Protein AF-A0A6S7H573-F1 (afdb_monomer)

Organism: Paramuricea clavata (NCBI:txid317549)

Secondary structure (DSSP, 8-state):
-------------------------------TTHHHHHHHHHHHHHHHHHHHHHHHHHHHHHHHHTTTS-EEEEEEEE-STTTHHHHHHHHHHHHHHHTTSS-BSTTSEEEEEEEESSS-EEEEESSS-TTS-GGGGSHHHHHHHHHHTS-----S---HHHHHHHHHHHHHHHHHTT---SSS-EEEEEEESS---SS--HHHHHHHHSSTT--EEEEEEETT--HHHHHHHSSSGGGEEEESSHHHHHHHHHHH--------EEE--GGGSSSPPPTTEEEEEETTT--EEEEEPTTEEESSSSEEEPPTTEE--S-BSSPPEEPSTTEEESSSSB-SGGGEEEPTTEE--TTTTPPPEE-BPPP-PPPTTEEEE-TTTTTBTT-EEEEEEPTTEEEES-SEEEB-TTS-BSSPPPEEEEPBPPPPPP-TTEEEEES-SBTT-EEEEEE-TTEEEES-SEEEB-TTS-BS-SPPPEEEE-EEPPPPPPTTEEEESTHHHHSPEETT-EEEEEE-TT---BS--EEEB-TTS-BSS---B-------EEE----EEEEPPTTSSEEEE-----EEE-GGGGGS-PPPEEEEESTT-PSSEEEESEEEEEEEEEE-SSS-EEEEEEEEEEE-----EEEE-PPPEEEE-SSSEEEE--PPPEEE-TT-GGG-EEEE-S-TTEEEESEEEEEEEEEE-SSSPPEEEEEEEEEEPPPPPP-PPPTTEEEEEEEETTEEEEEEEEPTTEEESSPPPSEEEE-TTSPEEEESTT--SSPPPEEEEEEPEEEEEEEEEEE-S-TTSHHHHHHHHHHHHHHHHHHHHHH-TTT--TT-SEEEEEEEEEEEE----S---------EEEEEEEEEEE---S---HHHHHHHHHHHHHHHTT-HHHHEEE-SS-EEEEEEEEEPPPEEEPPTTEEET-S---GGGGGGEEEEPPTTEEEETTTTEEEEPPTTEE--STT-SSPEEPPTT---SSSSB--GGG--

Solvent-accessible surface area (backbone atoms only — not comparable to full-atom values): 54824 Å² total; per-residue (Å²): 134,87,86,90,80,84,89,86,87,87,84,87,86,88,88,86,89,90,84,87,90,88,85,92,86,86,84,92,83,86,78,86,69,64,71,61,57,61,58,54,61,60,58,61,64,53,52,57,59,52,52,57,53,53,49,50,52,32,51,48,52,56,61,57,65,51,78,70,68,35,29,43,37,39,38,38,41,48,24,21,52,86,41,43,72,67,40,39,52,40,51,53,48,29,54,56,22,55,46,25,76,41,50,26,22,67,93,23,26,21,46,30,36,33,40,24,10,66,62,70,43,77,73,44,62,48,53,46,56,96,88,54,56,72,69,61,41,22,22,34,45,48,43,56,44,51,70,73,66,58,68,80,54,84,21,98,34,32,24,52,25,61,40,41,42,50,56,48,51,54,51,50,50,14,44,78,71,69,50,50,70,87,90,43,50,33,37,34,37,42,38,37,43,54,62,69,70,55,61,84,33,65,66,43,48,44,48,34,43,76,36,97,68,53,30,47,29,30,18,38,32,27,44,71,27,46,65,72,58,34,49,68,60,10,74,45,74,67,34,46,40,77,25,80,30,63,67,57,39,42,52,50,22,42,68,58,43,60,76,48,79,67,80,55,58,46,76,43,67,60,87,71,29,100,58,83,46,23,93,61,25,41,25,19,29,28,18,25,65,33,40,64,40,31,25,2,32,52,8,26,22,31,71,4,63,54,54,45,59,15,54,68,25,21,18,24,73,61,48,30,51,52,77,57,46,71,43,42,54,59,32,29,30,93,47,61,38,25,44,40,60,73,51,28,40,54,38,94,34,33,49,67,41,37,64,82,65,37,54,28,40,65,37,63,22,73,89,81,77,58,38,68,63,36,44,64,50,50,101,44,59,84,18,32,42,74,22,49,34,34,56,46,44,38,93,33,29,45,71,47,61,62,61,54,34,35,20,38,67,85,42,41,62,46,80,70,78,57,44,34,47,75,28,51,30,75,86,82,79,89,48,66,66,40,48,74,53,64,80,61,42,41,52,71,26,40,35,37,56,52,51,40,92,71,38,44,72,43,54,69,53,57,34,38,22,36,64,86,31,41,57,52,69,95,64,72,67,47,48,47,74,60,48,16,72,44,43,78,76,46,69,64,39,47,61,42,58,62,59,46,54,75,39,60,36,54,64,70,43,71,38,38,61,52,70,36,94,89,43,58,77,50,78,67,51,72,43,40,32,37,94,89,30,46,65,72,64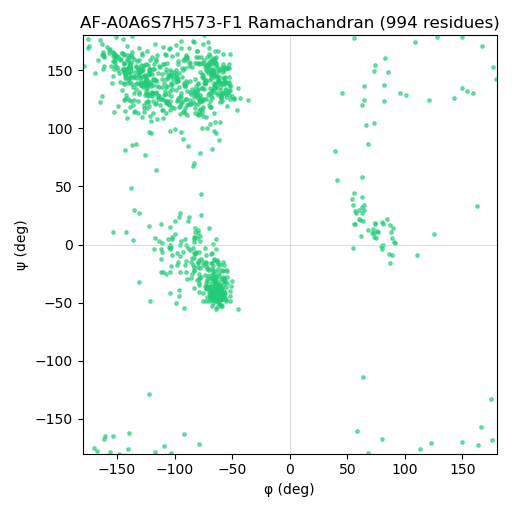,81,82,55,50,56,62,91,87,82,75,53,52,76,54,66,50,77,61,54,76,47,60,43,36,91,87,37,58,31,27,78,47,75,58,67,73,72,53,72,57,55,72,72,44,82,84,46,90,62,60,61,52,72,49,59,44,65,72,89,80,52,64,66,32,78,42,54,66,45,75,51,66,41,35,42,37,41,28,44,82,78,75,37,74,49,76,51,63,40,40,42,36,32,42,86,87,73,53,46,39,82,75,40,68,62,72,68,44,80,45,67,38,85,53,78,59,48,76,47,74,76,72,83,72,39,71,44,42,46,93,42,60,92,56,56,48,77,49,64,70,81,63,67,70,34,79,43,52,75,48,76,45,81,46,51,37,40,34,34,66,87,81,47,66,69,27,79,43,72,36,39,42,36,32,43,63,35,75,46,82,88,74,82,60,31,53,62,33,41,67,48,78,43,78,51,96,91,28,53,22,48,42,74,50,51,39,94,62,32,38,53,56,43,69,67,49,80,38,39,35,42,39,67,84,25,45,80,46,48,38,58,77,87,44,68,84,77,72,56,42,28,18,56,44,45,72,35,24,22,35,30,46,36,37,40,33,29,41,56,60,82,50,83,45,66,67,55,35,54,42,44,46,51,49,47,52,54,41,50,54,50,48,43,36,75,76,34,56,93,55,19,51,94,86,62,27,45,48,80,40,79,72,42,63,46,62,46,73,66,80,88,77,80,94,74,96,70,99,66,82,88,54,34,26,39,36,40,36,34,29,44,33,40,44,53,82,83,78,66,55,59,66,57,46,29,53,54,51,53,47,45,63,64,51,54,79,69,36,69,69,68,41,48,47,69,45,102,88,51,64,29,35,56,77,54,77,48,73,53,77,43,39,83,38,53,64,91,22,36,29,72,30,66,17,76,42,78,74,90,52,51,40,64,23,18,32,29,15,40,54,5,21,16,20,37,88,66,79,63,38,69,40,66,16,52,64,38,22,20,18,71,52,61,28,31,74,59,56,47,68,40,62,94,94,30,35,35,96,46,57,45,28,34,52,78,83,61,38,83

Nearest PDB structures (foldseek):
  6v08-assembly1_A  TM=4.548E-01  e=3.092E-15  Homo sapiens
  7kg4-assembly2_B  TM=4.584E-01  e=2.376E-15  Homo sapiens
  6v06-assembly1_A  TM=4.593E-01  e=6.470E-15  Homo sapiens
  6v09-assembly1_A  TM=4.502E-01  e=8.877E-15  Homo sapiens
  1c1z-assembly1_A  TM=4.351E-01  e=6.820E-15  Homo sapiens

Mean predicted aligned error: 22.35 Å

Sequence (996 aa):
MNTVRRQELNSLVEVYNASFGTSFLNAAMMDSRLLLLSVFFSLFFSSHSQWHTSNRQRLNTFKESFKNSQSDLIIFIDVSGSVRTYGFRMEKYFVTSLLNEFSVAFYSTRIAIVTFGERIKTNLNYINLESTSVEDTTKCEFKKIFEHQVTFRNGRATNMKGAFRTGYDLLKEAESLGWKRTNVNTVAMMITDGAWNMGNPTNEINQLKNGQFNVEIFSVGVGYAVHSQLQTIASSNDKVIYANNFDQFKQLAQYIRGDAHERIYFKVSDGRCSTRCHKDAFCSCGTVGGRYVCACNAGFSGNGIDCQPCPLGSFKDFPSPLKCTGCPKNSNTARTGSTSIKDCSCKVGYEGDPEKKIECTAVKCPPIAAPKNGQMSGAKCHGFYQAKCFFKCNTGYLRYGPPYRECLSNKKWSGQNIRCDVQRCNDIPPLHHGTASCSGSAFQDTCNFQCNRGYELIGSGQKVCQANGQWTGSDVVRCEAKKCPALRKLSFGTVEPVDCVTRAQNYAAGCIFRCSNGYVMQGQGNLVCREDGTWSHGIPTCTDTQPPMIVCPKSRTVGTDKNKPTATVDFGGVEYGDNSQLFGNAQIKFKQSPEGIQSPHKFSLGRTTTSYTVEDQAGNINRCSFSVEVVDKESPRVISCPKDKIVATKHDKVVITWEPVIFKDNAGDNKLTIIGSDRNNTEFRSGTYIISYTATDGKNPEARCLFTITVTSLPCPYYPPPINGGVAMKDYWGAPAAFISCNKGYDFATTPAWLYQCFVDGTWLLYPGTATMPWPDCTVVYDADARKGMELQYFSGDCTDPAVQLEAKKNFLKAFNIFLQDQFPDYCDIEQSCTVENVQVLCGQKQGIGNRRKRGIPGKTVFIDIEVKMQNKKGKTPSDLVSALDSVSAKVKSEPKLQQLQTNKQMLTYETLLENPAEISCRNGSVFGMNASPDKGAFQKCQSCPAGTYFDLKLKSCQDCPKDTYQEESGRFHCNKCPQKTFTTGSKVKNATDCR

pLDDT: mean 76.93, std 14.89, range [23.59, 95.56]

Radius of gyration: 56.6 Å; Cα contacts (8 Å, |Δi|>4): 2185; chains: 1; bounding box: 105×93×162 Å

Structure (mmCIF, N/CA/C/O backbone):
data_AF-A0A6S7H573-F1
#
_entry.id   AF-A0A6S7H573-F1
#
loop_
_atom_site.group_PDB
_atom_site.id
_atom_site.type_symbol
_atom_site.label_atom_id
_atom_site.label_alt_id
_atom_site.label_comp_id
_atom_site.label_asym_id
_atom_site.label_entity_id
_atom_site.label_seq_id
_atom_site.pdbx_PDB_ins_code
_atom_site.Cartn_x
_atom_site.Cartn_y
_atom_site.Cartn_z
_atom_site.occupancy
_atom_site.B_iso_or_equiv
_atom_site.auth_seq_id
_atom_site.auth_comp_id
_atom_site.auth_asym_id
_atom_site.auth_atom_id
_atom_site.pdbx_PDB_model_num
ATOM 1 N N . MET A 1 1 ? 33.230 -60.746 -6.265 1.00 34.22 1 MET A N 1
ATOM 2 C CA . MET A 1 1 ? 34.645 -60.959 -5.892 1.00 34.22 1 MET A CA 1
ATOM 3 C C . MET A 1 1 ? 35.115 -59.645 -5.277 1.00 34.22 1 MET A C 1
ATOM 5 O O . MET A 1 1 ? 35.056 -58.649 -5.977 1.00 34.22 1 MET A O 1
ATOM 9 N N . ASN A 1 2 ? 35.226 -59.508 -3.952 1.00 29.02 2 ASN A N 1
ATOM 10 C CA . ASN A 1 2 ? 36.195 -60.142 -3.030 1.00 29.02 2 ASN A CA 1
ATOM 11 C C . ASN A 1 2 ? 37.635 -59.672 -3.335 1.00 29.02 2 ASN A C 1
ATOM 13 O O . ASN A 1 2 ? 38.062 -59.842 -4.469 1.00 29.02 2 ASN A O 1
ATOM 17 N N . THR A 1 3 ? 38.426 -59.116 -2.399 1.00 33.59 3 THR A N 1
ATOM 18 C CA . THR A 1 3 ? 38.218 -58.900 -0.936 1.00 33.59 3 THR A CA 1
ATOM 19 C C . THR A 1 3 ? 39.274 -57.941 -0.339 1.00 33.59 3 THR A C 1
ATOM 21 O O . THR A 1 3 ? 40.186 -57.564 -1.066 1.00 33.59 3 THR A O 1
ATOM 24 N N . VAL A 1 4 ? 39.203 -57.722 1.002 1.00 34.06 4 VAL A N 1
ATOM 25 C CA . VAL A 1 4 ? 40.177 -57.098 1.959 1.00 34.06 4 VAL A CA 1
ATOM 26 C C . VAL A 1 4 ? 39.836 -55.635 2.323 1.00 34.06 4 VAL A C 1
ATOM 28 O O . VAL A 1 4 ? 39.647 -54.840 1.417 1.00 34.06 4 VAL A O 1
ATOM 31 N N . ARG A 1 5 ? 39.749 -55.189 3.599 1.00 32.75 5 ARG A N 1
ATOM 32 C CA . ARG A 1 5 ? 39.665 -55.838 4.948 1.00 32.75 5 ARG A CA 1
ATOM 33 C C . ARG A 1 5 ? 39.136 -54.814 5.993 1.00 32.75 5 ARG A C 1
ATOM 35 O O . ARG A 1 5 ? 39.540 -53.669 5.893 1.00 32.75 5 ARG A O 1
ATOM 42 N N . ARG A 1 6 ? 38.444 -55.291 7.053 1.00 27.81 6 ARG A N 1
ATOM 43 C CA . ARG A 1 6 ? 38.248 -54.678 8.413 1.00 27.81 6 ARG A CA 1
ATOM 44 C C . ARG A 1 6 ? 37.498 -53.315 8.491 1.00 27.81 6 ARG A C 1
ATOM 46 O O . ARG A 1 6 ? 37.813 -52.404 7.747 1.00 27.81 6 ARG A O 1
ATOM 53 N N . GLN A 1 7 ? 36.358 -53.220 9.205 1.00 27.47 7 GLN A N 1
ATOM 54 C CA . GLN A 1 7 ? 36.172 -52.893 10.655 1.00 27.47 7 GLN A CA 1
ATOM 55 C C . GLN A 1 7 ? 36.616 -51.455 11.032 1.00 27.47 7 GLN A C 1
ATOM 57 O O . GLN A 1 7 ? 37.695 -51.064 10.614 1.00 27.47 7 GLN A O 1
ATOM 62 N N . GLU A 1 8 ? 35.911 -50.629 11.831 1.00 27.06 8 GLU A N 1
ATOM 63 C CA . GLU A 1 8 ? 34.589 -50.701 12.513 1.00 27.06 8 GLU A CA 1
ATOM 64 C C . GLU A 1 8 ? 34.102 -49.257 12.883 1.00 27.06 8 GLU A C 1
ATOM 66 O O . GLU A 1 8 ? 34.614 -48.295 12.315 1.00 27.06 8 GLU A O 1
ATOM 71 N N . LEU A 1 9 ? 33.099 -49.064 13.763 1.00 27.81 9 LEU A N 1
ATOM 72 C CA . LEU A 1 9 ? 32.418 -47.765 14.014 1.00 27.81 9 LEU A CA 1
ATOM 73 C C . LEU A 1 9 ? 33.056 -46.804 15.066 1.00 27.81 9 LEU A C 1
ATOM 75 O O . LEU A 1 9 ? 33.592 -47.245 16.073 1.00 27.81 9 LEU A O 1
ATOM 79 N N . ASN A 1 10 ? 32.727 -45.505 14.905 1.00 25.06 10 ASN A N 1
ATOM 80 C CA . ASN A 1 10 ? 32.493 -44.439 15.917 1.00 25.06 10 ASN A CA 1
ATOM 81 C C . ASN A 1 10 ? 33.633 -43.623 16.602 1.00 25.06 10 ASN A C 1
ATOM 83 O O . ASN A 1 10 ? 34.542 -44.151 17.226 1.00 25.06 10 ASN A O 1
ATOM 87 N N . SER A 1 11 ? 33.346 -42.306 16.691 1.00 25.98 11 SER A N 1
ATOM 88 C CA . SER A 1 11 ? 33.647 -41.323 17.770 1.00 25.98 11 SER A CA 1
ATOM 89 C C . SER A 1 11 ? 34.886 -40.382 17.732 1.00 25.98 11 SER A C 1
ATOM 91 O O . SER A 1 11 ? 36.010 -40.793 17.497 1.00 25.98 11 SER A O 1
ATOM 93 N N . LEU A 1 12 ? 34.588 -39.089 17.977 1.00 25.89 12 LEU A N 1
ATOM 94 C CA . LEU A 1 12 ? 35.179 -38.100 18.918 1.00 25.89 12 LEU A CA 1
ATOM 95 C C . LEU A 1 12 ? 36.716 -37.888 19.107 1.00 25.89 12 LEU A C 1
ATOM 97 O O . LEU A 1 12 ? 37.416 -38.777 19.565 1.00 25.89 12 LEU A O 1
ATOM 101 N N . VAL A 1 13 ? 37.103 -36.592 19.046 1.00 26.05 13 VAL A N 1
ATOM 102 C CA . VAL A 1 13 ? 37.914 -35.815 20.043 1.00 26.05 13 VAL A CA 1
ATOM 103 C C . VAL A 1 13 ? 39.472 -35.835 20.038 1.00 26.05 13 VAL A C 1
ATOM 105 O O . VAL A 1 13 ? 40.112 -36.826 19.720 1.00 26.05 13 VAL A O 1
ATOM 108 N N . GLU A 1 14 ? 40.029 -34.680 20.470 1.00 27.41 14 GLU A N 1
ATOM 109 C CA . GLU A 1 14 ? 41.418 -34.345 20.901 1.00 27.41 14 GLU A CA 1
ATOM 110 C C . GLU A 1 14 ? 42.536 -34.236 19.838 1.00 27.41 14 GLU A C 1
ATOM 112 O O . GLU A 1 14 ? 42.412 -34.734 18.726 1.00 27.41 14 GLU A O 1
ATOM 117 N N . VAL A 1 15 ? 43.568 -33.389 20.026 1.00 28.23 15 VAL A N 1
ATOM 118 C CA . VAL A 1 15 ? 44.776 -33.537 20.892 1.00 28.23 15 VAL A CA 1
ATOM 119 C C . VAL A 1 15 ? 45.520 -32.163 20.965 1.00 28.23 15 VAL A C 1
ATOM 121 O O . VAL A 1 15 ? 45.493 -31.461 19.959 1.00 28.23 15 VAL A O 1
ATOM 124 N N . TYR A 1 16 ? 46.232 -31.661 22.003 1.00 24.17 16 TYR A N 1
ATOM 125 C CA . TYR A 1 16 ? 46.505 -32.030 23.417 1.00 24.17 16 TYR A CA 1
ATOM 126 C C . TYR A 1 16 ? 46.973 -30.791 24.243 1.00 24.17 16 TYR A C 1
ATOM 128 O O . TYR A 1 16 ? 47.341 -29.764 23.677 1.00 24.17 16 TYR A O 1
ATOM 136 N N . ASN A 1 17 ? 47.052 -30.928 25.576 1.00 23.95 17 ASN A N 1
ATOM 137 C CA . ASN A 1 17 ? 47.702 -29.991 26.522 1.00 23.95 17 ASN A CA 1
ATOM 138 C C . ASN A 1 17 ? 49.202 -30.304 26.750 1.00 23.95 17 ASN A C 1
ATOM 140 O O . ASN A 1 17 ? 49.584 -31.465 26.624 1.00 23.95 17 ASN A O 1
ATOM 144 N N . ALA A 1 18 ? 49.998 -29.330 27.241 1.00 28.50 18 ALA A N 1
ATOM 145 C CA . ALA A 1 18 ? 50.558 -29.340 28.621 1.00 28.50 18 ALA A CA 1
ATOM 146 C C . ALA A 1 18 ? 51.810 -28.453 28.855 1.00 28.50 18 ALA A C 1
ATOM 148 O O . ALA A 1 18 ? 52.836 -28.645 28.211 1.00 28.50 18 ALA A O 1
ATOM 149 N N . SER A 1 19 ? 51.777 -27.632 29.920 1.00 23.59 19 SER A N 1
ATOM 150 C CA . SER A 1 19 ? 52.900 -27.463 30.874 1.00 23.59 19 SER A CA 1
ATOM 151 C C . SER A 1 19 ? 52.447 -26.762 32.177 1.00 23.59 19 SER A C 1
ATOM 153 O O . SER A 1 19 ? 51.920 -25.653 32.130 1.00 23.59 19 SER A O 1
ATOM 155 N N . PHE A 1 20 ? 52.656 -27.413 33.330 1.00 26.84 20 PHE A N 1
ATOM 156 C CA . PHE A 1 20 ? 52.506 -26.886 34.709 1.00 26.84 20 PHE A CA 1
ATOM 157 C C . PHE A 1 20 ? 53.758 -26.054 35.113 1.00 26.84 20 PHE A C 1
ATOM 159 O O . PHE A 1 20 ? 54.780 -26.183 34.449 1.00 26.84 20 PHE A O 1
ATOM 166 N N . GLY A 1 21 ? 53.830 -25.243 36.184 1.00 25.02 21 GLY A N 1
ATOM 167 C CA . GLY A 1 21 ? 52.859 -24.812 37.210 1.00 25.02 21 GLY A CA 1
ATOM 168 C C . GLY A 1 21 ? 53.535 -24.527 38.580 1.00 25.02 21 GLY A C 1
ATOM 169 O O . GLY A 1 21 ? 54.340 -25.342 39.005 1.00 25.02 21 GLY A O 1
ATOM 170 N N . THR A 1 22 ? 53.206 -23.410 39.256 1.00 27.34 22 THR A N 1
ATOM 171 C CA . THR A 1 22 ? 53.460 -22.993 40.679 1.00 27.34 22 THR A CA 1
ATOM 172 C C . THR A 1 22 ? 52.917 -21.547 40.837 1.00 27.34 22 THR A C 1
ATOM 174 O O . THR A 1 22 ? 52.863 -20.842 39.835 1.00 27.34 22 THR A O 1
ATOM 177 N N . SER A 1 23 ? 52.469 -20.988 41.975 1.00 25.80 23 SER A N 1
ATOM 178 C CA . SER A 1 23 ? 52.302 -21.414 43.385 1.00 25.80 23 SER A CA 1
ATOM 179 C C . SER A 1 23 ? 51.212 -20.552 44.093 1.00 25.80 23 SER A C 1
ATOM 181 O O . SER A 1 23 ? 50.765 -19.541 43.559 1.00 25.80 23 SER A O 1
ATOM 183 N N . PHE A 1 24 ? 50.755 -20.955 45.291 1.00 26.56 24 PHE A N 1
ATOM 184 C CA . PHE A 1 24 ? 49.729 -20.267 46.115 1.00 26.56 24 PHE A CA 1
ATOM 185 C C . PHE A 1 24 ? 50.261 -19.033 46.893 1.00 26.56 24 PHE A C 1
ATOM 187 O O . PHE A 1 24 ? 51.375 -19.115 47.402 1.00 26.56 24 PHE A O 1
ATOM 194 N N . LEU A 1 25 ? 49.418 -17.996 47.122 1.00 25.52 25 LEU A N 1
ATOM 195 C CA . LEU A 1 25 ? 49.025 -17.406 48.443 1.00 25.52 25 LEU A CA 1
ATOM 196 C C . LEU A 1 25 ? 48.594 -15.905 48.419 1.00 25.52 25 LEU A C 1
ATOM 198 O O . LEU A 1 25 ? 49.358 -15.040 48.015 1.00 25.52 25 LEU A O 1
ATOM 202 N N . ASN A 1 26 ? 47.446 -15.634 49.069 1.00 25.59 26 ASN A N 1
ATOM 203 C CA . ASN A 1 26 ? 47.063 -14.438 49.865 1.00 25.59 26 ASN A CA 1
ATOM 204 C C . ASN A 1 26 ? 46.697 -13.053 49.256 1.00 25.59 26 ASN A C 1
ATOM 206 O O . ASN A 1 26 ? 47.164 -12.644 48.205 1.00 25.59 26 ASN A O 1
ATOM 210 N N . ALA A 1 27 ? 45.884 -12.331 50.061 1.00 24.56 27 ALA A N 1
ATOM 211 C CA . ALA A 1 27 ? 45.375 -10.944 49.956 1.00 24.56 27 ALA A CA 1
ATOM 212 C C . ALA A 1 27 ? 44.407 -10.663 48.778 1.00 24.56 27 ALA A C 1
ATOM 214 O O . ALA A 1 27 ? 44.827 -10.551 47.637 1.00 24.56 27 ALA A O 1
ATOM 215 N N . ALA A 1 28 ? 43.079 -10.555 48.920 1.00 29.62 28 ALA A N 1
ATOM 216 C CA . ALA A 1 28 ? 42.204 -10.077 50.005 1.00 29.62 28 ALA A CA 1
ATOM 217 C C . ALA A 1 28 ? 42.281 -8.562 50.299 1.00 29.62 28 ALA A C 1
ATOM 219 O O . ALA A 1 28 ? 42.963 -8.139 51.226 1.00 29.62 28 ALA A O 1
ATOM 220 N N . MET A 1 29 ? 41.483 -7.767 49.572 1.00 26.36 29 MET A N 1
ATOM 221 C CA . MET A 1 29 ? 40.802 -6.574 50.104 1.00 26.36 29 MET A CA 1
ATOM 222 C C . MET A 1 29 ? 39.508 -6.289 49.320 1.00 26.36 29 MET A C 1
ATOM 224 O O . MET A 1 29 ? 39.360 -6.692 48.169 1.00 26.36 29 MET A O 1
ATOM 228 N N . MET A 1 30 ? 38.535 -5.676 49.994 1.00 27.50 30 MET A N 1
ATOM 229 C CA . MET A 1 30 ? 37.134 -5.568 49.564 1.00 27.50 30 MET A CA 1
ATOM 230 C C . MET A 1 30 ? 36.872 -4.299 48.738 1.00 27.50 30 MET A C 1
ATOM 232 O O . MET A 1 30 ? 37.404 -3.248 49.070 1.00 27.50 30 MET A O 1
ATOM 236 N N . ASP A 1 31 ? 35.881 -4.341 47.840 1.00 34.09 31 ASP A N 1
ATOM 237 C CA . ASP A 1 31 ? 34.781 -3.368 47.938 1.00 34.09 31 ASP A CA 1
ATOM 238 C C . ASP A 1 31 ? 33.439 -4.013 47.546 1.00 34.09 31 ASP A C 1
ATOM 240 O O . ASP A 1 31 ? 33.213 -4.451 46.418 1.00 34.09 31 ASP A O 1
ATOM 244 N N . SER A 1 32 ? 32.534 -4.117 48.519 1.00 33.41 32 SER A N 1
ATOM 245 C CA . SER A 1 32 ? 31.304 -4.924 48.439 1.00 33.41 32 SER A CA 1
ATOM 246 C C . SER A 1 32 ? 30.105 -4.170 47.844 1.00 33.41 32 SER A C 1
ATOM 248 O O . SER A 1 32 ? 28.958 -4.553 48.072 1.00 33.41 32 SER A O 1
ATOM 250 N N . ARG A 1 33 ? 30.340 -3.083 47.094 1.00 38.56 33 ARG A N 1
ATOM 251 C CA . ARG A 1 33 ? 29.272 -2.198 46.586 1.00 38.56 33 ARG A CA 1
ATOM 252 C C . ARG A 1 33 ? 28.787 -2.499 45.162 1.00 38.56 33 ARG A C 1
ATOM 254 O O . ARG A 1 33 ? 27.639 -2.185 44.858 1.00 38.56 33 ARG A O 1
ATOM 261 N N . LEU A 1 34 ? 29.586 -3.142 44.301 1.00 34.94 34 LEU A N 1
ATOM 262 C CA . LEU A 1 34 ? 29.174 -3.421 42.909 1.00 34.94 34 LEU A CA 1
ATOM 263 C C . LEU A 1 34 ? 28.256 -4.648 42.745 1.00 34.94 34 LEU A C 1
ATOM 265 O O . LEU A 1 34 ? 27.406 -4.657 41.855 1.00 34.94 34 LEU A O 1
ATOM 269 N N . LEU A 1 35 ? 28.387 -5.670 43.598 1.00 35.31 35 LEU A N 1
ATOM 270 C CA . LEU A 1 35 ? 27.637 -6.932 43.466 1.00 35.31 35 LEU A CA 1
ATOM 271 C C . LEU A 1 35 ? 26.139 -6.815 43.797 1.00 35.31 35 LEU A C 1
ATOM 273 O O . LEU A 1 35 ? 25.346 -7.627 43.329 1.00 35.31 35 LEU A O 1
ATOM 277 N N . LEU A 1 36 ? 25.730 -5.794 44.555 1.00 36.59 36 LEU A N 1
ATOM 278 C CA . LEU A 1 36 ? 24.315 -5.550 44.858 1.00 36.59 36 LEU A CA 1
ATOM 279 C C . LEU A 1 36 ? 23.565 -4.875 43.696 1.00 36.59 36 LEU A C 1
ATOM 281 O O . LEU A 1 36 ? 22.377 -5.124 43.513 1.00 36.59 36 LEU A O 1
ATOM 285 N N . LEU A 1 37 ? 24.237 -4.068 42.869 1.00 36.06 37 LEU A N 1
ATOM 286 C CA . LEU A 1 37 ? 23.589 -3.340 41.768 1.00 36.06 37 LEU A CA 1
ATOM 287 C C . LEU A 1 37 ? 23.316 -4.220 40.535 1.00 36.06 37 LEU A C 1
ATOM 289 O O . LEU A 1 37 ? 22.276 -4.068 39.892 1.00 36.06 37 LEU A O 1
ATOM 293 N N . SER A 1 38 ? 24.195 -5.178 40.223 1.00 33.78 38 SER A N 1
ATOM 294 C CA . SER A 1 38 ? 24.039 -6.073 39.061 1.00 33.78 38 SER A CA 1
ATOM 295 C C . SER A 1 38 ? 22.931 -7.124 39.239 1.00 33.78 38 SER A C 1
ATOM 297 O O . SER A 1 38 ? 22.231 -7.462 38.278 1.00 33.78 38 SER A O 1
ATOM 299 N N . VAL A 1 39 ? 22.716 -7.599 40.471 1.00 39.69 39 VAL A N 1
ATOM 300 C CA . VAL A 1 39 ? 21.629 -8.535 40.810 1.00 39.69 39 VAL A CA 1
ATOM 301 C C . VAL A 1 39 ? 20.265 -7.830 40.808 1.00 39.69 39 VAL A C 1
ATOM 303 O O . VAL A 1 39 ? 19.280 -8.398 40.341 1.00 39.69 39 VAL A O 1
ATOM 306 N N . PHE A 1 40 ? 20.196 -6.563 41.234 1.00 36.66 40 PHE A N 1
ATOM 307 C CA . PHE A 1 40 ? 18.951 -5.786 41.164 1.00 36.66 40 PHE A CA 1
ATOM 308 C C . PHE A 1 40 ? 18.510 -5.493 39.718 1.00 36.66 40 PHE A C 1
ATOM 310 O O . PHE A 1 40 ? 17.326 -5.619 39.407 1.00 36.66 40 PHE A O 1
ATOM 317 N N . PHE A 1 41 ? 19.428 -5.159 38.804 1.00 32.66 41 PHE A N 1
ATOM 318 C CA . PHE A 1 41 ? 19.050 -4.806 37.425 1.00 32.66 41 PHE A CA 1
ATOM 319 C C . PHE A 1 41 ? 18.576 -5.999 36.572 1.00 32.66 41 PHE A C 1
ATOM 321 O O . PHE A 1 41 ? 17.739 -5.836 35.683 1.00 32.66 41 PHE A O 1
ATOM 328 N N . SER A 1 42 ? 19.067 -7.211 36.846 1.00 28.86 42 SER A N 1
ATOM 329 C CA . SER A 1 42 ? 18.759 -8.419 36.060 1.00 28.86 42 SER A CA 1
ATOM 330 C C . SER A 1 42 ? 17.436 -9.109 36.451 1.00 28.86 42 SER A C 1
ATOM 332 O O . SER A 1 42 ? 16.817 -9.783 35.620 1.00 28.86 42 SER A O 1
ATOM 334 N N . LEU A 1 43 ? 16.939 -8.884 37.673 1.00 29.94 43 LEU A N 1
ATOM 335 C CA . LEU A 1 43 ? 15.652 -9.417 38.155 1.00 29.94 43 LEU A CA 1
ATOM 336 C C . LEU A 1 43 ? 14.434 -8.547 37.772 1.00 29.94 43 LEU A C 1
ATOM 338 O O . LEU A 1 43 ? 13.318 -9.060 37.633 1.00 29.94 43 LEU A O 1
ATOM 342 N N . PHE A 1 44 ? 14.625 -7.242 37.548 1.00 31.17 44 PHE A N 1
ATOM 343 C CA . PHE A 1 44 ? 13.524 -6.321 37.223 1.00 31.17 44 PHE A CA 1
ATOM 344 C C . PHE A 1 44 ? 13.059 -6.379 35.755 1.00 31.17 44 PHE A C 1
ATOM 346 O O . PHE A 1 44 ? 11.867 -6.222 35.493 1.00 31.17 44 PHE A O 1
ATOM 353 N N . PHE A 1 45 ? 13.952 -6.648 34.794 1.00 28.42 45 PHE A N 1
ATOM 354 C CA . PHE A 1 45 ? 13.590 -6.684 33.364 1.00 28.42 45 PHE A CA 1
ATOM 355 C C . PHE A 1 45 ? 13.151 -8.068 32.849 1.00 28.42 45 PHE A C 1
ATOM 357 O O . PHE A 1 45 ? 12.395 -8.154 31.880 1.00 28.42 45 PHE A O 1
ATOM 364 N N . SER A 1 46 ? 13.561 -9.154 33.506 1.00 28.16 46 SER A N 1
ATOM 365 C CA . SER A 1 46 ? 13.171 -10.529 33.149 1.00 28.16 46 SER A CA 1
ATOM 366 C C . SER A 1 46 ? 11.728 -10.860 33.564 1.00 28.16 46 SER A C 1
ATOM 368 O O . SER A 1 46 ? 10.957 -11.424 32.782 1.00 28.16 46 SER A O 1
ATOM 370 N N . SER A 1 47 ? 11.327 -10.436 34.765 1.00 35.12 47 SER A N 1
ATOM 371 C CA . SER A 1 47 ? 10.012 -10.722 35.357 1.00 35.12 47 SER A CA 1
ATOM 372 C C . SER A 1 47 ? 8.828 -10.077 34.614 1.00 35.12 47 SER A C 1
ATOM 374 O O . SER A 1 47 ? 7.782 -10.715 34.460 1.00 35.12 47 SER A O 1
ATOM 376 N N . HIS A 1 48 ? 8.985 -8.856 34.088 1.00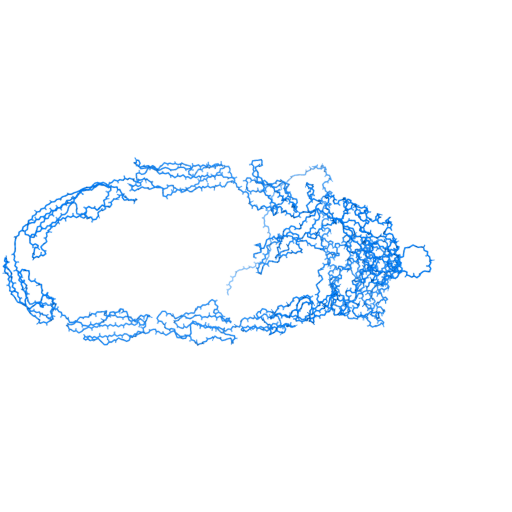 38.34 48 HIS A N 1
ATOM 377 C CA . HIS A 1 48 ? 7.922 -8.150 33.353 1.00 38.34 48 HIS A CA 1
ATOM 378 C C . HIS A 1 48 ? 7.520 -8.888 32.060 1.00 38.34 48 HIS A C 1
ATOM 380 O O . HIS A 1 48 ? 6.340 -9.155 31.823 1.00 38.34 48 HIS A O 1
ATOM 386 N N . SER A 1 49 ? 8.509 -9.286 31.251 1.00 44.69 49 SER A N 1
ATOM 387 C CA . SER A 1 49 ? 8.315 -10.024 29.989 1.00 44.69 49 SER A CA 1
ATOM 388 C C . SER A 1 49 ? 7.626 -11.383 30.199 1.00 44.69 49 SER A C 1
ATOM 390 O O . SER A 1 49 ? 6.673 -11.748 29.493 1.00 44.69 49 SER A O 1
ATOM 392 N N . GLN A 1 50 ? 8.061 -12.121 31.224 1.00 53.91 50 GLN A N 1
ATOM 393 C CA . GLN A 1 50 ? 7.537 -13.449 31.537 1.00 53.91 50 GLN A CA 1
ATOM 394 C C . GLN A 1 50 ? 6.087 -13.400 32.050 1.00 53.91 50 GLN A C 1
ATOM 396 O O . GLN A 1 50 ? 5.277 -14.253 31.676 1.00 53.91 50 GLN A O 1
ATOM 401 N N . TRP A 1 51 ? 5.723 -12.374 32.831 1.00 60.81 51 TRP A N 1
ATOM 402 C CA . TRP A 1 51 ? 4.352 -12.168 33.319 1.00 60.81 51 TRP A CA 1
ATOM 403 C C . TRP A 1 51 ? 3.347 -11.962 32.173 1.00 60.81 51 TRP A C 1
ATOM 405 O O . TRP A 1 51 ? 2.324 -12.653 32.119 1.00 60.81 51 TRP A O 1
ATOM 415 N N . HIS A 1 52 ? 3.659 -11.080 31.212 1.00 59.97 52 HIS A N 1
ATOM 416 C CA . HIS A 1 52 ? 2.796 -10.851 30.044 1.00 59.97 52 HIS A CA 1
ATOM 417 C C . HIS A 1 52 ? 2.638 -12.116 29.191 1.00 59.97 52 HIS A C 1
ATOM 419 O O . HIS A 1 52 ? 1.543 -12.396 28.701 1.00 59.97 52 HIS A O 1
ATOM 425 N N . THR A 1 53 ? 3.714 -12.888 29.022 1.00 62.88 53 THR A N 1
ATOM 426 C CA . THR A 1 53 ? 3.712 -14.117 28.213 1.00 62.88 53 THR A CA 1
ATOM 427 C C . THR A 1 53 ? 2.881 -15.225 28.870 1.00 62.88 53 THR A C 1
ATOM 429 O O . THR A 1 53 ? 2.055 -15.850 28.205 1.00 62.88 53 THR A O 1
ATOM 432 N N . SER A 1 54 ? 3.020 -15.407 30.188 1.00 70.00 54 SER A N 1
ATOM 433 C CA . SER A 1 54 ? 2.246 -16.383 30.968 1.00 70.00 54 SER A CA 1
ATOM 434 C C . SER A 1 54 ? 0.746 -16.069 30.950 1.00 70.00 54 SER A C 1
ATOM 436 O O . SER A 1 54 ? -0.055 -16.899 30.518 1.00 70.00 54 SER A O 1
ATOM 438 N N . ASN A 1 55 ? 0.341 -14.848 31.323 1.00 72.06 55 ASN A N 1
ATOM 439 C CA . ASN A 1 55 ? -1.080 -14.482 31.326 1.00 72.06 55 ASN A CA 1
ATOM 440 C C . ASN A 1 55 ? -1.692 -14.481 29.911 1.00 72.06 55 ASN A C 1
ATOM 442 O O . ASN A 1 55 ? -2.850 -14.866 29.758 1.00 72.06 55 ASN A O 1
ATOM 446 N N . ARG A 1 56 ? -0.923 -14.137 28.864 1.00 69.94 56 ARG A N 1
ATOM 447 C CA . ARG A 1 56 ? -1.344 -14.287 27.456 1.00 69.94 56 ARG A CA 1
ATOM 448 C C . ARG A 1 56 ? -1.719 -15.731 27.122 1.00 69.94 56 ARG A C 1
ATOM 450 O O . ARG A 1 56 ? -2.745 -15.947 26.485 1.00 69.94 56 ARG A O 1
ATOM 457 N N . GLN A 1 57 ? -0.922 -16.709 27.552 1.00 75.19 57 GLN A N 1
ATOM 458 C CA . GLN A 1 57 ? -1.226 -18.121 27.316 1.00 75.19 57 GLN A CA 1
ATOM 459 C C . GLN A 1 57 ? -2.522 -18.539 28.027 1.00 75.19 57 GLN A C 1
ATOM 461 O O . GLN A 1 57 ? -3.387 -19.134 27.395 1.00 75.19 57 GLN A O 1
ATOM 466 N N . ARG A 1 58 ? -2.711 -18.131 29.290 1.00 81.44 58 ARG A N 1
ATOM 467 C CA . ARG A 1 58 ? -3.936 -18.404 30.075 1.00 81.44 58 ARG A CA 1
ATOM 468 C C . ARG A 1 58 ? -5.195 -17.780 29.456 1.00 81.44 58 ARG A C 1
ATOM 470 O O . ARG A 1 58 ? -6.270 -18.374 29.471 1.00 81.44 58 ARG A O 1
ATOM 477 N N . LEU A 1 59 ? -5.058 -16.602 28.848 1.00 74.56 59 LEU A N 1
ATOM 478 C CA . LEU A 1 59 ? -6.126 -15.945 28.087 1.00 74.56 59 LEU A CA 1
ATOM 479 C C . LEU A 1 59 ? -6.423 -16.630 26.749 1.00 74.56 59 LEU A C 1
ATOM 481 O O . LEU A 1 59 ? -7.572 -16.627 26.314 1.00 74.56 59 LEU A O 1
ATOM 485 N N . ASN A 1 60 ? -5.427 -17.243 26.108 1.00 75.88 60 ASN A N 1
ATOM 486 C CA . ASN A 1 60 ? -5.670 -18.102 24.951 1.00 75.88 60 ASN A CA 1
ATOM 487 C C . ASN A 1 60 ? -6.390 -19.392 25.370 1.00 75.88 60 ASN A C 1
ATOM 489 O O . ASN A 1 60 ? -7.356 -19.751 24.705 1.00 75.88 60 ASN A O 1
ATOM 493 N N . THR A 1 61 ? -6.034 -20.009 26.506 1.00 79.44 61 THR A N 1
ATOM 494 C CA . THR A 1 61 ? -6.815 -21.118 27.085 1.00 79.44 61 THR A CA 1
ATOM 495 C C . THR A 1 61 ? -8.271 -20.706 27.305 1.00 79.44 61 THR A C 1
ATOM 497 O O . THR A 1 61 ? -9.168 -21.411 26.855 1.00 79.44 61 THR A O 1
ATOM 500 N N . PHE A 1 62 ? -8.517 -19.525 27.894 1.00 77.88 62 PHE A N 1
ATOM 501 C CA . PHE A 1 62 ? -9.874 -18.980 28.013 1.00 77.88 62 PHE A CA 1
ATOM 502 C C . PHE A 1 62 ? -10.566 -18.875 26.651 1.00 77.88 62 PHE A C 1
ATOM 504 O O . PHE A 1 62 ? -11.683 -19.350 26.519 1.00 77.88 62 PHE A O 1
ATOM 511 N N . LYS A 1 63 ? -9.922 -18.315 25.615 1.00 74.88 63 LYS A N 1
ATOM 512 C CA . LYS A 1 63 ? -10.506 -18.240 24.259 1.00 74.88 63 LYS A CA 1
ATOM 513 C C . LYS A 1 63 ? -10.832 -19.620 23.676 1.00 74.88 63 LYS A C 1
ATOM 515 O O . LYS A 1 63 ? -11.871 -19.772 23.036 1.00 74.88 63 LYS A O 1
ATOM 520 N N . GLU A 1 64 ? -9.977 -20.616 23.894 1.00 73.94 64 GLU A N 1
ATOM 521 C CA . GLU A 1 64 ? -10.183 -21.982 23.402 1.00 73.94 64 GLU A CA 1
ATOM 522 C C . GLU A 1 64 ? -11.330 -22.722 24.103 1.00 73.94 64 GLU A C 1
ATOM 524 O O . GLU A 1 64 ? -12.000 -23.528 23.452 1.00 73.94 64 GLU A O 1
ATOM 529 N N . SER A 1 65 ? -11.629 -22.397 25.366 1.00 71.75 65 SER A N 1
ATOM 530 C CA . SER A 1 65 ? -12.799 -22.912 26.096 1.00 71.75 65 SER A CA 1
ATOM 531 C C . SER A 1 65 ? -14.145 -22.593 25.422 1.00 71.75 65 SER A C 1
ATOM 533 O O . SER A 1 65 ? -15.115 -23.322 25.628 1.00 71.75 65 SER A O 1
ATOM 535 N N . PHE A 1 66 ? -14.215 -21.563 24.565 1.00 69.44 66 PHE A N 1
ATOM 536 C CA . PHE A 1 66 ? -15.415 -21.175 23.796 1.00 69.44 66 PHE A CA 1
ATOM 537 C C . PHE A 1 66 ? -15.434 -21.740 22.358 1.00 69.44 66 PHE A C 1
ATOM 539 O O . PHE A 1 66 ? -16.086 -21.184 21.465 1.00 69.44 66 PHE A O 1
ATOM 546 N N . LYS A 1 67 ? -14.715 -22.842 22.092 1.00 50.78 67 LYS A N 1
ATOM 547 C CA . LYS A 1 67 ? -14.757 -23.573 20.809 1.00 50.78 67 LYS A CA 1
ATOM 548 C C . LYS A 1 67 ? -16.167 -24.118 20.513 1.00 50.78 67 LYS A C 1
ATOM 550 O O . LYS A 1 67 ? -16.476 -25.237 20.900 1.00 50.78 67 LYS A O 1
ATOM 555 N N . ASN A 1 68 ? -16.991 -23.314 19.823 1.00 51.75 68 ASN A N 1
ATOM 556 C CA . ASN A 1 68 ? -18.010 -23.683 18.806 1.00 51.75 68 ASN A CA 1
ATOM 557 C C . ASN A 1 68 ? -19.045 -22.560 18.542 1.00 51.75 68 ASN A C 1
ATOM 559 O O . ASN A 1 68 ? -20.213 -22.845 18.312 1.00 51.75 68 ASN A O 1
ATOM 563 N N . SER A 1 69 ? -18.646 -21.281 18.627 1.00 61.22 69 SER A N 1
ATOM 564 C CA . SER A 1 69 ? -19.507 -20.080 18.485 1.00 61.22 69 SER A CA 1
ATOM 565 C C . SER A 1 69 ? -20.741 -19.984 19.403 1.00 61.22 69 SER A C 1
ATOM 567 O O . SER A 1 69 ? -21.398 -18.946 19.399 1.00 61.22 69 SER A O 1
ATOM 569 N N . GLN A 1 70 ? -21.018 -20.999 20.224 1.00 79.81 70 GLN A N 1
ATOM 570 C CA . GLN A 1 70 ? -22.096 -21.077 21.207 1.00 79.81 70 GLN A CA 1
ATOM 571 C C . GLN A 1 70 ? -21.546 -21.535 22.559 1.00 79.81 70 GLN A C 1
ATOM 573 O O . GLN A 1 70 ? -20.831 -22.533 22.646 1.00 79.81 70 GLN A O 1
ATOM 578 N N . SER A 1 71 ? -21.878 -20.809 23.624 1.00 88.38 71 SER A N 1
ATOM 579 C CA . SER A 1 71 ? -21.494 -21.111 25.012 1.00 88.38 71 SER A CA 1
ATOM 580 C C . SER A 1 71 ? -22.374 -20.320 25.983 1.00 88.38 71 SER A C 1
ATOM 582 O O . SER A 1 71 ? -22.989 -19.327 25.589 1.00 88.38 71 SER A O 1
ATOM 584 N N . ASP A 1 72 ? -22.399 -20.727 27.249 1.00 90.62 72 ASP A N 1
ATOM 585 C CA . ASP A 1 72 ? -23.007 -19.957 28.340 1.00 90.62 72 ASP A CA 1
ATOM 586 C C . ASP A 1 72 ? -21.883 -19.359 29.213 1.00 90.62 72 ASP A C 1
ATOM 588 O O . ASP A 1 72 ? -21.026 -20.096 29.700 1.00 90.62 72 ASP A O 1
ATOM 592 N N . LEU A 1 73 ? -21.857 -18.035 29.403 1.00 91.75 73 LEU A N 1
ATOM 593 C CA . LEU A 1 73 ? -20.817 -17.315 30.152 1.00 91.75 73 LEU A CA 1
ATOM 594 C C . LEU A 1 73 ? -21.397 -16.582 31.368 1.00 91.75 73 LEU A C 1
ATOM 596 O O . LEU A 1 73 ? -22.250 -15.711 31.221 1.00 91.75 73 LEU A O 1
ATOM 600 N N . ILE A 1 74 ? -20.887 -16.864 32.565 1.00 94.38 74 ILE A N 1
ATOM 601 C CA . ILE A 1 74 ? -21.219 -16.126 33.794 1.00 94.38 74 ILE A CA 1
ATOM 602 C C . ILE A 1 74 ? -20.004 -15.296 34.219 1.00 94.38 74 ILE A C 1
ATOM 604 O O . ILE A 1 74 ? -18.927 -15.850 34.426 1.00 94.38 74 ILE A O 1
ATOM 608 N N . ILE A 1 75 ? -20.156 -13.981 34.382 1.00 94.94 75 ILE A N 1
ATOM 609 C CA . ILE A 1 75 ? -19.089 -13.120 34.916 1.00 94.94 75 ILE A CA 1
ATOM 610 C C . ILE A 1 75 ? -19.504 -12.576 36.282 1.00 94.94 75 ILE A C 1
ATOM 612 O O . ILE A 1 75 ? -20.503 -11.860 36.402 1.00 94.94 75 ILE A O 1
ATOM 616 N N . PHE A 1 76 ? -18.704 -12.897 37.296 1.00 95.56 76 PHE A N 1
ATOM 617 C CA . PHE A 1 76 ? -18.777 -12.314 38.628 1.00 95.56 76 PHE A CA 1
ATOM 618 C C . PHE A 1 76 ? -17.816 -11.122 38.704 1.00 95.56 76 PHE A C 1
ATOM 620 O O . PHE A 1 76 ? -16.626 -11.274 38.433 1.00 95.56 76 PHE A O 1
ATOM 627 N N . ILE A 1 77 ? -18.340 -9.946 39.050 1.00 93.50 77 ILE A N 1
ATOM 628 C CA . ILE A 1 77 ? -17.593 -8.677 39.111 1.00 93.50 77 ILE A CA 1
ATOM 629 C C . ILE A 1 77 ? -17.655 -8.135 40.539 1.00 93.50 77 ILE A C 1
ATOM 631 O O . ILE A 1 77 ? -18.746 -8.059 41.123 1.00 93.50 77 ILE A O 1
ATOM 635 N N . ASP A 1 78 ? -16.509 -7.758 41.094 1.00 90.75 78 ASP A N 1
ATOM 636 C CA . ASP A 1 78 ? -16.404 -7.314 42.478 1.00 90.75 78 ASP A CA 1
ATOM 637 C C . ASP A 1 78 ? -16.810 -5.836 42.594 1.00 90.75 78 ASP A C 1
ATOM 639 O O . ASP A 1 78 ? -16.389 -4.961 41.836 1.00 90.75 78 ASP A O 1
ATOM 643 N N . VAL A 1 79 ? -17.704 -5.546 43.536 1.00 84.69 79 VAL A N 1
ATOM 644 C CA . VAL A 1 79 ? -18.131 -4.183 43.887 1.00 84.69 79 VAL A CA 1
ATOM 645 C C . VAL A 1 79 ? -17.877 -3.868 45.361 1.00 84.69 79 VAL A C 1
ATOM 647 O O . VAL A 1 79 ? -18.430 -2.903 45.893 1.00 84.69 79 VAL A O 1
ATOM 650 N N . SER A 1 80 ? -17.054 -4.669 46.040 1.00 79.44 80 SER A N 1
ATOM 651 C CA . SER A 1 80 ? -16.622 -4.403 47.411 1.00 79.44 80 SER A CA 1
ATOM 652 C C . SER A 1 80 ? -15.771 -3.126 47.517 1.00 79.44 80 SER A C 1
ATOM 654 O O . SER A 1 80 ? -15.254 -2.579 46.541 1.00 79.44 80 SER A O 1
ATOM 656 N N . GLY A 1 81 ? -15.681 -2.579 48.731 1.00 66.69 81 GLY A N 1
ATOM 657 C CA . GLY A 1 81 ? -15.070 -1.273 48.987 1.00 66.69 81 GLY A CA 1
ATOM 658 C C . GLY A 1 81 ? -13.555 -1.203 48.752 1.00 66.69 81 GLY A C 1
ATOM 659 O O . GLY A 1 81 ? -13.031 -0.094 48.635 1.00 66.69 81 GLY A O 1
ATOM 660 N N . SER A 1 82 ? -12.858 -2.342 48.667 1.00 69.12 82 SER A N 1
ATOM 661 C CA . SER A 1 82 ? -11.429 -2.421 48.321 1.00 69.12 82 SER A CA 1
ATOM 662 C C . SER A 1 82 ? -11.176 -2.001 46.872 1.00 69.12 82 SER A C 1
ATOM 664 O O . SER A 1 82 ? -10.340 -1.125 46.640 1.00 69.12 82 SER A O 1
ATOM 666 N N . VAL A 1 83 ? -12.008 -2.499 45.950 1.00 69.19 83 VAL A N 1
ATOM 667 C CA . VAL A 1 83 ? -11.946 -2.252 44.500 1.00 69.19 83 VAL A CA 1
ATOM 668 C C . VAL A 1 83 ? -12.008 -0.754 44.166 1.00 69.19 83 VAL A C 1
ATOM 670 O O . VAL A 1 83 ? -11.286 -0.256 43.295 1.00 69.19 83 VAL A O 1
ATOM 673 N N . ARG A 1 84 ? -12.864 -0.008 44.885 1.00 64.75 84 ARG A N 1
ATOM 674 C CA . ARG A 1 84 ? -13.197 1.415 44.643 1.00 64.75 84 ARG A CA 1
ATOM 675 C C . ARG A 1 84 ? -13.713 1.675 43.212 1.00 64.75 84 ARG A C 1
ATOM 677 O O . ARG A 1 84 ? -13.763 0.805 42.346 1.00 64.75 84 ARG A O 1
ATOM 684 N N . THR A 1 85 ? -14.087 2.923 42.926 1.00 58.28 85 THR A N 1
ATOM 685 C CA . THR A 1 85 ? -14.597 3.317 41.599 1.00 58.28 85 THR A CA 1
ATOM 686 C C . THR A 1 85 ? -13.567 3.117 40.477 1.00 58.28 85 THR A C 1
ATOM 688 O O . THR A 1 85 ? -13.949 2.733 39.373 1.00 58.28 85 THR A O 1
ATOM 691 N N . TYR A 1 86 ? -12.269 3.343 40.737 1.00 57.75 86 TYR A N 1
ATOM 692 C CA . TYR A 1 86 ? -11.210 3.132 39.736 1.00 57.75 86 TYR A CA 1
ATOM 693 C C . TYR A 1 86 ? -11.059 1.654 39.372 1.00 57.75 86 TYR A C 1
ATOM 695 O O . TYR A 1 86 ? -11.117 1.318 38.189 1.00 57.75 86 TYR A O 1
ATOM 703 N N . GLY A 1 87 ? -10.934 0.771 40.370 1.00 61.91 87 GLY A N 1
ATOM 704 C CA . GLY A 1 87 ? -10.798 -0.660 40.128 1.00 61.91 87 GLY A CA 1
ATOM 705 C C . GLY A 1 87 ? -11.996 -1.217 39.372 1.00 61.91 87 GLY A C 1
ATOM 706 O O . GLY A 1 87 ? -11.826 -1.862 38.343 1.00 61.91 87 GLY A O 1
ATOM 707 N N . PHE A 1 88 ? -13.210 -0.822 39.760 1.00 76.69 88 PHE A N 1
ATOM 708 C CA . PHE A 1 88 ? -14.436 -1.261 39.098 1.00 76.69 88 PHE A CA 1
ATOM 709 C C . PHE A 1 88 ? -14.530 -0.768 37.643 1.00 76.69 88 PHE A C 1
ATOM 711 O O . PHE A 1 88 ? -14.986 -1.497 36.758 1.00 76.69 88 PHE A O 1
ATOM 718 N N . ARG A 1 89 ? -14.047 0.451 37.351 1.00 67.88 89 ARG A N 1
ATOM 719 C CA . ARG A 1 89 ? -13.892 0.936 35.967 1.00 67.88 89 ARG A CA 1
ATOM 720 C C . ARG A 1 89 ? -12.890 0.073 35.187 1.00 67.88 89 ARG A C 1
ATOM 722 O O . ARG A 1 89 ? -13.153 -0.222 34.022 1.00 67.88 89 ARG A O 1
ATOM 729 N N . MET A 1 90 ? -11.794 -0.377 35.805 1.00 73.19 90 MET A N 1
ATOM 730 C CA . MET A 1 90 ? -10.828 -1.282 35.165 1.00 73.19 90 MET A CA 1
ATOM 731 C C . MET A 1 90 ? -11.381 -2.705 34.973 1.00 73.19 90 MET A C 1
ATOM 733 O O . MET A 1 90 ? -11.153 -3.292 33.919 1.00 73.19 90 MET A O 1
ATOM 737 N N . GLU A 1 91 ? -12.179 -3.235 35.905 1.00 83.19 91 GLU A N 1
ATOM 738 C CA . GLU A 1 91 ? -12.893 -4.514 35.742 1.00 83.19 91 GLU A CA 1
ATOM 739 C C . GLU A 1 91 ? -13.909 -4.457 34.596 1.00 83.19 91 GLU A C 1
ATOM 741 O O . GLU A 1 91 ? -13.896 -5.317 33.710 1.00 83.19 91 GLU A O 1
ATOM 746 N N . LYS A 1 92 ? -14.724 -3.395 34.519 1.00 82.88 92 LYS A N 1
ATOM 747 C CA . LYS A 1 92 ? -15.610 -3.167 33.363 1.00 82.88 92 LYS A CA 1
ATOM 748 C C . LYS A 1 92 ? -14.827 -3.024 32.058 1.00 82.88 92 LYS A C 1
ATOM 750 O O . LYS A 1 92 ? -15.271 -3.539 31.030 1.00 82.88 92 LYS A O 1
ATOM 755 N N . TYR A 1 93 ? -13.672 -2.358 32.076 1.00 73.81 93 TYR A N 1
ATOM 756 C CA . TYR A 1 93 ? -12.810 -2.222 30.899 1.00 73.81 93 TYR A CA 1
ATOM 757 C C . TYR A 1 93 ? -12.211 -3.568 30.456 1.00 73.81 93 TYR A C 1
ATOM 759 O O . TYR A 1 93 ? -12.205 -3.862 29.258 1.00 73.81 93 TYR A O 1
ATOM 767 N N . PHE A 1 94 ? -11.781 -4.415 31.396 1.00 83.31 94 PHE A N 1
ATOM 768 C CA . PHE A 1 94 ? -11.337 -5.785 31.130 1.00 83.31 94 PHE A CA 1
ATOM 769 C C . PHE A 1 94 ? -12.455 -6.634 30.518 1.00 83.31 94 PHE A C 1
ATOM 771 O O . PHE A 1 94 ? -12.263 -7.179 29.433 1.00 83.31 94 PHE A O 1
ATOM 778 N N . VAL A 1 95 ? -13.644 -6.672 31.131 1.00 87.12 95 VAL A N 1
ATOM 779 C CA . VAL A 1 95 ? -14.803 -7.420 30.605 1.00 87.12 95 VAL A CA 1
ATOM 780 C C . VAL A 1 95 ? -15.206 -6.923 29.213 1.00 87.12 95 VAL A C 1
ATOM 782 O O . VAL A 1 95 ? -15.428 -7.722 28.306 1.00 87.12 95 VAL A O 1
ATOM 785 N N . THR A 1 96 ? -15.237 -5.606 28.997 1.00 79.56 96 THR A N 1
ATOM 786 C CA . THR A 1 96 ? -15.555 -5.030 27.679 1.00 79.56 96 THR A CA 1
ATOM 787 C C . THR A 1 96 ? -14.498 -5.396 26.635 1.00 79.56 96 THR A C 1
ATOM 789 O O . THR A 1 96 ? -14.850 -5.707 25.500 1.00 79.56 96 THR A O 1
ATOM 792 N N . SER A 1 97 ? -13.215 -5.396 27.013 1.00 78.38 97 SER A N 1
ATOM 793 C CA . SER A 1 97 ? -12.100 -5.737 26.118 1.00 78.38 97 SER A CA 1
ATOM 794 C C . SER A 1 97 ? -12.083 -7.225 25.767 1.00 78.38 97 SER A C 1
ATOM 796 O O . SER A 1 97 ? -11.913 -7.566 24.600 1.00 78.38 97 SER A O 1
ATOM 798 N N . LEU A 1 98 ? -12.332 -8.092 26.753 1.00 80.12 98 LEU A N 1
ATOM 799 C CA . LEU A 1 98 ? -12.474 -9.538 26.598 1.00 80.12 98 LEU A CA 1
ATOM 800 C C . LEU A 1 98 ? -13.620 -9.892 25.649 1.00 80.12 98 LEU A C 1
ATOM 802 O O . LEU A 1 98 ? -13.448 -10.675 24.720 1.00 80.12 98 LEU A O 1
ATOM 806 N N . LEU A 1 99 ? -14.781 -9.263 25.834 1.00 81.50 99 LEU A N 1
ATOM 807 C CA . LEU A 1 99 ? -15.967 -9.530 25.027 1.00 81.50 99 LEU A CA 1
ATOM 808 C C . LEU A 1 99 ? -15.945 -8.864 23.632 1.00 81.50 99 LEU A C 1
ATOM 810 O O . LEU A 1 99 ? -16.967 -8.924 22.952 1.00 81.50 99 LEU A O 1
ATOM 814 N N . ASN A 1 100 ? -14.841 -8.237 23.200 1.00 75.94 100 ASN A N 1
ATOM 815 C CA . ASN A 1 100 ? -14.633 -7.831 21.796 1.00 75.94 100 ASN A CA 1
ATOM 816 C C . ASN A 1 100 ? -14.099 -8.982 20.921 1.00 75.94 100 ASN A C 1
ATOM 818 O O . ASN A 1 100 ? -14.007 -8.829 19.707 1.00 75.94 100 ASN A O 1
ATOM 822 N N . GLU A 1 101 ? -13.749 -10.121 21.524 1.00 73.31 101 GLU A N 1
ATOM 823 C CA . GLU A 1 101 ? -13.264 -11.319 20.823 1.00 73.31 101 GLU A CA 1
ATOM 824 C C . GLU A 1 101 ? -14.386 -12.334 20.535 1.00 73.31 101 GLU A C 1
ATOM 826 O O . GLU A 1 101 ? -14.177 -13.302 19.806 1.00 73.31 101 GLU A O 1
ATOM 831 N N . PHE A 1 102 ? -15.581 -12.132 21.106 1.00 76.88 102 PHE A N 1
ATOM 832 C CA . PHE A 1 102 ? -16.665 -13.117 21.120 1.00 76.88 102 PHE A CA 1
ATOM 833 C C . PHE A 1 102 ? -17.996 -12.514 20.657 1.00 76.88 102 PHE A C 1
ATOM 835 O O . PHE A 1 102 ? -18.340 -11.384 21.003 1.00 76.88 102 PHE A O 1
ATOM 842 N N . SER A 1 103 ? -18.773 -13.302 19.911 1.00 81.75 103 SER A N 1
ATOM 843 C CA . SER A 1 103 ? -20.144 -12.958 19.518 1.00 81.75 103 SER A CA 1
ATOM 844 C C . SER A 1 103 ? -21.095 -13.160 20.700 1.00 81.75 103 SER A C 1
ATOM 846 O O . SER A 1 103 ? -21.181 -14.269 21.222 1.00 81.75 103 SER A O 1
ATOM 848 N N . VAL A 1 104 ? -21.824 -12.113 21.095 1.00 86.44 104 VAL A N 1
ATOM 849 C CA . VAL A 1 104 ? -22.898 -12.174 22.098 1.00 86.44 104 VAL A CA 1
ATOM 850 C C . VAL A 1 104 ? -24.246 -11.971 21.411 1.00 86.44 104 VAL A C 1
ATOM 852 O O . VAL A 1 104 ? -24.581 -10.876 20.953 1.00 86.44 104 VAL A O 1
ATOM 855 N N . ALA A 1 105 ? -25.021 -13.043 21.341 1.00 85.12 105 ALA A N 1
ATOM 856 C CA . ALA A 1 105 ? -26.407 -13.073 20.897 1.00 85.12 105 ALA A CA 1
ATOM 857 C C . ALA A 1 105 ? -27.045 -14.379 21.382 1.00 85.12 105 ALA A C 1
ATOM 859 O O . ALA A 1 105 ? -26.336 -15.327 21.724 1.00 85.12 105 ALA A O 1
ATOM 860 N N . PHE A 1 106 ? -28.377 -14.472 21.338 1.00 82.62 106 PHE A N 1
ATOM 861 C CA . PHE A 1 106 ? -29.103 -15.692 21.702 1.00 82.62 106 PHE A CA 1
ATOM 862 C C . PHE A 1 106 ? -28.482 -16.964 21.101 1.00 82.62 106 PHE A C 1
ATOM 864 O O . PHE A 1 106 ? -28.124 -17.881 21.832 1.00 82.62 106 PHE A O 1
ATOM 871 N N . TYR A 1 107 ? -28.315 -17.017 19.780 1.00 80.00 107 TYR A N 1
ATOM 872 C CA . TYR A 1 107 ? -27.820 -18.177 19.024 1.00 80.00 107 TYR A CA 1
ATOM 873 C C . TYR A 1 107 ? -26.283 -18.298 18.990 1.00 80.00 107 TYR A C 1
ATOM 875 O O . TYR A 1 107 ? -25.770 -19.165 18.282 1.00 80.00 107 TYR A O 1
ATOM 883 N N . SER A 1 108 ? -25.554 -17.450 19.724 1.00 85.19 108 SER A N 1
ATOM 884 C CA . SER A 1 108 ? -24.105 -17.550 19.931 1.00 85.19 108 SER A CA 1
ATOM 885 C C . SER A 1 108 ? -23.790 -17.655 21.430 1.00 85.19 108 SER A C 1
ATOM 887 O O . SER A 1 108 ? -24.365 -18.526 22.098 1.00 85.19 108 SER A O 1
ATOM 889 N N . THR A 1 109 ? -22.896 -16.828 21.983 1.00 87.25 109 THR A N 1
ATOM 890 C CA . THR A 1 109 ? -22.598 -16.836 23.421 1.00 87.25 109 THR A CA 1
ATOM 891 C C . THR A 1 109 ? -23.670 -16.077 24.196 1.00 87.25 109 THR A C 1
ATOM 893 O O . THR A 1 109 ? -23.867 -14.875 23.997 1.00 87.25 109 THR A O 1
ATOM 896 N N . ARG A 1 110 ? -24.327 -16.765 25.133 1.00 89.38 110 ARG A N 1
ATOM 897 C CA . ARG A 1 110 ? -25.246 -16.156 26.105 1.00 89.38 110 ARG A CA 1
ATOM 898 C C . ARG A 1 110 ? -24.456 -15.754 27.341 1.00 89.38 110 ARG A C 1
ATOM 900 O O . ARG A 1 110 ? -23.559 -16.482 27.756 1.00 89.38 110 ARG A O 1
ATOM 907 N N . ILE A 1 111 ? -24.776 -14.606 27.928 1.00 91.06 111 ILE A N 1
ATOM 908 C CA . ILE A 1 111 ? -24.015 -14.045 29.047 1.00 91.06 111 ILE A CA 1
ATOM 909 C C . ILE A 1 111 ? -24.912 -13.701 30.238 1.00 91.06 111 ILE A C 1
ATOM 911 O O . ILE A 1 111 ? -26.044 -13.253 30.065 1.00 91.06 111 ILE A O 1
ATOM 915 N N . ALA A 1 112 ? -24.395 -13.888 31.448 1.00 92.31 112 ALA A N 1
ATOM 916 C CA . ALA A 1 112 ? -24.960 -13.373 32.686 1.00 92.31 112 ALA A CA 1
ATOM 917 C C . ALA A 1 112 ? -23.898 -12.569 33.454 1.00 92.31 112 ALA A C 1
ATOM 919 O O . ALA A 1 112 ? -22.733 -12.963 33.518 1.00 92.31 112 ALA A O 1
ATOM 920 N N . ILE A 1 113 ? -24.301 -11.438 34.035 1.00 93.56 113 ILE A N 1
ATOM 921 C CA . ILE A 1 113 ? -23.439 -10.555 34.830 1.00 93.56 113 ILE A CA 1
ATOM 922 C C . ILE A 1 113 ? -23.975 -10.507 36.256 1.00 93.56 113 ILE A C 1
ATOM 924 O O . ILE A 1 113 ? -25.109 -10.074 36.484 1.00 93.56 113 ILE A O 1
ATOM 928 N N . VAL A 1 114 ? -23.141 -10.897 37.215 1.00 93.50 114 VAL A N 1
ATOM 929 C CA . VAL A 1 114 ? -23.460 -10.906 38.644 1.00 93.50 114 VAL A CA 1
ATOM 930 C C . VAL A 1 114 ? -22.454 -10.015 39.369 1.00 93.50 114 VAL A C 1
ATOM 932 O O . VAL A 1 114 ? -21.279 -10.354 39.468 1.00 93.50 114 VAL A O 1
ATOM 935 N N . THR A 1 115 ? -22.890 -8.866 39.892 1.00 91.62 115 THR A N 1
ATOM 936 C CA . THR A 1 115 ? -22.020 -8.040 40.750 1.00 91.62 115 THR A CA 1
ATOM 937 C C . THR A 1 115 ? -22.157 -8.465 42.209 1.00 91.62 115 THR A C 1
ATOM 939 O O . THR A 1 115 ? -23.279 -8.603 42.714 1.00 91.62 115 THR A O 1
ATOM 942 N N . PHE A 1 116 ? -21.037 -8.656 42.906 1.00 90.62 116 PHE A N 1
ATOM 943 C CA . PHE A 1 116 ? -21.007 -9.154 44.284 1.00 90.62 116 PHE A CA 1
ATOM 944 C C . PHE A 1 116 ? -20.155 -8.276 45.207 1.00 90.62 116 PHE A C 1
ATOM 946 O O . PHE A 1 116 ? -19.269 -7.551 44.781 1.00 90.62 116 PHE A O 1
ATOM 953 N N . GLY A 1 117 ? -20.474 -8.318 46.494 1.00 86.75 117 GLY A N 1
ATOM 954 C CA . GLY A 1 117 ? -19.900 -7.473 47.535 1.00 86.75 117 GLY A CA 1
ATOM 955 C C . GLY A 1 117 ? -20.655 -7.777 48.824 1.00 86.75 117 GLY A C 1
ATOM 956 O O . GLY A 1 117 ? -20.965 -8.936 49.080 1.00 86.75 117 GLY A O 1
ATOM 957 N N . GLU A 1 118 ? -21.085 -6.763 49.572 1.00 81.06 118 GLU A N 1
ATOM 958 C CA . GLU A 1 118 ? -22.019 -6.962 50.695 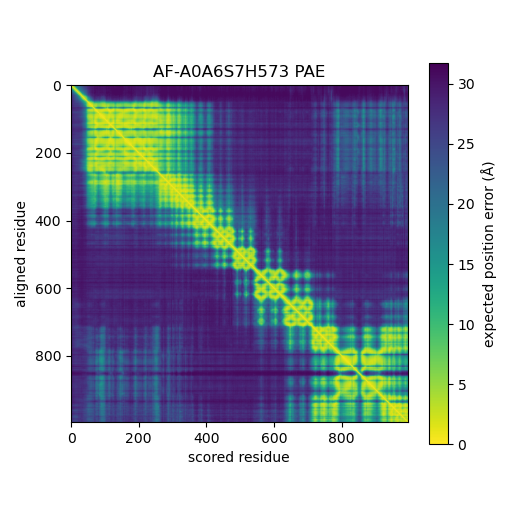1.00 81.06 118 GLU A CA 1
ATOM 959 C C . GLU A 1 118 ? -23.407 -7.453 50.221 1.00 81.06 118 GLU A C 1
ATOM 961 O O . GLU A 1 118 ? -24.091 -8.196 50.923 1.00 81.06 118 GLU A O 1
ATOM 966 N N . ARG A 1 119 ? -23.819 -7.079 48.998 1.00 80.81 119 ARG A N 1
ATOM 967 C CA . ARG A 1 119 ? -25.064 -7.537 48.354 1.00 80.81 119 ARG A CA 1
ATOM 968 C C . ARG A 1 119 ? -24.818 -8.006 46.925 1.00 80.81 119 ARG A C 1
ATOM 970 O O . ARG A 1 119 ? -24.395 -7.216 46.077 1.00 80.81 119 ARG A O 1
ATOM 977 N N . ILE A 1 120 ? -25.189 -9.246 46.626 1.00 86.19 120 ILE A N 1
ATOM 978 C CA . ILE A 1 120 ? -25.167 -9.776 45.259 1.00 86.19 120 ILE A CA 1
ATOM 979 C C . ILE A 1 120 ? -26.343 -9.208 44.446 1.00 86.19 120 ILE A C 1
ATOM 981 O O . ILE A 1 120 ? -27.421 -8.960 44.990 1.00 86.19 120 ILE A O 1
ATOM 985 N N . LYS A 1 121 ? -26.125 -8.949 43.154 1.00 87.44 121 LYS A N 1
ATOM 986 C CA . LYS A 1 121 ? -27.166 -8.595 42.179 1.00 87.44 121 LYS A CA 1
ATOM 987 C C . LYS A 1 121 ? -26.836 -9.237 40.834 1.00 87.44 121 LYS A C 1
ATOM 989 O O . LYS A 1 121 ? -25.774 -8.968 40.278 1.00 87.44 121 LYS A O 1
ATOM 994 N N . THR A 1 122 ? -27.773 -9.998 40.279 1.00 89.31 122 THR A N 1
ATOM 995 C CA . THR A 1 122 ? -27.779 -10.328 38.849 1.00 89.31 122 THR A CA 1
ATOM 996 C C . THR A 1 122 ? -28.179 -9.066 38.088 1.00 89.31 122 THR A C 1
ATOM 998 O O . THR A 1 122 ? -29.299 -8.577 38.225 1.00 89.31 122 THR A O 1
ATOM 1001 N N . ASN A 1 123 ? -27.241 -8.466 37.358 1.00 84.81 123 ASN A N 1
ATOM 1002 C CA . ASN A 1 123 ? -27.490 -7.251 36.579 1.00 84.81 123 ASN A CA 1
ATOM 1003 C C . ASN A 1 123 ? -28.054 -7.553 35.189 1.00 84.81 123 ASN A C 1
ATOM 1005 O O . ASN A 1 123 ? -28.744 -6.710 34.626 1.00 84.81 123 ASN A O 1
ATOM 1009 N N . LEU A 1 124 ? -27.714 -8.716 34.635 1.00 87.56 124 LEU A N 1
ATOM 1010 C CA . LEU A 1 124 ? -28.119 -9.169 33.310 1.00 87.56 124 LEU A CA 1
ATOM 1011 C C . LEU A 1 124 ? -28.088 -10.700 33.304 1.00 87.56 124 LEU A C 1
ATOM 1013 O O . LEU A 1 124 ? -27.161 -11.291 33.857 1.00 87.56 124 LEU A O 1
ATOM 1017 N N . ASN A 1 125 ? -29.080 -11.329 32.681 1.00 89.56 125 ASN A N 1
ATOM 1018 C CA . ASN A 1 125 ? -29.145 -12.771 32.472 1.00 89.56 125 ASN A CA 1
ATOM 1019 C C . ASN A 1 125 ? -29.731 -13.031 31.079 1.00 89.56 125 ASN A C 1
ATOM 1021 O O . ASN A 1 125 ? -30.910 -12.779 30.872 1.00 89.56 125 ASN A O 1
ATOM 1025 N N . TYR A 1 126 ? -28.914 -13.501 30.134 1.00 90.00 126 TYR A N 1
ATOM 1026 C CA . TYR A 1 126 ? -29.374 -13.991 28.825 1.00 90.00 126 TYR A CA 1
ATOM 1027 C C . TYR A 1 126 ? -29.400 -15.529 28.751 1.00 90.00 126 TYR A C 1
ATOM 1029 O O . TYR A 1 126 ? -29.625 -16.092 27.681 1.00 90.00 126 TYR A O 1
ATOM 1037 N N . ILE A 1 127 ? -29.121 -16.224 29.861 1.00 87.75 127 ILE A N 1
ATOM 1038 C CA . ILE A 1 127 ? -29.165 -17.691 29.947 1.00 87.75 127 ILE A CA 1
ATOM 1039 C C . ILE A 1 127 ? -30.614 -18.154 30.197 1.00 87.75 127 ILE A C 1
ATOM 1041 O O . ILE A 1 127 ? -31.034 -19.136 29.586 1.00 87.75 127 ILE A O 1
ATOM 1045 N N . ASN A 1 128 ? -31.389 -17.409 31.000 1.00 82.00 128 ASN A N 1
ATOM 1046 C CA . ASN A 1 128 ? -32.861 -17.452 31.021 1.00 82.00 128 ASN A CA 1
ATOM 1047 C C . ASN A 1 128 ? -33.423 -16.309 30.143 1.00 82.00 128 ASN A C 1
ATOM 1049 O O . ASN A 1 128 ? -32.865 -15.215 30.139 1.00 82.00 128 ASN A O 1
ATOM 1053 N N . LEU A 1 129 ? -34.500 -16.565 29.393 1.00 66.69 129 LEU A N 1
ATOM 1054 C CA . LEU A 1 129 ? -35.072 -15.661 28.380 1.00 66.69 129 LEU A CA 1
ATOM 1055 C C . LEU A 1 129 ? -36.504 -15.199 28.669 1.00 66.69 129 LEU A C 1
ATOM 1057 O O . LEU A 1 129 ? -37.025 -14.366 27.933 1.00 66.69 129 LEU A O 1
ATOM 1061 N N . GLU A 1 130 ? -37.129 -15.697 29.735 1.00 63.53 130 GLU A N 1
ATOM 1062 C CA . GLU A 1 130 ? -38.565 -15.544 30.026 1.00 63.53 130 GLU A CA 1
ATOM 1063 C C . GLU A 1 130 ? -39.069 -14.083 30.125 1.00 63.53 130 GLU A C 1
ATOM 1065 O O . GLU A 1 130 ? -40.267 -13.831 30.037 1.00 63.53 130 GLU A O 1
ATOM 1070 N N . SER A 1 131 ? -38.166 -13.102 30.252 1.00 50.38 131 SER A N 1
ATOM 1071 C CA . SER A 1 131 ? -38.484 -11.669 30.385 1.00 50.38 131 SER A CA 1
ATOM 1072 C C . SER A 1 131 ? -37.971 -10.760 29.252 1.00 50.38 131 SER A C 1
ATOM 1074 O O . SER A 1 131 ? -38.110 -9.540 29.350 1.00 50.38 131 SER A O 1
ATOM 1076 N N . THR A 1 132 ? -37.387 -11.301 28.175 1.00 60.59 132 THR A N 1
ATOM 1077 C CA . THR A 1 132 ? -36.725 -10.491 27.125 1.00 60.59 132 THR A CA 1
ATOM 1078 C C . THR A 1 132 ? -36.923 -11.045 25.718 1.00 60.59 132 THR A C 1
ATOM 1080 O O . THR A 1 132 ? -36.865 -12.254 25.510 1.00 60.59 132 THR A O 1
ATOM 1083 N N . SER A 1 133 ? -37.079 -10.163 24.723 1.00 72.94 133 SER A N 1
ATOM 1084 C CA . SER A 1 133 ? -37.096 -10.593 23.322 1.00 72.94 133 SER A CA 1
ATOM 1085 C C . SER A 1 133 ? -35.709 -11.068 22.871 1.00 72.94 133 SER A C 1
ATOM 1087 O O . SER A 1 133 ? -34.682 -10.662 23.419 1.00 72.94 133 SER A O 1
ATOM 1089 N N . VAL A 1 134 ? -35.657 -11.888 21.817 1.00 77.12 134 VAL A N 1
ATOM 1090 C CA . VAL A 1 134 ? -34.384 -12.357 21.241 1.00 77.12 134 VAL A CA 1
ATOM 1091 C C . VAL A 1 134 ? -33.505 -11.174 20.793 1.00 77.12 134 VAL A C 1
ATOM 1093 O O . VAL A 1 134 ? -32.289 -11.219 20.976 1.00 77.12 134 VAL A O 1
ATOM 1096 N N . GLU A 1 135 ? -34.105 -10.081 20.299 1.00 77.62 135 GLU A N 1
ATOM 1097 C CA . GLU A 1 135 ? -33.397 -8.842 19.929 1.00 77.62 135 GLU A CA 1
ATOM 1098 C C . GLU A 1 135 ? -32.753 -8.132 21.135 1.00 77.62 135 GLU A C 1
ATOM 1100 O O . GLU A 1 135 ? -31.659 -7.571 21.012 1.00 77.62 135 GLU A O 1
ATOM 1105 N N . ASP A 1 136 ? -33.373 -8.218 22.316 1.00 79.94 136 ASP A N 1
ATOM 1106 C CA . ASP A 1 136 ? -32.863 -7.614 23.556 1.00 79.94 136 ASP A CA 1
ATOM 1107 C C . ASP A 1 136 ? -31.738 -8.428 24.221 1.00 79.94 136 ASP A C 1
ATOM 1109 O O . ASP A 1 13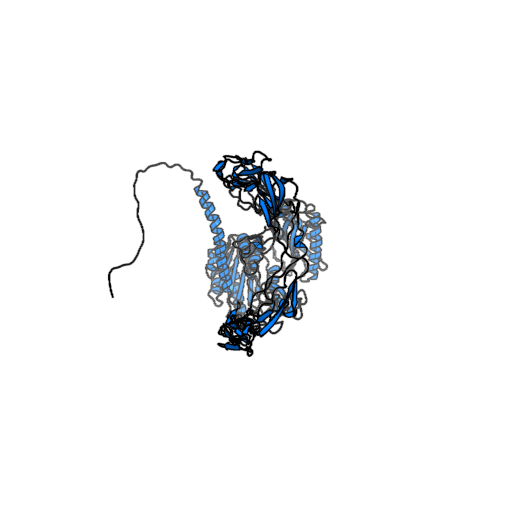6 ? -31.102 -7.952 25.164 1.00 79.94 136 ASP A O 1
ATOM 1113 N N . THR A 1 137 ? -31.441 -9.627 23.701 1.00 85.31 137 THR A N 1
ATOM 1114 C CA . THR A 1 137 ? -30.327 -10.490 24.152 1.00 85.31 137 THR A CA 1
ATOM 1115 C C . THR A 1 137 ? -29.077 -10.410 23.271 1.00 85.31 137 THR A C 1
ATOM 1117 O O . THR A 1 137 ? -28.218 -11.295 23.263 1.00 85.31 137 THR A O 1
ATOM 1120 N N . THR A 1 138 ? -28.964 -9.327 22.505 1.00 87.56 138 THR A N 1
ATOM 1121 C CA . THR A 1 138 ? -27.834 -9.055 21.613 1.00 87.56 138 THR A CA 1
ATOM 1122 C C . THR A 1 138 ? -26.725 -8.261 22.301 1.00 87.56 138 THR A C 1
ATOM 1124 O O . THR A 1 138 ? -26.943 -7.539 23.275 1.00 87.56 138 THR A O 1
ATOM 1127 N N . LYS A 1 139 ? -25.515 -8.313 21.735 1.00 86.94 139 LYS A N 1
ATOM 1128 C CA . LYS A 1 139 ? -24.358 -7.508 22.153 1.00 86.94 139 LYS A CA 1
ATOM 1129 C C . LYS A 1 139 ? -24.653 -6.006 22.271 1.00 86.94 139 LYS A C 1
ATOM 1131 O O . LYS A 1 139 ? -24.033 -5.335 23.092 1.00 86.94 139 LYS A O 1
ATOM 1136 N N . CYS A 1 140 ? -25.571 -5.478 21.462 1.00 85.06 140 CYS A N 1
ATOM 1137 C CA . CYS A 1 140 ? -25.926 -4.061 21.436 1.00 85.06 140 CYS A CA 1
ATOM 1138 C C . CYS A 1 140 ? -26.685 -3.638 22.702 1.00 85.06 140 CYS A C 1
ATOM 1140 O O . CYS A 1 140 ? -26.279 -2.680 23.362 1.00 85.06 140 CYS A O 1
ATOM 1142 N N . GLU A 1 141 ? -27.718 -4.388 23.100 1.00 85.25 141 GLU A N 1
ATOM 1143 C CA . GLU A 1 141 ? -28.393 -4.143 24.381 1.00 85.25 141 GLU A CA 1
ATOM 1144 C C . GLU A 1 141 ? -27.518 -4.555 25.571 1.00 85.25 141 GLU A C 1
ATOM 1146 O O . GLU A 1 141 ? -27.459 -3.803 26.544 1.00 85.25 141 GLU A O 1
ATOM 1151 N N . PHE A 1 142 ? -26.735 -5.643 25.470 1.00 87.25 142 PHE A N 1
ATOM 1152 C CA . PHE A 1 142 ? -25.735 -5.988 26.492 1.00 87.25 142 PHE A CA 1
ATOM 1153 C C . PHE A 1 142 ? -24.828 -4.800 26.778 1.00 87.25 142 PHE A C 1
ATOM 1155 O O . PHE A 1 142 ? -24.619 -4.455 27.935 1.00 87.25 142 PHE A O 1
ATOM 1162 N N . LYS A 1 143 ? -24.292 -4.162 25.733 1.00 80.50 143 LYS A N 1
ATOM 1163 C CA . LYS A 1 143 ? -23.362 -3.046 25.876 1.00 80.50 143 LYS A CA 1
ATOM 1164 C C . LYS A 1 143 ? -24.022 -1.869 26.594 1.00 80.50 143 LYS A C 1
ATOM 1166 O O . LYS A 1 143 ? -23.473 -1.388 27.576 1.00 80.50 143 LYS A O 1
ATOM 1171 N N . LYS A 1 144 ? -25.225 -1.478 26.174 1.00 78.06 144 LYS A N 1
ATOM 1172 C CA . LYS A 1 144 ? -26.028 -0.416 26.802 1.00 78.06 144 LYS A CA 1
ATOM 1173 C C . LYS A 1 144 ? -26.352 -0.712 28.277 1.00 78.06 144 LYS A C 1
ATOM 1175 O O . LYS A 1 144 ? -26.222 0.168 29.126 1.00 78.06 144 LYS A O 1
ATOM 1180 N N . ILE A 1 145 ? -26.726 -1.950 28.608 1.00 77.25 145 ILE A N 1
ATOM 1181 C CA . ILE A 1 145 ? -26.996 -2.379 29.992 1.00 77.25 145 ILE A CA 1
ATOM 1182 C C . ILE A 1 145 ? -25.695 -2.425 30.810 1.00 77.25 145 ILE A C 1
ATOM 1184 O O . ILE A 1 145 ? -25.648 -1.936 31.938 1.00 77.25 145 ILE A O 1
ATOM 1188 N N . PHE A 1 146 ? -24.616 -2.968 30.250 1.00 83.06 146 PHE A N 1
ATOM 1189 C CA . PHE A 1 146 ? -23.330 -3.109 30.926 1.00 83.06 146 PHE A CA 1
ATOM 1190 C C . PHE A 1 146 ? -22.655 -1.757 31.171 1.00 83.06 146 PHE A C 1
ATOM 1192 O O . PHE A 1 146 ? -22.135 -1.512 32.259 1.00 83.06 146 PHE A O 1
ATOM 1199 N N . GLU A 1 147 ? -22.699 -0.839 30.209 1.00 71.50 147 GLU A N 1
ATOM 1200 C CA . GLU A 1 147 ? -22.144 0.506 30.354 1.00 71.50 147 GLU A CA 1
ATOM 1201 C C . GLU A 1 147 ? -22.935 1.311 31.399 1.00 71.50 147 GLU A C 1
ATOM 1203 O O . GLU A 1 147 ? -22.312 1.816 32.335 1.00 71.50 147 GLU A O 1
ATOM 1208 N N . HIS A 1 148 ? -24.275 1.325 31.348 1.00 65.50 148 HIS A N 1
ATOM 1209 C CA . HIS A 1 148 ? -25.086 2.263 32.146 1.00 65.50 148 HIS A CA 1
ATOM 1210 C C . HIS A 1 148 ? -25.791 1.682 33.391 1.00 65.50 148 HIS A C 1
ATOM 1212 O O . HIS A 1 148 ? -26.105 2.434 34.310 1.00 65.50 148 HIS A O 1
ATOM 1218 N N . GLN A 1 149 ? -26.060 0.371 33.460 1.00 70.56 149 GLN A N 1
ATOM 1219 C CA . GLN A 1 149 ? -26.838 -0.258 34.553 1.00 70.56 149 GLN A CA 1
ATOM 1220 C C . GLN A 1 149 ? -26.007 -1.178 35.470 1.00 70.56 149 GLN A C 1
ATOM 1222 O O . GLN A 1 149 ? -26.461 -1.566 36.554 1.00 70.56 149 GLN A O 1
ATOM 1227 N N . VAL A 1 150 ? -24.782 -1.529 35.066 1.00 78.19 150 VAL A N 1
ATOM 1228 C CA . VAL A 1 150 ? -23.795 -2.219 35.913 1.00 78.19 150 VAL A CA 1
ATOM 1229 C C . VAL A 1 150 ? -22.918 -1.160 36.581 1.00 78.19 150 VAL A C 1
ATOM 1231 O O . VAL A 1 150 ? -21.923 -0.703 36.017 1.00 78.19 150 VAL A O 1
ATOM 1234 N N . THR A 1 151 ? -23.329 -0.724 37.771 1.00 73.50 151 THR A N 1
ATOM 1235 C CA . THR A 1 151 ? -22.698 0.360 38.540 1.00 73.50 151 THR A CA 1
ATOM 1236 C C . THR A 1 151 ? -21.962 -0.160 39.776 1.00 73.50 151 THR A C 1
ATOM 1238 O O . THR A 1 151 ? -22.292 -1.224 40.309 1.00 73.50 151 THR A O 1
ATOM 1241 N N . PHE A 1 152 ? -20.965 0.602 40.239 1.00 69.00 152 PHE A N 1
ATOM 1242 C CA . PHE A 1 152 ? -20.266 0.325 41.495 1.00 69.00 152 PHE A CA 1
ATOM 1243 C C . PHE A 1 152 ? -21.243 0.454 42.672 1.00 69.00 152 PHE A C 1
ATOM 1245 O O . PHE A 1 152 ? -22.180 1.253 42.627 1.00 69.00 152 PHE A O 1
ATOM 1252 N N . ARG A 1 153 ? -21.054 -0.346 43.725 1.00 70.56 153 ARG A N 1
ATOM 1253 C CA . ARG A 1 153 ? -21.943 -0.373 44.897 1.00 70.56 153 ARG A CA 1
ATOM 1254 C C . ARG A 1 153 ? -21.122 -0.582 46.163 1.00 70.56 153 ARG A C 1
ATOM 1256 O O . ARG A 1 153 ? -21.041 -1.700 46.657 1.00 70.56 153 ARG A O 1
ATOM 1263 N N . ASN A 1 154 ? -20.543 0.508 46.670 1.00 58.91 154 ASN A N 1
ATOM 1264 C CA . ASN A 1 154 ? -19.663 0.510 47.840 1.00 58.91 154 ASN A CA 1
ATOM 1265 C C . ASN A 1 154 ? -20.242 -0.327 49.001 1.00 58.91 154 ASN A C 1
ATOM 1267 O O . ASN A 1 154 ? -21.297 0.006 49.545 1.00 58.91 154 ASN A O 1
ATOM 1271 N N . GLY A 1 155 ? -19.555 -1.410 49.365 1.00 63.38 155 GLY A N 1
ATOM 1272 C CA . GLY A 1 155 ? -19.974 -2.360 50.396 1.00 63.38 155 GLY A CA 1
ATOM 1273 C C . GLY A 1 155 ? -18.779 -2.863 51.200 1.00 63.38 155 GLY A C 1
ATOM 1274 O O . GLY A 1 155 ? -17.662 -2.926 50.689 1.00 63.38 155 GLY A O 1
ATOM 1275 N N . ARG A 1 156 ? -18.989 -3.223 52.468 1.00 68.75 156 ARG A N 1
ATOM 1276 C CA . ARG A 1 156 ? -17.875 -3.501 53.404 1.00 68.75 156 ARG A CA 1
ATOM 1277 C C . ARG A 1 156 ? -17.289 -4.914 53.313 1.00 68.75 156 ARG A C 1
ATOM 1279 O O . ARG A 1 156 ? -16.460 -5.275 54.141 1.00 68.75 156 ARG A O 1
ATOM 1286 N N . ALA A 1 157 ? -17.746 -5.720 52.360 1.00 78.56 157 ALA A N 1
ATOM 1287 C CA . ALA A 1 157 ? -17.488 -7.150 52.325 1.00 78.56 157 ALA A CA 1
ATOM 1288 C C . ALA A 1 157 ? -17.450 -7.710 50.896 1.00 78.56 157 ALA A C 1
ATOM 1290 O O . ALA A 1 157 ? -17.987 -7.105 49.967 1.00 78.56 157 ALA A O 1
ATOM 1291 N N . THR A 1 158 ? -16.863 -8.896 50.761 1.00 84.62 158 THR A N 1
ATOM 1292 C CA . THR A 1 158 ? -16.524 -9.589 49.512 1.00 84.62 158 THR A CA 1
ATOM 1293 C C . THR A 1 158 ? -17.160 -10.985 49.552 1.00 84.62 158 THR A C 1
ATOM 1295 O O . THR A 1 158 ? -16.527 -11.995 49.880 1.00 84.62 158 THR A O 1
ATOM 1298 N N . ASN A 1 159 ? -18.474 -11.044 49.307 1.00 90.44 159 ASN A N 1
ATOM 1299 C CA . ASN A 1 159 ? -19.283 -12.260 49.449 1.00 90.44 159 ASN A CA 1
ATOM 1300 C C . ASN A 1 159 ? -19.205 -13.174 48.213 1.00 90.44 159 ASN A C 1
ATOM 1302 O O . ASN A 1 159 ? -20.176 -13.334 47.467 1.00 90.44 159 ASN A O 1
ATOM 1306 N N . MET A 1 160 ? -18.043 -13.801 48.006 1.00 91.69 160 MET A N 1
ATOM 1307 C CA . MET A 1 160 ? -17.850 -14.771 46.918 1.00 91.69 160 MET A CA 1
ATOM 1308 C C . MET A 1 160 ? -18.762 -15.999 47.064 1.00 91.69 160 MET A C 1
ATOM 1310 O O . MET A 1 160 ? -19.224 -16.538 46.062 1.00 91.69 160 MET A O 1
ATOM 1314 N N . LYS A 1 161 ? -19.083 -16.416 48.299 1.00 91.62 161 LYS A N 1
ATOM 1315 C CA . LYS A 1 161 ? -19.978 -17.553 48.568 1.00 91.62 161 LYS A CA 1
ATOM 1316 C C . LYS A 1 161 ? -21.362 -17.334 47.957 1.00 91.62 161 LYS A C 1
ATOM 1318 O O . LYS A 1 161 ? -21.842 -18.158 47.182 1.00 91.62 161 LYS A O 1
ATOM 1323 N N . GLY A 1 162 ? -21.981 -16.194 48.259 1.00 91.88 162 GLY A N 1
ATOM 1324 C CA . GLY A 1 162 ? -23.270 -15.815 47.687 1.00 91.88 162 GLY A CA 1
ATOM 1325 C C . GLY A 1 162 ? -23.207 -15.548 46.179 1.00 91.88 162 GLY A C 1
ATOM 1326 O O . GLY A 1 162 ? -24.194 -15.792 45.487 1.00 91.88 162 GLY A O 1
ATOM 1327 N N . ALA A 1 163 ? -22.057 -15.112 45.650 1.00 93.56 163 ALA A N 1
ATOM 1328 C CA . ALA A 1 163 ? -21.850 -14.961 44.209 1.00 93.56 163 ALA A CA 1
ATOM 1329 C C . ALA A 1 163 ? -21.930 -16.318 43.488 1.00 93.56 163 ALA A C 1
ATOM 1331 O O . ALA A 1 163 ? -22.787 -16.494 42.622 1.00 93.56 163 ALA A O 1
ATOM 1332 N N . PHE A 1 164 ? -21.127 -17.306 43.903 1.00 94.75 164 PHE A N 1
ATOM 1333 C CA . PHE A 1 164 ? -21.172 -18.656 43.325 1.00 94.75 164 PHE A CA 1
ATOM 1334 C C . PHE A 1 164 ? -22.521 -19.343 43.545 1.00 94.75 164 PHE A C 1
ATOM 1336 O O . PHE A 1 164 ? -23.028 -19.982 42.624 1.00 94.75 164 PHE A O 1
ATOM 1343 N N . ARG A 1 165 ? -23.159 -19.140 44.706 1.00 93.88 165 ARG A N 1
ATOM 1344 C CA . ARG A 1 165 ? -24.522 -19.629 44.945 1.00 93.88 165 ARG A CA 1
ATOM 1345 C C . ARG A 1 165 ? -25.521 -19.066 43.930 1.00 93.88 165 ARG A C 1
ATOM 1347 O O . ARG A 1 165 ? -26.248 -19.836 43.315 1.00 93.88 165 ARG A O 1
ATOM 1354 N N . THR A 1 166 ? -25.483 -17.755 43.687 1.00 94.38 166 THR A N 1
ATOM 1355 C CA . THR A 1 166 ? -26.323 -17.097 42.670 1.00 94.38 166 THR A CA 1
ATOM 1356 C C . THR A 1 166 ? -26.043 -17.660 41.273 1.00 94.38 166 THR A C 1
ATOM 1358 O O . THR A 1 166 ? -26.975 -17.902 40.516 1.00 94.38 166 THR A O 1
ATOM 1361 N N . GLY A 1 167 ? -24.776 -17.929 40.935 1.00 93.00 167 GLY A N 1
ATOM 1362 C CA . GLY A 1 167 ? -24.408 -18.581 39.673 1.00 93.00 167 GLY A CA 1
ATOM 1363 C C . GLY A 1 167 ? -25.006 -19.981 39.506 1.00 93.00 167 GLY A C 1
ATOM 1364 O O . GLY A 1 167 ? -25.495 -20.309 38.429 1.00 93.00 167 GLY A O 1
ATOM 1365 N N . TYR A 1 168 ? -25.011 -20.788 40.570 1.00 92.94 168 TYR A N 1
ATOM 1366 C CA . TYR A 1 168 ? -25.648 -22.108 40.575 1.00 92.94 168 TYR A CA 1
ATOM 1367 C C . TYR A 1 168 ? -27.170 -22.007 40.429 1.00 92.94 168 TYR A C 1
ATOM 1369 O O . TYR A 1 168 ? -27.759 -22.705 39.603 1.00 92.94 168 TYR A O 1
ATOM 1377 N N . ASP A 1 169 ? -27.803 -21.116 41.196 1.00 92.06 169 ASP A N 1
ATOM 1378 C CA . ASP A 1 169 ? -29.255 -20.945 41.175 1.00 92.06 169 ASP A CA 1
ATOM 1379 C C . ASP A 1 169 ? -29.738 -20.441 39.792 1.00 92.06 169 ASP A C 1
ATOM 1381 O O . ASP A 1 169 ? -30.720 -20.972 39.280 1.00 92.06 169 ASP A O 1
ATOM 1385 N N . LEU A 1 170 ? -28.991 -19.551 39.116 1.00 92.00 170 LEU A N 1
ATOM 1386 C CA . LEU A 1 170 ? -29.266 -19.111 37.732 1.00 92.00 170 LEU A CA 1
ATOM 1387 C C . LEU A 1 170 ? -29.243 -20.259 36.705 1.00 92.00 170 LEU A C 1
ATOM 1389 O O . LEU A 1 170 ? -30.067 -20.290 35.790 1.00 92.00 170 LEU A O 1
ATOM 1393 N N . LEU A 1 171 ? -28.292 -21.193 36.826 1.00 91.50 171 LEU A N 1
ATOM 1394 C CA . LEU A 1 171 ? -28.196 -22.345 35.921 1.00 91.50 171 LEU A CA 1
ATOM 1395 C C . LEU A 1 171 ? -29.302 -23.368 36.188 1.00 91.50 171 LEU A C 1
ATOM 1397 O O . LEU A 1 171 ? -29.871 -23.906 35.238 1.00 91.50 171 LEU A O 1
ATOM 1401 N N . LYS A 1 172 ? -29.642 -23.585 37.463 1.00 90.94 172 LYS A N 1
ATOM 1402 C CA . LYS A 1 172 ? -30.737 -24.467 37.879 1.00 90.94 172 LYS A CA 1
ATOM 1403 C C . LYS A 1 172 ? -32.108 -23.933 37.461 1.00 90.94 172 LYS A C 1
ATOM 1405 O O . LYS A 1 172 ? -32.943 -24.704 36.998 1.00 90.94 172 LYS A O 1
ATOM 1410 N N . GLU A 1 173 ? -32.328 -22.627 37.581 1.00 89.75 173 GLU A N 1
ATOM 1411 C CA . GLU A 1 173 ? -33.524 -21.948 37.071 1.00 89.75 173 GLU A CA 1
ATOM 1412 C C . GLU A 1 173 ? -33.637 -22.144 35.551 1.00 89.75 173 GLU A C 1
ATOM 1414 O O . GLU A 1 173 ? -34.639 -22.676 35.069 1.00 89.75 173 GLU A O 1
ATOM 1419 N N . ALA A 1 174 ? -32.569 -21.838 34.803 1.00 89.06 174 ALA A N 1
ATOM 1420 C CA . ALA A 1 174 ? -32.539 -22.024 33.353 1.00 89.06 174 ALA A CA 1
ATOM 1421 C C . ALA A 1 174 ? -32.747 -23.489 32.924 1.00 89.06 174 ALA A C 1
ATOM 1423 O O . ALA A 1 174 ? -33.352 -23.731 31.884 1.00 89.06 174 ALA A O 1
ATOM 1424 N N . GLU A 1 175 ? -32.276 -24.470 33.696 1.00 90.06 175 GLU A N 1
ATOM 1425 C CA . GLU A 1 175 ? -32.544 -25.890 33.441 1.00 90.06 175 GLU A CA 1
ATOM 1426 C C . GLU A 1 175 ? -34.011 -26.250 33.701 1.00 90.06 175 GLU A C 1
ATOM 1428 O O . GLU A 1 175 ? -34.643 -26.860 32.840 1.00 90.06 175 GLU A O 1
ATOM 1433 N N . SER A 1 176 ? -34.581 -25.814 34.830 1.00 88.94 176 SER A N 1
ATOM 1434 C CA . SER A 1 176 ? -35.987 -26.081 35.171 1.00 88.94 176 SER A CA 1
ATOM 1435 C C . SER A 1 176 ? -36.986 -25.498 34.162 1.00 88.94 176 SER A C 1
ATOM 1437 O O . SER A 1 176 ? -38.067 -26.051 33.980 1.00 88.94 176 SER A O 1
ATOM 1439 N N . LEU A 1 177 ? -36.596 -24.423 33.470 1.00 86.00 177 LEU A N 1
ATOM 1440 C CA . LEU A 1 177 ? -37.367 -23.763 32.412 1.00 86.00 177 LEU A CA 1
ATOM 1441 C C . LEU A 1 177 ? -37.012 -24.258 30.992 1.00 86.00 177 LEU A C 1
ATOM 1443 O O . LEU A 1 177 ? -37.512 -23.714 30.010 1.00 86.00 177 LEU A O 1
ATOM 1447 N N . GLY A 1 178 ? -36.125 -25.250 30.850 1.00 85.88 178 GLY A N 1
ATOM 1448 C CA . GLY A 1 178 ? -35.708 -25.798 29.549 1.00 85.88 178 GLY A CA 1
ATOM 1449 C C . GLY A 1 178 ? -34.782 -24.897 28.714 1.00 85.88 178 GLY A C 1
ATOM 1450 O O . GLY A 1 178 ? -34.458 -25.230 27.575 1.00 85.88 178 GLY A O 1
ATOM 1451 N N . TRP A 1 179 ? -34.314 -23.772 29.262 1.00 86.00 179 TRP A N 1
ATOM 1452 C CA . TRP A 1 179 ? -33.403 -22.832 28.598 1.00 86.00 179 TRP A CA 1
ATOM 1453 C C . TRP A 1 179 ? -31.915 -23.190 28.741 1.00 86.00 179 TRP A C 1
ATOM 1455 O O . TRP A 1 179 ? -31.079 -22.639 28.010 1.00 86.00 179 TRP A O 1
ATOM 1465 N N . LYS A 1 180 ? -31.529 -24.088 29.656 1.00 87.81 180 LYS A N 1
ATOM 1466 C CA . LYS A 1 180 ? -30.134 -24.539 29.769 1.00 87.81 180 LYS A CA 1
ATOM 1467 C C . LYS A 1 180 ? -29.754 -25.385 28.552 1.00 87.81 180 LYS A C 1
ATOM 1469 O O . LYS A 1 180 ? -30.342 -26.425 28.280 1.00 87.81 180 LYS A O 1
ATOM 1474 N N . ARG A 1 181 ? -28.701 -24.967 27.847 1.00 86.25 181 ARG A N 1
ATOM 1475 C CA . ARG A 1 181 ? -28.090 -25.763 26.776 1.00 86.25 181 ARG A CA 1
ATOM 1476 C C . ARG A 1 181 ? -27.224 -26.861 27.381 1.00 86.25 181 ARG A C 1
ATOM 1478 O O . ARG A 1 181 ? -26.333 -26.559 28.175 1.00 86.25 181 ARG A O 1
ATOM 1485 N N . THR A 1 182 ? -27.470 -28.104 26.983 1.00 80.56 182 THR A N 1
ATOM 1486 C CA . THR A 1 182 ? -26.720 -29.299 27.413 1.00 80.56 182 THR A CA 1
ATOM 1487 C C . THR A 1 182 ? -25.535 -29.623 26.498 1.00 80.56 182 THR A C 1
ATOM 1489 O O . THR A 1 182 ? -24.629 -30.343 26.896 1.00 80.56 182 THR A O 1
ATOM 1492 N N . ASN A 1 183 ? -25.516 -29.066 25.284 1.00 81.50 183 ASN A N 1
ATOM 1493 C CA . ASN A 1 183 ? -24.526 -29.319 24.234 1.00 81.50 183 ASN A CA 1
ATOM 1494 C C . ASN A 1 183 ? -23.495 -28.184 24.054 1.00 81.50 183 ASN A C 1
ATOM 1496 O O . ASN A 1 183 ? -22.828 -28.130 23.021 1.00 81.50 183 ASN A O 1
ATOM 1500 N N . VAL A 1 184 ? -23.384 -27.260 25.015 1.00 84.81 184 VAL A N 1
ATOM 1501 C CA . VAL A 1 184 ? -22.434 -26.134 24.968 1.00 84.81 184 VAL A CA 1
ATOM 1502 C C . VAL A 1 184 ? -21.659 -26.016 26.274 1.00 84.81 184 VAL A C 1
ATOM 1504 O O . VAL A 1 184 ? -22.191 -26.289 27.353 1.00 84.81 184 VAL A O 1
ATOM 1507 N N . ASN A 1 185 ? -20.422 -25.533 26.181 1.00 87.31 185 ASN A N 1
ATOM 1508 C CA . ASN A 1 185 ? -19.601 -25.265 27.354 1.00 87.31 185 ASN A CA 1
ATOM 1509 C C . ASN A 1 185 ? -20.225 -24.149 28.202 1.00 87.31 185 ASN A C 1
ATOM 1511 O O . ASN A 1 185 ? -20.713 -23.139 27.680 1.00 87.31 185 ASN A O 1
ATOM 1515 N N . THR A 1 186 ? -20.197 -24.342 29.521 1.00 90.69 186 THR A N 1
ATOM 1516 C CA . THR A 1 186 ? -20.606 -23.333 30.502 1.00 90.69 186 THR A CA 1
ATOM 1517 C C . THR A 1 186 ? -19.358 -22.865 31.231 1.00 90.69 186 THR A C 1
ATOM 1519 O O . THR A 1 186 ? -18.697 -23.660 31.897 1.00 90.69 186 THR A O 1
ATOM 1522 N N . VAL A 1 187 ? -19.014 -21.590 31.079 1.00 91.56 187 VAL A N 1
ATOM 1523 C CA . VAL A 1 187 ? -17.779 -21.005 31.611 1.00 91.56 187 VAL A CA 1
ATOM 1524 C C . VAL A 1 187 ? -18.141 -19.906 32.601 1.00 91.56 187 VAL A C 1
ATOM 1526 O O . VAL A 1 187 ? -19.028 -19.090 32.346 1.00 91.56 187 VAL A O 1
ATOM 1529 N N . ALA A 1 188 ? -17.448 -19.858 33.731 1.00 94.06 188 ALA A N 1
ATOM 1530 C CA . ALA A 1 188 ? -17.572 -18.790 34.709 1.00 94.06 188 ALA A CA 1
ATOM 1531 C C . ALA A 1 188 ? -16.245 -18.045 34.874 1.00 94.06 188 ALA A C 1
ATOM 1533 O O . ALA A 1 188 ? -15.179 -18.655 34.890 1.00 94.06 188 ALA A O 1
ATOM 1534 N N . MET A 1 189 ? -16.301 -16.727 35.044 1.00 94.00 189 MET A N 1
ATOM 1535 C CA . MET A 1 189 ? -15.137 -15.894 35.334 1.00 94.00 189 MET A CA 1
ATOM 1536 C C . MET A 1 189 ? -15.394 -15.058 36.584 1.00 94.00 189 MET A C 1
ATOM 1538 O O . MET A 1 189 ? -16.322 -14.257 36.619 1.00 94.00 189 MET A O 1
ATOM 1542 N N . MET A 1 190 ? -14.562 -15.248 37.604 1.00 94.81 190 MET A N 1
ATOM 1543 C CA . MET A 1 190 ? -14.536 -14.437 38.820 1.00 94.81 190 MET A CA 1
ATOM 1544 C C . MET A 1 190 ? -13.480 -13.343 38.681 1.00 94.81 190 MET A C 1
ATOM 1546 O O . MET A 1 190 ? -12.337 -13.670 38.379 1.00 94.81 190 MET A O 1
ATOM 1550 N N . ILE A 1 191 ? -13.834 -12.079 38.913 1.00 94.38 191 ILE A N 1
ATOM 1551 C CA . ILE A 1 191 ? -12.905 -10.939 38.957 1.00 94.38 191 ILE A CA 1
ATOM 1552 C C . ILE A 1 191 ? -12.998 -10.310 40.350 1.00 94.38 191 ILE A C 1
ATOM 1554 O O . ILE A 1 191 ? -14.109 -10.113 40.834 1.00 94.38 191 ILE A O 1
ATOM 1558 N N . THR A 1 192 ? -11.860 -10.078 41.014 1.00 91.12 192 THR A N 1
ATOM 1559 C CA . THR A 1 192 ? -11.797 -9.550 42.392 1.00 91.12 192 THR A CA 1
ATOM 1560 C C . THR A 1 192 ? -10.429 -8.954 42.730 1.00 91.12 192 THR A C 1
ATOM 1562 O O . THR A 1 192 ? -9.404 -9.387 42.190 1.00 91.12 192 THR A O 1
ATOM 1565 N N . ASP A 1 193 ? -10.399 -8.002 43.667 1.00 83.31 193 ASP A N 1
ATOM 1566 C CA . ASP A 1 193 ? -9.165 -7.423 44.215 1.00 83.31 193 ASP A CA 1
ATOM 1567 C C . ASP A 1 193 ? -8.793 -7.918 45.626 1.00 83.31 193 ASP A C 1
ATOM 1569 O O . ASP A 1 193 ? -7.772 -7.511 46.190 1.00 83.31 193 ASP A O 1
ATOM 1573 N N . GLY A 1 194 ? -9.612 -8.804 46.202 1.00 82.69 194 GLY A N 1
ATOM 1574 C CA . GLY A 1 194 ? -9.551 -9.158 47.616 1.00 82.69 194 GLY A CA 1
ATOM 1575 C C . GLY A 1 194 ? -9.778 -10.639 47.916 1.00 82.69 194 GLY A C 1
ATOM 1576 O O . GLY A 1 194 ? -9.905 -11.489 47.037 1.00 82.69 194 GLY A O 1
ATOM 1577 N N . ALA A 1 195 ? -9.799 -10.949 49.211 1.00 81.88 195 ALA A N 1
ATOM 1578 C CA . ALA A 1 195 ? -10.114 -12.271 49.741 1.00 81.88 195 ALA A CA 1
ATOM 1579 C C . ALA A 1 195 ? -11.606 -12.389 50.081 1.00 81.88 195 ALA A C 1
ATOM 1581 O O . ALA A 1 195 ? -12.236 -11.404 50.479 1.00 81.88 195 ALA A O 1
ATOM 1582 N N . TRP A 1 196 ? -12.175 -13.597 50.015 1.00 84.00 196 TRP A N 1
ATOM 1583 C CA . TRP A 1 196 ? -13.530 -13.808 50.536 1.00 84.00 196 TRP A CA 1
ATOM 1584 C C . TRP A 1 196 ? -13.563 -13.596 52.058 1.00 84.00 196 TRP A C 1
ATOM 1586 O O . TRP A 1 196 ? -12.698 -14.074 52.790 1.00 84.00 196 TRP A O 1
ATOM 1596 N N . ASN A 1 197 ? -14.586 -12.894 52.551 1.00 83.12 197 ASN A N 1
ATOM 1597 C CA . ASN A 1 197 ? -14.730 -12.582 53.982 1.00 83.12 197 ASN A CA 1
ATOM 1598 C C . ASN A 1 197 ? -16.158 -12.783 54.536 1.00 83.12 197 ASN A C 1
ATOM 1600 O O . ASN A 1 197 ? -16.388 -12.569 55.723 1.00 83.12 197 ASN A O 1
ATOM 1604 N N . MET A 1 198 ? -17.103 -13.278 53.723 1.00 81.19 198 MET A N 1
ATOM 1605 C CA . MET A 1 198 ? -18.454 -13.677 54.160 1.00 81.19 198 MET A CA 1
ATOM 1606 C C . MET A 1 198 ? -18.691 -15.181 53.976 1.00 81.19 198 MET A C 1
ATOM 1608 O O . MET A 1 198 ? -19.548 -15.616 53.208 1.00 81.19 198 MET A O 1
ATOM 1612 N N . GLY A 1 199 ? -17.916 -15.980 54.709 1.00 80.50 199 GLY A N 1
ATOM 1613 C CA . GLY A 1 199 ? -17.981 -17.441 54.668 1.00 80.50 199 GLY A CA 1
ATOM 1614 C C . GLY A 1 199 ? -17.190 -18.065 53.515 1.00 80.50 199 GLY A C 1
ATOM 1615 O O . GLY A 1 199 ? -16.842 -17.410 52.535 1.00 80.50 199 GLY A O 1
ATOM 1616 N N . ASN A 1 200 ? -16.883 -19.353 53.665 1.00 87.94 200 ASN A N 1
ATOM 1617 C CA . ASN A 1 200 ? -16.086 -20.115 52.707 1.00 87.94 200 ASN A CA 1
ATOM 1618 C C . ASN A 1 200 ? -16.940 -20.528 51.478 1.00 87.94 200 ASN A C 1
ATOM 1620 O O . ASN A 1 200 ? -17.971 -21.173 51.687 1.00 87.94 200 ASN A O 1
ATOM 1624 N N . PRO A 1 201 ? -16.538 -20.184 50.234 1.00 91.56 201 PRO A N 1
ATOM 1625 C CA . PRO A 1 201 ? -17.253 -20.529 49.000 1.00 91.56 201 PRO A CA 1
ATOM 1626 C C . PRO A 1 201 ? -16.954 -21.931 48.432 1.00 91.56 201 PRO A C 1
ATOM 1628 O O . PRO A 1 201 ? -17.519 -22.284 47.397 1.00 91.56 201 PRO A O 1
ATOM 1631 N N . THR A 1 202 ? -16.051 -22.725 49.028 1.00 89.94 202 THR A N 1
ATOM 1632 C CA . THR A 1 202 ? -15.555 -23.983 48.426 1.00 89.94 202 THR A CA 1
ATOM 1633 C C . THR A 1 202 ? -16.666 -24.974 48.053 1.00 89.94 202 THR A C 1
ATOM 1635 O O . THR A 1 202 ? -16.565 -25.630 47.018 1.00 89.94 202 THR A O 1
ATOM 1638 N N . ASN A 1 203 ? -17.741 -25.071 48.840 1.00 90.25 203 ASN A N 1
ATOM 1639 C CA . ASN A 1 203 ? -18.840 -25.998 48.549 1.00 90.25 203 ASN A CA 1
ATOM 1640 C C . ASN A 1 203 ? -19.621 -25.570 47.298 1.00 90.25 203 ASN A C 1
ATOM 1642 O O . ASN A 1 203 ? -19.881 -26.393 46.423 1.00 90.25 203 ASN A O 1
ATOM 1646 N N . GLU A 1 204 ? -19.947 -24.284 47.185 1.00 93.38 204 GLU A N 1
ATOM 1647 C CA . GLU A 1 204 ? -20.643 -23.698 46.038 1.00 93.38 204 GLU A CA 1
ATOM 1648 C C . GLU A 1 204 ? -19.778 -23.744 44.763 1.00 93.38 204 GLU A C 1
ATOM 1650 O O . GLU A 1 204 ? -20.277 -24.062 43.683 1.00 93.38 204 GLU A O 1
ATOM 1655 N N . ILE A 1 205 ? -18.467 -23.510 44.892 1.00 91.88 205 ILE A N 1
ATOM 1656 C CA . ILE A 1 205 ? -17.488 -23.668 43.802 1.00 91.88 205 ILE A CA 1
ATOM 1657 C C . ILE A 1 205 ? -17.464 -25.122 43.309 1.00 91.88 205 ILE A C 1
ATOM 1659 O O . ILE A 1 205 ? -17.532 -25.367 42.104 1.00 91.88 205 ILE A O 1
ATOM 1663 N N . ASN A 1 20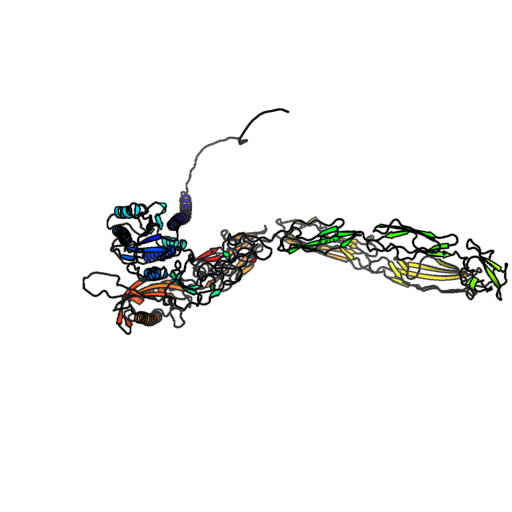6 ? -17.413 -26.097 44.221 1.00 90.50 206 ASN A N 1
ATOM 1664 C CA . ASN A 1 206 ? -17.398 -27.516 43.865 1.00 90.50 206 ASN A CA 1
ATOM 1665 C C . ASN A 1 206 ? -18.734 -27.989 43.264 1.00 90.50 206 ASN A C 1
ATOM 1667 O O . ASN A 1 206 ? -18.715 -28.829 42.367 1.00 90.50 206 ASN A O 1
ATOM 1671 N N . GLN A 1 207 ? -19.875 -27.429 43.687 1.00 89.69 207 GLN A N 1
ATOM 1672 C CA . GLN A 1 207 ? -21.184 -27.688 43.065 1.00 89.69 207 GLN A CA 1
ATOM 1673 C C . GLN A 1 207 ? -21.259 -27.190 41.615 1.00 89.69 207 GLN A C 1
ATOM 1675 O O . GLN A 1 207 ? -21.909 -27.829 40.789 1.00 89.69 207 GLN A O 1
ATOM 1680 N N . LEU A 1 208 ? -20.583 -26.086 41.287 1.00 91.38 208 LEU A N 1
ATOM 1681 C CA . LEU A 1 208 ? -20.480 -25.598 39.911 1.00 91.38 208 LEU A CA 1
ATOM 1682 C C . LEU A 1 208 ? -19.500 -26.432 39.074 1.00 91.38 208 LEU A C 1
ATOM 1684 O O . LEU A 1 208 ? -19.867 -26.861 37.984 1.00 91.38 208 LEU A O 1
ATOM 1688 N N . LYS A 1 209 ? -18.289 -26.696 39.584 1.00 89.88 209 LYS A N 1
ATOM 1689 C CA . LYS A 1 209 ? -17.241 -27.447 38.865 1.00 89.88 209 LYS A CA 1
ATOM 1690 C C . LYS A 1 209 ? -17.593 -28.918 38.640 1.00 89.88 209 LYS A C 1
ATOM 1692 O O . LYS A 1 209 ? -17.514 -29.402 37.521 1.00 89.88 209 LYS A O 1
ATOM 1697 N N . ASN A 1 210 ? -17.954 -29.617 39.716 1.00 82.31 210 ASN A N 1
ATOM 1698 C CA . ASN A 1 210 ? -18.035 -31.081 39.767 1.00 82.31 210 ASN A CA 1
ATOM 1699 C C . ASN A 1 210 ? -19.479 -31.585 39.947 1.00 82.31 210 ASN A C 1
ATOM 1701 O O . ASN A 1 210 ? -19.697 -32.781 40.130 1.00 82.31 210 ASN A O 1
ATOM 1705 N N . GLY A 1 211 ? -20.457 -30.677 39.968 1.00 77.75 211 GLY A N 1
ATOM 1706 C CA . GLY A 1 211 ? -21.877 -31.011 39.995 1.00 77.75 211 GLY A CA 1
ATOM 1707 C C . GLY A 1 211 ? -22.488 -31.103 38.597 1.00 77.75 211 GLY A C 1
ATOM 1708 O O . GLY A 1 211 ? -21.799 -31.172 37.582 1.00 77.75 211 GLY A O 1
ATOM 1709 N N . GLN A 1 212 ? -23.818 -31.051 38.559 1.00 80.38 212 GLN A N 1
ATOM 1710 C CA . GLN A 1 212 ? -24.658 -31.277 37.377 1.00 80.38 212 GLN A CA 1
ATOM 1711 C C . GLN A 1 212 ? -24.325 -30.401 36.153 1.00 80.38 212 GLN A C 1
ATOM 1713 O O . GLN A 1 212 ? -24.553 -30.825 35.024 1.00 80.38 212 GLN A O 1
ATOM 1718 N N . PHE A 1 213 ? -23.780 -29.196 36.354 1.00 84.88 213 PHE A N 1
ATOM 1719 C CA . PHE A 1 213 ? -23.558 -28.221 35.279 1.00 84.88 213 PHE A CA 1
ATOM 1720 C C . PHE A 1 213 ? -22.136 -28.195 34.697 1.00 84.88 213 PHE A C 1
ATOM 1722 O O . PHE A 1 213 ? -21.935 -27.496 33.704 1.00 84.88 213 PHE A O 1
ATOM 1729 N N . ASN A 1 214 ? -21.178 -28.926 35.290 1.00 87.62 214 ASN A N 1
ATOM 1730 C CA . ASN A 1 214 ? -19.777 -29.039 34.844 1.00 87.62 214 ASN A CA 1
ATOM 1731 C C . ASN A 1 214 ? -19.159 -27.703 34.366 1.00 87.62 214 ASN A C 1
ATOM 1733 O O . ASN A 1 214 ? -18.734 -27.560 33.216 1.00 87.62 214 ASN A O 1
ATOM 1737 N N . VAL A 1 215 ? -19.190 -26.686 35.230 1.00 91.56 215 VAL A N 1
ATOM 1738 C CA . VAL A 1 215 ? -18.809 -25.312 34.881 1.00 91.56 215 VAL A CA 1
ATOM 1739 C C . VAL A 1 215 ? -17.299 -25.124 34.967 1.00 91.56 215 VAL A C 1
ATOM 1741 O O . VAL A 1 215 ? -16.672 -25.344 36.006 1.00 91.56 215 VAL A O 1
ATOM 1744 N N . GLU A 1 216 ? -16.712 -24.628 33.884 1.00 92.19 216 GLU A N 1
ATOM 1745 C CA . GLU A 1 216 ? -15.296 -24.292 33.829 1.00 92.19 216 GLU A CA 1
ATOM 1746 C C . GLU A 1 216 ? -15.052 -22.902 34.432 1.00 92.19 216 GLU A C 1
ATOM 1748 O O . GLU A 1 216 ? -15.507 -21.895 33.892 1.00 92.19 216 GLU A O 1
ATOM 1753 N N . ILE A 1 217 ? -14.353 -22.828 35.568 1.00 94.00 217 ILE A N 1
ATOM 1754 C CA . ILE A 1 217 ? -14.167 -21.581 36.318 1.00 94.00 217 ILE A CA 1
ATOM 1755 C C . ILE A 1 217 ? -12.766 -21.010 36.082 1.00 94.00 217 ILE A C 1
ATOM 1757 O O . ILE A 1 217 ? -11.755 -21.680 36.302 1.00 94.00 217 ILE A O 1
ATOM 1761 N N . PHE A 1 218 ? -12.721 -19.736 35.705 1.00 93.88 218 PHE A N 1
ATOM 1762 C CA . PHE A 1 218 ? -11.535 -18.888 35.664 1.00 93.88 218 PHE A CA 1
ATOM 1763 C C . PHE A 1 218 ? -11.576 -17.887 36.822 1.00 93.88 218 PHE A C 1
ATOM 1765 O O . PHE A 1 218 ? -12.636 -17.361 37.168 1.00 93.88 218 PHE A O 1
ATOM 1772 N N . SER A 1 219 ? -10.418 -17.592 37.407 1.00 93.38 219 SER A N 1
ATOM 1773 C CA . SER A 1 219 ? -10.283 -16.610 38.490 1.00 93.38 219 SER A CA 1
ATOM 1774 C C . SER A 1 219 ? -9.296 -15.521 38.092 1.00 93.38 219 SER A C 1
ATOM 1776 O O . SER A 1 219 ? -8.177 -15.836 37.691 1.00 93.38 219 SER A O 1
ATOM 1778 N N . VAL A 1 220 ? -9.680 -14.262 38.245 1.00 92.12 220 VAL A N 1
ATOM 1779 C CA . VAL A 1 220 ? -8.909 -13.079 37.874 1.00 92.12 220 VAL A CA 1
ATOM 1780 C C . VAL A 1 220 ? -8.684 -12.248 39.134 1.00 92.12 220 VAL A C 1
ATOM 1782 O O . VAL A 1 220 ? -9.614 -11.631 39.648 1.00 92.12 220 VAL A O 1
ATOM 1785 N N . GLY A 1 221 ? -7.458 -12.271 39.651 1.00 88.06 221 GLY A N 1
ATOM 1786 C CA . GLY A 1 221 ? -7.061 -11.493 40.823 1.00 88.06 221 GLY A CA 1
ATOM 1787 C C . GLY A 1 221 ? -6.334 -10.207 40.455 1.00 88.06 221 GLY A C 1
ATOM 1788 O O . GLY A 1 221 ? -5.475 -10.213 39.569 1.00 88.06 221 GLY A O 1
ATOM 1789 N N . VAL A 1 222 ? -6.627 -9.124 41.169 1.00 84.00 222 VAL A N 1
ATOM 1790 C CA . VAL A 1 222 ? -5.924 -7.841 41.035 1.00 84.00 222 VAL A CA 1
ATOM 1791 C C . VAL A 1 222 ? -5.412 -7.377 42.400 1.00 84.00 222 VAL A C 1
ATOM 1793 O O . VAL A 1 222 ? -6.119 -7.479 43.393 1.00 84.00 222 VAL A O 1
ATOM 1796 N N . GLY A 1 223 ? -4.191 -6.852 42.490 1.00 79.62 223 GLY A N 1
ATOM 1797 C CA . GLY A 1 223 ? -3.703 -6.245 43.734 1.00 79.62 223 GLY A CA 1
ATOM 1798 C C . GLY A 1 223 ? -3.589 -7.238 44.894 1.00 79.62 223 GLY A C 1
ATOM 1799 O O . GLY A 1 223 ? -2.759 -8.141 44.862 1.00 79.62 223 GLY A O 1
ATOM 1800 N N . TYR A 1 224 ? -4.410 -7.056 45.931 1.00 69.88 224 TYR A N 1
ATOM 1801 C CA . TYR A 1 224 ? -4.347 -7.819 47.185 1.00 69.88 224 TYR A CA 1
ATOM 1802 C C . TYR A 1 224 ? -5.053 -9.190 47.129 1.00 69.88 224 TYR A C 1
ATOM 1804 O O . TYR A 1 224 ? -5.151 -9.877 48.149 1.00 69.88 224 TYR A O 1
ATOM 1812 N N . ALA A 1 225 ? -5.526 -9.613 45.953 1.00 78.25 225 ALA A N 1
ATOM 1813 C CA . ALA A 1 225 ? -6.172 -10.905 45.756 1.00 78.25 225 ALA A CA 1
ATOM 1814 C C . ALA A 1 225 ? -5.236 -12.081 46.116 1.00 78.25 225 ALA A C 1
ATOM 1816 O O . ALA A 1 225 ? -4.120 -12.216 45.607 1.00 78.25 225 ALA A O 1
ATOM 1817 N N . VAL A 1 226 ? -5.705 -12.974 46.993 1.00 80.94 226 VAL A N 1
ATOM 1818 C CA . VAL A 1 226 ? -4.881 -14.050 47.564 1.00 80.94 226 VAL A CA 1
ATOM 1819 C C . VAL A 1 226 ? -4.723 -15.204 46.566 1.00 80.94 226 VAL A C 1
ATOM 1821 O O . VAL A 1 226 ? -5.681 -15.908 46.253 1.00 80.94 226 VAL A O 1
ATOM 1824 N N . HIS A 1 227 ? -3.495 -15.453 46.102 1.00 81.06 227 HIS A N 1
ATOM 1825 C CA . HIS A 1 227 ? -3.198 -16.446 45.055 1.00 81.06 227 HIS A CA 1
ATOM 1826 C C . HIS A 1 227 ? -3.761 -17.855 45.317 1.00 81.06 227 HIS A C 1
ATOM 1828 O O . HIS A 1 227 ? -4.347 -18.454 44.417 1.00 81.06 227 HIS A O 1
ATOM 1834 N N . SER A 1 228 ? -3.632 -18.379 46.540 1.00 83.12 228 SER A N 1
ATOM 1835 C CA . SER A 1 228 ? -4.151 -19.707 46.908 1.00 83.12 228 SER A CA 1
ATOM 1836 C C . SER A 1 228 ? -5.686 -19.771 46.910 1.00 83.12 228 SER A C 1
ATOM 1838 O O . SER A 1 228 ? -6.272 -20.806 46.584 1.00 83.12 228 SER A O 1
ATOM 1840 N N . GLN A 1 229 ? -6.357 -18.653 47.204 1.00 88.00 229 GLN A N 1
ATOM 1841 C CA . GLN A 1 229 ? -7.812 -18.533 47.086 1.00 88.00 229 GLN A CA 1
ATOM 1842 C C . GLN A 1 229 ? -8.248 -18.556 45.615 1.00 88.00 229 GLN A C 1
ATOM 1844 O O . GLN A 1 229 ? -9.161 -19.299 45.258 1.00 88.00 229 GLN A O 1
ATOM 1849 N N . LEU A 1 230 ? -7.544 -17.830 44.741 1.00 87.75 230 LEU A N 1
ATOM 1850 C CA . LEU A 1 230 ? -7.792 -17.841 43.294 1.00 87.75 230 LEU A CA 1
ATOM 1851 C C . LEU A 1 230 ? -7.593 -19.244 42.692 1.00 87.75 230 LEU A C 1
ATOM 1853 O O . LEU A 1 230 ? -8.456 -19.726 41.963 1.00 87.75 230 LEU A O 1
ATOM 1857 N N . GLN A 1 231 ? -6.524 -19.951 43.075 1.00 88.88 231 GLN A N 1
ATOM 1858 C CA . GLN A 1 231 ? -6.292 -21.352 42.688 1.00 88.88 231 GLN A CA 1
ATOM 1859 C C . GLN A 1 231 ? -7.406 -22.299 43.164 1.00 88.88 231 GLN A C 1
ATOM 1861 O O . GLN A 1 231 ? -7.776 -23.221 42.443 1.00 88.88 231 GLN A O 1
ATOM 1866 N N . THR A 1 232 ? -7.986 -22.052 44.343 1.00 88.25 232 THR A N 1
ATOM 1867 C CA . THR A 1 232 ? -9.150 -22.808 44.842 1.00 88.25 232 THR A CA 1
ATOM 1868 C C . THR A 1 232 ? -10.409 -22.522 44.006 1.00 88.25 232 THR A C 1
ATOM 1870 O O . THR A 1 232 ? -11.219 -23.421 43.762 1.00 88.25 232 THR A O 1
ATOM 1873 N N . ILE A 1 233 ? -10.572 -21.283 43.529 1.00 91.25 233 ILE A N 1
ATOM 1874 C CA . ILE A 1 233 ? -11.700 -20.852 42.690 1.00 91.25 233 ILE A CA 1
ATOM 1875 C C . ILE A 1 233 ? -11.603 -21.412 41.267 1.00 91.25 233 ILE A C 1
ATOM 1877 O O . ILE A 1 233 ? -12.585 -21.963 40.774 1.00 91.25 233 ILE A O 1
ATOM 1881 N N . ALA A 1 234 ? -10.450 -21.309 40.606 1.00 92.00 234 ALA A N 1
ATOM 1882 C CA . ALA A 1 234 ? -10.276 -21.760 39.224 1.00 92.00 234 ALA A CA 1
ATOM 1883 C C . ALA A 1 234 ? -10.354 -23.291 39.085 1.00 92.00 234 ALA A C 1
ATOM 1885 O O . ALA A 1 234 ? -9.993 -24.023 40.005 1.00 92.00 234 ALA A O 1
ATOM 1886 N N . SER A 1 235 ? -10.818 -23.808 37.943 1.00 91.88 235 SER A N 1
ATOM 1887 C CA . SER A 1 235 ? -10.877 -25.263 37.700 1.00 91.88 235 SER A CA 1
ATOM 1888 C C . SER A 1 235 ? -9.495 -25.903 37.510 1.00 91.88 235 SER A C 1
ATOM 1890 O O . SER A 1 235 ? -9.362 -27.110 37.684 1.00 91.88 235 SER A O 1
ATOM 1892 N N . SER A 1 236 ? -8.470 -25.117 37.171 1.00 89.75 236 SER A N 1
ATOM 1893 C CA . SER A 1 236 ? -7.069 -25.548 37.079 1.00 89.75 236 SER A CA 1
ATOM 1894 C C . SER A 1 236 ? -6.115 -24.340 37.126 1.00 89.75 236 SER A C 1
ATOM 1896 O O . SER A 1 236 ? -6.530 -23.199 36.924 1.00 89.75 236 SER A O 1
ATOM 1898 N N . ASN A 1 237 ? -4.827 -24.562 37.418 1.00 86.50 237 ASN A N 1
ATOM 1899 C CA . ASN A 1 237 ? -3.849 -23.483 37.661 1.00 86.50 237 ASN A CA 1
ATOM 1900 C C . ASN A 1 237 ? -3.569 -22.586 36.437 1.00 86.50 237 ASN A C 1
ATOM 1902 O O . ASN A 1 237 ? -3.208 -21.420 36.590 1.00 86.50 237 ASN A O 1
ATOM 1906 N N . ASP A 1 238 ? -3.755 -23.104 35.227 1.00 86.69 238 ASP A N 1
ATOM 1907 C CA . ASP A 1 238 ? -3.694 -22.366 33.961 1.00 86.69 238 ASP A CA 1
ATOM 1908 C C . ASP A 1 238 ? -4.909 -21.443 33.733 1.00 86.69 238 ASP A C 1
ATOM 1910 O O . ASP A 1 238 ? -4.873 -20.593 32.847 1.00 86.69 238 ASP A O 1
ATOM 1914 N N . LYS A 1 239 ? -5.950 -21.544 34.569 1.00 90.19 239 LYS A N 1
ATOM 1915 C CA . LYS A 1 239 ? -7.173 -20.714 34.531 1.00 90.19 239 LYS A CA 1
ATOM 1916 C C . LYS A 1 239 ? -7.174 -19.610 35.597 1.00 90.19 239 LYS A C 1
ATOM 1918 O O . LYS A 1 239 ? -8.157 -18.884 35.756 1.00 90.19 239 LYS A O 1
ATOM 1923 N N . VAL A 1 240 ? -6.056 -19.461 36.312 1.00 90.44 240 VAL A N 1
ATOM 1924 C CA . VAL A 1 240 ? -5.799 -18.365 37.253 1.00 90.44 240 VAL A CA 1
ATOM 1925 C C . VAL A 1 240 ? -5.084 -17.234 36.521 1.00 90.44 240 VAL A C 1
ATOM 1927 O O . VAL A 1 240 ? -3.939 -17.382 36.107 1.00 90.44 240 VAL A O 1
ATOM 1930 N N . ILE A 1 241 ? -5.722 -16.081 36.388 1.00 88.56 241 ILE A N 1
ATOM 1931 C CA . ILE A 1 241 ? -5.120 -14.850 35.873 1.00 88.56 241 ILE A CA 1
ATOM 1932 C C . ILE A 1 241 ? -4.844 -13.940 37.071 1.00 88.56 241 ILE A C 1
ATOM 1934 O O . ILE A 1 241 ? -5.675 -13.824 37.970 1.00 88.56 241 ILE A O 1
ATOM 1938 N N . TYR A 1 242 ? -3.682 -13.291 37.103 1.00 85.12 242 TYR A N 1
ATOM 1939 C CA . TYR A 1 242 ? -3.332 -12.392 38.204 1.00 85.12 242 TYR A CA 1
ATOM 1940 C C . TYR A 1 242 ? -2.531 -11.178 37.737 1.00 85.12 242 TYR A C 1
ATOM 1942 O O . TYR A 1 242 ? -1.593 -11.325 36.945 1.00 85.12 242 TYR A O 1
ATOM 1950 N N . ALA A 1 243 ? -2.863 -10.008 38.286 1.00 81.50 243 ALA A N 1
ATOM 1951 C CA . ALA A 1 243 ? -2.171 -8.736 38.106 1.00 81.50 243 ALA A CA 1
ATOM 1952 C C . ALA A 1 243 ? -1.824 -8.086 39.456 1.00 81.50 243 ALA A C 1
ATOM 1954 O O . ALA A 1 243 ? -2.656 -8.020 40.354 1.00 81.50 243 ALA A O 1
ATOM 1955 N N . ASN A 1 244 ? -0.613 -7.538 39.582 1.00 71.56 244 ASN A N 1
ATOM 1956 C CA . ASN A 1 244 ? -0.116 -6.926 40.823 1.00 71.56 244 ASN A CA 1
ATOM 1957 C C . ASN A 1 244 ? -0.847 -5.635 41.222 1.00 71.56 244 ASN A C 1
ATOM 1959 O O . ASN A 1 244 ? -0.766 -5.217 42.371 1.00 71.56 244 ASN A O 1
ATOM 1963 N N . ASN A 1 245 ? -1.502 -4.961 40.276 1.00 69.31 245 ASN A N 1
ATOM 1964 C CA . ASN A 1 245 ? -2.284 -3.747 40.499 1.00 69.31 245 ASN A CA 1
ATOM 1965 C C . ASN A 1 245 ? -3.227 -3.492 39.307 1.00 69.31 245 ASN A C 1
ATOM 1967 O O . ASN A 1 245 ? -3.149 -4.160 38.271 1.00 69.31 245 ASN A O 1
ATOM 1971 N N . PHE A 1 246 ? -4.109 -2.501 39.452 1.00 65.00 246 PHE A N 1
ATOM 1972 C CA . PHE A 1 246 ? -5.093 -2.146 38.429 1.00 65.00 246 PHE A CA 1
ATOM 1973 C C . PHE A 1 246 ? -4.483 -1.607 37.123 1.00 65.00 246 PHE A C 1
ATOM 1975 O O . PHE A 1 246 ? -5.112 -1.743 36.075 1.00 65.00 246 PHE A O 1
ATOM 1982 N N . ASP A 1 247 ? -3.257 -1.080 37.133 1.00 60.16 247 ASP A N 1
ATOM 1983 C CA . ASP A 1 247 ? -2.588 -0.598 35.917 1.00 60.16 247 ASP A CA 1
ATOM 1984 C C . ASP A 1 247 ? -2.003 -1.755 35.098 1.00 60.16 247 ASP A C 1
ATOM 1986 O O . ASP A 1 247 ? -2.174 -1.813 33.880 1.00 60.16 247 ASP A O 1
ATOM 1990 N N . GLN A 1 248 ? -1.407 -2.748 35.759 1.00 71.50 248 GLN A N 1
ATOM 1991 C CA . GLN A 1 248 ? -0.977 -3.993 35.123 1.00 71.50 248 GLN A CA 1
ATOM 1992 C C . GLN A 1 248 ? -2.189 -4.794 34.603 1.00 71.50 248 GLN A C 1
ATOM 1994 O O . GLN A 1 248 ? -2.143 -5.408 33.536 1.00 71.50 248 GLN A O 1
ATOM 1999 N N . PHE A 1 249 ? -3.318 -4.733 35.316 1.00 72.38 249 PHE A N 1
ATOM 2000 C CA . PHE A 1 249 ? -4.588 -5.311 34.872 1.00 72.38 249 PHE A CA 1
ATOM 2001 C C . PHE A 1 249 ? -5.179 -4.580 33.651 1.00 72.38 249 PHE A C 1
ATOM 2003 O O . PHE A 1 249 ? -5.635 -5.218 32.700 1.00 72.38 249 PHE A O 1
ATOM 2010 N N . LYS A 1 250 ? -5.088 -3.244 33.615 1.00 64.06 250 LYS A N 1
ATOM 2011 C CA . LYS A 1 250 ? -5.438 -2.406 32.455 1.00 64.06 250 LYS A CA 1
ATOM 2012 C C . LYS A 1 250 ? -4.573 -2.738 31.234 1.00 64.06 250 LYS A C 1
ATOM 2014 O O . LYS A 1 250 ? -5.126 -2.897 30.147 1.00 64.06 250 LYS A O 1
ATOM 2019 N N . GLN A 1 251 ? -3.265 -2.947 31.410 1.00 65.81 251 GLN A N 1
ATOM 2020 C CA . GLN A 1 251 ? -2.374 -3.430 30.342 1.00 65.81 251 GLN A CA 1
ATOM 2021 C C . GLN A 1 251 ? -2.806 -4.805 29.812 1.00 65.81 251 GLN A C 1
ATOM 2023 O O . GLN A 1 251 ? -2.795 -5.034 28.602 1.00 65.81 251 GLN A O 1
ATOM 2028 N N . LEU A 1 252 ? -3.244 -5.713 30.692 1.00 69.25 252 LEU A N 1
ATOM 2029 C CA . LEU A 1 252 ? -3.772 -7.015 30.283 1.00 69.25 252 LEU A CA 1
ATOM 2030 C C . LEU A 1 252 ? -5.065 -6.878 29.463 1.00 69.25 252 LEU A C 1
ATOM 2032 O O . LEU A 1 252 ? -5.191 -7.498 28.408 1.00 69.25 252 LEU A O 1
ATOM 2036 N N . ALA A 1 253 ? -5.988 -6.014 29.893 1.00 64.81 253 ALA A N 1
ATOM 2037 C CA . ALA A 1 253 ? -7.200 -5.681 29.143 1.00 64.81 253 ALA A CA 1
ATOM 2038 C C . ALA A 1 253 ? -6.887 -5.066 27.765 1.00 64.81 253 ALA A C 1
ATOM 2040 O O . ALA A 1 253 ? -7.473 -5.471 26.760 1.00 64.81 253 ALA A O 1
ATOM 2041 N N . GLN A 1 254 ? -5.928 -4.133 27.698 1.00 58.62 254 GLN A N 1
ATOM 2042 C CA . GLN A 1 254 ? -5.436 -3.548 26.442 1.00 58.62 254 GLN A CA 1
ATOM 2043 C C . GLN A 1 254 ? -4.844 -4.615 25.512 1.00 58.62 254 GLN A C 1
ATOM 2045 O O . GLN A 1 254 ? -5.061 -4.542 24.305 1.00 58.62 254 GLN A O 1
ATOM 2050 N N . TYR A 1 255 ? -4.150 -5.616 26.062 1.00 59.03 255 TYR A N 1
ATOM 2051 C CA . TYR A 1 255 ? -3.545 -6.698 25.288 1.00 59.03 255 TYR A CA 1
ATOM 2052 C C . TYR A 1 255 ? -4.573 -7.698 24.714 1.00 59.03 255 TYR A C 1
ATOM 2054 O O . TYR A 1 255 ? -4.400 -8.185 23.598 1.00 59.03 255 TYR A O 1
ATOM 2062 N N . ILE A 1 256 ? -5.661 -7.994 25.437 1.00 60.44 256 ILE A N 1
ATOM 2063 C CA . ILE A 1 256 ? -6.727 -8.906 24.963 1.00 60.44 256 ILE A CA 1
ATOM 2064 C C . ILE A 1 256 ? -7.520 -8.311 23.794 1.00 60.44 256 ILE A C 1
ATOM 2066 O O . ILE A 1 256 ? -8.082 -9.059 22.993 1.00 60.44 256 ILE A O 1
ATOM 2070 N N . ARG A 1 257 ? -7.572 -6.977 23.712 1.00 51.22 257 ARG A N 1
ATOM 2071 C CA . ARG A 1 257 ? -8.374 -6.202 22.764 1.00 51.22 257 ARG A CA 1
ATOM 2072 C C . ARG A 1 257 ? -7.881 -6.376 21.320 1.00 51.22 257 ARG A C 1
ATOM 2074 O O . ARG A 1 257 ? -7.209 -5.501 20.768 1.00 51.22 257 ARG A O 1
ATOM 2081 N N . GLY A 1 258 ? -8.276 -7.454 20.652 1.00 43.09 258 GLY A N 1
ATOM 2082 C CA . GLY A 1 258 ? -8.298 -7.470 19.194 1.00 43.09 258 GLY A CA 1
ATOM 2083 C C . GLY A 1 258 ? -9.270 -6.414 18.664 1.00 43.09 258 GLY A C 1
ATOM 2084 O O . GLY A 1 258 ? -10.043 -5.795 19.403 1.00 43.09 258 GLY A O 1
ATOM 2085 N N . ASP A 1 259 ? -9.183 -6.139 17.367 1.00 38.56 259 ASP A N 1
ATOM 2086 C CA . ASP A 1 259 ? -10.261 -5.402 16.711 1.00 38.56 259 ASP A CA 1
ATOM 2087 C C . ASP A 1 259 ? -11.459 -6.341 16.585 1.00 38.56 259 ASP A C 1
ATOM 2089 O O . ASP A 1 259 ? -11.280 -7.523 16.294 1.00 38.56 259 ASP A O 1
ATOM 2093 N N . ALA A 1 260 ? -12.671 -5.836 16.816 1.00 49.06 260 ALA A N 1
ATOM 2094 C CA . ALA A 1 260 ? -13.885 -6.639 16.718 1.00 49.06 260 ALA A CA 1
ATOM 2095 C C . ALA A 1 260 ? -14.072 -7.120 15.267 1.00 49.06 260 ALA A C 1
ATOM 2097 O O . ALA A 1 260 ? -14.591 -6.392 14.417 1.00 49.06 260 ALA A O 1
ATOM 2098 N N . HIS A 1 261 ? -13.625 -8.344 14.976 1.00 51.75 261 HIS A N 1
ATOM 2099 C CA . HIS A 1 261 ? -13.742 -8.967 13.660 1.00 51.75 261 HIS A CA 1
ATOM 2100 C C . HIS A 1 261 ? -15.169 -9.483 13.477 1.00 51.75 261 HIS A C 1
ATOM 2102 O O . HIS A 1 261 ? -15.460 -10.667 13.642 1.00 51.75 261 HIS A O 1
ATOM 2108 N N . GLU A 1 262 ? -16.068 -8.555 13.166 1.00 63.91 262 GLU A N 1
ATOM 2109 C CA . GLU A 1 262 ? -17.494 -8.807 13.017 1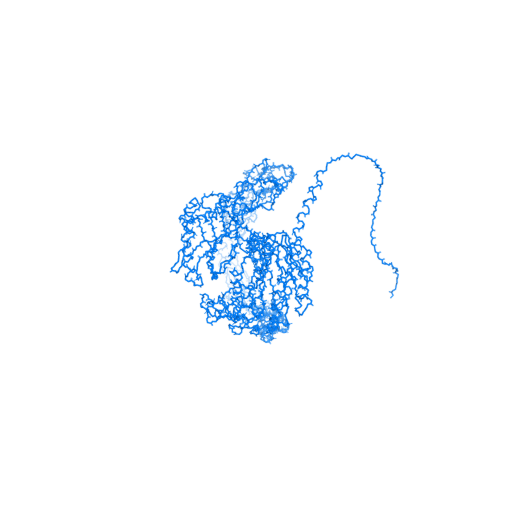.00 63.91 262 GLU A CA 1
ATOM 2110 C C . GLU A 1 262 ? -17.765 -9.740 11.824 1.00 63.91 262 GLU A C 1
ATOM 2112 O O . GLU A 1 262 ? -17.656 -9.353 10.659 1.00 63.91 262 GLU A O 1
ATOM 2117 N N . ARG A 1 263 ? -18.092 -11.001 12.129 1.00 56.72 263 ARG A N 1
ATOM 2118 C CA . ARG A 1 263 ? -18.439 -12.033 11.136 1.00 56.72 263 ARG A CA 1
ATOM 2119 C C . ARG A 1 263 ? -19.939 -12.296 11.045 1.00 56.72 263 ARG A C 1
ATOM 2121 O O . ARG A 1 263 ? -20.377 -12.905 10.077 1.00 56.72 263 ARG A O 1
ATOM 2128 N N . ILE A 1 264 ? -20.712 -11.896 12.059 1.00 67.44 264 ILE A N 1
ATOM 2129 C CA . ILE A 1 264 ? -22.120 -12.270 12.195 1.00 67.44 264 ILE A CA 1
ATOM 2130 C C . ILE A 1 264 ? -22.936 -11.064 12.664 1.00 67.44 264 ILE A C 1
ATOM 2132 O O . ILE A 1 264 ? -22.753 -10.559 13.772 1.00 67.44 264 ILE A O 1
ATOM 2136 N N . TYR A 1 265 ? -23.880 -10.657 11.823 1.00 78.81 265 TYR A N 1
ATOM 2137 C CA . TYR A 1 265 ? -24.823 -9.576 12.082 1.00 78.81 265 TYR A CA 1
ATOM 2138 C C . TYR A 1 265 ? -26.192 -10.172 12.408 1.00 78.81 265 TYR A C 1
ATOM 2140 O O . TYR A 1 265 ? -26.762 -10.890 11.585 1.00 78.81 265 TYR A O 1
ATOM 2148 N N . PHE A 1 266 ? -26.727 -9.891 13.596 1.00 81.69 266 PHE A N 1
ATOM 2149 C CA . PHE A 1 266 ? -28.070 -10.339 13.961 1.00 81.69 266 PHE A CA 1
ATOM 2150 C C . PHE A 1 266 ? -29.104 -9.328 13.474 1.00 81.69 266 PHE A C 1
ATOM 2152 O O . PHE A 1 266 ? -29.011 -8.153 13.824 1.00 81.69 266 PHE A O 1
ATOM 2159 N N . LYS A 1 267 ? -30.082 -9.764 12.676 1.00 85.94 267 LYS A N 1
ATOM 2160 C CA . LYS A 1 267 ? -31.181 -8.900 12.226 1.00 85.94 267 LYS A CA 1
ATOM 2161 C C . LYS A 1 267 ? -32.026 -8.455 13.422 1.00 85.94 267 LYS A C 1
ATOM 2163 O O . LYS A 1 267 ? -32.383 -9.281 14.253 1.00 85.94 267 LYS A O 1
ATOM 2168 N N . VAL A 1 268 ? -32.355 -7.169 13.472 1.00 85.19 268 VAL A N 1
ATOM 2169 C CA . VAL A 1 268 ? -33.244 -6.575 14.479 1.00 85.19 268 VAL A CA 1
ATOM 2170 C C . VAL A 1 268 ? -34.304 -5.708 13.800 1.00 85.19 268 VAL A C 1
ATOM 2172 O O . VAL A 1 268 ? -34.208 -5.408 12.608 1.00 85.19 268 VAL A O 1
ATOM 2175 N N . SER A 1 269 ? -35.306 -5.290 14.565 1.00 84.69 269 SER A N 1
ATOM 2176 C CA . SER A 1 269 ? -36.304 -4.298 14.169 1.00 84.69 269 SER A CA 1
ATOM 2177 C C . SER A 1 269 ? -35.672 -3.002 13.627 1.00 84.69 269 SER A C 1
ATOM 2179 O O . SER A 1 269 ? -34.765 -2.426 14.230 1.00 84.69 269 SER A O 1
ATOM 2181 N N . ASP A 1 270 ? -36.181 -2.507 12.489 1.00 80.56 270 ASP A N 1
ATOM 2182 C CA . ASP A 1 270 ? -35.581 -1.384 11.741 1.00 80.56 270 ASP A CA 1
ATOM 2183 C C . ASP A 1 270 ? -35.417 -0.098 12.571 1.00 80.56 270 ASP A C 1
ATOM 2185 O O . ASP A 1 270 ? -34.468 0.658 12.365 1.00 80.56 270 ASP A O 1
ATOM 2189 N N . GLY A 1 271 ? -36.295 0.126 13.556 1.00 77.56 271 GLY A N 1
ATOM 2190 C CA . GLY A 1 271 ? -36.242 1.275 14.465 1.00 77.56 271 GLY A CA 1
ATOM 2191 C C . GLY A 1 271 ? -35.060 1.288 15.446 1.00 77.56 271 GLY A C 1
ATOM 2192 O O . GLY A 1 271 ? -34.859 2.295 16.122 1.00 77.56 271 GLY A O 1
ATOM 2193 N N . ARG A 1 272 ? -34.266 0.209 15.542 1.00 77.44 272 ARG A N 1
ATOM 2194 C CA . ARG A 1 272 ? -33.027 0.179 16.348 1.00 77.44 272 ARG A CA 1
ATOM 2195 C C . ARG A 1 272 ? -31.855 0.887 15.653 1.00 77.44 272 ARG A C 1
ATOM 2197 O O . ARG A 1 272 ? -30.894 1.265 16.322 1.00 77.44 272 ARG A O 1
ATOM 2204 N N . CYS A 1 273 ? -31.914 1.075 14.332 1.00 73.00 273 CYS A N 1
ATOM 2205 C CA . CYS A 1 273 ? -30.887 1.779 13.567 1.00 73.00 273 CYS A CA 1
ATOM 2206 C C . CYS A 1 273 ? -31.209 3.273 13.459 1.00 73.00 273 CYS A C 1
ATOM 2208 O O . CYS A 1 273 ? -32.328 3.659 13.136 1.00 73.00 273 CYS A O 1
ATOM 2210 N N . SER A 1 274 ? -30.200 4.129 13.647 1.00 72.81 274 SER A N 1
ATOM 2211 C CA . SER A 1 274 ? -30.351 5.594 13.582 1.00 72.81 274 SER A CA 1
ATOM 2212 C C . SER A 1 274 ? -30.727 6.132 12.192 1.00 72.81 274 SER A C 1
ATOM 2214 O O . SER A 1 274 ? -31.082 7.299 12.056 1.00 72.81 274 SER A O 1
ATOM 2216 N N . THR A 1 275 ? -30.608 5.304 11.154 1.00 74.94 275 THR A N 1
ATOM 2217 C CA . THR A 1 275 ? -30.868 5.624 9.746 1.00 74.94 275 THR A CA 1
ATOM 2218 C C . THR A 1 275 ? -31.593 4.465 9.079 1.00 74.94 275 THR A C 1
ATOM 2220 O O . THR A 1 275 ? -31.268 3.306 9.337 1.00 74.94 275 THR A O 1
ATOM 2223 N N . ARG A 1 276 ? -32.519 4.766 8.163 1.00 84.12 276 ARG A N 1
ATOM 2224 C CA . ARG A 1 276 ? -33.199 3.742 7.362 1.00 84.12 276 ARG A CA 1
ATOM 2225 C C . ARG A 1 276 ? -32.201 3.074 6.409 1.00 84.12 276 ARG A C 1
ATOM 2227 O O . ARG A 1 276 ? -31.524 3.763 5.652 1.00 84.12 276 ARG A O 1
ATOM 2234 N N . CYS A 1 277 ? -32.113 1.749 6.462 1.00 85.19 277 CYS A N 1
ATOM 2235 C CA . CYS A 1 277 ? -31.196 0.974 5.629 1.00 85.19 277 CYS A CA 1
ATOM 2236 C C . CYS A 1 277 ? -31.628 0.934 4.154 1.00 85.19 277 CYS A C 1
ATOM 2238 O O . CYS A 1 277 ? -32.794 1.176 3.827 1.00 85.19 277 CYS A O 1
ATOM 2240 N N . HIS A 1 278 ? -30.686 0.599 3.266 1.00 91.69 278 HIS A N 1
ATOM 2241 C CA . HIS A 1 278 ? -30.979 0.318 1.860 1.00 91.69 278 HIS A CA 1
ATOM 2242 C C . HIS A 1 278 ? -31.992 -0.832 1.721 1.00 91.69 278 HIS A C 1
ATOM 2244 O O . HIS A 1 278 ? -32.048 -1.715 2.573 1.00 91.69 278 HIS A O 1
ATOM 2250 N N . LYS A 1 279 ? -32.738 -0.887 0.609 1.00 91.38 279 LYS A N 1
ATOM 2251 C CA . LYS A 1 279 ? -33.667 -2.000 0.311 1.00 91.38 279 LYS A CA 1
ATOM 2252 C C . LYS A 1 279 ? -32.967 -3.372 0.263 1.00 91.38 279 LYS A C 1
ATOM 2254 O O . LYS A 1 279 ? -33.559 -4.383 0.618 1.00 91.38 279 LYS A O 1
ATOM 2259 N N . ASP A 1 280 ? -31.693 -3.382 -0.141 1.00 92.62 280 ASP A N 1
ATOM 2260 C CA . ASP A 1 280 ? -30.824 -4.567 -0.198 1.00 92.62 280 ASP A CA 1
ATOM 2261 C C . ASP A 1 280 ? -29.960 -4.712 1.075 1.00 92.62 280 ASP A C 1
ATOM 2263 O O . ASP A 1 280 ? -28.860 -5.269 1.045 1.00 92.62 280 ASP A O 1
ATOM 2267 N N . ALA A 1 281 ? -30.449 -4.180 2.197 1.00 91.19 281 ALA A N 1
ATOM 2268 C CA . ALA A 1 281 ? -29.861 -4.263 3.527 1.00 91.19 281 ALA A CA 1
ATOM 2269 C C . ALA A 1 281 ? -30.948 -4.450 4.598 1.00 91.19 281 ALA A C 1
ATOM 2271 O O . ALA A 1 281 ? -32.142 -4.323 4.331 1.00 91.19 281 ALA A O 1
ATOM 2272 N N . PHE A 1 282 ? -30.535 -4.723 5.834 1.00 89.62 282 PHE A N 1
ATOM 2273 C CA . PHE A 1 282 ? -31.420 -4.725 7.002 1.00 89.62 282 PHE A CA 1
ATOM 2274 C C . PHE A 1 282 ? -30.740 -4.095 8.217 1.00 89.62 282 PHE A C 1
ATOM 2276 O O . PHE A 1 282 ? -29.506 -4.090 8.313 1.00 89.62 282 PHE A O 1
ATOM 2283 N N . CYS A 1 283 ? -31.539 -3.586 9.160 1.00 87.88 283 CYS A N 1
ATOM 2284 C CA . CYS A 1 283 ? -31.008 -3.153 10.446 1.00 87.88 283 CYS A CA 1
ATOM 2285 C C . CYS A 1 283 ? -30.517 -4.357 11.253 1.00 87.88 283 CYS A C 1
ATOM 2287 O O . CYS A 1 283 ? -31.213 -5.366 11.395 1.00 87.88 283 CYS A O 1
ATOM 2289 N N . SER A 1 284 ? -29.299 -4.265 11.779 1.00 87.31 284 SER A N 1
ATOM 2290 C CA . SER A 1 284 ? -28.651 -5.375 12.463 1.00 87.31 284 SER A CA 1
ATOM 2291 C C . SER A 1 284 ? -27.850 -4.927 13.677 1.00 87.31 284 SER A C 1
ATOM 2293 O O . SER A 1 284 ? -27.306 -3.824 13.703 1.00 87.31 284 SER A O 1
ATOM 2295 N N . CYS A 1 285 ? -27.733 -5.801 14.670 1.00 84.31 285 CYS A N 1
ATOM 2296 C CA . CYS A 1 285 ? -26.721 -5.684 15.706 1.00 84.31 285 CYS A CA 1
ATOM 2297 C C . CYS A 1 285 ? -25.447 -6.424 15.274 1.00 84.31 285 CYS A C 1
ATOM 2299 O O . CYS A 1 285 ? -25.487 -7.628 15.002 1.00 84.31 285 CYS A O 1
ATOM 2301 N N . GLY A 1 286 ? -24.308 -5.727 15.267 1.00 82.19 286 GLY A N 1
ATOM 2302 C CA . GLY A 1 286 ? -22.996 -6.375 15.247 1.00 82.19 286 GLY A CA 1
ATOM 2303 C C . GLY A 1 286 ? -22.784 -7.144 16.552 1.00 82.19 286 GLY A C 1
ATOM 2304 O O . GLY A 1 286 ? -22.722 -6.539 17.628 1.00 82.19 286 GLY A O 1
ATOM 2305 N N . THR A 1 287 ? -22.725 -8.474 16.472 1.00 77.56 287 THR A N 1
ATOM 2306 C CA . THR A 1 287 ? -22.733 -9.347 17.656 1.00 77.56 287 THR A CA 1
ATOM 2307 C C . THR A 1 287 ? -21.403 -9.373 18.406 1.00 77.56 287 THR A C 1
ATOM 2309 O O . THR A 1 287 ? -21.374 -9.781 19.564 1.00 77.56 287 THR A O 1
ATOM 2312 N N . VAL A 1 288 ? -20.315 -8.901 17.800 1.00 75.69 288 VAL A N 1
ATOM 2313 C CA . VAL A 1 288 ? -19.013 -8.730 18.459 1.00 75.69 288 VAL A CA 1
ATOM 2314 C C . VAL A 1 288 ? -18.822 -7.271 18.895 1.00 75.69 288 VAL A C 1
ATOM 2316 O O . VAL A 1 288 ? -18.532 -6.992 20.059 1.00 75.69 288 VAL A O 1
ATOM 2319 N N . GLY A 1 289 ? -19.043 -6.317 17.985 1.00 70.94 289 GLY A N 1
ATOM 2320 C CA . GLY A 1 289 ? -18.792 -4.888 18.201 1.00 70.94 289 GLY A CA 1
ATOM 2321 C C . GLY A 1 289 ? -19.866 -4.141 19.004 1.00 70.94 289 GLY A C 1
ATOM 2322 O O . GLY A 1 289 ? -19.610 -3.025 19.467 1.00 70.94 289 GLY A O 1
ATOM 2323 N N . GLY A 1 290 ? -21.061 -4.716 19.174 1.00 75.81 290 GLY A N 1
ATOM 2324 C CA . GLY A 1 290 ? -22.140 -4.135 19.983 1.00 75.81 290 GLY A CA 1
ATOM 2325 C C . GLY A 1 290 ? -22.653 -2.797 19.460 1.00 75.81 290 GLY A C 1
ATOM 2326 O O . GLY A 1 290 ? -22.861 -1.867 20.240 1.00 75.81 290 GLY A O 1
ATOM 2327 N N . ARG A 1 291 ? -22.799 -2.673 18.137 1.00 78.19 291 ARG A N 1
ATOM 2328 C CA . ARG A 1 291 ? -23.332 -1.479 17.467 1.00 78.19 291 ARG A CA 1
ATOM 2329 C C . ARG A 1 291 ? -24.444 -1.860 16.499 1.00 78.19 291 ARG A C 1
ATOM 2331 O O . ARG A 1 291 ? -24.301 -2.829 15.754 1.00 78.19 291 ARG A O 1
ATOM 2338 N N . TYR A 1 292 ? -25.505 -1.058 16.483 1.00 80.69 292 TYR A N 1
ATOM 2339 C CA . TYR A 1 292 ? -26.530 -1.125 15.450 1.00 80.69 292 TYR A CA 1
ATOM 2340 C C . TYR A 1 292 ? -25.987 -0.550 14.142 1.00 80.69 292 TYR A C 1
ATOM 2342 O O . TYR A 1 292 ? -25.482 0.573 14.118 1.00 80.69 292 TYR A O 1
ATOM 2350 N N . VAL A 1 293 ? -26.056 -1.338 13.072 1.00 81.69 293 VAL A N 1
ATOM 2351 C CA . VAL A 1 293 ? -25.602 -0.973 11.726 1.00 81.69 293 VAL A CA 1
ATOM 2352 C C . VAL A 1 293 ? -26.515 -1.587 10.672 1.00 81.69 293 VAL A C 1
ATOM 2354 O O . VAL A 1 293 ? -27.069 -2.673 10.856 1.00 81.69 293 VAL A O 1
ATOM 2357 N N . CYS A 1 294 ? -26.624 -0.923 9.528 1.00 85.00 294 CYS A N 1
ATOM 2358 C CA . CYS A 1 294 ? -27.207 -1.528 8.342 1.00 85.00 294 CYS A CA 1
ATOM 2359 C C . CYS A 1 294 ? -26.207 -2.523 7.733 1.00 85.00 294 CYS A C 1
ATOM 2361 O O . CYS A 1 294 ? -25.066 -2.159 7.441 1.00 85.00 294 CYS A O 1
ATOM 2363 N N . ALA A 1 295 ? -26.621 -3.772 7.531 1.00 85.56 295 ALA A N 1
ATOM 2364 C CA . ALA A 1 295 ? -25.814 -4.788 6.856 1.00 85.56 295 ALA A CA 1
ATOM 2365 C C . ALA A 1 295 ? -26.389 -5.051 5.460 1.00 85.56 295 ALA A C 1
ATOM 2367 O O . ALA A 1 295 ? -27.559 -5.413 5.346 1.00 85.56 295 ALA A O 1
ATOM 2368 N N . CYS A 1 296 ? -25.582 -4.886 4.404 1.00 90.25 296 CYS A N 1
ATOM 2369 C CA . CYS A 1 296 ? -25.982 -5.297 3.056 1.00 90.25 296 CYS A CA 1
ATOM 2370 C C . CYS A 1 296 ? -26.205 -6.815 3.018 1.00 90.25 296 CYS A C 1
ATOM 2372 O O . CYS A 1 296 ? -25.436 -7.565 3.630 1.00 90.25 296 CYS A O 1
ATOM 2374 N N . ASN A 1 297 ? -27.219 -7.254 2.275 1.00 91.62 297 ASN A N 1
ATOM 2375 C CA . ASN A 1 297 ? -27.559 -8.661 2.072 1.00 91.62 297 ASN A CA 1
ATOM 2376 C C . ASN A 1 297 ? -26.395 -9.466 1.459 1.00 91.62 297 ASN A C 1
ATOM 2378 O O . ASN A 1 297 ? -25.450 -8.914 0.887 1.00 91.62 297 ASN A O 1
ATOM 2382 N N . ALA A 1 298 ? -26.479 -10.799 1.543 1.00 90.19 298 ALA A N 1
ATOM 2383 C CA . ALA A 1 298 ? -25.608 -11.681 0.767 1.00 90.19 298 ALA A CA 1
ATOM 2384 C C . ALA A 1 298 ? -25.677 -11.305 -0.728 1.00 90.19 298 ALA A C 1
ATOM 2386 O O . ALA A 1 298 ? -26.739 -10.949 -1.23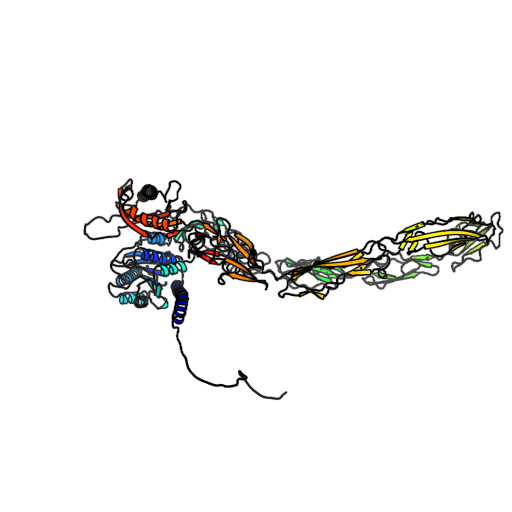8 1.00 90.19 298 ALA A O 1
ATOM 2387 N N . GLY A 1 299 ? -24.537 -11.334 -1.415 1.00 91.06 299 GLY A N 1
ATOM 2388 C CA . GLY A 1 299 ? -24.390 -10.853 -2.790 1.00 91.06 299 GLY A CA 1
ATOM 2389 C C . GLY A 1 299 ? -24.242 -9.335 -2.951 1.00 91.06 299 GLY A C 1
ATOM 2390 O O . GLY A 1 299 ? -23.983 -8.891 -4.066 1.00 91.06 299 GLY A O 1
ATOM 2391 N N . PHE A 1 300 ? -24.335 -8.529 -1.885 1.00 92.75 300 PHE A N 1
ATOM 2392 C CA . PHE A 1 300 ? -24.195 -7.065 -1.948 1.00 92.75 300 PHE A CA 1
ATOM 2393 C C . PHE A 1 300 ? -23.108 -6.542 -1.001 1.00 92.75 300 PHE A C 1
ATOM 2395 O O . PHE A 1 300 ? -22.953 -7.017 0.124 1.00 92.75 300 PHE A O 1
ATOM 2402 N N . SER A 1 301 ? -22.359 -5.522 -1.419 1.00 89.44 301 SER A N 1
ATOM 2403 C CA . SER A 1 301 ? -21.337 -4.853 -0.602 1.00 89.44 301 SER A CA 1
ATOM 2404 C C . SER A 1 301 ? -21.518 -3.340 -0.590 1.00 89.44 301 SER A C 1
ATOM 2406 O O . SER A 1 301 ? -22.017 -2.764 -1.551 1.00 89.44 301 SER A O 1
ATOM 2408 N N . GLY A 1 302 ? -21.121 -2.703 0.507 1.00 85.38 302 GLY A N 1
ATOM 2409 C CA . GLY A 1 302 ? -21.361 -1.285 0.747 1.00 85.38 302 GLY A CA 1
ATOM 2410 C C . GLY A 1 302 ? -21.502 -1.001 2.239 1.00 85.38 302 GLY A C 1
ATOM 2411 O O . GLY A 1 302 ? -21.221 -1.867 3.066 1.00 85.38 302 GLY A O 1
ATOM 2412 N N . ASN A 1 303 ? -21.932 0.206 2.595 1.00 79.00 303 ASN A N 1
ATOM 2413 C CA . ASN A 1 303 ? -22.030 0.650 3.992 1.00 79.00 303 ASN A CA 1
ATOM 2414 C C . ASN A 1 303 ? -23.402 0.362 4.642 1.00 79.00 303 ASN A C 1
ATOM 2416 O O . ASN A 1 303 ? -23.640 0.790 5.769 1.00 79.00 303 ASN A O 1
ATOM 2420 N N . GLY A 1 304 ? -24.309 -0.322 3.933 1.00 80.44 304 GLY A N 1
ATOM 2421 C CA . GLY A 1 304 ? -25.667 -0.631 4.397 1.00 80.44 304 GLY A CA 1
ATOM 2422 C C . GLY A 1 304 ? -26.714 0.453 4.103 1.00 80.44 304 GLY A C 1
ATOM 2423 O O . GLY A 1 304 ? -27.910 0.168 4.147 1.00 80.44 304 GLY A O 1
ATOM 2424 N N . ILE A 1 305 ? -26.278 1.673 3.777 1.00 83.56 305 ILE A N 1
ATOM 2425 C CA . ILE A 1 305 ? -27.120 2.779 3.284 1.00 83.56 305 ILE A CA 1
ATOM 2426 C C . ILE A 1 305 ? -27.070 2.816 1.748 1.00 83.56 305 ILE A C 1
ATOM 2428 O O . ILE A 1 305 ? -28.094 2.991 1.093 1.00 83.56 305 ILE A O 1
ATOM 2432 N N . ASP A 1 306 ? -25.888 2.566 1.190 1.00 87.00 306 ASP A N 1
ATOM 2433 C CA . ASP A 1 306 ? -25.639 2.225 -0.207 1.00 87.00 306 ASP A CA 1
ATOM 2434 C C . ASP A 1 306 ? -25.101 0.785 -0.257 1.00 87.00 306 ASP A C 1
ATOM 2436 O O . ASP A 1 306 ? -24.162 0.436 0.472 1.00 87.00 306 ASP A O 1
ATOM 2440 N N . CYS A 1 307 ? -25.731 -0.063 -1.072 1.00 91.38 307 CYS A N 1
ATOM 2441 C CA . CYS A 1 307 ? -25.385 -1.471 -1.246 1.00 91.38 307 CYS A CA 1
ATOM 2442 C C . CYS A 1 307 ? -25.386 -1.819 -2.732 1.00 91.38 307 CYS A C 1
ATOM 2444 O O . CYS A 1 307 ? -26.432 -1.854 -3.377 1.00 91.38 307 CYS A O 1
ATOM 2446 N N . GLN A 1 308 ? -24.205 -2.142 -3.249 1.00 93.88 308 GLN A N 1
ATOM 2447 C CA . GLN A 1 308 ? -23.972 -2.476 -4.648 1.00 93.88 308 GLN A CA 1
ATOM 2448 C C . GLN A 1 308 ? -23.808 -3.995 -4.814 1.00 93.88 308 GLN A C 1
ATOM 2450 O O . GLN A 1 308 ? -23.154 -4.629 -3.976 1.00 93.88 308 GLN A O 1
ATOM 2455 N N . PRO A 1 309 ? -24.376 -4.612 -5.867 1.00 94.44 309 PRO A N 1
ATOM 2456 C CA . PRO A 1 309 ? -24.233 -6.044 -6.109 1.00 94.44 309 PRO A CA 1
ATOM 2457 C C . PRO A 1 309 ? -22.766 -6.404 -6.373 1.00 94.44 309 PRO A C 1
ATOM 2459 O O . PRO A 1 309 ? -22.034 -5.646 -7.012 1.00 94.44 309 PRO A O 1
ATOM 2462 N N . CYS A 1 310 ? -22.330 -7.577 -5.911 1.00 94.25 310 CYS A N 1
ATOM 2463 C CA . CYS A 1 310 ? -20.953 -8.031 -6.090 1.00 94.25 310 CYS A CA 1
ATOM 2464 C C . CYS A 1 310 ? -20.559 -8.043 -7.581 1.00 94.25 310 CYS A C 1
ATOM 2466 O O . CYS A 1 310 ? -21.310 -8.595 -8.394 1.00 94.25 310 CYS A O 1
ATOM 2468 N N . PRO A 1 311 ? -19.412 -7.450 -7.968 1.00 94.12 311 PRO A N 1
ATOM 2469 C CA . PRO A 1 311 ? -18.965 -7.430 -9.358 1.00 94.12 311 PRO A CA 1
ATOM 2470 C C . PRO A 1 311 ? -18.635 -8.838 -9.872 1.00 94.12 311 PRO A C 1
ATOM 2472 O O . PRO A 1 311 ? -18.385 -9.759 -9.091 1.00 94.12 311 PRO A O 1
ATOM 2475 N N . LEU A 1 312 ? -18.610 -8.994 -11.201 1.00 93.56 312 LEU A N 1
ATOM 2476 C CA . LEU A 1 312 ? -18.278 -10.262 -11.858 1.00 93.56 312 LEU A CA 1
ATOM 2477 C C . LEU A 1 312 ? -16.940 -10.821 -11.356 1.00 93.56 312 LEU A C 1
ATOM 2479 O O . LEU A 1 312 ? -15.942 -10.103 -11.279 1.00 93.56 312 LEU A O 1
ATOM 2483 N N . GLY A 1 313 ? -16.932 -12.111 -11.019 1.00 91.62 313 GLY A N 1
ATOM 2484 C CA . GLY A 1 313 ? -15.753 -12.775 -10.457 1.00 91.62 313 GLY A CA 1
ATOM 2485 C C . GLY A 1 313 ? -15.572 -12.536 -8.961 1.00 91.62 313 GLY A C 1
ATOM 2486 O O . GLY A 1 313 ? -14.484 -12.770 -8.435 1.00 91.62 313 GLY A O 1
ATOM 2487 N N . SER A 1 314 ? -16.624 -12.097 -8.270 1.00 93.94 314 SER A N 1
ATOM 2488 C CA . SER A 1 314 ? -16.685 -12.049 -6.813 1.00 93.94 314 SER A CA 1
ATOM 2489 C C . SER A 1 314 ? -18.056 -12.482 -6.299 1.00 93.94 314 SER A C 1
ATOM 2491 O O . SER A 1 314 ? -19.062 -12.332 -6.994 1.00 93.94 314 SER A O 1
ATOM 2493 N N . PHE A 1 315 ? -18.086 -13.004 -5.078 1.00 92.44 315 PHE A N 1
ATOM 2494 C CA . PHE A 1 315 ? -19.284 -13.497 -4.405 1.00 92.44 315 PHE A CA 1
ATOM 2495 C C . PHE A 1 315 ? -19.314 -13.044 -2.942 1.00 92.44 315 PHE A C 1
ATOM 2497 O O . PHE A 1 315 ? -18.299 -12.604 -2.389 1.00 92.44 315 PHE A O 1
ATOM 2504 N N . LYS A 1 316 ? -20.473 -13.166 -2.291 1.00 90.62 316 LYS A N 1
ATOM 2505 C CA . LYS A 1 316 ? -20.607 -12.914 -0.852 1.00 90.62 316 LYS A CA 1
ATOM 2506 C C . LYS A 1 316 ? -21.754 -13.709 -0.235 1.00 90.62 316 LYS A C 1
ATOM 2508 O O . LYS A 1 316 ? -22.916 -13.448 -0.525 1.00 90.62 316 LYS A O 1
ATOM 2513 N N . ASP A 1 317 ? -21.411 -14.633 0.645 1.00 87.62 317 ASP A N 1
ATOM 2514 C CA . ASP A 1 317 ? -22.282 -15.658 1.227 1.00 87.62 317 ASP A CA 1
ATOM 2515 C C . ASP A 1 317 ? -22.987 -15.251 2.528 1.00 87.62 317 ASP A C 1
ATOM 2517 O O . ASP A 1 317 ? -23.971 -15.881 2.910 1.00 87.62 317 ASP A O 1
ATOM 2521 N N . PHE A 1 318 ? -22.559 -14.165 3.176 1.00 80.81 318 PHE A N 1
ATOM 2522 C CA . PHE A 1 318 ? -23.165 -13.663 4.413 1.00 80.81 318 PHE A CA 1
ATOM 2523 C C . PHE A 1 318 ? -23.460 -12.151 4.360 1.00 80.81 318 PHE A C 1
ATOM 2525 O O . PHE A 1 318 ? -22.680 -11.387 3.776 1.00 80.81 318 PHE A O 1
ATOM 2532 N N . PRO A 1 319 ? -24.550 -11.675 4.998 1.00 80.75 319 PRO A N 1
ATOM 2533 C CA . PRO A 1 319 ? -24.826 -10.247 5.114 1.00 80.75 319 PRO A CA 1
ATOM 2534 C C . PRO A 1 319 ? -23.778 -9.531 5.971 1.00 80.75 319 PRO A C 1
ATOM 2536 O O . PRO A 1 319 ? -23.401 -10.020 7.035 1.00 80.75 319 PRO A O 1
ATOM 2539 N N . SER A 1 320 ? -23.297 -8.376 5.512 1.00 78.62 320 SER A N 1
ATOM 2540 C CA . SER A 1 320 ? -22.321 -7.534 6.230 1.00 78.62 320 SER A CA 1
ATOM 2541 C C . SER A 1 320 ? -22.067 -6.216 5.477 1.00 78.62 320 SER A C 1
ATOM 2543 O O . SER A 1 320 ? -22.418 -6.112 4.301 1.00 78.62 320 SER A O 1
ATOM 2545 N N . PRO A 1 321 ? -21.380 -5.225 6.069 1.00 70.88 321 PRO A N 1
ATOM 2546 C CA . PRO A 1 321 ? -20.804 -4.089 5.345 1.00 70.88 321 PRO A CA 1
ATOM 2547 C C . PRO A 1 321 ? -19.449 -4.409 4.668 1.00 70.88 321 PRO A C 1
ATOM 2549 O O . PRO A 1 321 ? -18.786 -3.519 4.136 1.00 70.88 321 PRO A O 1
ATOM 2552 N N . LEU A 1 322 ? -18.985 -5.668 4.688 1.00 76.12 322 LEU A N 1
ATOM 2553 C CA . LEU A 1 322 ? -17.702 -6.051 4.084 1.00 76.12 322 LEU A CA 1
ATOM 2554 C C . LEU A 1 322 ? -17.771 -6.108 2.547 1.00 76.12 322 LEU A C 1
ATOM 2556 O O . LEU A 1 322 ? -18.837 -6.308 1.951 1.00 76.12 322 LEU A O 1
ATOM 2560 N N . LYS A 1 323 ? -16.602 -5.960 1.911 1.00 85.44 323 LYS A N 1
ATOM 2561 C CA . LYS A 1 323 ? -16.400 -6.127 0.461 1.00 85.44 323 LYS A CA 1
ATOM 2562 C C . LYS A 1 323 ? -16.624 -7.586 0.035 1.00 85.44 323 LYS A C 1
ATOM 2564 O O . LYS A 1 323 ? -16.476 -8.497 0.844 1.00 85.44 323 LYS A O 1
ATOM 2569 N N . CYS A 1 324 ? -16.962 -7.797 -1.235 1.00 89.56 324 CYS A N 1
ATOM 2570 C CA . CYS A 1 324 ? -17.130 -9.136 -1.807 1.00 89.56 324 CYS A CA 1
ATOM 2571 C C . CYS A 1 324 ? -15.806 -9.915 -1.877 1.00 89.56 324 CYS A C 1
ATOM 2573 O O . CYS A 1 324 ? -14.731 -9.333 -2.051 1.00 89.56 324 CYS A O 1
ATOM 2575 N N . THR A 1 325 ? -15.898 -11.239 -1.783 1.00 90.75 325 THR A N 1
ATOM 2576 C CA . THR A 1 325 ? -14.770 -12.171 -1.880 1.00 90.75 325 THR A CA 1
ATOM 2577 C C . THR A 1 325 ? -14.500 -12.498 -3.343 1.00 90.75 325 THR A C 1
ATOM 2579 O O . THR A 1 325 ? -15.417 -12.867 -4.070 1.00 90.75 325 THR A O 1
ATOM 2582 N N . GLY A 1 326 ? -13.251 -12.375 -3.799 1.00 91.56 326 GLY A N 1
ATOM 2583 C CA . GLY A 1 326 ? -12.881 -12.746 -5.168 1.00 91.56 326 GLY A CA 1
ATOM 2584 C C . GLY A 1 326 ? -12.961 -14.258 -5.413 1.00 91.56 326 GLY A C 1
ATOM 2585 O O . GLY A 1 326 ? -12.610 -15.056 -4.544 1.00 91.56 326 GLY A O 1
ATOM 2586 N N . CYS A 1 327 ? -13.391 -14.651 -6.611 1.00 91.88 327 CYS A N 1
ATOM 2587 C CA . CYS A 1 327 ? -13.316 -16.034 -7.075 1.00 91.88 327 CYS A CA 1
ATOM 2588 C C . CYS A 1 327 ? -11.850 -16.513 -7.223 1.00 91.88 327 CYS A C 1
ATOM 2590 O O . CYS A 1 327 ? -10.953 -15.690 -7.440 1.00 91.88 327 CYS A O 1
ATOM 2592 N N . PRO A 1 328 ? -11.583 -17.836 -7.180 1.00 90.19 328 PRO A N 1
ATOM 2593 C CA . PRO A 1 328 ? -10.263 -18.410 -7.459 1.00 90.19 328 PRO A CA 1
ATOM 2594 C C . PRO A 1 328 ? -9.659 -17.960 -8.798 1.00 90.19 328 PRO A C 1
ATOM 2596 O O . PRO A 1 328 ? -10.362 -17.598 -9.749 1.00 90.19 328 PRO A O 1
ATOM 2599 N N . LYS A 1 329 ? -8.331 -18.005 -8.905 1.00 90.25 329 LYS A N 1
ATOM 2600 C CA . LYS A 1 329 ? -7.601 -17.484 -10.066 1.00 90.25 329 LYS A CA 1
ATOM 2601 C C . LYS A 1 329 ? -8.067 -18.114 -11.387 1.00 90.25 329 LYS A C 1
ATOM 2603 O O . LYS A 1 329 ? -8.307 -19.315 -11.477 1.00 90.25 329 LYS A O 1
ATOM 2608 N N . ASN A 1 330 ? -8.187 -17.271 -12.414 1.00 89.69 330 ASN A N 1
ATOM 2609 C CA . ASN A 1 330 ? -8.725 -17.590 -13.744 1.00 89.69 330 ASN A CA 1
ATOM 2610 C C . ASN A 1 330 ? -10.161 -18.164 -13.764 1.00 89.69 330 ASN A C 1
ATOM 2612 O O . ASN A 1 330 ? -10.580 -18.700 -14.788 1.00 89.69 330 ASN A O 1
ATOM 2616 N N . SER A 1 331 ? -10.939 -18.000 -12.690 1.00 91.75 331 SER A N 1
ATOM 2617 C CA . SER A 1 331 ? -12.393 -18.220 -12.690 1.00 91.75 331 SER A CA 1
ATOM 2618 C C . SER A 1 331 ? -13.170 -16.893 -12.693 1.00 91.75 331 SER A C 1
ATOM 2620 O O . SER A 1 331 ? -12.575 -15.814 -12.592 1.00 91.75 331 SER A O 1
ATOM 2622 N N . ASN A 1 332 ? -14.482 -16.953 -12.913 1.00 92.81 332 ASN A N 1
ATOM 2623 C CA . ASN A 1 332 ? -15.392 -15.810 -12.965 1.00 92.81 332 ASN A CA 1
ATOM 2624 C C . ASN A 1 332 ? -16.812 -16.227 -12.550 1.00 92.81 332 ASN A C 1
ATOM 2626 O O . ASN A 1 332 ? -17.175 -17.388 -12.722 1.00 92.81 332 ASN A O 1
ATOM 2630 N N . THR A 1 333 ? -17.640 -15.292 -12.079 1.00 93.38 333 THR A N 1
ATOM 2631 C CA . THR A 1 333 ? -19.082 -15.550 -11.908 1.00 93.38 333 THR A CA 1
ATOM 2632 C C . THR A 1 333 ? -19.836 -15.299 -13.214 1.00 93.38 333 THR A C 1
ATOM 2634 O O . THR A 1 333 ? -19.408 -14.490 -14.038 1.00 93.38 333 THR A O 1
ATOM 2637 N N . ALA A 1 334 ? -20.970 -15.977 -13.412 1.00 87.44 334 ALA A N 1
ATOM 2638 C CA . ALA A 1 334 ? -21.817 -15.780 -14.596 1.00 87.44 334 ALA A CA 1
ATOM 2639 C C . ALA A 1 334 ? -22.605 -14.453 -14.575 1.00 87.44 334 ALA A C 1
ATOM 2641 O O . ALA A 1 334 ? -22.957 -13.919 -15.623 1.00 87.44 334 ALA A O 1
ATOM 2642 N N . ARG A 1 335 ? -22.885 -13.921 -13.378 1.00 90.44 335 ARG A N 1
ATOM 2643 C CA . ARG A 1 335 ? -23.627 -12.673 -13.142 1.00 90.44 335 ARG A CA 1
ATOM 2644 C C . ARG A 1 335 ? -23.065 -11.912 -11.940 1.00 90.44 335 ARG A C 1
ATOM 2646 O O . ARG A 1 335 ? -22.329 -12.479 -11.126 1.00 90.44 335 ARG A O 1
ATOM 2653 N N . THR A 1 336 ? -23.407 -10.631 -11.843 1.00 91.81 336 THR A N 1
ATOM 2654 C CA . THR A 1 336 ? -23.197 -9.825 -10.635 1.00 91.81 336 THR A CA 1
ATOM 2655 C C . THR A 1 336 ? -24.141 -10.272 -9.514 1.00 91.81 336 THR A C 1
ATOM 2657 O O . THR A 1 336 ? -25.107 -10.999 -9.754 1.00 91.81 336 THR A O 1
ATOM 2660 N N . GLY A 1 337 ? -23.856 -9.866 -8.276 1.00 92.00 337 GLY A N 1
ATOM 2661 C CA . GLY A 1 337 ? -24.692 -10.199 -7.117 1.00 92.00 337 GLY A CA 1
ATOM 2662 C C . GLY A 1 337 ? -24.570 -11.649 -6.634 1.00 92.00 337 GLY A C 1
ATOM 2663 O O . GLY A 1 337 ? -25.461 -12.138 -5.947 1.00 92.00 337 GLY A O 1
ATOM 2664 N N . SER A 1 338 ? -23.500 -12.357 -7.012 1.00 94.31 338 SER A N 1
ATOM 2665 C CA . SER A 1 338 ? -23.285 -13.756 -6.628 1.00 94.31 338 SER A CA 1
ATOM 2666 C C . SER A 1 338 ? -23.206 -13.938 -5.109 1.00 94.31 338 SER A C 1
ATOM 2668 O O . SER A 1 338 ? -22.510 -13.197 -4.407 1.00 94.31 338 SER A O 1
ATOM 2670 N N . THR A 1 339 ? -23.889 -14.964 -4.605 1.00 92.94 339 THR A N 1
ATOM 2671 C CA . THR A 1 339 ? -23.964 -15.280 -3.173 1.00 92.94 339 THR A CA 1
ATOM 2672 C C . THR A 1 339 ? -23.100 -16.473 -2.773 1.00 92.94 339 THR A C 1
ATOM 2674 O O . THR A 1 339 ? -23.022 -16.788 -1.592 1.00 92.94 339 THR A O 1
ATOM 2677 N N . SER A 1 340 ? -22.438 -17.162 -3.708 1.00 91.44 340 SER A N 1
ATOM 2678 C CA . SER A 1 340 ? -21.685 -18.377 -3.387 1.00 91.44 340 SER A CA 1
ATOM 2679 C C . SER A 1 340 ? -20.468 -18.583 -4.278 1.00 91.44 340 SER A C 1
ATOM 2681 O O . SER A 1 340 ? -20.504 -18.317 -5.475 1.00 91.44 340 SER A O 1
ATOM 2683 N N . ILE A 1 341 ? -19.418 -19.185 -3.711 1.00 89.25 341 ILE A N 1
ATOM 2684 C CA . ILE A 1 341 ? -18.255 -19.664 -4.470 1.00 89.25 341 ILE A CA 1
ATOM 2685 C C . ILE A 1 341 ? -18.638 -20.680 -5.560 1.00 89.25 341 ILE A C 1
ATOM 2687 O O . ILE A 1 341 ? -17.928 -20.805 -6.552 1.00 89.25 341 ILE A O 1
ATOM 2691 N N . LYS A 1 342 ? -19.787 -21.358 -5.418 1.00 89.25 342 LYS A N 1
ATOM 2692 C CA . LYS A 1 342 ? -20.357 -22.268 -6.427 1.00 89.25 342 LYS A CA 1
ATOM 2693 C C . LYS A 1 342 ? -20.682 -21.574 -7.758 1.00 89.25 342 LYS A C 1
ATOM 2695 O O . LYS A 1 342 ? -20.687 -22.232 -8.792 1.00 89.25 342 LYS A O 1
ATOM 2700 N N . ASP A 1 343 ? -20.917 -20.259 -7.753 1.00 91.19 343 ASP A N 1
ATOM 2701 C CA . ASP A 1 343 ? -21.157 -19.485 -8.978 1.00 91.19 343 ASP A CA 1
ATOM 2702 C C . ASP A 1 343 ? -19.853 -19.188 -9.750 1.00 91.19 343 ASP A C 1
ATOM 2704 O O . ASP A 1 343 ? -19.903 -18.722 -10.893 1.00 91.19 343 ASP A O 1
ATOM 2708 N N . CYS A 1 344 ? -18.681 -19.410 -9.137 1.00 92.44 344 CYS A N 1
ATOM 2709 C CA . CYS A 1 344 ? -17.381 -19.238 -9.777 1.00 92.44 344 CYS A CA 1
ATOM 2710 C C . CYS A 1 344 ? -17.108 -20.411 -10.736 1.00 92.44 344 CYS A C 1
ATOM 2712 O O . CYS A 1 344 ? -16.961 -21.557 -10.323 1.00 92.44 344 CYS A O 1
ATOM 2714 N N . SER A 1 345 ? -16.963 -20.119 -12.026 1.00 92.19 345 SER A N 1
ATOM 2715 C CA . SER A 1 345 ? -16.651 -21.087 -13.086 1.00 92.19 345 SER A CA 1
ATOM 2716 C C . SER A 1 345 ? -15.352 -20.710 -13.799 1.00 92.19 345 SER A C 1
ATOM 2718 O O . SER A 1 345 ? -14.995 -19.532 -13.869 1.00 92.19 345 SER A O 1
ATOM 2720 N N . CYS A 1 346 ? -14.593 -21.686 -14.307 1.00 91.12 346 CYS A N 1
ATOM 2721 C CA . CYS A 1 346 ? -13.351 -21.387 -15.024 1.00 91.12 346 CYS A CA 1
ATOM 2722 C C . CYS A 1 346 ? -13.612 -20.547 -16.283 1.00 91.12 346 CYS A C 1
ATOM 2724 O O . CYS A 1 346 ? -14.547 -20.805 -17.041 1.00 91.12 346 CYS A O 1
ATOM 2726 N N . LYS A 1 347 ? -12.760 -19.543 -16.528 1.00 89.19 347 LYS A N 1
ATOM 2727 C CA . LYS A 1 347 ? -12.804 -18.750 -17.765 1.00 89.19 347 LYS A CA 1
ATOM 2728 C C . LYS A 1 347 ? -12.518 -19.651 -18.973 1.00 89.19 347 LYS A C 1
ATOM 2730 O O . LYS A 1 347 ? -11.804 -20.645 -18.864 1.00 89.19 347 LYS A O 1
ATOM 2735 N N . VAL A 1 348 ? -13.046 -19.279 -20.141 1.00 86.56 348 VAL A N 1
ATOM 2736 C CA . VAL A 1 348 ? -12.889 -20.047 -21.390 1.00 86.56 348 VAL A CA 1
ATOM 2737 C C . VAL A 1 348 ? -11.410 -20.353 -21.665 1.00 86.56 348 VAL A C 1
ATOM 2739 O O . VAL A 1 348 ? -10.588 -19.440 -21.722 1.00 86.56 348 VAL A O 1
ATOM 2742 N N . GLY A 1 349 ? -11.088 -21.639 -21.845 1.00 84.75 349 GLY A N 1
ATOM 2743 C CA . GLY A 1 349 ? -9.719 -22.132 -22.056 1.00 84.75 349 GLY A CA 1
ATOM 2744 C C . GLY A 1 349 ? -8.930 -22.458 -20.780 1.00 84.75 349 GLY A C 1
ATOM 2745 O O . GLY A 1 349 ? -7.730 -22.726 -20.863 1.00 84.75 349 GLY A O 1
ATOM 2746 N N . TYR A 1 350 ? -9.586 -22.481 -19.618 1.00 89.44 350 TYR A N 1
ATOM 2747 C CA . TYR A 1 350 ? -9.010 -22.934 -18.353 1.00 89.44 350 TYR A CA 1
ATOM 2748 C C . TYR A 1 350 ? -9.822 -24.092 -17.751 1.00 89.44 350 TYR A C 1
ATOM 2750 O O . TYR A 1 350 ? -11.037 -24.160 -17.927 1.00 89.44 350 TYR A O 1
ATOM 2758 N N . GLU A 1 351 ? -9.153 -24.979 -17.015 1.00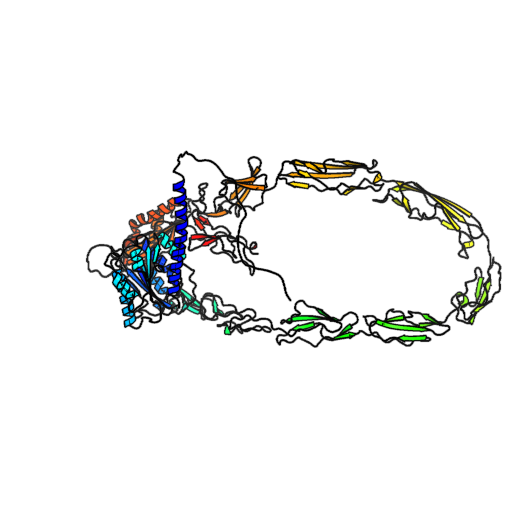 88.56 351 GLU A N 1
ATOM 2759 C CA . GLU A 1 351 ? -9.744 -26.118 -16.303 1.00 88.56 351 GLU A CA 1
ATOM 2760 C C . GLU A 1 351 ? -9.302 -26.167 -14.831 1.00 88.56 351 GLU A C 1
ATOM 2762 O O . GLU A 1 351 ? -8.176 -25.792 -14.494 1.00 88.56 351 GLU A O 1
ATOM 2767 N N . GLY A 1 352 ? -10.209 -26.588 -13.947 1.00 87.69 352 GLY A N 1
ATOM 2768 C CA . GLY A 1 352 ? -10.061 -26.553 -12.490 1.00 87.69 352 GLY A CA 1
ATOM 2769 C C . GLY A 1 352 ? -11.413 -26.733 -11.788 1.00 87.69 352 GLY A C 1
ATOM 2770 O O . GLY A 1 352 ? -12.417 -27.005 -12.446 1.00 87.69 352 GLY A O 1
ATOM 2771 N N . ASP A 1 353 ? -11.440 -26.562 -10.466 1.00 88.56 353 ASP A N 1
ATOM 2772 C CA . ASP A 1 353 ? -12.639 -26.718 -9.627 1.00 88.56 353 ASP A CA 1
ATOM 2773 C C . ASP A 1 353 ? -12.719 -25.569 -8.596 1.00 88.56 353 ASP A C 1
ATOM 2775 O O . ASP A 1 353 ? -12.227 -25.694 -7.467 1.00 88.56 353 ASP A O 1
ATOM 2779 N N . PRO A 1 354 ? -13.302 -24.415 -8.979 1.00 87.44 354 PRO A N 1
ATOM 2780 C CA . PRO A 1 354 ? -13.375 -23.247 -8.104 1.00 87.44 354 PRO A CA 1
ATOM 2781 C C . PRO A 1 354 ? -14.217 -23.466 -6.845 1.00 87.44 354 PRO A C 1
ATOM 2783 O O . PRO A 1 354 ? -13.926 -22.849 -5.820 1.00 87.44 354 PRO A O 1
ATOM 2786 N N . GLU A 1 355 ? -15.218 -24.354 -6.888 1.00 87.19 355 GLU A N 1
ATOM 2787 C CA . GLU A 1 355 ? -16.045 -24.699 -5.726 1.00 87.19 355 GLU A CA 1
ATOM 2788 C C . GLU A 1 355 ? -15.182 -25.311 -4.614 1.00 87.19 355 GLU A C 1
ATOM 2790 O O . GLU A 1 355 ? -15.269 -24.897 -3.455 1.00 87.19 355 GLU A O 1
ATOM 2795 N N . LYS A 1 356 ? -14.264 -26.218 -4.976 1.00 85.44 356 LYS A N 1
ATOM 2796 C CA . LYS A 1 356 ? -13.259 -26.778 -4.055 1.00 85.44 356 LYS A CA 1
ATOM 2797 C C . LYS A 1 356 ? -12.052 -25.857 -3.815 1.00 85.44 356 LYS A C 1
ATOM 2799 O O . LYS A 1 356 ? -11.055 -26.299 -3.246 1.00 85.44 356 LYS A O 1
ATOM 2804 N N . LYS A 1 357 ? -12.125 -24.580 -4.219 1.00 80.56 357 LYS A N 1
ATOM 2805 C CA . LYS A 1 357 ? -11.032 -23.583 -4.171 1.00 80.56 357 LYS A CA 1
ATOM 2806 C C . LYS A 1 357 ? -9.785 -23.976 -4.982 1.00 80.56 357 LYS A C 1
ATOM 2808 O O . LYS A 1 357 ? -8.703 -23.447 -4.732 1.00 80.56 357 LYS A O 1
ATOM 2813 N N . ILE A 1 358 ? -9.922 -24.866 -5.965 1.00 85.25 358 ILE A N 1
ATOM 2814 C CA . ILE A 1 358 ? -8.835 -25.260 -6.867 1.00 85.25 358 ILE A CA 1
ATOM 2815 C C . ILE A 1 358 ? -8.751 -24.224 -7.997 1.00 85.25 358 ILE A C 1
ATOM 2817 O O . ILE A 1 358 ? -9.728 -23.980 -8.705 1.00 85.25 358 ILE A O 1
ATOM 2821 N N . GLU A 1 359 ? -7.586 -23.590 -8.159 1.00 87.44 359 GLU A N 1
ATOM 2822 C CA . GLU A 1 359 ? -7.377 -22.574 -9.199 1.00 87.44 359 GLU A CA 1
ATOM 2823 C C . GLU A 1 359 ? -7.558 -23.146 -10.613 1.00 87.44 359 GLU A C 1
ATOM 2825 O O . GLU A 1 359 ? -7.146 -24.268 -10.910 1.00 87.44 359 GLU A O 1
ATOM 2830 N N . CYS A 1 360 ? -8.115 -22.341 -11.520 1.00 90.62 360 CYS A N 1
ATOM 2831 C CA . CYS A 1 360 ? -8.250 -22.728 -12.918 1.00 90.62 360 CYS A CA 1
ATOM 2832 C C . CYS A 1 360 ? -6.911 -22.542 -13.651 1.00 90.62 360 CYS A C 1
ATOM 2834 O O . CYS A 1 360 ? -6.337 -21.446 -13.688 1.00 90.62 360 CYS A O 1
ATOM 2836 N N . THR A 1 361 ? -6.419 -23.604 -14.280 1.00 88.69 361 THR A N 1
ATOM 2837 C CA . THR A 1 361 ? -5.156 -23.627 -15.033 1.00 88.69 361 THR A CA 1
ATOM 2838 C C . THR A 1 361 ? -5.423 -23.686 -16.535 1.00 88.69 361 THR A C 1
ATOM 2840 O O . THR A 1 361 ? -6.452 -24.192 -16.965 1.00 88.69 361 THR A O 1
ATOM 2843 N N . ALA A 1 362 ? -4.543 -23.103 -17.354 1.00 85.94 362 ALA A N 1
ATOM 2844 C CA . ALA A 1 362 ? -4.746 -23.054 -18.803 1.00 85.94 362 ALA A CA 1
ATOM 2845 C C . ALA A 1 362 ? -4.692 -24.467 -19.406 1.00 85.94 362 ALA A C 1
ATOM 2847 O O . ALA A 1 362 ? -3.739 -25.205 -19.135 1.00 85.94 362 ALA A O 1
ATOM 2848 N N . VAL A 1 363 ? -5.673 -24.822 -20.247 1.00 86.75 363 VAL A N 1
ATOM 2849 C CA . VAL A 1 363 ? -5.712 -26.150 -20.883 1.00 86.75 363 VAL A CA 1
ATOM 2850 C C . VAL A 1 363 ? -4.471 -26.384 -21.751 1.00 86.75 363 VAL A C 1
ATOM 2852 O O . VAL A 1 363 ? -3.896 -25.437 -22.297 1.00 86.75 363 VAL A O 1
ATOM 2855 N N . LYS A 1 364 ? -4.061 -27.650 -21.892 1.00 86.38 364 LYS A N 1
ATOM 2856 C CA . LYS A 1 364 ? -2.903 -28.054 -22.704 1.00 86.38 364 LYS A CA 1
ATOM 2857 C C . LYS A 1 364 ? -3.324 -28.800 -23.972 1.00 86.38 364 LYS A C 1
ATOM 2859 O O . LYS A 1 364 ? -4.054 -29.786 -23.902 1.00 86.38 364 LYS A O 1
ATOM 2864 N N . CYS A 1 365 ? -2.817 -28.353 -25.115 1.00 87.00 365 CYS A N 1
ATOM 2865 C CA . CYS A 1 365 ? -2.828 -29.057 -26.391 1.00 87.00 365 CYS A CA 1
ATOM 2866 C C . CYS A 1 365 ? -1.665 -30.072 -26.484 1.00 87.00 365 CYS A C 1
ATOM 2868 O O . CYS A 1 365 ? -0.634 -29.876 -25.835 1.00 87.00 365 CYS A O 1
ATOM 2870 N N . PRO A 1 366 ? -1.779 -31.127 -27.319 1.00 86.50 366 PRO A N 1
ATOM 2871 C CA . PRO A 1 366 ? -0.703 -32.096 -27.551 1.00 86.50 366 PRO A CA 1
ATOM 2872 C C . PRO A 1 366 ? 0.606 -31.455 -28.052 1.00 86.50 366 PRO A C 1
ATOM 2874 O O . PRO A 1 366 ? 0.545 -30.434 -28.741 1.00 86.50 366 PRO A O 1
ATOM 2877 N N . PRO A 1 367 ? 1.787 -32.043 -27.785 1.00 82.44 367 PRO A N 1
ATOM 2878 C CA . PRO A 1 367 ? 3.049 -31.573 -28.357 1.00 82.44 367 PRO A CA 1
ATOM 2879 C C . PRO A 1 367 ? 3.032 -31.575 -29.893 1.00 82.44 367 PRO A C 1
ATOM 2881 O O . PRO A 1 367 ? 2.483 -32.485 -30.513 1.00 82.44 367 PRO A O 1
ATOM 2884 N N . ILE A 1 368 ? 3.667 -30.575 -30.508 1.00 85.62 368 ILE A N 1
ATOM 2885 C CA . ILE A 1 368 ? 3.866 -30.487 -31.962 1.00 85.62 368 ILE A CA 1
ATOM 2886 C C . ILE A 1 368 ? 5.353 -30.322 -32.283 1.00 85.62 368 ILE A C 1
ATOM 2888 O O . ILE A 1 368 ? 6.076 -29.637 -31.563 1.00 85.62 368 ILE A O 1
ATOM 2892 N N . ALA A 1 369 ? 5.803 -30.971 -33.355 1.00 82.62 369 ALA A N 1
ATOM 2893 C CA . ALA A 1 369 ? 7.186 -30.942 -33.821 1.00 82.62 369 ALA A CA 1
ATOM 2894 C C . ALA A 1 369 ? 7.360 -29.996 -35.022 1.00 82.62 369 ALA A C 1
ATOM 2896 O O . ALA A 1 369 ? 6.392 -29.643 -35.701 1.00 82.62 369 ALA A O 1
ATOM 2897 N N . ALA A 1 370 ? 8.606 -29.608 -35.305 1.00 82.88 370 ALA A N 1
ATOM 2898 C CA . ALA A 1 370 ? 8.940 -28.889 -36.530 1.00 82.88 370 ALA A CA 1
ATOM 2899 C C . ALA A 1 370 ? 8.724 -29.787 -37.772 1.00 82.88 370 ALA A C 1
ATOM 2901 O O . ALA A 1 370 ? 8.982 -30.992 -37.703 1.00 82.88 370 ALA A O 1
ATOM 2902 N N . PRO A 1 371 ? 8.264 -29.233 -38.909 1.00 86.75 371 PRO A N 1
ATOM 2903 C CA . PRO A 1 371 ? 8.130 -29.990 -40.149 1.00 86.75 371 PRO A CA 1
ATOM 2904 C C . PRO A 1 371 ? 9.504 -30.401 -40.693 1.00 86.75 371 PRO A C 1
ATOM 2906 O O . PRO A 1 371 ? 10.495 -29.690 -40.513 1.00 86.75 371 PRO A O 1
ATOM 2909 N N . LYS A 1 372 ? 9.564 -31.530 -41.411 1.00 84.56 372 LYS A N 1
ATOM 2910 C CA . LYS A 1 372 ? 10.775 -31.957 -42.131 1.00 84.56 372 LYS A CA 1
ATOM 2911 C C . LYS A 1 372 ? 11.224 -30.831 -43.072 1.00 84.56 372 LYS A C 1
ATOM 2913 O O . LYS A 1 372 ? 10.392 -30.257 -43.764 1.00 84.56 372 LYS A O 1
ATOM 2918 N N . ASN A 1 373 ? 12.521 -30.521 -43.080 1.00 86.44 373 ASN A N 1
ATOM 2919 C CA . ASN A 1 373 ? 13.114 -29.383 -43.800 1.00 86.44 373 ASN A CA 1
ATOM 2920 C C . ASN A 1 373 ? 12.583 -27.997 -43.369 1.00 86.44 373 ASN A C 1
ATOM 2922 O O . ASN A 1 373 ? 12.588 -27.048 -44.155 1.00 86.44 373 ASN A O 1
ATOM 2926 N N . GLY A 1 374 ? 12.167 -27.855 -42.108 1.00 86.00 374 GLY A N 1
ATOM 2927 C CA . GLY A 1 374 ? 11.829 -26.573 -41.498 1.00 86.00 374 GLY A CA 1
ATOM 2928 C C . GLY A 1 374 ? 12.126 -26.504 -40.000 1.00 86.00 374 GLY A C 1
ATOM 2929 O O . GLY A 1 374 ? 12.622 -27.442 -39.381 1.00 86.00 374 GLY A O 1
ATOM 2930 N N . GLN A 1 375 ? 11.822 -25.346 -39.426 1.00 87.38 375 GLN A N 1
ATOM 2931 C CA . GLN A 1 375 ? 12.094 -24.938 -38.053 1.00 87.38 375 GLN A CA 1
ATOM 2932 C C . GLN A 1 375 ? 10.807 -24.413 -37.402 1.00 87.38 375 GLN A C 1
ATOM 2934 O O . GLN A 1 375 ? 9.927 -23.865 -38.074 1.00 87.38 375 GLN A O 1
ATOM 2939 N N . MET A 1 376 ? 10.713 -24.560 -36.080 1.00 88.19 376 MET A N 1
ATOM 2940 C CA . MET A 1 376 ? 9.609 -24.062 -35.258 1.00 88.19 376 MET A CA 1
ATOM 2941 C C . MET A 1 376 ? 10.146 -23.083 -34.210 1.00 88.19 376 MET A C 1
ATOM 2943 O O . MET A 1 376 ? 11.168 -23.359 -33.584 1.00 88.19 376 MET A O 1
ATOM 2947 N N . SER A 1 377 ? 9.463 -21.958 -34.000 1.00 81.50 377 SER A N 1
ATOM 2948 C CA . SER A 1 377 ? 9.861 -20.934 -33.027 1.00 81.50 377 SER A CA 1
ATOM 2949 C C . SER A 1 377 ? 8.669 -20.342 -32.266 1.00 81.50 377 SER A C 1
ATOM 2951 O O . SER A 1 377 ? 7.532 -20.337 -32.740 1.00 81.50 377 SER A O 1
ATOM 2953 N N . GLY A 1 378 ? 8.927 -19.847 -31.052 1.00 72.44 378 GLY A N 1
ATOM 2954 C CA . GLY A 1 378 ? 7.927 -19.213 -30.189 1.00 72.44 378 GLY A CA 1
ATOM 2955 C C . GLY A 1 378 ? 8.131 -19.549 -28.710 1.00 72.44 378 GLY A C 1
ATOM 2956 O O . GLY A 1 378 ? 8.155 -20.716 -28.327 1.00 72.44 378 GLY A O 1
ATOM 2957 N N . ALA A 1 379 ? 8.220 -18.525 -27.856 1.00 61.62 379 ALA A N 1
ATOM 2958 C CA . ALA A 1 379 ? 8.573 -18.652 -26.433 1.00 61.62 379 ALA A CA 1
ATOM 2959 C C . ALA A 1 379 ? 7.570 -19.444 -25.560 1.00 61.62 379 ALA A C 1
ATOM 2961 O O . ALA A 1 379 ? 7.802 -19.632 -24.369 1.00 61.62 379 ALA A O 1
ATOM 2962 N N . LYS A 1 380 ? 6.431 -19.878 -26.118 1.00 63.25 380 LYS A N 1
ATOM 2963 C CA . LYS A 1 380 ? 5.376 -20.618 -25.406 1.00 63.25 380 LYS A CA 1
ATOM 2964 C C . LYS A 1 380 ? 4.916 -21.885 -26.134 1.00 63.25 380 LYS A C 1
ATOM 2966 O O . LYS A 1 380 ? 3.801 -22.335 -25.898 1.00 63.25 380 LYS A O 1
ATOM 2971 N N . CYS A 1 381 ? 5.756 -22.515 -26.958 1.00 70.81 381 CYS A N 1
ATOM 2972 C CA . CYS A 1 381 ? 5.385 -23.742 -27.687 1.00 70.81 381 CYS A CA 1
ATOM 2973 C C . CYS A 1 381 ? 5.066 -24.988 -26.829 1.00 70.81 381 CYS A C 1
ATOM 2975 O O . CYS A 1 381 ? 4.732 -26.040 -27.362 1.00 70.81 381 CYS A O 1
ATOM 2977 N N . HIS A 1 382 ? 5.057 -24.859 -25.502 1.00 69.25 382 HIS A N 1
ATOM 2978 C CA . HIS A 1 382 ? 4.661 -25.872 -24.518 1.00 69.25 382 HIS A CA 1
ATOM 2979 C C . HIS A 1 382 ? 3.148 -26.203 -24.487 1.00 69.25 382 HIS A C 1
ATOM 2981 O O . HIS A 1 382 ? 2.674 -26.813 -23.532 1.00 69.25 382 HIS A O 1
ATOM 2987 N N . GLY A 1 383 ? 2.380 -25.791 -25.501 1.00 72.94 383 GLY A N 1
ATOM 2988 C CA . GLY A 1 383 ? 1.001 -26.239 -25.718 1.00 72.94 383 GLY A CA 1
ATOM 2989 C C . GLY A 1 383 ? -0.076 -25.653 -24.806 1.00 72.94 383 GLY A C 1
ATOM 2990 O O . GLY A 1 383 ? -1.185 -26.161 -24.826 1.00 72.94 383 GLY A O 1
ATOM 2991 N N . PHE A 1 384 ? 0.182 -24.610 -24.019 1.00 85.94 384 PHE A N 1
ATOM 2992 C CA . PHE A 1 384 ? -0.870 -23.962 -23.219 1.00 85.94 384 PHE A CA 1
ATOM 2993 C C . PHE A 1 384 ? -1.874 -23.190 -24.094 1.00 85.94 384 PHE A C 1
ATOM 2995 O O . PHE A 1 384 ? -1.506 -22.698 -25.156 1.00 85.94 384 PHE A O 1
ATOM 3002 N N . TYR A 1 385 ? -3.117 -23.023 -23.637 1.00 84.88 385 TYR A N 1
ATOM 3003 C CA . TYR A 1 385 ? -4.133 -22.183 -24.289 1.00 84.88 385 TYR A CA 1
ATOM 3004 C C . TYR A 1 385 ? -3.579 -20.812 -24.736 1.00 84.88 385 TYR A C 1
ATOM 3006 O O . TYR A 1 385 ? -2.842 -20.162 -23.992 1.00 84.88 385 TYR A O 1
ATOM 3014 N N . GLN A 1 386 ? -3.915 -20.396 -25.964 1.00 84.56 386 GLN A N 1
ATOM 3015 C CA . GLN A 1 386 ? -3.389 -19.205 -26.662 1.00 84.56 386 GLN A CA 1
ATOM 3016 C C . GLN A 1 386 ? -1.869 -19.202 -26.943 1.00 84.56 386 GLN A C 1
ATOM 3018 O O . GLN A 1 386 ? -1.329 -18.209 -27.437 1.00 84.56 386 GLN A O 1
ATOM 3023 N N . ALA A 1 387 ? -1.145 -20.300 -26.697 1.00 86.56 387 ALA A N 1
ATOM 3024 C CA . ALA A 1 387 ? 0.212 -20.459 -27.218 1.00 86.56 387 ALA A CA 1
ATOM 3025 C C . ALA A 1 387 ? 0.200 -20.425 -28.749 1.00 86.56 387 ALA A C 1
ATOM 3027 O O . ALA A 1 387 ? -0.583 -21.145 -29.368 1.00 86.56 387 ALA A O 1
ATOM 3028 N N . LYS A 1 388 ? 1.108 -19.646 -29.350 1.00 88.62 388 LYS A N 1
ATOM 3029 C CA . LYS A 1 388 ? 1.344 -19.612 -30.799 1.00 88.62 388 LYS A CA 1
ATOM 3030 C C . LYS A 1 388 ? 2.733 -20.157 -31.122 1.00 88.62 388 LYS A C 1
ATOM 3032 O O . LYS A 1 388 ? 3.721 -19.685 -30.558 1.00 88.62 388 LYS A O 1
ATOM 3037 N N . CYS A 1 389 ? 2.790 -21.123 -32.034 1.00 88.19 389 CYS A N 1
ATOM 3038 C CA . CYS A 1 389 ? 4.026 -21.662 -32.603 1.00 88.19 389 CYS A CA 1
ATOM 3039 C C . CYS A 1 389 ? 4.136 -21.257 -34.063 1.00 88.19 389 CYS A C 1
ATOM 3041 O O . CYS A 1 389 ? 3.222 -21.534 -34.838 1.00 88.19 389 CYS A O 1
ATOM 3043 N N . PHE A 1 390 ? 5.245 -20.622 -34.426 1.00 88.38 390 PHE A N 1
ATOM 3044 C CA . PHE A 1 390 ? 5.531 -20.127 -35.767 1.00 88.38 390 PHE A CA 1
ATOM 3045 C C . PHE A 1 390 ? 6.413 -21.122 -36.521 1.00 88.38 390 PHE A C 1
ATOM 3047 O O . PHE A 1 390 ? 7.283 -21.760 -35.926 1.00 88.38 390 PHE A O 1
ATOM 3054 N N . PHE A 1 391 ? 6.193 -21.250 -37.830 1.00 89.00 391 PHE A N 1
ATOM 3055 C CA . PHE A 1 391 ? 6.867 -22.238 -38.674 1.00 89.00 391 PHE A CA 1
ATOM 3056 C C . PHE A 1 391 ? 7.563 -21.575 -39.862 1.00 89.00 391 PHE A C 1
ATOM 3058 O O . PHE A 1 391 ? 6.951 -20.804 -40.605 1.00 89.00 391 PHE A O 1
ATOM 3065 N N . LYS A 1 392 ? 8.836 -21.918 -40.072 1.00 88.19 392 LYS A N 1
ATOM 3066 C CA . LYS A 1 392 ? 9.676 -21.412 -41.166 1.00 88.19 392 LYS A CA 1
ATOM 3067 C C . LYS A 1 392 ? 10.357 -22.588 -41.862 1.00 88.19 392 LYS A C 1
ATOM 3069 O O . LYS A 1 392 ? 10.932 -23.427 -41.184 1.00 88.19 392 LYS A O 1
ATOM 3074 N N . CYS A 1 393 ? 10.317 -22.660 -43.188 1.00 90.00 393 CYS A N 1
ATOM 3075 C CA . CYS A 1 393 ? 11.068 -23.680 -43.921 1.00 90.00 393 CYS A CA 1
ATOM 3076 C C . CYS A 1 393 ? 12.551 -23.301 -44.049 1.00 90.00 393 CYS A C 1
ATOM 3078 O O . CYS A 1 393 ? 12.910 -22.122 -43.979 1.00 90.00 393 CYS A O 1
ATOM 3080 N N . ASN A 1 394 ? 13.407 -24.307 -44.220 1.00 87.00 394 ASN A N 1
ATOM 3081 C CA . ASN A 1 394 ? 14.828 -24.112 -44.487 1.00 87.00 394 ASN A CA 1
ATOM 3082 C C . ASN A 1 394 ? 15.029 -23.470 -45.873 1.00 87.00 394 ASN A C 1
ATOM 3084 O O . ASN A 1 394 ? 14.161 -23.555 -46.744 1.00 87.00 394 ASN A O 1
ATOM 3088 N N . THR A 1 395 ? 16.182 -22.836 -46.093 1.00 83.19 395 THR A N 1
ATOM 3089 C CA . THR A 1 395 ? 16.544 -22.246 -47.392 1.00 83.19 395 THR A CA 1
ATOM 3090 C C . THR A 1 395 ? 16.423 -23.283 -48.514 1.00 83.19 395 THR A C 1
ATOM 3092 O O . THR A 1 395 ? 16.920 -24.397 -48.371 1.00 83.19 395 THR A O 1
ATOM 3095 N N . GLY A 1 396 ? 15.749 -22.922 -49.612 1.00 79.88 396 GLY A N 1
ATOM 3096 C CA . GLY A 1 396 ? 15.464 -23.833 -50.729 1.00 79.88 396 GLY A CA 1
ATOM 3097 C C . GLY A 1 396 ? 14.158 -24.632 -50.613 1.00 79.88 396 GLY A C 1
ATOM 3098 O O . GLY A 1 396 ? 13.903 -25.471 -51.472 1.00 79.88 396 GLY A O 1
ATOM 3099 N N . TYR A 1 397 ? 13.322 -24.384 -49.595 1.00 87.69 397 TYR A N 1
ATOM 3100 C CA . TYR A 1 397 ? 12.031 -25.060 -49.402 1.00 87.69 397 TYR A CA 1
ATOM 3101 C C . TYR A 1 397 ? 10.864 -24.071 -49.222 1.00 87.69 397 TYR A C 1
ATOM 3103 O O . TYR A 1 397 ? 10.951 -23.112 -48.451 1.00 87.69 397 TYR A O 1
ATOM 3111 N N . LEU A 1 398 ? 9.738 -24.338 -49.892 1.00 86.75 398 LEU A N 1
ATOM 3112 C CA . LEU A 1 398 ? 8.498 -23.558 -49.832 1.00 86.75 398 LEU A CA 1
ATOM 3113 C C . LEU A 1 398 ? 7.546 -24.063 -48.742 1.00 86.75 398 LEU A C 1
ATOM 3115 O O . LEU A 1 398 ? 7.297 -25.262 -48.614 1.00 86.75 398 LEU A O 1
ATOM 3119 N N . ARG A 1 399 ? 6.960 -23.123 -47.990 1.00 89.12 399 ARG A N 1
ATOM 3120 C CA . ARG A 1 399 ? 6.031 -23.389 -46.880 1.00 89.12 399 ARG A CA 1
ATOM 3121 C C . ARG A 1 399 ? 4.582 -23.467 -47.364 1.00 89.12 399 ARG A C 1
ATOM 3123 O O . ARG A 1 399 ? 3.982 -22.432 -47.649 1.00 89.12 399 ARG A O 1
ATOM 3130 N N . TYR A 1 400 ? 3.988 -24.656 -47.323 1.00 86.19 400 TYR A N 1
ATOM 3131 C CA . TYR A 1 400 ? 2.547 -24.847 -47.523 1.00 86.19 400 TYR A CA 1
ATOM 3132 C C . TYR A 1 400 ? 1.845 -25.068 -46.174 1.00 86.19 400 TYR A C 1
ATOM 3134 O O . TYR A 1 400 ? 2.314 -25.845 -45.339 1.00 86.19 400 TYR A O 1
ATOM 3142 N N . GLY A 1 401 ? 0.726 -24.370 -45.958 1.00 83.81 401 GLY A N 1
ATOM 3143 C CA . GLY A 1 401 ? -0.010 -24.324 -44.685 1.00 83.81 401 GLY A CA 1
ATOM 3144 C C . GLY A 1 401 ? 0.029 -22.940 -44.011 1.00 83.81 401 GLY A C 1
ATOM 3145 O O . GLY A 1 401 ? 0.556 -21.982 -44.586 1.00 83.81 401 GLY A O 1
ATOM 3146 N N . PRO A 1 402 ? -0.533 -22.788 -42.797 1.00 85.62 402 PRO A N 1
ATOM 3147 C CA . PRO A 1 402 ? -0.536 -21.518 -42.066 1.00 85.62 402 PRO A CA 1
ATOM 3148 C C . PRO A 1 402 ? 0.858 -21.162 -41.496 1.00 85.62 402 PRO A C 1
ATOM 3150 O O . PRO A 1 402 ? 1.680 -22.053 -41.274 1.00 85.62 402 PRO A O 1
ATOM 3153 N N . PRO A 1 403 ? 1.175 -19.868 -41.272 1.00 86.44 403 PRO A N 1
ATOM 3154 C CA . PRO A 1 403 ? 2.487 -19.440 -40.759 1.00 86.44 403 PRO A CA 1
ATOM 3155 C C . PRO A 1 403 ? 2.680 -19.714 -39.261 1.00 86.44 403 PRO A C 1
ATOM 3157 O O . PRO A 1 403 ? 3.810 -19.734 -38.774 1.00 86.44 403 PRO A O 1
ATOM 3160 N N . TYR A 1 404 ? 1.586 -19.939 -38.532 1.00 90.19 404 TYR A N 1
ATOM 3161 C CA . TYR A 1 404 ? 1.591 -20.354 -37.137 1.00 90.19 404 TYR A CA 1
ATOM 3162 C C . TYR A 1 404 ? 0.423 -21.299 -36.840 1.00 90.19 404 TYR A C 1
ATOM 3164 O O . TYR A 1 404 ? -0.539 -21.375 -37.607 1.00 90.19 404 TYR A O 1
ATOM 3172 N N . ARG A 1 405 ? 0.494 -21.987 -35.699 1.00 89.31 405 ARG A N 1
ATOM 3173 C CA . ARG A 1 405 ? -0.636 -22.696 -35.080 1.00 89.31 405 ARG A CA 1
ATOM 3174 C C . ARG A 1 405 ? -0.862 -22.164 -33.673 1.00 89.31 405 ARG A C 1
ATOM 3176 O O . ARG A 1 405 ? 0.095 -21.774 -33.008 1.00 89.31 405 ARG A O 1
ATOM 3183 N N . GLU A 1 406 ? -2.114 -22.151 -33.234 1.00 90.12 406 GLU A N 1
ATOM 3184 C CA . GLU A 1 406 ? -2.545 -21.629 -31.934 1.00 90.12 406 GLU A CA 1
ATOM 3185 C C . GLU A 1 406 ? -3.297 -22.695 -31.130 1.00 90.12 406 GLU A C 1
ATOM 3187 O O . GLU A 1 406 ? -4.143 -23.392 -31.689 1.00 90.12 406 GLU A O 1
ATOM 3192 N N . CYS A 1 407 ? -2.991 -22.847 -29.840 1.00 90.25 407 CYS A N 1
ATOM 3193 C CA . CYS A 1 407 ? -3.693 -23.801 -28.978 1.00 90.25 407 CYS A CA 1
ATOM 3194 C C . CYS A 1 407 ? -5.061 -23.250 -28.547 1.00 90.25 407 CYS A C 1
ATOM 3196 O O . CYS A 1 407 ? -5.149 -22.231 -27.855 1.00 90.25 407 CYS A O 1
ATOM 3198 N N . LEU A 1 408 ? -6.130 -23.935 -28.955 1.00 88.94 408 LEU A N 1
ATOM 3199 C CA . LEU A 1 408 ? -7.519 -23.539 -28.733 1.00 88.94 408 LEU A CA 1
ATOM 3200 C C . LEU A 1 408 ? -8.078 -24.110 -27.417 1.00 88.94 408 LEU A C 1
ATOM 3202 O O . LEU A 1 408 ? -7.564 -25.077 -26.856 1.00 88.94 408 LEU A O 1
ATOM 3206 N N . SER A 1 409 ? -9.194 -23.546 -26.947 1.00 86.75 409 SER A N 1
ATOM 3207 C CA . SER A 1 409 ? -9.873 -23.960 -25.706 1.00 86.75 409 SER A CA 1
ATOM 3208 C C . SER A 1 409 ? -10.388 -25.406 -25.737 1.00 86.75 409 SER A C 1
ATOM 3210 O O . SER A 1 409 ? -10.557 -26.021 -24.689 1.00 86.75 409 SER A O 1
ATOM 3212 N N . ASN A 1 410 ? -10.573 -25.980 -26.930 1.00 87.88 410 ASN A N 1
ATOM 3213 C CA . ASN A 1 410 ? -10.952 -27.380 -27.151 1.00 87.88 410 ASN A CA 1
ATOM 3214 C C . ASN A 1 410 ? -9.764 -28.371 -27.095 1.00 87.88 410 ASN A C 1
ATOM 3216 O O . ASN A 1 410 ? -9.901 -29.510 -27.546 1.00 87.88 410 ASN A O 1
ATOM 3220 N N . LYS A 1 411 ? -8.603 -27.939 -26.579 1.00 87.94 411 LYS A N 1
ATOM 3221 C CA . LYS A 1 411 ? -7.359 -28.725 -26.451 1.00 87.94 411 LYS A CA 1
ATOM 3222 C C . LYS A 1 411 ? -6.740 -29.175 -27.787 1.00 87.94 411 LYS A C 1
ATOM 3224 O O . LYS A 1 411 ? -5.929 -30.100 -27.811 1.00 87.94 411 LYS A O 1
ATOM 3229 N N . LYS A 1 412 ? -7.086 -28.525 -28.907 1.00 89.56 412 LYS A N 1
ATOM 3230 C CA . LYS A 1 412 ? -6.511 -28.787 -30.241 1.00 89.56 412 LYS A CA 1
ATOM 3231 C C . LYS A 1 412 ? -5.777 -27.560 -30.785 1.00 89.56 412 LYS A C 1
ATOM 3233 O O . LYS A 1 412 ? -6.130 -26.421 -30.492 1.00 89.56 412 LYS A O 1
ATOM 3238 N N . TRP A 1 413 ? -4.767 -27.798 -31.617 1.00 88.81 413 TRP A N 1
ATOM 3239 C CA . TRP A 1 413 ? -4.079 -26.742 -32.363 1.00 88.81 413 TRP A CA 1
ATOM 3240 C C . TRP A 1 413 ? -4.882 -26.317 -33.593 1.00 88.81 413 TRP A C 1
ATOM 3242 O O . TRP A 1 413 ? -5.393 -27.165 -34.327 1.00 88.81 413 TRP A O 1
ATOM 3252 N N . SER A 1 414 ? -4.944 -25.012 -33.850 1.00 89.75 414 SER A N 1
ATOM 3253 C CA . SER A 1 414 ? -5.593 -24.447 -35.033 1.00 89.75 414 SER A CA 1
ATOM 3254 C C . SER A 1 414 ? -4.906 -24.860 -36.344 1.00 89.75 414 SER A C 1
ATOM 3256 O O . SER A 1 414 ? -3.716 -25.190 -36.376 1.00 89.75 414 SER A O 1
ATOM 3258 N N . GLY A 1 415 ? -5.671 -24.828 -37.438 1.00 84.88 415 GLY A N 1
ATOM 3259 C CA . GLY A 1 415 ? -5.177 -25.052 -38.799 1.00 84.88 415 GLY A CA 1
ATOM 3260 C C . GLY A 1 415 ? -4.703 -26.478 -39.108 1.00 84.88 415 GLY A C 1
ATOM 3261 O O . GLY A 1 415 ? -4.757 -27.386 -38.277 1.00 84.88 415 GLY A O 1
ATOM 3262 N N . GLN A 1 416 ? -4.237 -26.657 -40.344 1.00 83.88 416 GLN A N 1
ATOM 3263 C CA . GLN A 1 416 ? -3.659 -27.903 -40.857 1.00 83.88 416 GLN A CA 1
ATOM 3264 C C . GLN A 1 416 ? -2.148 -27.992 -40.564 1.00 83.88 416 GLN A C 1
ATOM 3266 O O . GLN A 1 416 ? -1.523 -27.018 -40.138 1.00 83.88 416 GLN A O 1
ATOM 3271 N N . ASN A 1 417 ? -1.554 -29.169 -40.782 1.00 81.12 417 ASN A N 1
ATOM 3272 C CA . ASN A 1 417 ? -0.110 -29.373 -40.640 1.00 81.12 417 ASN A CA 1
ATOM 3273 C C . ASN A 1 417 ? 0.671 -28.617 -41.734 1.00 81.12 417 ASN A C 1
ATOM 3275 O O . ASN A 1 417 ? 0.204 -28.488 -42.862 1.00 81.12 417 ASN A O 1
ATOM 3279 N N . ILE A 1 418 ? 1.869 -28.136 -41.392 1.00 88.38 418 ILE A N 1
ATOM 3280 C CA . ILE A 1 418 ? 2.759 -27.409 -42.304 1.00 88.38 418 ILE A CA 1
ATOM 3281 C C . ILE A 1 418 ? 3.658 -28.417 -43.032 1.00 88.38 418 ILE A C 1
ATOM 3283 O O . ILE A 1 418 ? 4.185 -29.329 -42.392 1.00 88.38 418 ILE A O 1
ATOM 3287 N N . ARG A 1 419 ? 3.884 -28.229 -44.338 1.00 86.12 419 ARG A N 1
ATOM 3288 C CA . ARG A 1 419 ? 4.911 -28.954 -45.111 1.00 86.12 419 ARG A CA 1
ATOM 3289 C C . ARG A 1 419 ? 5.899 -27.987 -45.772 1.00 86.12 419 ARG A C 1
ATOM 3291 O O . ARG A 1 419 ? 5.541 -26.848 -46.077 1.00 86.12 419 ARG A O 1
ATOM 3298 N N . CYS A 1 420 ? 7.130 -28.457 -45.956 1.00 89.06 420 CYS A N 1
ATOM 3299 C CA . CYS A 1 420 ? 8.235 -27.727 -46.573 1.00 89.06 420 CYS A CA 1
ATOM 3300 C C . CYS A 1 420 ? 8.735 -28.519 -47.786 1.00 89.06 420 CYS A C 1
ATOM 3302 O O . CYS A 1 420 ? 9.522 -29.455 -47.632 1.00 89.06 420 CYS A O 1
ATOM 3304 N N . ASP A 1 421 ? 8.262 -28.156 -48.976 1.00 84.81 421 ASP A N 1
ATOM 3305 C CA . ASP A 1 421 ? 8.560 -28.875 -50.222 1.00 84.81 421 ASP A CA 1
ATOM 3306 C C . ASP A 1 421 ? 9.683 -28.155 -50.987 1.00 84.81 421 ASP A C 1
ATOM 3308 O O . ASP A 1 421 ? 9.798 -26.934 -50.905 1.00 84.81 421 ASP A O 1
ATOM 3312 N N . VAL A 1 422 ? 10.543 -28.888 -51.701 1.00 83.12 422 VAL A N 1
ATOM 3313 C CA . VAL A 1 422 ? 11.730 -28.302 -52.356 1.00 83.12 422 VAL A CA 1
ATOM 3314 C C . VAL A 1 422 ? 11.345 -27.310 -53.462 1.00 83.12 422 VAL A C 1
ATOM 3316 O O . VAL A 1 422 ? 10.460 -27.583 -54.277 1.00 83.12 422 VAL A O 1
ATOM 3319 N N . GLN A 1 423 ? 12.017 -26.157 -53.495 1.00 84.88 423 GLN A N 1
ATOM 3320 C CA . GLN A 1 423 ? 11.899 -25.178 -54.574 1.00 84.88 423 GLN A CA 1
ATOM 3321 C C . GLN A 1 423 ? 12.429 -25.786 -55.878 1.00 84.88 423 GLN A C 1
ATOM 3323 O O . GLN A 1 423 ? 13.500 -26.394 -55.892 1.00 84.88 423 GLN A O 1
ATOM 3328 N N . ARG A 1 424 ? 11.693 -25.588 -56.975 1.00 84.25 424 ARG A N 1
ATOM 3329 C CA . ARG A 1 424 ? 12.148 -25.908 -58.334 1.00 84.25 424 ARG A CA 1
ATOM 3330 C C . ARG A 1 424 ? 12.325 -24.638 -59.164 1.00 84.25 424 ARG A C 1
ATOM 3332 O O . ARG A 1 424 ? 11.690 -23.624 -58.864 1.00 84.25 424 ARG A O 1
ATOM 3339 N N . CYS A 1 425 ? 13.196 -24.704 -60.161 1.00 84.88 425 CYS A N 1
ATOM 3340 C CA . CYS A 1 425 ? 13.439 -23.656 -61.142 1.00 84.88 425 CYS A CA 1
ATOM 3341 C C . CYS A 1 425 ? 12.658 -23.905 -62.437 1.00 84.88 425 CYS A C 1
ATOM 3343 O O . CYS A 1 425 ? 12.272 -25.035 -62.725 1.00 84.88 425 CYS A O 1
ATOM 3345 N N . ASN A 1 426 ? 12.436 -22.838 -63.207 1.00 82.31 426 ASN A N 1
ATOM 3346 C CA . ASN A 1 426 ? 11.738 -22.895 -64.496 1.00 82.31 426 ASN A CA 1
ATOM 3347 C C . ASN A 1 426 ? 12.475 -23.783 -65.515 1.00 82.31 426 ASN A C 1
ATOM 3349 O O . ASN A 1 426 ? 13.706 -23.827 -65.517 1.00 82.31 426 ASN A O 1
ATOM 3353 N N . ASP A 1 427 ? 11.736 -24.425 -66.418 1.00 79.12 427 ASP A N 1
ATOM 3354 C CA . ASP A 1 427 ? 12.315 -25.251 -67.483 1.00 79.12 427 ASP A CA 1
ATOM 3355 C C . ASP A 1 427 ? 13.108 -24.409 -68.503 1.00 79.12 427 ASP A C 1
ATOM 3357 O O . ASP A 1 427 ? 12.794 -23.242 -68.757 1.00 79.12 427 ASP A O 1
ATOM 3361 N N . ILE A 1 428 ? 14.160 -24.995 -69.084 1.00 80.62 428 ILE A N 1
ATOM 3362 C CA . ILE A 1 428 ? 15.089 -24.296 -69.985 1.00 80.62 428 ILE A CA 1
ATOM 3363 C C . ILE A 1 428 ? 14.668 -24.483 -71.460 1.00 80.62 428 ILE A C 1
ATOM 3365 O O . ILE A 1 428 ? 14.461 -25.623 -71.879 1.00 80.62 428 ILE A O 1
ATOM 3369 N N . PRO A 1 429 ? 14.566 -23.406 -72.273 1.00 74.31 429 PRO A N 1
ATOM 3370 C CA . PRO A 1 429 ? 14.200 -23.507 -73.690 1.00 74.31 429 PRO A CA 1
ATOM 3371 C C . PRO A 1 429 ? 15.246 -24.222 -74.576 1.00 74.31 429 PRO A C 1
ATOM 3373 O O . PRO A 1 429 ? 16.432 -24.230 -74.237 1.00 74.31 429 PRO A O 1
ATOM 3376 N N . PRO A 1 430 ? 14.852 -24.751 -75.754 1.00 69.19 430 PRO A N 1
ATOM 3377 C CA . PRO A 1 430 ? 15.780 -25.341 -76.724 1.00 69.19 430 PRO A CA 1
ATOM 3378 C C . PRO A 1 430 ? 16.809 -24.336 -77.276 1.00 69.19 430 PRO A C 1
ATOM 3380 O O . PRO A 1 430 ? 16.470 -23.201 -77.610 1.00 69.19 430 PRO A O 1
ATOM 3383 N N . LEU A 1 431 ? 18.064 -24.772 -77.431 1.00 80.62 431 LEU A N 1
ATOM 3384 C CA . LEU A 1 431 ? 19.175 -23.943 -77.913 1.00 80.62 431 LEU A CA 1
ATOM 3385 C C . LEU A 1 431 ? 19.348 -24.056 -79.440 1.00 80.62 431 LEU A C 1
ATOM 3387 O O . LEU A 1 431 ? 19.731 -25.104 -79.955 1.00 80.62 431 LEU A O 1
ATOM 3391 N N . HIS A 1 432 ? 19.115 -22.970 -80.181 1.00 75.19 432 HIS A N 1
ATOM 3392 C CA . HIS A 1 432 ? 19.342 -22.951 -81.632 1.00 75.19 432 HIS A CA 1
ATOM 3393 C C . HIS A 1 432 ? 20.839 -23.025 -81.984 1.00 75.19 432 HIS A C 1
ATOM 3395 O O . HIS A 1 432 ? 21.659 -22.311 -81.412 1.00 75.19 432 HIS A O 1
ATOM 3401 N N . HIS A 1 433 ? 21.174 -23.874 -82.963 1.00 74.75 433 HIS A N 1
ATOM 3402 C CA . HIS A 1 433 ? 22.547 -24.199 -83.384 1.00 74.75 433 HIS A CA 1
ATOM 3403 C C . HIS A 1 433 ? 23.455 -24.742 -82.255 1.00 74.75 433 HIS A C 1
ATOM 3405 O O . HIS A 1 433 ? 24.677 -24.590 -82.317 1.00 74.75 433 HIS A O 1
ATOM 3411 N N . GLY A 1 434 ? 22.866 -25.415 -81.259 1.00 79.69 434 GLY A N 1
ATOM 3412 C CA . GLY A 1 434 ? 23.572 -26.043 -80.142 1.00 79.69 434 GLY A CA 1
ATOM 3413 C C . GLY A 1 434 ? 22.738 -27.102 -79.406 1.00 79.69 434 GLY A C 1
ATOM 3414 O O . GLY A 1 434 ? 21.692 -27.529 -79.890 1.00 79.69 434 GLY A O 1
ATOM 3415 N N . THR A 1 435 ? 23.205 -27.532 -78.233 1.00 81.88 435 THR A N 1
ATOM 3416 C CA . THR A 1 435 ? 22.562 -28.530 -77.357 1.00 81.88 435 THR A CA 1
ATOM 3417 C C . THR A 1 435 ? 22.643 -28.126 -75.879 1.00 81.88 435 THR A C 1
ATOM 3419 O O . THR A 1 435 ? 23.550 -27.400 -75.469 1.00 81.88 435 THR A O 1
ATOM 3422 N N . ALA A 1 436 ? 21.687 -28.597 -75.068 1.00 83.44 436 ALA A N 1
ATOM 3423 C CA . ALA A 1 436 ? 21.612 -28.357 -73.624 1.00 83.44 436 ALA A CA 1
ATOM 3424 C C . ALA A 1 436 ? 21.313 -29.665 -72.864 1.00 83.44 436 ALA A C 1
ATOM 3426 O O . ALA A 1 436 ? 20.539 -30.488 -73.352 1.00 83.44 436 ALA A O 1
ATOM 3427 N N . SER A 1 437 ? 21.906 -29.859 -71.681 1.00 83.38 437 SER A N 1
ATOM 3428 C CA . SER A 1 437 ? 21.764 -31.082 -70.868 1.00 83.38 437 SER A CA 1
ATOM 3429 C C . SER A 1 437 ? 21.682 -30.761 -69.372 1.00 83.38 437 SER A C 1
ATOM 3431 O O . SER A 1 437 ? 22.582 -30.114 -68.841 1.00 83.38 437 SER A O 1
ATOM 3433 N N . CYS A 1 438 ? 20.642 -31.244 -68.684 1.00 82.94 438 CYS A N 1
ATOM 3434 C CA . CYS A 1 438 ? 20.312 -30.908 -67.289 1.00 82.94 438 CYS A CA 1
ATOM 3435 C C . CYS A 1 438 ? 20.232 -32.139 -66.370 1.00 82.94 438 CYS A C 1
ATOM 3437 O O . CYS A 1 438 ? 19.763 -33.190 -66.801 1.00 82.94 438 CYS A O 1
ATOM 3439 N N . SER A 1 439 ? 20.623 -31.999 -65.095 1.00 83.12 439 SER A N 1
ATOM 3440 C CA . SER A 1 439 ? 20.468 -33.047 -64.062 1.00 83.12 439 SER A CA 1
ATOM 3441 C C . SER A 1 439 ? 19.051 -33.137 -63.484 1.00 83.12 439 SER A C 1
ATOM 3443 O O . SER A 1 439 ? 18.652 -34.190 -62.992 1.00 83.12 439 SER A O 1
ATOM 3445 N N . GLY A 1 440 ? 18.301 -32.037 -63.542 1.00 84.44 440 GLY A N 1
ATOM 3446 C CA . GLY A 1 440 ? 16.984 -31.881 -62.935 1.00 84.44 440 GLY A CA 1
ATOM 3447 C C . GLY A 1 440 ? 16.565 -30.410 -62.913 1.00 84.44 440 GLY A C 1
ATOM 3448 O O . GLY A 1 440 ? 17.065 -29.608 -63.701 1.00 84.44 440 GLY A O 1
ATOM 3449 N N . SER A 1 441 ? 15.652 -30.051 -62.010 1.00 83.38 441 SER A N 1
ATOM 3450 C CA . SER A 1 441 ? 15.185 -28.669 -61.812 1.00 83.38 441 SER A CA 1
ATOM 3451 C C . SER A 1 441 ? 14.936 -28.293 -60.346 1.00 83.38 441 SER A C 1
ATOM 3453 O O . SER A 1 441 ? 14.360 -27.242 -60.075 1.00 83.38 441 SER A O 1
ATOM 3455 N N . ALA A 1 442 ? 15.343 -29.118 -59.378 1.00 85.62 442 ALA A N 1
ATOM 3456 C CA . ALA A 1 442 ? 15.266 -28.797 -57.955 1.00 85.62 442 ALA A CA 1
ATOM 3457 C C . ALA A 1 442 ? 16.421 -27.886 -57.510 1.00 85.62 442 ALA A C 1
ATOM 3459 O O . ALA A 1 442 ? 17.446 -27.778 -58.176 1.00 85.62 442 ALA A O 1
ATOM 3460 N N . PHE A 1 443 ? 16.266 -27.221 -56.363 1.00 82.75 443 PHE A N 1
ATOM 3461 C CA . PHE A 1 443 ? 17.327 -26.413 -55.758 1.00 82.75 443 PHE A CA 1
ATOM 3462 C C . PHE A 1 443 ? 18.665 -27.181 -55.702 1.00 82.75 443 PHE A C 1
ATOM 3464 O O . PHE A 1 443 ? 18.726 -28.265 -55.128 1.00 82.75 443 PHE A O 1
ATOM 3471 N N . GLN A 1 444 ? 19.719 -26.571 -56.261 1.00 85.00 444 GLN A N 1
ATOM 3472 C CA . GLN A 1 444 ? 21.071 -27.111 -56.505 1.00 85.00 444 GLN A CA 1
ATOM 3473 C C . GLN A 1 444 ? 21.277 -28.032 -57.732 1.00 85.00 444 GLN A C 1
ATOM 3475 O O . GLN A 1 444 ? 22.425 -28.395 -57.988 1.00 85.00 444 GLN A O 1
ATOM 3480 N N . ASP A 1 445 ? 20.256 -28.347 -58.540 1.00 88.31 445 ASP A N 1
ATOM 3481 C CA . ASP A 1 445 ? 20.454 -29.012 -59.846 1.00 88.31 445 ASP A CA 1
ATOM 3482 C C . ASP A 1 445 ? 21.245 -28.138 -60.839 1.00 88.31 445 ASP A C 1
ATOM 3484 O O . ASP A 1 445 ? 21.332 -26.918 -60.670 1.00 88.31 445 ASP A O 1
ATOM 3488 N N . THR A 1 446 ? 21.814 -28.752 -61.887 1.00 86.00 446 THR A N 1
ATOM 3489 C CA . THR A 1 446 ? 22.713 -28.094 -62.861 1.00 86.00 446 THR A CA 1
ATOM 3490 C C . THR A 1 446 ? 22.351 -28.387 -64.324 1.00 86.00 446 THR A C 1
ATOM 3492 O O . THR A 1 446 ? 21.837 -29.459 -64.641 1.00 86.00 446 THR A O 1
ATOM 3495 N N . CYS A 1 447 ? 22.645 -27.444 -65.226 1.00 85.38 447 CYS A N 1
ATOM 3496 C CA . CYS A 1 447 ? 22.432 -27.546 -66.676 1.00 85.38 447 CYS A CA 1
ATOM 3497 C C . CYS A 1 447 ? 23.639 -27.017 -67.462 1.00 85.38 447 CYS A C 1
ATOM 3499 O O . CYS A 1 447 ? 24.119 -25.932 -67.145 1.00 85.38 447 CYS A O 1
ATOM 3501 N N . ASN A 1 448 ? 24.080 -27.736 -68.500 1.00 87.12 448 ASN A N 1
ATOM 3502 C CA . ASN A 1 448 ? 25.250 -27.424 -69.337 1.00 87.12 448 ASN A CA 1
ATOM 3503 C C . ASN A 1 448 ? 24.867 -27.192 -70.816 1.00 87.12 448 ASN A C 1
ATOM 3505 O O . ASN A 1 448 ? 23.907 -27.803 -71.289 1.00 87.12 448 ASN A O 1
ATOM 3509 N N . PHE A 1 449 ? 25.632 -26.371 -71.553 1.00 85.81 449 PHE A N 1
ATOM 3510 C CA . PHE A 1 449 ? 25.318 -25.923 -72.928 1.00 85.81 449 PHE A CA 1
ATOM 3511 C C . PHE A 1 449 ? 26.513 -26.004 -73.904 1.00 85.81 449 PHE A C 1
ATOM 3513 O O . PHE A 1 449 ? 27.655 -25.791 -73.498 1.00 85.81 449 PHE A O 1
ATOM 3520 N N . GLN A 1 450 ? 26.261 -26.261 -75.198 1.00 83.38 450 GLN A N 1
ATOM 3521 C CA . GLN A 1 450 ? 27.294 -26.410 -76.246 1.00 83.38 450 GLN A CA 1
ATOM 3522 C C . GLN A 1 450 ? 26.794 -25.969 -77.645 1.00 83.38 450 GLN A C 1
ATOM 3524 O O . GLN A 1 450 ? 25.601 -26.054 -77.911 1.00 83.38 450 GLN A O 1
ATOM 3529 N N . CYS A 1 451 ? 27.683 -25.524 -78.552 1.00 82.56 451 CYS A N 1
ATOM 3530 C CA . CYS A 1 451 ? 27.348 -25.031 -79.909 1.00 82.56 451 CYS A CA 1
ATOM 3531 C C . CYS A 1 451 ? 27.919 -25.876 -81.067 1.00 82.56 451 CYS A C 1
ATOM 3533 O O . CYS A 1 451 ? 28.906 -26.597 -80.909 1.00 82.56 451 CYS A O 1
ATOM 3535 N N . ASN A 1 452 ? 27.318 -25.729 -82.254 1.00 75.38 452 ASN A N 1
ATOM 3536 C CA . ASN A 1 452 ? 27.709 -26.389 -83.507 1.00 75.38 452 ASN A CA 1
ATOM 3537 C C . ASN A 1 452 ? 28.960 -25.761 -84.174 1.00 75.38 452 ASN A C 1
ATOM 3539 O O . ASN A 1 452 ? 29.322 -24.614 -83.918 1.00 75.38 452 ASN A O 1
ATOM 3543 N N . ARG A 1 453 ? 29.614 -26.506 -85.084 1.00 67.94 453 ARG A N 1
ATOM 3544 C CA . ARG A 1 453 ? 30.817 -26.048 -85.819 1.00 67.94 453 ARG A CA 1
ATOM 3545 C C . ARG A 1 453 ? 30.560 -24.762 -86.620 1.00 67.94 453 ARG A C 1
ATOM 3547 O O . ARG A 1 453 ? 29.525 -24.633 -87.262 1.00 67.94 453 ARG A O 1
ATOM 3554 N N . GLY A 1 454 ? 31.531 -23.845 -86.606 1.00 65.19 454 GLY A N 1
ATOM 3555 C CA . GLY A 1 454 ? 31.443 -22.515 -87.235 1.00 65.19 454 GLY A CA 1
ATOM 3556 C C . GLY A 1 454 ? 30.807 -21.431 -86.350 1.00 65.19 454 GLY A C 1
ATOM 3557 O O . GLY A 1 454 ? 30.876 -20.249 -86.692 1.00 65.19 454 GLY A O 1
ATOM 3558 N N . TYR A 1 455 ? 30.247 -21.821 -85.200 1.00 76.00 455 TYR A N 1
ATOM 3559 C CA . TYR A 1 455 ? 29.578 -20.944 -84.242 1.00 76.00 455 TYR A CA 1
ATOM 3560 C C . TYR A 1 455 ? 30.254 -21.017 -82.860 1.00 76.00 455 TYR A C 1
ATOM 3562 O O . TYR A 1 455 ? 30.959 -21.978 -82.544 1.00 76.00 455 TYR A O 1
ATOM 3570 N N . GLU A 1 456 ? 30.055 -19.988 -82.043 1.00 78.75 456 GLU A N 1
ATOM 3571 C CA . GLU A 1 456 ? 30.646 -19.801 -80.715 1.00 78.75 456 GLU A CA 1
ATOM 3572 C C . GLU A 1 456 ? 29.557 -19.555 -79.659 1.00 78.75 456 GLU A C 1
ATOM 3574 O O . GLU A 1 456 ? 28.523 -18.952 -79.954 1.00 78.75 456 GLU A O 1
ATOM 3579 N N . LEU A 1 457 ? 29.772 -20.066 -78.441 1.00 82.00 457 LEU A N 1
ATOM 3580 C CA . LEU A 1 457 ? 28.811 -20.005 -77.337 1.00 82.00 457 LEU A CA 1
ATOM 3581 C C . LEU A 1 457 ? 28.888 -18.649 -76.630 1.00 82.00 457 LEU A C 1
ATOM 3583 O O . LEU A 1 457 ? 29.902 -18.313 -76.024 1.00 82.00 457 LEU A O 1
ATOM 3587 N N . ILE A 1 458 ? 27.788 -17.903 -76.664 1.00 78.56 458 ILE A N 1
ATOM 3588 C CA . ILE A 1 458 ? 27.615 -16.636 -75.956 1.00 78.56 458 ILE A CA 1
ATOM 3589 C C . ILE A 1 458 ? 26.701 -16.883 -74.755 1.00 78.56 458 ILE A C 1
ATOM 3591 O O . ILE A 1 458 ? 25.560 -17.314 -74.922 1.00 78.56 458 ILE A O 1
ATOM 3595 N N . GLY A 1 459 ? 27.207 -16.604 -73.553 1.00 77.62 459 GLY A N 1
ATOM 3596 C CA . GLY A 1 459 ? 26.537 -16.876 -72.277 1.00 77.62 459 GLY A CA 1
ATOM 3597 C C . GLY A 1 459 ? 27.181 -18.020 -71.484 1.00 77.62 459 GLY A C 1
ATOM 3598 O O . GLY A 1 459 ? 28.117 -18.679 -71.934 1.00 77.62 459 GLY A O 1
ATOM 3599 N N . SER A 1 460 ? 26.691 -18.235 -70.267 1.00 81.75 460 SER A N 1
ATOM 3600 C CA . SER A 1 460 ? 27.251 -19.167 -69.288 1.00 81.75 460 SER A CA 1
ATOM 3601 C C . SER A 1 460 ? 27.057 -20.622 -69.716 1.00 81.75 460 SER A C 1
ATOM 3603 O O . SER A 1 460 ? 25.929 -21.108 -69.798 1.00 81.75 460 SER A O 1
ATOM 3605 N N . GLY A 1 461 ? 28.163 -21.346 -69.919 1.00 79.19 461 GLY A N 1
ATOM 3606 C CA . GLY A 1 461 ? 28.149 -22.762 -70.313 1.00 79.19 461 GLY A CA 1
ATOM 3607 C C . GLY A 1 461 ? 27.574 -23.724 -69.266 1.00 79.19 461 GLY A C 1
ATOM 3608 O O . GLY A 1 461 ? 27.282 -24.868 -69.607 1.00 79.19 461 GLY A O 1
ATOM 3609 N N . GLN A 1 462 ? 27.371 -23.267 -68.025 1.00 87.00 462 GLN A N 1
ATOM 3610 C CA . GLN A 1 462 ? 26.670 -23.986 -66.961 1.00 87.00 462 GLN A CA 1
ATOM 3611 C C . GLN A 1 462 ? 25.766 -23.032 -66.162 1.00 87.00 462 GLN A C 1
ATOM 3613 O O . GLN A 1 462 ? 26.154 -21.894 -65.893 1.00 87.00 462 GLN A O 1
ATOM 3618 N N . LYS A 1 463 ? 24.591 -23.505 -65.729 1.00 86.88 463 LYS A N 1
ATOM 3619 C CA . LYS A 1 463 ? 23.723 -22.824 -64.752 1.00 86.88 463 LYS A CA 1
ATOM 3620 C C . LYS A 1 463 ? 23.288 -23.772 -63.626 1.00 86.88 463 LYS A C 1
ATOM 3622 O O . LYS A 1 463 ? 23.181 -24.976 -63.843 1.00 86.88 463 LYS A O 1
ATOM 3627 N N . VAL A 1 464 ? 23.013 -23.222 -62.439 1.00 89.00 464 VAL A N 1
ATOM 3628 C CA . VAL A 1 464 ? 22.628 -23.941 -61.206 1.00 89.00 464 VAL A CA 1
ATOM 3629 C C . VAL A 1 464 ? 21.294 -23.409 -60.668 1.00 89.00 464 VAL A C 1
ATOM 3631 O O . VAL A 1 464 ? 21.080 -22.198 -60.669 1.00 89.00 464 VAL A O 1
ATOM 3634 N N . CYS A 1 465 ? 20.389 -24.266 -60.193 1.00 87.81 465 CYS A N 1
ATOM 3635 C CA . CYS A 1 465 ? 19.087 -23.834 -59.674 1.00 87.81 465 CYS A CA 1
ATOM 3636 C C . CYS A 1 465 ? 19.194 -23.229 -58.258 1.00 87.81 465 CYS A C 1
ATOM 3638 O O . CYS A 1 465 ? 19.669 -23.876 -57.321 1.00 87.81 465 CYS A O 1
ATOM 3640 N N . GLN A 1 466 ? 18.735 -21.986 -58.080 1.00 84.56 466 GLN A N 1
ATOM 3641 C CA . GLN A 1 466 ? 18.834 -21.216 -56.835 1.00 84.56 466 GLN A CA 1
ATOM 3642 C C . GLN A 1 466 ? 17.549 -21.264 -55.982 1.00 84.56 466 GLN A C 1
ATOM 3644 O O . GLN A 1 466 ? 16.455 -21.589 -56.441 1.00 84.56 466 GLN A O 1
ATOM 3649 N N . ALA A 1 467 ? 17.669 -20.884 -54.703 1.00 80.88 467 ALA A N 1
ATOM 3650 C CA . ALA A 1 467 ? 16.586 -20.956 -53.712 1.00 80.88 467 ALA A CA 1
ATOM 3651 C C . ALA A 1 467 ? 15.402 -19.997 -53.967 1.00 80.88 467 ALA A C 1
ATOM 3653 O O . ALA A 1 467 ? 14.396 -20.078 -53.267 1.00 80.88 467 ALA A O 1
ATOM 3654 N N . ASN A 1 468 ? 15.519 -19.094 -54.944 1.00 80.31 468 ASN A N 1
ATOM 3655 C CA . ASN A 1 468 ? 14.457 -18.204 -55.426 1.00 80.31 468 ASN A CA 1
ATOM 3656 C C . ASN A 1 468 ? 13.636 -18.811 -56.588 1.00 80.31 468 ASN A C 1
ATOM 3658 O O . ASN A 1 468 ? 12.731 -18.147 -57.085 1.00 80.31 468 ASN A O 1
ATOM 3662 N N . GLY A 1 469 ? 13.953 -20.032 -57.044 1.00 79.81 469 GLY A N 1
ATOM 3663 C CA . GLY A 1 469 ? 13.306 -20.657 -58.203 1.00 79.81 469 GLY A CA 1
ATOM 3664 C C . GLY A 1 469 ? 13.837 -20.182 -59.560 1.00 79.81 469 GLY A C 1
ATOM 3665 O O . GLY A 1 469 ? 13.161 -20.353 -60.573 1.00 79.81 469 GLY A O 1
ATOM 3666 N N . GLN A 1 470 ? 15.031 -19.587 -59.606 1.00 84.31 470 GLN A N 1
ATOM 3667 C CA . GLN A 1 470 ? 15.694 -19.178 -60.845 1.00 84.31 470 GLN A CA 1
ATOM 3668 C C . GLN A 1 470 ? 17.059 -19.855 -60.999 1.00 84.31 470 GLN A C 1
ATOM 3670 O O . GLN A 1 470 ? 17.728 -20.188 -60.023 1.00 84.31 470 GLN A O 1
ATOM 3675 N N . TRP A 1 471 ? 17.476 -20.059 -62.245 1.00 85.81 471 TRP A N 1
ATOM 3676 C CA . TRP A 1 471 ? 18.818 -20.531 -62.578 1.00 85.81 471 TRP A CA 1
ATOM 3677 C C . TRP A 1 471 ? 19.845 -19.397 -62.422 1.00 85.81 471 TRP A C 1
ATOM 3679 O O . TRP A 1 471 ? 19.531 -18.238 -62.688 1.00 85.81 471 TRP A O 1
ATOM 3689 N N . THR A 1 472 ? 21.075 -19.715 -62.008 1.00 84.19 472 THR A N 1
ATOM 3690 C CA . THR A 1 472 ? 22.167 -18.732 -61.885 1.00 84.19 472 THR A CA 1
ATOM 3691 C C . THR A 1 472 ? 22.462 -18.033 -63.212 1.00 84.19 472 THR A C 1
ATOM 3693 O O . THR A 1 472 ? 22.586 -18.690 -64.246 1.00 84.19 472 THR A O 1
ATOM 3696 N N . GLY A 1 473 ? 22.687 -16.720 -63.152 1.00 72.31 473 GLY A N 1
ATOM 3697 C CA . GLY A 1 473 ? 23.007 -15.892 -64.315 1.00 72.31 473 GLY A CA 1
ATOM 3698 C C . GLY A 1 473 ? 21.755 -15.488 -65.098 1.00 72.31 473 GLY A C 1
ATOM 3699 O O . GLY A 1 473 ? 20.983 -16.334 -65.551 1.00 72.31 473 GLY A O 1
ATOM 3700 N N . SER A 1 474 ? 21.563 -14.181 -65.272 1.00 71.19 474 SER A N 1
ATOM 3701 C CA . SER A 1 474 ? 20.476 -13.579 -66.065 1.00 71.19 474 SER A CA 1
ATOM 3702 C C . SER A 1 474 ? 20.775 -13.516 -67.570 1.00 71.19 474 SER A C 1
ATOM 3704 O O . SER A 1 474 ? 19.982 -12.992 -68.348 1.00 71.19 474 SER A O 1
ATOM 3706 N N . ASP A 1 475 ? 21.928 -14.032 -67.981 1.00 72.62 475 ASP A N 1
ATOM 3707 C CA . ASP A 1 475 ? 22.417 -14.080 -69.350 1.00 72.62 475 ASP A CA 1
ATOM 3708 C C . ASP A 1 475 ? 21.693 -15.140 -70.198 1.00 72.62 475 ASP A C 1
ATOM 3710 O O . ASP A 1 475 ? 21.422 -16.259 -69.748 1.00 72.62 475 ASP A O 1
ATOM 3714 N N . VAL A 1 476 ? 21.394 -14.780 -71.449 1.00 74.44 476 VAL A N 1
ATOM 3715 C CA . VAL A 1 476 ? 20.740 -15.652 -72.435 1.00 74.44 476 VAL A CA 1
ATOM 3716 C C . VAL A 1 476 ? 21.807 -16.426 -73.201 1.00 74.44 476 VAL A C 1
ATOM 3718 O O . VAL A 1 476 ? 22.636 -15.819 -73.876 1.00 74.44 476 VAL A O 1
ATOM 3721 N N . VAL A 1 477 ? 21.765 -17.756 -73.119 1.00 82.25 477 VAL A N 1
ATOM 3722 C CA . VAL A 1 477 ? 22.713 -18.642 -73.808 1.00 82.25 477 VAL A CA 1
ATOM 3723 C C . VAL A 1 477 ? 22.316 -18.799 -75.280 1.00 82.25 477 VAL A C 1
ATOM 3725 O O . VAL A 1 477 ? 21.171 -19.152 -75.568 1.00 82.25 477 VAL A O 1
ATOM 3728 N N . ARG A 1 478 ? 23.238 -18.531 -76.215 1.00 82.00 478 ARG A N 1
ATOM 3729 C CA . ARG A 1 478 ? 23.016 -18.636 -77.674 1.00 82.00 478 ARG A CA 1
ATOM 3730 C C . ARG A 1 478 ? 24.307 -18.915 -78.455 1.00 82.00 478 ARG A C 1
ATOM 3732 O O . ARG A 1 478 ? 25.395 -18.718 -77.927 1.00 82.00 478 ARG A O 1
ATOM 3739 N N . CYS A 1 479 ? 24.184 -19.338 -79.714 1.00 81.88 479 CYS A N 1
ATOM 3740 C CA . CYS A 1 479 ? 25.312 -19.657 -80.599 1.00 81.88 479 CYS A CA 1
ATOM 3741 C C . CYS A 1 479 ? 25.426 -18.645 -81.759 1.00 81.88 479 CYS A C 1
ATOM 3743 O O . CYS A 1 479 ? 24.463 -18.469 -82.505 1.00 81.88 479 CYS A O 1
ATOM 3745 N N . GLU A 1 480 ? 26.585 -18.000 -81.948 1.00 78.56 480 GLU A N 1
ATOM 3746 C CA . GLU A 1 480 ? 26.811 -16.964 -82.984 1.00 78.56 480 GLU A CA 1
ATOM 3747 C C . GLU A 1 480 ? 27.961 -17.311 -83.949 1.00 78.56 480 GLU A C 1
ATOM 3749 O O . GLU A 1 480 ? 28.934 -17.939 -83.552 1.00 78.56 480 GLU A O 1
ATOM 3754 N N . ALA A 1 481 ? 27.863 -16.918 -85.225 1.00 66.19 481 ALA A N 1
ATOM 3755 C CA . ALA A 1 481 ? 28.830 -17.288 -86.270 1.00 66.19 481 ALA A CA 1
ATOM 3756 C C . ALA A 1 481 ? 30.153 -16.496 -86.204 1.00 66.19 481 ALA A C 1
ATOM 3758 O O . ALA A 1 481 ? 30.151 -15.288 -85.943 1.00 66.19 481 ALA A O 1
ATOM 3759 N N . LYS A 1 482 ? 31.271 -17.162 -86.531 1.00 70.25 482 LYS A N 1
ATOM 3760 C CA . LYS A 1 482 ? 32.617 -16.556 -86.596 1.00 70.25 482 LYS A CA 1
ATOM 3761 C C . LYS A 1 482 ? 32.787 -15.608 -87.797 1.00 70.25 482 LYS A C 1
ATOM 3763 O O . LYS A 1 482 ? 32.196 -15.817 -88.857 1.00 70.25 482 LYS A O 1
ATOM 3768 N N . LYS A 1 483 ? 33.595 -14.552 -87.625 1.00 75.25 483 LYS A N 1
ATOM 3769 C CA . LYS A 1 483 ? 33.756 -13.427 -88.573 1.00 75.25 483 LYS A CA 1
ATOM 3770 C C . LYS A 1 483 ? 35.228 -13.039 -88.729 1.00 75.25 483 LYS A C 1
ATOM 3772 O O . LYS A 1 483 ? 35.951 -13.022 -87.736 1.00 75.25 483 LYS A O 1
ATOM 3777 N N . CYS A 1 484 ? 35.644 -12.649 -89.933 1.00 74.06 484 CYS A N 1
ATOM 3778 C CA . CYS A 1 484 ? 36.931 -11.988 -90.147 1.00 74.06 484 CYS A CA 1
ATOM 3779 C C . CYS A 1 484 ? 36.891 -10.544 -89.617 1.00 74.06 484 CYS A C 1
ATOM 3781 O O . CYS A 1 484 ? 35.875 -9.863 -89.793 1.00 74.06 484 CYS A O 1
ATOM 3783 N N . PRO A 1 485 ? 37.971 -10.030 -89.002 1.00 73.94 485 PRO A N 1
ATOM 3784 C CA . PRO A 1 485 ? 38.010 -8.661 -88.491 1.00 73.94 485 PRO A CA 1
ATOM 3785 C C . PRO A 1 485 ? 37.844 -7.640 -89.625 1.00 73.94 485 PRO A C 1
ATOM 3787 O O . PRO A 1 485 ? 38.257 -7.893 -90.754 1.00 73.94 485 PRO A O 1
ATOM 3790 N N . ALA A 1 486 ? 37.270 -6.470 -89.335 1.00 76.75 486 ALA A N 1
ATOM 3791 C CA . ALA A 1 486 ? 37.235 -5.373 -90.304 1.00 76.75 486 ALA A CA 1
ATOM 3792 C C . ALA A 1 486 ? 38.669 -4.977 -90.704 1.00 76.75 486 ALA A C 1
ATOM 3794 O O . ALA A 1 486 ? 39.562 -4.913 -89.853 1.00 76.75 486 ALA A O 1
ATOM 3795 N N . LEU A 1 487 ? 38.896 -4.698 -91.986 1.00 77.50 487 LEU A N 1
ATOM 3796 C CA . LEU A 1 487 ? 40.171 -4.169 -92.463 1.00 77.50 487 LEU A CA 1
ATOM 3797 C C . LEU A 1 487 ? 40.372 -2.749 -91.914 1.00 77.50 487 LEU A C 1
ATOM 3799 O O . LEU A 1 487 ? 39.426 -1.976 -91.767 1.00 77.50 487 LEU A O 1
ATOM 3803 N N . ARG A 1 488 ? 41.617 -2.367 -91.617 1.00 74.38 488 ARG A N 1
ATOM 3804 C CA . ARG A 1 488 ? 41.910 -0.979 -91.228 1.00 74.38 488 ARG A CA 1
ATOM 3805 C C . ARG A 1 488 ? 41.717 -0.042 -92.424 1.00 74.38 488 ARG A C 1
ATOM 3807 O O . ARG A 1 488 ? 42.043 -0.402 -93.555 1.00 74.38 488 ARG A O 1
ATOM 3814 N N . LYS A 1 489 ? 41.254 1.185 -92.163 1.00 66.19 489 LYS A N 1
ATOM 3815 C CA . LYS A 1 489 ? 41.297 2.276 -93.149 1.00 66.19 489 LYS A CA 1
ATOM 3816 C C . LYS A 1 489 ? 42.743 2.479 -93.615 1.00 66.19 489 LYS A C 1
ATOM 3818 O O . LYS A 1 489 ? 43.666 2.408 -92.803 1.00 66.19 489 LYS A O 1
ATOM 3823 N N . LEU A 1 490 ? 42.934 2.729 -94.907 1.00 73.25 490 LEU A N 1
ATOM 3824 C CA . LEU A 1 490 ? 44.248 3.021 -95.469 1.00 73.25 490 LEU A CA 1
ATOM 3825 C C . LEU A 1 490 ? 44.644 4.460 -95.122 1.00 73.25 490 LEU A C 1
ATOM 3827 O O . LEU A 1 490 ? 43.968 5.402 -95.531 1.00 73.25 490 LEU A O 1
ATOM 3831 N N . SER A 1 491 ? 45.719 4.627 -94.350 1.00 66.31 491 SER A N 1
ATOM 3832 C CA . SER A 1 491 ? 46.284 5.948 -94.064 1.00 66.31 491 SER A CA 1
ATOM 3833 C C . SER A 1 491 ? 46.687 6.618 -95.371 1.00 66.31 491 SER A C 1
ATOM 3835 O O . SER A 1 491 ? 47.379 5.999 -96.176 1.00 66.31 491 SER A O 1
ATOM 3837 N N . PHE A 1 492 ? 46.249 7.862 -95.573 1.00 65.50 492 PHE A N 1
ATOM 3838 C CA . PHE A 1 492 ? 46.460 8.604 -96.819 1.00 65.50 492 PHE A CA 1
ATOM 3839 C C . PHE A 1 492 ? 45.916 7.847 -98.045 1.00 65.50 492 PHE A C 1
ATOM 3841 O O . PHE A 1 492 ? 46.594 7.754 -99.062 1.00 65.50 492 PHE A O 1
ATOM 3848 N N . GLY A 1 493 ? 44.702 7.283 -97.946 1.00 70.44 493 GLY A N 1
ATOM 3849 C CA . GLY A 1 493 ? 44.071 6.508 -99.018 1.00 70.44 493 GLY A CA 1
ATOM 3850 C C . GLY A 1 493 ? 42.589 6.149 -98.807 1.00 70.44 493 GLY A C 1
ATOM 3851 O O . GLY A 1 493 ? 41.961 6.573 -97.837 1.00 70.44 493 GLY A O 1
ATOM 3852 N N . THR A 1 494 ? 42.014 5.359 -99.723 1.00 76.44 494 THR A N 1
ATOM 3853 C CA . THR A 1 494 ? 40.603 4.909 -99.727 1.00 76.44 494 THR A CA 1
ATOM 3854 C C . THR A 1 494 ? 40.461 3.394 -99.951 1.00 76.44 494 THR A C 1
ATOM 3856 O O . THR A 1 494 ? 41.387 2.740 -100.438 1.00 76.44 494 THR A O 1
ATOM 3859 N N . VAL A 1 495 ? 39.313 2.823 -99.545 1.00 77.69 495 VAL A N 1
ATOM 3860 C CA . VAL A 1 495 ? 39.014 1.372 -99.569 1.00 77.69 495 VAL A CA 1
ATOM 3861 C C . VAL A 1 495 ? 37.556 1.129 -99.991 1.00 77.69 495 VAL A C 1
ATOM 3863 O O . VAL A 1 495 ? 36.669 1.845 -99.525 1.00 77.69 495 VAL A O 1
ATOM 3866 N N . GLU A 1 496 ? 37.298 0.125 -100.833 1.00 70.81 496 GLU A N 1
ATOM 3867 C CA . GLU A 1 496 ? 35.978 -0.172 -101.419 1.00 70.81 496 GLU A CA 1
ATOM 3868 C C . GLU A 1 496 ? 35.685 -1.694 -101.442 1.00 70.81 496 GLU A C 1
ATOM 3870 O O . GLU A 1 496 ? 36.595 -2.470 -101.741 1.00 70.81 496 GLU A O 1
ATOM 3875 N N . PRO A 1 497 ? 34.450 -2.162 -101.152 1.00 70.19 497 PRO A N 1
ATOM 3876 C CA . PRO A 1 497 ? 33.318 -1.414 -100.598 1.00 70.19 497 PRO A CA 1
ATOM 3877 C C . PRO A 1 497 ? 33.540 -1.023 -99.125 1.00 70.19 497 PRO A C 1
ATOM 3879 O O . PRO A 1 497 ? 34.269 -1.685 -98.390 1.00 70.19 497 PRO A O 1
ATOM 3882 N N . VAL A 1 498 ? 32.876 0.047 -98.673 1.00 70.75 498 VAL A N 1
ATOM 3883 C CA . VAL A 1 498 ? 33.047 0.642 -97.325 1.00 70.75 498 VAL A CA 1
ATOM 3884 C C . VAL A 1 498 ? 32.848 -0.358 -96.179 1.00 70.75 498 VAL A C 1
ATOM 3886 O O . VAL A 1 498 ? 33.536 -0.269 -95.162 1.00 70.75 498 VAL A O 1
ATOM 3889 N N . ASP A 1 499 ? 31.966 -1.341 -96.353 1.00 77.56 499 ASP A N 1
ATOM 3890 C CA . ASP A 1 499 ? 31.701 -2.408 -95.381 1.00 77.56 499 ASP A CA 1
ATOM 3891 C C . ASP A 1 499 ? 32.965 -3.123 -94.893 1.00 77.56 499 ASP A C 1
ATOM 3893 O O . ASP A 1 499 ? 33.078 -3.454 -93.709 1.00 77.56 499 ASP A O 1
ATOM 3897 N N . CYS A 1 500 ? 33.946 -3.291 -95.781 1.00 75.31 500 CYS A N 1
ATOM 3898 C CA . CYS A 1 500 ? 35.228 -3.922 -95.492 1.00 75.31 500 CYS A CA 1
ATOM 3899 C C . CYS A 1 500 ? 36.011 -3.265 -94.352 1.00 75.31 500 CYS A C 1
ATOM 3901 O O . CYS A 1 500 ? 36.778 -3.956 -93.684 1.00 75.31 500 CYS A O 1
ATOM 3903 N N . VAL A 1 501 ? 35.828 -1.958 -94.127 1.00 76.19 501 VAL A N 1
ATOM 3904 C CA . VAL A 1 501 ? 36.527 -1.191 -93.078 1.00 76.19 501 VAL A CA 1
ATOM 3905 C C . VAL A 1 501 ? 35.615 -0.718 -91.945 1.00 76.19 501 VAL A C 1
ATOM 3907 O O . VAL A 1 501 ? 36.096 -0.116 -90.985 1.00 76.19 501 VAL A O 1
ATOM 3910 N N . THR A 1 502 ? 34.304 -0.963 -92.035 1.00 71.19 502 THR A N 1
ATOM 3911 C CA . THR A 1 502 ? 33.325 -0.552 -91.012 1.00 71.19 502 THR A CA 1
ATOM 3912 C C . THR A 1 502 ? 32.792 -1.711 -90.181 1.00 71.19 502 THR A C 1
ATOM 3914 O O . THR A 1 502 ? 32.392 -1.485 -89.039 1.00 71.19 502 THR A O 1
ATOM 3917 N N . ARG A 1 503 ? 32.793 -2.948 -90.700 1.00 75.00 503 ARG A N 1
ATOM 3918 C CA . ARG A 1 503 ? 32.305 -4.119 -89.958 1.00 75.00 503 ARG A CA 1
ATOM 3919 C C . ARG A 1 503 ? 33.095 -5.392 -90.237 1.00 75.00 503 ARG A C 1
ATOM 3921 O O . ARG A 1 503 ? 33.605 -5.606 -91.333 1.00 75.00 503 ARG A O 1
ATOM 3928 N N . ALA A 1 504 ? 33.173 -6.237 -89.208 1.00 76.75 504 ALA A N 1
ATOM 3929 C CA . ALA A 1 504 ? 33.706 -7.587 -89.317 1.00 76.75 504 ALA A CA 1
ATOM 3930 C C . ALA A 1 504 ? 32.885 -8.374 -90.344 1.00 76.75 504 ALA A C 1
ATOM 3932 O O . ALA A 1 504 ? 31.651 -8.365 -90.299 1.00 76.75 504 ALA A O 1
ATOM 3933 N N . GLN A 1 505 ? 33.576 -9.017 -91.276 1.00 81.88 505 GLN A N 1
ATOM 3934 C CA . GLN A 1 505 ? 32.956 -9.675 -92.413 1.00 81.88 505 GLN A CA 1
ATOM 3935 C C . GLN A 1 505 ? 32.660 -11.131 -92.090 1.00 81.88 505 GLN A C 1
ATOM 3937 O O . GLN A 1 505 ? 33.467 -11.825 -91.471 1.00 81.88 505 GLN A O 1
ATOM 3942 N N . ASN A 1 506 ? 31.495 -11.605 -92.518 1.00 77.94 506 ASN A N 1
ATOM 3943 C CA . ASN A 1 506 ? 31.195 -13.026 -92.443 1.00 77.94 506 ASN A CA 1
ATOM 3944 C C . ASN A 1 506 ? 32.166 -13.797 -93.355 1.00 77.94 506 ASN A C 1
ATOM 3946 O O . ASN A 1 506 ? 32.680 -13.258 -94.339 1.00 77.94 506 ASN A O 1
ATOM 3950 N N . TYR A 1 507 ? 32.384 -15.065 -93.017 1.00 75.62 507 TYR A N 1
ATOM 3951 C CA . TYR A 1 507 ? 33.056 -16.057 -93.853 1.00 75.62 507 TYR A CA 1
ATOM 3952 C C . TYR A 1 507 ? 32.710 -15.878 -95.356 1.00 75.62 507 TYR A C 1
ATOM 3954 O O . TYR A 1 507 ? 31.530 -15.875 -95.706 1.00 75.62 507 TYR A O 1
ATOM 3962 N N . ALA A 1 508 ? 33.743 -15.726 -96.206 1.00 73.19 508 ALA A N 1
ATOM 3963 C CA . ALA A 1 508 ? 33.714 -15.574 -97.679 1.00 73.19 508 ALA A CA 1
ATOM 3964 C C . ALA A 1 508 ? 33.494 -14.175 -98.353 1.00 73.19 508 ALA A C 1
ATOM 3966 O O . ALA A 1 508 ? 33.140 -14.136 -99.530 1.00 73.19 508 ALA A O 1
ATOM 3967 N N . ALA A 1 509 ? 33.758 -13.025 -97.705 1.00 76.19 509 ALA A N 1
ATOM 3968 C CA . ALA A 1 509 ? 33.690 -11.667 -98.331 1.00 76.19 509 ALA A CA 1
ATOM 3969 C C . ALA A 1 509 ? 35.038 -11.105 -98.898 1.00 76.19 509 ALA A C 1
ATOM 3971 O O . ALA A 1 509 ? 36.086 -11.657 -98.567 1.00 76.19 509 ALA A O 1
ATOM 3972 N N . GLY A 1 510 ? 35.056 -9.995 -99.683 1.00 75.38 510 GLY A N 1
ATOM 3973 C CA . GLY A 1 510 ? 36.285 -9.388 -100.288 1.00 75.38 510 GLY A CA 1
ATOM 3974 C C . GLY A 1 510 ? 36.288 -7.860 -100.617 1.00 75.38 510 GLY A C 1
ATOM 3975 O O . GLY A 1 510 ? 35.223 -7.248 -100.640 1.00 75.38 510 GLY A O 1
ATOM 3976 N N . CYS A 1 511 ? 37.483 -7.243 -100.818 1.00 80.62 511 CYS A N 1
ATOM 3977 C CA . CYS A 1 511 ? 37.775 -5.779 -100.654 1.00 80.62 511 CYS A CA 1
ATOM 3978 C C . CYS A 1 511 ? 38.948 -5.187 -101.518 1.00 80.62 511 CYS A C 1
ATOM 3980 O O . CYS A 1 511 ? 39.839 -5.960 -101.872 1.00 80.62 511 CYS A O 1
ATOM 3982 N N . ILE A 1 512 ? 39.017 -3.853 -101.794 1.00 77.88 512 ILE A N 1
ATOM 3983 C CA . ILE A 1 512 ? 39.982 -3.132 -102.709 1.00 77.88 512 ILE A CA 1
ATOM 3984 C C . ILE A 1 512 ? 40.554 -1.769 -102.152 1.00 77.88 512 ILE A C 1
ATOM 3986 O O . ILE A 1 512 ? 39.839 -1.118 -101.401 1.00 77.88 512 ILE A O 1
ATOM 3990 N N . PHE A 1 513 ? 41.774 -1.284 -102.527 1.00 78.06 513 PHE A N 1
ATOM 3991 C CA . PHE A 1 513 ? 42.531 -0.113 -101.941 1.00 78.06 513 PHE A CA 1
ATOM 3992 C C . PHE A 1 513 ? 43.174 0.955 -102.921 1.00 78.06 513 PHE A C 1
ATOM 3994 O O . PHE A 1 513 ? 43.556 0.585 -104.031 1.00 78.06 513 PHE A O 1
ATOM 4001 N N . ARG A 1 514 ? 43.382 2.250 -102.520 1.00 74.19 514 ARG A N 1
ATOM 4002 C CA . ARG A 1 514 ? 44.062 3.390 -103.274 1.00 74.19 514 ARG A CA 1
ATOM 4003 C C . ARG A 1 514 ? 44.745 4.477 -102.362 1.00 74.19 514 ARG A C 1
ATOM 4005 O O . ARG A 1 514 ? 44.232 4.660 -101.273 1.00 74.19 514 ARG A O 1
ATOM 4012 N N . CYS A 1 515 ? 45.800 5.241 -102.756 1.00 74.81 515 CYS A N 1
ATOM 4013 C CA . CYS A 1 515 ? 46.470 6.332 -101.946 1.00 74.81 515 CYS A CA 1
ATOM 4014 C C . CYS A 1 515 ? 46.131 7.800 -102.392 1.00 74.81 515 CYS A C 1
ATOM 4016 O O . CYS A 1 515 ? 45.586 8.005 -103.477 1.00 74.81 515 CYS A O 1
ATOM 4018 N N . SER A 1 516 ? 46.488 8.807 -101.570 1.00 66.94 516 SER A N 1
ATOM 4019 C CA . SER A 1 516 ? 46.200 10.263 -101.667 1.00 66.94 516 SER A CA 1
ATOM 4020 C C . SER A 1 516 ? 47.410 11.151 -102.047 1.00 66.94 516 SER A C 1
ATOM 4022 O O . SER A 1 516 ? 48.560 10.751 -101.891 1.00 66.94 516 SER A O 1
ATOM 4024 N N . ASN A 1 517 ? 47.158 12.396 -102.492 1.00 52.84 517 ASN A N 1
ATOM 4025 C CA . ASN A 1 517 ? 48.191 13.370 -102.898 1.00 52.84 517 ASN A CA 1
ATOM 4026 C C . ASN A 1 517 ? 49.236 13.670 -101.805 1.00 52.84 517 ASN A C 1
ATOM 4028 O O . ASN A 1 517 ? 48.892 13.841 -100.640 1.00 52.84 517 ASN A O 1
ATOM 4032 N N . GLY A 1 518 ? 50.502 13.806 -102.221 1.00 60.03 518 GLY A N 1
ATOM 4033 C CA . GLY A 1 518 ? 51.664 14.012 -101.342 1.00 60.03 518 GLY A CA 1
ATOM 4034 C C . GLY A 1 518 ? 52.328 12.715 -100.859 1.00 60.03 518 GLY A C 1
ATOM 4035 O O . GLY A 1 518 ? 53.416 12.770 -100.302 1.00 60.03 518 GLY A O 1
ATOM 4036 N N . TYR A 1 519 ? 51.702 11.561 -101.110 1.00 63.22 519 TYR A N 1
ATOM 4037 C CA . TYR A 1 519 ? 52.100 10.248 -100.603 1.00 63.22 519 TYR A CA 1
ATOM 4038 C C . TYR A 1 519 ? 52.119 9.207 -101.748 1.00 63.22 519 TYR A C 1
ATOM 4040 O O . TYR A 1 519 ? 51.365 9.326 -102.713 1.00 63.22 519 TYR A O 1
ATOM 4048 N N . VAL A 1 520 ? 52.960 8.164 -101.663 1.00 62.94 520 VAL A N 1
ATOM 4049 C CA . VAL A 1 520 ? 53.163 7.156 -102.740 1.00 62.94 520 VAL A CA 1
ATOM 4050 C C . VAL A 1 520 ? 52.901 5.729 -102.237 1.00 62.94 520 VAL A C 1
ATOM 4052 O O . VAL A 1 520 ? 53.353 5.384 -101.152 1.00 62.94 520 VAL A O 1
ATOM 4055 N N . MET A 1 521 ? 52.191 4.892 -103.010 1.00 71.75 521 MET A N 1
ATOM 4056 C CA . MET A 1 521 ? 51.768 3.540 -102.593 1.00 71.75 521 MET A CA 1
ATOM 4057 C C . MET A 1 521 ? 52.866 2.466 -102.702 1.00 71.75 521 MET A C 1
ATOM 4059 O O . MET A 1 521 ? 53.512 2.347 -103.742 1.00 71.75 521 MET A O 1
ATOM 4063 N N . GLN A 1 522 ? 52.954 1.576 -101.704 1.00 63.72 522 GLN A N 1
ATOM 4064 C CA . GLN A 1 522 ? 53.578 0.247 -101.832 1.00 63.72 522 GLN A CA 1
ATOM 4065 C C . GLN A 1 522 ? 52.600 -0.895 -101.485 1.00 63.72 522 GLN A C 1
ATOM 4067 O O . GLN A 1 522 ? 52.013 -0.896 -100.404 1.00 63.72 522 GLN A O 1
ATOM 4072 N N . GLY A 1 523 ? 52.464 -1.892 -102.375 1.00 66.88 523 GLY A N 1
ATOM 4073 C CA . GLY A 1 523 ? 51.743 -3.160 -102.138 1.00 66.88 523 GLY A CA 1
ATOM 4074 C C . GLY A 1 523 ? 50.683 -3.535 -103.193 1.00 66.88 523 GLY A C 1
ATOM 4075 O O . GLY A 1 523 ? 50.456 -2.800 -104.149 1.00 66.88 523 GLY A O 1
ATOM 4076 N N . GLN A 1 524 ? 50.039 -4.700 -103.021 1.00 67.62 524 GLN A N 1
ATOM 4077 C CA . GLN A 1 524 ? 48.882 -5.146 -103.824 1.00 67.62 524 GLN A CA 1
ATOM 4078 C C . GLN A 1 524 ? 47.551 -4.649 -103.235 1.00 67.62 524 GLN A C 1
ATOM 4080 O O . GLN A 1 524 ? 47.458 -4.349 -102.047 1.00 67.62 524 GLN A O 1
ATOM 4085 N N . GLY A 1 525 ? 46.515 -4.566 -104.075 1.00 68.25 525 GLY A N 1
ATOM 4086 C CA . GLY A 1 525 ? 45.309 -3.791 -103.780 1.00 68.25 525 GLY A CA 1
ATOM 4087 C C . GLY A 1 525 ? 44.028 -4.543 -103.401 1.00 68.25 525 GLY A C 1
ATOM 4088 O O . GLY A 1 525 ? 43.023 -3.851 -103.301 1.00 68.25 525 GLY A O 1
ATOM 4089 N N . ASN A 1 526 ? 43.991 -5.878 -103.231 1.00 77.06 526 ASN A N 1
ATOM 4090 C CA . ASN A 1 526 ? 42.731 -6.647 -103.071 1.00 77.06 526 ASN A CA 1
ATOM 4091 C C . ASN A 1 526 ? 42.794 -7.911 -102.161 1.00 77.06 526 ASN A C 1
ATOM 4093 O O . ASN A 1 526 ? 43.760 -8.672 -102.222 1.00 77.06 526 ASN A O 1
ATOM 4097 N N . LEU A 1 527 ? 41.758 -8.162 -101.331 1.00 78.75 527 LEU A N 1
ATOM 4098 C CA . LEU A 1 527 ? 41.724 -9.191 -100.249 1.00 78.75 527 LEU A CA 1
ATOM 4099 C C . LEU A 1 527 ? 40.384 -9.989 -100.145 1.00 78.75 527 LEU A C 1
ATOM 4101 O O . LEU A 1 527 ? 39.346 -9.466 -100.545 1.00 78.75 527 LEU A O 1
ATOM 4105 N N . VAL A 1 528 ? 40.391 -11.210 -99.554 1.00 80.31 528 VAL A N 1
ATOM 4106 C CA . VAL A 1 528 ? 39.218 -12.118 -99.309 1.00 80.31 528 VAL A CA 1
ATOM 4107 C C . VAL A 1 528 ? 39.270 -12.852 -97.932 1.00 80.31 528 VAL A C 1
ATOM 4109 O O . VAL A 1 528 ? 40.366 -13.153 -97.466 1.00 80.31 528 VAL A O 1
ATOM 4112 N N . CYS A 1 529 ? 38.128 -13.153 -97.284 1.00 78.88 529 CYS A N 1
ATOM 4113 C CA . CYS A 1 529 ? 37.971 -13.718 -95.913 1.00 78.88 529 CYS A CA 1
ATOM 4114 C C . CYS A 1 529 ? 37.755 -15.261 -95.829 1.00 78.88 529 CYS A C 1
ATOM 4116 O O . CYS A 1 529 ? 37.005 -15.823 -96.630 1.00 78.88 529 CYS A O 1
ATOM 4118 N N . ARG A 1 530 ? 38.360 -15.939 -94.831 1.00 74.06 530 ARG A N 1
ATOM 4119 C CA . ARG A 1 530 ? 38.482 -17.418 -94.681 1.00 74.06 530 ARG A CA 1
ATOM 4120 C C . ARG A 1 530 ? 37.787 -18.023 -93.437 1.00 74.06 530 ARG A C 1
ATOM 4122 O O . ARG A 1 530 ? 37.282 -17.306 -92.579 1.00 74.06 530 ARG A O 1
ATOM 4129 N N . GLU A 1 531 ? 37.739 -19.362 -93.355 1.00 68.06 531 GLU A N 1
ATOM 4130 C CA . GLU A 1 531 ? 37.016 -20.149 -92.322 1.00 68.06 531 GLU A CA 1
ATOM 4131 C C . GLU A 1 531 ? 37.619 -20.094 -90.908 1.00 68.06 531 GLU A C 1
ATOM 4133 O O . GLU A 1 531 ? 36.923 -20.311 -89.916 1.00 68.06 531 GLU A O 1
ATOM 4138 N N . ASP A 1 532 ? 38.905 -19.769 -90.814 1.00 71.19 532 ASP A N 1
ATOM 4139 C CA . ASP A 1 532 ? 39.636 -19.518 -89.571 1.00 71.19 532 ASP A CA 1
ATOM 4140 C C . ASP A 1 532 ? 39.413 -18.093 -89.024 1.00 71.19 532 ASP A C 1
ATOM 4142 O O . ASP A 1 532 ? 39.848 -17.781 -87.916 1.00 71.19 532 ASP A O 1
ATOM 4146 N N . GLY A 1 533 ? 38.718 -17.233 -89.781 1.00 67.81 533 GLY A N 1
ATOM 4147 C CA . GLY A 1 533 ? 38.524 -15.818 -89.470 1.00 67.81 533 GLY A CA 1
ATOM 4148 C C . GLY A 1 533 ? 39.638 -14.896 -89.983 1.00 67.81 533 GLY A C 1
ATOM 4149 O O . GLY A 1 533 ? 39.736 -13.763 -89.510 1.00 67.81 533 GLY A O 1
ATOM 4150 N N . THR A 1 534 ? 40.480 -15.333 -90.929 1.00 78.69 534 THR A N 1
ATOM 4151 C CA . THR A 1 534 ? 41.599 -14.529 -91.463 1.00 78.69 534 THR A CA 1
ATOM 4152 C C . THR A 1 534 ? 41.392 -14.035 -92.904 1.00 78.69 534 THR A C 1
ATOM 4154 O O . THR A 1 534 ? 40.525 -14.507 -93.641 1.00 78.69 534 THR A O 1
ATOM 4157 N N . TRP A 1 535 ? 42.191 -13.041 -93.312 1.00 80.88 535 TRP A N 1
ATOM 4158 C CA . TRP A 1 535 ? 42.196 -12.467 -94.664 1.00 80.88 535 TRP A CA 1
ATOM 4159 C C . TRP A 1 535 ? 43.292 -13.074 -95.551 1.00 80.88 535 TRP A C 1
ATOM 4161 O O . TRP A 1 535 ? 44.320 -13.538 -95.066 1.00 80.88 535 TRP A O 1
ATOM 4171 N N . SER A 1 536 ? 43.094 -13.028 -96.869 1.00 74.56 536 SER A N 1
ATOM 4172 C CA . SER A 1 536 ? 43.946 -13.712 -97.846 1.00 74.56 536 SER A CA 1
ATOM 4173 C C . SER A 1 536 ? 45.401 -13.229 -97.907 1.00 74.56 536 SER A C 1
ATOM 4175 O O . SER A 1 536 ? 46.279 -14.068 -98.088 1.00 74.56 536 SER A O 1
ATOM 4177 N N . HIS A 1 537 ? 45.650 -11.916 -97.787 1.00 74.50 537 HIS A N 1
ATOM 4178 C CA . HIS A 1 537 ? 46.965 -11.260 -97.912 1.00 74.50 537 HIS A CA 1
ATOM 4179 C C . HIS A 1 537 ? 47.036 -9.973 -97.047 1.00 74.50 537 HIS A C 1
ATOM 4181 O O . HIS A 1 537 ? 46.058 -9.611 -96.393 1.00 74.50 537 HIS A O 1
ATOM 4187 N N . GLY A 1 538 ? 48.189 -9.286 -97.031 1.00 71.81 538 GLY A N 1
ATOM 4188 C CA . GLY A 1 538 ? 48.430 -8.044 -96.268 1.00 71.81 538 GLY A CA 1
ATOM 4189 C C . GLY A 1 538 ? 47.949 -6.740 -96.938 1.00 71.81 538 GLY A C 1
ATOM 4190 O O . GLY A 1 538 ? 47.512 -6.743 -98.084 1.00 71.81 538 GLY A O 1
ATOM 4191 N N . ILE A 1 539 ? 48.042 -5.615 -96.211 1.00 73.19 539 ILE A N 1
ATOM 4192 C CA . ILE A 1 539 ? 47.478 -4.292 -96.574 1.00 73.19 539 ILE A CA 1
ATOM 4193 C C . ILE A 1 539 ? 48.594 -3.295 -96.996 1.00 73.19 539 ILE A C 1
ATOM 4195 O O . ILE A 1 539 ? 49.581 -3.210 -96.261 1.00 73.19 539 ILE A O 1
ATOM 4199 N N . PRO A 1 540 ? 48.441 -2.510 -98.092 1.00 71.62 540 PRO A N 1
ATOM 4200 C CA . PRO A 1 540 ? 49.439 -1.539 -98.600 1.00 71.62 540 PRO A CA 1
ATOM 4201 C C . PRO A 1 540 ? 49.634 -0.257 -97.740 1.00 71.62 540 PRO A C 1
ATOM 4203 O O . PRO A 1 540 ? 48.910 -0.054 -96.762 1.00 71.62 540 PRO A O 1
ATOM 4206 N N . THR A 1 541 ? 50.613 0.607 -98.084 1.00 68.94 541 THR A N 1
ATOM 4207 C CA . THR A 1 541 ? 51.039 1.817 -97.308 1.00 68.94 541 THR A CA 1
ATOM 4208 C C . THR A 1 541 ? 51.496 3.037 -98.156 1.00 68.94 541 THR A C 1
ATOM 4210 O O . THR A 1 541 ? 51.778 2.867 -99.340 1.00 68.94 541 THR A O 1
ATOM 4213 N N . CYS A 1 542 ? 51.588 4.247 -97.550 1.00 71.31 542 CYS A N 1
ATOM 4214 C CA . CYS A 1 542 ? 52.063 5.534 -98.137 1.00 71.31 542 CYS A CA 1
ATOM 4215 C C . CYS A 1 542 ? 52.876 6.418 -97.088 1.00 71.31 542 CYS A C 1
ATOM 4217 O O . CYS A 1 542 ? 52.665 6.197 -95.896 1.00 71.31 542 CYS A O 1
ATOM 4219 N N . THR A 1 543 ? 53.789 7.375 -97.446 1.00 61.75 543 THR A N 1
ATOM 4220 C CA . THR A 1 543 ? 54.847 8.017 -96.543 1.00 61.75 543 THR A CA 1
ATOM 4221 C C . THR A 1 543 ? 55.113 9.576 -96.608 1.00 61.75 543 THR A C 1
ATOM 4223 O O . THR A 1 543 ? 54.812 10.152 -97.647 1.00 61.75 543 THR A O 1
ATOM 4226 N N . ASP A 1 544 ? 55.748 10.219 -95.573 1.00 56.34 544 ASP A N 1
ATOM 4227 C CA . ASP A 1 544 ? 55.835 11.703 -95.229 1.00 56.34 544 ASP A CA 1
ATOM 4228 C C . ASP A 1 544 ? 57.188 12.242 -94.598 1.00 56.34 544 ASP A C 1
ATOM 4230 O O . ASP A 1 544 ? 58.040 11.408 -94.290 1.00 56.34 544 ASP A O 1
ATOM 4234 N N . THR A 1 545 ? 57.370 13.573 -94.326 1.00 56.94 545 THR A N 1
ATOM 4235 C CA . THR A 1 545 ? 58.463 14.236 -93.506 1.00 56.94 545 THR A CA 1
ATOM 4236 C C . THR A 1 545 ? 58.207 15.726 -93.025 1.00 56.94 545 THR A C 1
ATOM 4238 O O . THR A 1 545 ? 58.034 16.559 -93.915 1.00 56.94 545 THR A O 1
ATOM 4241 N N . GLN A 1 546 ? 58.320 16.137 -91.721 1.00 56.38 546 GLN A N 1
ATOM 4242 C CA . GLN A 1 546 ? 58.599 17.541 -91.180 1.00 56.38 546 GLN A CA 1
ATOM 4243 C C . GLN A 1 546 ? 58.781 17.643 -89.596 1.00 56.38 546 GLN A C 1
ATOM 4245 O O . GLN A 1 546 ? 58.707 16.570 -89.005 1.00 56.38 546 GLN A O 1
ATOM 4250 N N . PRO A 1 547 ? 59.109 18.823 -88.935 1.00 65.06 547 PRO A N 1
ATOM 4251 C CA . PRO A 1 547 ? 59.499 18.975 -87.475 1.00 65.06 547 PRO A CA 1
ATOM 4252 C C . PRO A 1 547 ? 58.690 19.871 -86.412 1.00 65.06 547 PRO A C 1
ATOM 4254 O O . PRO A 1 547 ? 58.065 20.848 -86.830 1.00 65.06 547 PRO A O 1
ATOM 4257 N N . PRO A 1 548 ? 58.838 19.700 -85.036 1.00 72.19 548 PRO A N 1
ATOM 4258 C CA . PRO A 1 548 ? 57.884 20.101 -83.924 1.00 72.19 548 PRO A CA 1
ATOM 4259 C C . PRO A 1 548 ? 58.277 21.169 -82.804 1.00 72.19 548 PRO A C 1
ATOM 4261 O O . PRO A 1 548 ? 59.401 21.676 -82.777 1.00 72.19 548 PRO A O 1
ATOM 4264 N N . MET A 1 549 ? 57.396 21.475 -81.796 1.00 72.25 549 MET A N 1
ATOM 4265 C CA . MET A 1 549 ? 57.495 22.596 -80.767 1.00 72.25 549 MET A CA 1
ATOM 4266 C C . MET A 1 549 ? 56.928 22.362 -79.292 1.00 72.25 549 MET A C 1
ATOM 4268 O O . MET A 1 549 ? 56.106 21.466 -79.139 1.00 72.25 549 MET A O 1
ATOM 4272 N N . ILE A 1 550 ? 57.328 23.120 -78.206 1.00 81.94 550 ILE A N 1
ATOM 4273 C CA . ILE A 1 550 ? 57.005 22.909 -76.716 1.00 81.94 550 ILE A CA 1
ATOM 4274 C C . ILE A 1 550 ? 57.035 24.152 -75.720 1.00 81.94 550 ILE A C 1
ATOM 4276 O O . ILE A 1 550 ? 57.831 25.062 -75.947 1.00 81.94 550 ILE A O 1
ATOM 4280 N N . VAL A 1 551 ? 56.275 24.171 -74.575 1.00 77.19 551 VAL A N 1
ATOM 4281 C CA . VAL A 1 551 ? 56.255 25.204 -73.451 1.00 77.19 551 VAL A CA 1
ATOM 4282 C C . VAL A 1 551 ? 56.007 24.651 -71.988 1.00 77.19 551 VAL A C 1
ATOM 4284 O O . VAL A 1 551 ? 55.297 23.661 -71.847 1.00 77.19 551 VAL A O 1
ATOM 4287 N N . CYS A 1 552 ? 56.512 25.287 -70.884 1.00 79.50 552 CYS A N 1
ATOM 4288 C CA . CYS A 1 552 ? 56.522 24.788 -69.457 1.00 79.50 552 CYS A CA 1
ATOM 4289 C C . CYS A 1 552 ? 55.964 25.706 -68.288 1.00 79.50 552 CYS A C 1
ATOM 4291 O O . CYS A 1 552 ? 55.882 26.922 -68.466 1.00 79.50 552 CYS A O 1
ATOM 4293 N N . PRO A 1 553 ? 55.684 25.166 -67.055 1.00 82.75 553 PRO A N 1
ATOM 4294 C CA . PRO A 1 553 ? 55.191 25.881 -65.832 1.00 82.75 553 PRO A CA 1
ATOM 4295 C C . PRO A 1 553 ? 56.159 26.780 -65.006 1.00 82.75 553 PRO A C 1
ATOM 4297 O O . PRO A 1 553 ? 57.348 26.875 -65.287 1.00 82.75 553 PRO A O 1
ATOM 4300 N N . LYS A 1 554 ? 55.646 27.399 -63.912 1.00 78.31 554 LYS A N 1
ATOM 4301 C CA . LYS A 1 554 ? 56.362 28.306 -62.965 1.00 78.31 554 LYS A CA 1
ATOM 4302 C C . LYS A 1 554 ? 56.578 27.735 -61.541 1.00 78.31 554 LYS A C 1
ATOM 4304 O O . LYS A 1 554 ? 55.692 27.072 -60.995 1.00 78.31 554 LYS A O 1
ATOM 4309 N N . SER A 1 555 ? 57.706 28.095 -60.910 1.00 81.75 555 SER A N 1
ATOM 4310 C CA . SER A 1 555 ? 58.135 27.644 -59.566 1.00 81.75 555 SER A CA 1
ATOM 4311 C C . SER A 1 555 ? 57.419 28.283 -58.358 1.00 81.75 555 SER A C 1
ATOM 4313 O O . SER A 1 555 ? 56.908 29.396 -58.480 1.00 81.75 555 SER A O 1
ATOM 4315 N N . ARG A 1 556 ? 57.394 27.612 -57.182 1.00 79.56 556 ARG A N 1
ATOM 4316 C CA . ARG A 1 556 ? 56.727 28.105 -55.937 1.00 79.56 556 ARG A CA 1
ATOM 4317 C C . ARG A 1 556 ? 57.159 27.431 -54.609 1.00 79.56 556 ARG A C 1
ATOM 4319 O O . ARG A 1 556 ? 57.685 26.324 -54.625 1.00 79.56 556 ARG A O 1
ATOM 4326 N N . THR A 1 557 ? 56.837 28.049 -53.464 1.00 82.06 557 THR A N 1
ATOM 4327 C CA . THR A 1 557 ? 57.095 27.541 -52.089 1.00 82.06 557 THR A CA 1
ATOM 4328 C C . THR A 1 557 ? 55.783 27.391 -51.298 1.00 82.06 557 THR A C 1
ATOM 4330 O O . THR A 1 557 ? 54.915 28.258 -51.398 1.00 82.06 557 THR A O 1
ATOM 4333 N N . VAL A 1 558 ? 55.626 26.324 -50.502 1.00 82.62 558 VAL A N 1
ATOM 4334 C CA . VAL A 1 558 ? 54.402 25.986 -49.739 1.00 82.62 558 VAL A CA 1
ATOM 4335 C C . VAL A 1 558 ? 54.694 25.484 -48.312 1.00 82.62 558 VAL A C 1
ATOM 4337 O O . VAL A 1 558 ? 55.816 25.097 -47.991 1.00 82.62 558 VAL A O 1
ATOM 4340 N N . GLY A 1 559 ? 53.678 25.493 -47.441 1.00 78.06 559 GLY A N 1
ATOM 4341 C CA . GLY A 1 559 ? 53.726 24.850 -46.119 1.00 78.06 559 GLY A CA 1
ATOM 4342 C C . GLY A 1 559 ? 53.259 23.389 -46.156 1.00 78.06 559 GLY A C 1
ATOM 4343 O O . GLY A 1 559 ? 52.577 22.999 -47.101 1.00 78.06 559 GLY A O 1
ATOM 4344 N N . THR A 1 560 ? 53.598 22.599 -45.137 1.00 81.44 560 THR A N 1
ATOM 4345 C CA . THR A 1 560 ? 53.117 21.219 -44.933 1.00 81.44 560 THR A CA 1
ATOM 4346 C C . THR A 1 560 ? 51.587 21.103 -44.865 1.00 81.44 560 THR A C 1
ATOM 4348 O O . THR A 1 560 ? 50.901 21.956 -44.299 1.00 81.44 560 THR A O 1
ATOM 4351 N N . ASP A 1 561 ? 51.036 20.014 -45.417 1.00 79.62 561 ASP A N 1
ATOM 4352 C CA . ASP A 1 561 ? 49.627 19.649 -45.233 1.00 79.62 561 ASP A CA 1
ATOM 4353 C C . ASP A 1 561 ? 49.387 19.293 -43.750 1.00 79.62 561 ASP A C 1
ATOM 4355 O O . ASP A 1 561 ? 50.181 18.579 -43.135 1.00 79.62 561 ASP A O 1
ATOM 4359 N N . LYS A 1 562 ? 48.253 19.721 -43.181 1.00 70.62 562 LYS A N 1
ATOM 4360 C CA . LYS A 1 562 ? 47.908 19.536 -41.756 1.00 70.62 562 LYS A CA 1
ATOM 4361 C C . LYS A 1 562 ? 48.125 18.095 -41.260 1.00 70.62 562 LYS A C 1
ATOM 4363 O O . LYS A 1 562 ? 47.525 17.159 -41.803 1.00 70.62 562 LYS A O 1
ATOM 4368 N N . ASN A 1 563 ? 48.905 17.928 -40.184 1.00 67.62 563 ASN A N 1
ATOM 4369 C CA . ASN A 1 563 ? 49.360 16.637 -39.629 1.00 67.62 563 ASN A CA 1
ATOM 4370 C C . ASN A 1 563 ? 50.231 15.753 -40.562 1.00 67.62 563 ASN A C 1
ATOM 4372 O O . ASN A 1 563 ? 50.274 14.535 -40.362 1.00 67.62 563 ASN A O 1
ATOM 4376 N N . LYS A 1 564 ? 50.894 16.287 -41.598 1.00 72.00 564 LYS A N 1
ATOM 4377 C CA . LYS A 1 564 ? 51.704 15.482 -42.537 1.00 72.00 564 LYS A CA 1
ATOM 4378 C C . LYS A 1 564 ? 53.068 16.133 -42.843 1.00 72.00 564 LYS A C 1
ATOM 4380 O O . LYS A 1 564 ? 53.130 17.345 -43.016 1.00 72.00 564 LYS A O 1
ATOM 4385 N N . PRO A 1 565 ? 54.153 15.355 -43.033 1.00 72.12 565 PRO A N 1
ATOM 4386 C CA . PRO A 1 565 ? 55.484 15.866 -43.416 1.00 72.12 565 PRO A CA 1
ATOM 4387 C C . PRO A 1 565 ? 55.599 16.237 -44.914 1.00 72.12 565 PRO A C 1
ATOM 4389 O O . PRO A 1 565 ? 56.672 16.153 -45.516 1.00 72.12 565 PRO A O 1
ATOM 4392 N N . THR A 1 566 ? 54.480 16.563 -45.563 1.00 78.19 566 THR A N 1
ATOM 4393 C CA . THR A 1 566 ? 54.348 16.655 -47.026 1.00 78.19 566 THR A CA 1
ATOM 4394 C C . THR A 1 566 ? 53.322 17.706 -47.412 1.00 78.19 566 THR A C 1
ATOM 4396 O O . THR A 1 566 ? 52.336 17.838 -46.692 1.00 78.19 566 THR A O 1
ATOM 4399 N N . ALA A 1 567 ? 53.482 18.350 -48.564 1.00 81.12 567 ALA A N 1
ATOM 4400 C CA . ALA A 1 567 ? 52.502 19.269 -49.140 1.00 81.12 567 ALA A CA 1
ATOM 4401 C C . ALA A 1 567 ? 52.054 18.801 -50.529 1.00 81.12 567 ALA A C 1
ATOM 4403 O O . ALA A 1 567 ? 52.881 18.375 -51.343 1.00 81.12 567 ALA A O 1
ATOM 4404 N N . THR A 1 568 ? 50.758 18.897 -50.817 1.00 84.50 568 THR A N 1
ATOM 4405 C CA . THR A 1 568 ? 50.207 18.529 -52.131 1.00 84.50 568 THR A CA 1
ATOM 4406 C C . THR A 1 568 ? 50.064 19.777 -53.007 1.00 84.50 568 THR A C 1
ATOM 4408 O O . THR A 1 568 ? 49.343 20.706 -52.651 1.00 84.50 568 THR A O 1
ATOM 4411 N N . VAL A 1 569 ? 50.769 19.829 -54.143 1.00 82.31 569 VAL A N 1
ATOM 4412 C CA . VAL A 1 569 ? 50.930 21.043 -54.963 1.00 82.31 569 VAL A CA 1
ATOM 4413 C C . VAL A 1 569 ? 50.485 20.806 -56.403 1.00 82.31 569 VAL A C 1
ATOM 4415 O O . VAL A 1 569 ? 51.043 19.960 -57.101 1.00 82.31 569 VAL A O 1
ATOM 4418 N N . ASP A 1 570 ? 49.528 21.615 -56.862 1.00 84.19 570 ASP A N 1
ATOM 4419 C CA . ASP A 1 570 ? 49.111 21.685 -58.265 1.00 84.19 570 ASP A CA 1
ATOM 4420 C C . ASP A 1 570 ? 49.912 22.754 -59.027 1.00 84.19 570 ASP A C 1
ATOM 4422 O O . ASP A 1 570 ? 49.803 23.951 -58.747 1.00 84.19 570 ASP A O 1
ATOM 4426 N N . PHE A 1 571 ? 50.744 22.329 -59.976 1.00 79.00 571 PHE A N 1
ATOM 4427 C CA . PHE A 1 571 ? 51.588 23.172 -60.822 1.00 79.00 571 PHE A CA 1
ATOM 4428 C C . PHE A 1 571 ? 51.183 23.214 -62.309 1.00 79.00 571 PHE A C 1
ATOM 4430 O O . PHE A 1 571 ? 51.829 23.940 -63.065 1.00 79.00 571 PHE A O 1
ATOM 4437 N N . GLY A 1 572 ? 50.108 22.533 -62.720 1.00 76.88 572 GLY A N 1
ATOM 4438 C CA . GLY A 1 572 ? 49.619 22.515 -64.107 1.00 76.88 572 GLY A CA 1
ATOM 4439 C C . GLY A 1 572 ? 50.373 21.570 -65.062 1.00 76.88 572 GLY A C 1
ATOM 4440 O O . GLY A 1 572 ? 51.121 20.693 -64.630 1.00 76.88 572 GLY A O 1
ATOM 4441 N N . GLY A 1 573 ? 50.130 21.730 -66.371 1.00 72.31 573 GLY A N 1
ATOM 4442 C CA . GLY A 1 573 ? 50.637 20.865 -67.451 1.00 72.31 573 GLY A CA 1
ATOM 4443 C C . GLY A 1 573 ? 51.715 21.491 -68.355 1.00 72.31 573 GLY A C 1
ATOM 4444 O O . GLY A 1 573 ? 52.205 22.587 -68.097 1.00 72.31 573 GLY A O 1
ATOM 4445 N N . VAL A 1 574 ? 52.082 20.769 -69.420 1.00 75.81 574 VAL A N 1
ATOM 4446 C CA . VAL A 1 574 ? 53.103 21.122 -70.434 1.00 75.81 574 VAL A CA 1
ATOM 4447 C C . VAL A 1 574 ? 52.467 20.963 -71.823 1.00 75.81 574 VAL A C 1
ATOM 4449 O O . VAL A 1 574 ? 51.775 19.970 -72.045 1.00 75.81 574 VAL A O 1
ATOM 4452 N N . GLU A 1 575 ? 52.697 21.895 -72.752 1.00 77.50 575 GLU A N 1
ATOM 4453 C CA . GLU A 1 575 ? 52.039 21.935 -74.078 1.00 77.50 575 GLU A CA 1
ATOM 4454 C C . GLU A 1 575 ? 53.055 21.757 -75.230 1.00 77.50 575 GLU A C 1
ATOM 4456 O O . GLU A 1 575 ? 54.168 22.278 -75.138 1.00 77.50 575 GLU A O 1
ATOM 4461 N N . TYR A 1 576 ? 52.705 21.009 -76.293 1.00 75.56 576 TYR A N 1
ATOM 4462 C CA . TYR A 1 576 ? 53.566 20.705 -77.462 1.00 75.56 576 TYR A CA 1
ATOM 4463 C C . TYR A 1 576 ? 52.775 20.230 -78.712 1.00 75.56 576 TYR A C 1
ATOM 4465 O O . TYR A 1 576 ? 51.634 19.795 -78.565 1.00 75.56 576 TYR A O 1
ATOM 4473 N N . GLY A 1 577 ? 53.357 20.286 -79.929 1.00 70.81 577 GLY A N 1
ATOM 4474 C CA . GLY A 1 577 ? 52.689 19.872 -81.193 1.00 70.81 577 GLY A CA 1
ATOM 4475 C C . GLY A 1 577 ? 53.556 19.889 -82.477 1.00 70.81 577 GLY A C 1
ATOM 4476 O O . GLY A 1 577 ? 54.687 20.380 -82.439 1.00 70.81 577 GLY A O 1
ATOM 4477 N N . ASP A 1 578 ? 53.027 19.340 -83.589 1.00 67.88 578 ASP A N 1
ATOM 4478 C CA . ASP A 1 578 ? 53.710 19.141 -84.895 1.00 67.88 578 ASP A CA 1
ATOM 4479 C C . ASP A 1 578 ? 52.762 19.138 -86.133 1.00 67.88 578 ASP A C 1
ATOM 4481 O O . ASP A 1 578 ? 51.553 18.948 -85.988 1.00 67.88 578 ASP A O 1
ATOM 4485 N N . ASN A 1 579 ? 53.284 19.299 -87.363 1.00 61.50 579 ASN A N 1
ATOM 4486 C CA . ASN A 1 579 ? 52.479 19.313 -88.599 1.00 61.50 579 ASN A CA 1
ATOM 4487 C C . ASN A 1 579 ? 52.051 17.915 -89.107 1.00 61.50 579 ASN A C 1
ATOM 4489 O O . ASN A 1 579 ? 50.975 17.803 -89.704 1.00 61.50 579 ASN A O 1
ATOM 4493 N N . SER A 1 580 ? 52.822 16.851 -88.839 1.00 60.50 580 SER A N 1
ATOM 4494 C CA . SER A 1 580 ? 52.474 15.465 -89.228 1.00 60.50 580 SER A CA 1
ATOM 4495 C C . SER A 1 580 ? 51.184 14.961 -88.553 1.00 60.50 580 SER A C 1
ATOM 4497 O O . SER A 1 580 ? 50.572 13.974 -88.970 1.00 60.50 580 SER A O 1
ATOM 4499 N N . GLN A 1 581 ? 50.713 15.691 -87.538 1.00 62.34 581 GLN A N 1
ATOM 4500 C CA . GLN A 1 581 ? 49.488 15.435 -86.783 1.00 62.34 581 GLN A CA 1
ATOM 4501 C C . GLN A 1 581 ? 48.206 15.886 -87.509 1.00 62.34 581 GLN A C 1
ATOM 4503 O O . GLN A 1 581 ? 47.109 15.487 -87.117 1.00 62.34 581 GLN A O 1
ATOM 4508 N N . LEU A 1 582 ? 48.305 16.681 -88.586 1.00 58.88 582 LEU A N 1
ATOM 4509 C CA . LEU A 1 582 ? 47.134 17.200 -89.318 1.00 58.88 582 LEU A CA 1
ATOM 4510 C C . LEU A 1 582 ? 46.323 16.116 -90.049 1.00 58.88 582 LEU A C 1
ATOM 4512 O O . LEU A 1 582 ? 45.140 16.316 -90.320 1.00 58.88 582 LEU A O 1
ATOM 4516 N N . PHE A 1 583 ? 46.937 14.969 -90.354 1.00 54.69 583 PHE A N 1
ATOM 4517 C CA . PHE A 1 583 ? 46.308 13.874 -91.103 1.00 54.69 583 PHE A CA 1
ATOM 4518 C C . PHE A 1 583 ? 46.570 12.486 -90.486 1.00 54.69 583 PHE A C 1
ATOM 4520 O O . PHE A 1 583 ? 46.570 11.471 -91.183 1.00 54.69 583 PHE A O 1
ATOM 4527 N N . GLY A 1 584 ? 46.752 12.413 -89.164 1.00 54.62 584 GLY A N 1
ATOM 4528 C CA . GLY A 1 584 ? 46.879 11.143 -88.448 1.00 54.62 584 GLY A CA 1
ATOM 4529 C C 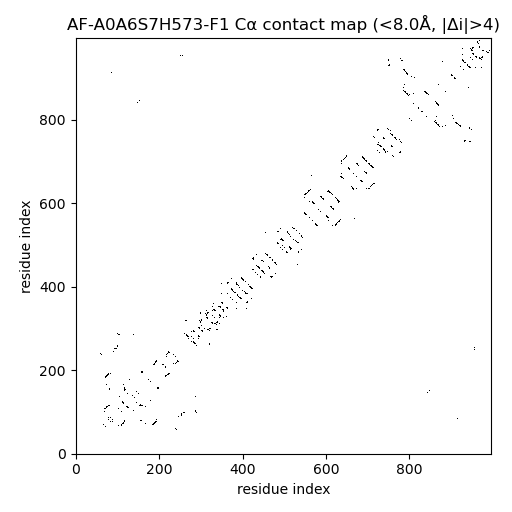. GLY A 1 584 ? 47.398 11.290 -87.020 1.00 54.62 584 GLY A C 1
ATOM 4530 O O . GLY A 1 584 ? 47.854 12.349 -86.609 1.00 54.62 584 GLY A O 1
ATOM 4531 N N . ASN A 1 585 ? 47.357 10.196 -86.257 1.00 50.59 585 ASN A N 1
ATOM 4532 C CA . ASN A 1 585 ? 47.727 10.166 -84.836 1.00 50.59 585 ASN A CA 1
ATOM 4533 C C . ASN A 1 585 ? 49.260 10.167 -84.607 1.00 50.59 585 ASN A C 1
ATOM 4535 O O . ASN A 1 585 ? 49.746 9.375 -83.795 1.00 50.59 585 ASN A O 1
ATOM 4539 N N . ALA A 1 586 ? 50.025 10.990 -85.333 1.00 56.19 586 ALA A N 1
ATOM 4540 C CA . ALA A 1 586 ? 51.485 11.032 -85.235 1.00 56.19 586 ALA A CA 1
ATOM 4541 C C . ALA A 1 586 ? 51.935 11.368 -83.798 1.00 56.19 586 ALA A C 1
ATOM 4543 O O . ALA A 1 586 ? 51.508 12.362 -83.198 1.00 56.19 586 ALA A O 1
ATOM 4544 N N . GLN A 1 587 ? 52.749 10.484 -83.216 1.00 59.06 587 GLN A N 1
ATOM 4545 C CA . GLN A 1 587 ? 53.121 10.529 -81.799 1.00 59.06 587 GLN A CA 1
ATOM 4546 C C . GLN A 1 587 ? 54.453 11.255 -81.608 1.00 59.06 587 GLN A C 1
ATOM 4548 O O . GLN A 1 587 ? 55.495 10.784 -82.062 1.00 59.06 587 GLN A O 1
ATOM 4553 N N . ILE A 1 588 ? 54.421 12.356 -80.860 1.00 68.50 588 ILE A N 1
ATOM 4554 C CA . ILE A 1 588 ? 55.616 13.062 -80.395 1.00 68.50 588 ILE A CA 1
ATOM 4555 C C . ILE A 1 588 ? 56.083 12.391 -79.092 1.00 68.50 588 ILE A C 1
ATOM 4557 O O . ILE A 1 588 ? 55.339 12.332 -78.112 1.00 68.50 588 ILE A O 1
ATOM 4561 N N . LYS A 1 589 ? 57.312 11.870 -79.059 1.00 74.38 589 LYS A N 1
ATOM 4562 C CA . LYS A 1 589 ? 57.930 11.247 -77.881 1.00 74.38 589 LYS A CA 1
ATOM 4563 C C . LYS A 1 589 ? 58.239 12.325 -76.844 1.00 74.38 589 LYS A C 1
ATOM 4565 O O . LYS A 1 589 ? 59.042 13.216 -77.099 1.00 74.38 589 LYS A O 1
ATOM 4570 N N . PHE A 1 590 ? 57.656 12.209 -75.657 1.00 80.62 590 PHE A N 1
ATOM 4571 C CA . PHE A 1 590 ? 57.848 13.135 -74.540 1.00 80.62 590 PHE A CA 1
ATOM 4572 C C . PHE A 1 590 ? 58.715 12.495 -73.443 1.00 80.62 590 PHE A C 1
ATOM 4574 O O . PHE A 1 590 ? 58.508 11.332 -73.096 1.00 80.62 590 PHE A O 1
ATOM 4581 N N . LYS A 1 591 ? 59.678 13.233 -72.880 1.00 79.75 591 LYS A N 1
ATOM 4582 C CA . LYS A 1 591 ? 60.548 12.782 -71.773 1.00 79.75 591 LYS A CA 1
ATOM 4583 C C . LYS A 1 591 ? 60.552 13.802 -70.636 1.00 79.75 591 LYS A C 1
ATOM 4585 O O . LYS A 1 591 ? 60.660 14.998 -70.894 1.00 79.75 591 LYS A O 1
ATOM 4590 N N . GLN A 1 592 ? 60.481 13.324 -69.394 1.00 81.25 592 GLN A N 1
ATOM 4591 C CA . GLN A 1 592 ? 60.492 14.117 -68.158 1.00 81.25 592 GLN A CA 1
ATOM 4592 C C . GLN A 1 592 ? 61.669 13.689 -67.266 1.00 81.25 592 GLN A C 1
ATOM 4594 O O . GLN A 1 592 ? 62.021 12.516 -67.244 1.00 81.25 592 GLN A O 1
ATOM 4599 N N . SER A 1 593 ? 62.264 14.609 -66.503 1.00 73.69 593 SER A N 1
ATOM 4600 C CA . SER A 1 593 ? 63.254 14.281 -65.467 1.00 73.69 593 SER A CA 1
ATOM 4601 C C . SER A 1 593 ? 63.125 15.206 -64.246 1.00 73.69 593 SER A C 1
ATOM 4603 O O . SER A 1 593 ? 63.211 16.427 -64.429 1.00 73.69 593 SER A O 1
ATOM 4605 N N . PRO A 1 594 ? 62.943 14.682 -63.013 1.00 74.19 594 PRO A N 1
ATOM 4606 C CA . PRO A 1 594 ? 62.712 13.273 -62.666 1.00 74.19 594 PRO A CA 1
ATOM 4607 C C . PRO A 1 594 ? 61.377 12.739 -63.207 1.00 74.19 594 PRO A C 1
ATOM 4609 O O . PRO A 1 594 ? 60.396 13.478 -63.271 1.00 74.19 594 PRO A O 1
ATOM 4612 N N . GLU A 1 595 ? 61.334 11.462 -63.582 1.00 72.94 595 GLU A N 1
ATOM 4613 C CA . GLU A 1 595 ? 60.114 10.803 -64.065 1.00 72.94 595 GLU A CA 1
ATOM 4614 C C . GLU A 1 595 ? 59.061 10.642 -62.948 1.00 72.94 595 GLU A C 1
ATOM 4616 O O . GLU A 1 595 ? 59.395 10.454 -61.778 1.00 72.94 595 GLU A O 1
ATOM 4621 N N . GLY A 1 596 ? 57.773 10.699 -63.309 1.00 71.44 596 GLY A N 1
ATOM 4622 C CA . GLY A 1 596 ? 56.651 10.397 -62.403 1.00 71.44 596 GLY A CA 1
ATOM 4623 C C . GLY A 1 596 ? 56.080 11.580 -61.605 1.00 71.44 596 GLY A C 1
ATOM 4624 O O . GLY A 1 596 ? 55.147 11.396 -60.821 1.00 71.44 596 GLY A O 1
ATOM 4625 N N . ILE A 1 597 ? 56.581 12.803 -61.806 1.00 79.12 597 ILE A N 1
ATOM 4626 C CA . ILE A 1 597 ? 56.083 14.009 -61.121 1.00 79.12 597 ILE A CA 1
ATOM 4627 C C . ILE A 1 597 ? 54.923 14.618 -61.930 1.00 79.12 597 ILE A C 1
ATOM 4629 O O . ILE A 1 597 ? 55.121 15.505 -62.758 1.00 79.12 597 ILE A O 1
ATOM 4633 N N . GLN A 1 598 ? 53.702 14.122 -61.713 1.00 79.25 598 GLN A N 1
ATOM 4634 C CA . GLN A 1 598 ? 52.469 14.622 -62.347 1.00 79.25 598 GLN A CA 1
ATOM 4635 C C . GLN A 1 598 ? 51.691 15.573 -61.429 1.00 79.25 598 GLN A C 1
ATOM 4637 O O . GLN A 1 598 ? 51.633 15.348 -60.223 1.00 79.25 598 GLN A O 1
ATOM 4642 N N . SER A 1 599 ? 51.075 16.614 -61.997 1.00 80.12 599 SER A N 1
ATOM 4643 C CA . SER A 1 599 ? 50.270 17.575 -61.234 1.00 80.12 599 SER A CA 1
ATOM 4644 C C . SER A 1 599 ? 48.850 17.055 -60.963 1.00 80.12 599 SER A C 1
ATOM 4646 O O . SER A 1 599 ? 48.220 16.572 -61.905 1.00 80.12 599 SER A O 1
ATOM 4648 N N . PRO A 1 600 ? 48.298 17.200 -59.740 1.00 82.06 600 PRO A N 1
ATOM 4649 C CA . PRO A 1 600 ? 48.952 17.670 -58.517 1.00 82.06 600 PRO A CA 1
ATOM 4650 C C . PRO A 1 600 ? 49.863 16.605 -57.883 1.00 82.06 600 PRO A C 1
ATOM 4652 O O . PRO A 1 600 ? 49.455 15.458 -57.697 1.00 82.06 600 PRO A O 1
ATOM 4655 N N . HIS A 1 601 ? 51.075 16.999 -57.474 1.00 85.25 601 HIS A N 1
ATOM 4656 C CA . HIS A 1 601 ? 52.058 16.087 -56.874 1.00 85.25 601 HIS A CA 1
ATOM 4657 C C . HIS A 1 601 ? 52.230 16.319 -55.370 1.00 85.25 601 HIS A C 1
ATOM 4659 O O . HIS A 1 601 ? 52.087 17.436 -54.872 1.00 85.25 601 HIS A O 1
ATOM 4665 N N . LYS A 1 602 ? 52.591 15.262 -54.638 1.00 85.06 602 LYS A N 1
ATOM 4666 C CA . LYS A 1 602 ? 52.805 15.297 -53.188 1.00 85.06 602 LYS A CA 1
ATOM 4667 C C . LYS A 1 602 ? 54.298 15.391 -52.864 1.00 85.06 602 LYS A C 1
ATOM 4669 O O . LYS A 1 602 ? 54.997 14.382 -52.852 1.00 85.06 602 LYS A O 1
ATOM 4674 N N . PHE A 1 603 ? 54.770 16.595 -52.566 1.00 85.00 603 PHE A N 1
ATOM 4675 C CA . PHE A 1 603 ? 56.169 16.866 -52.237 1.00 85.00 603 PHE A CA 1
ATOM 4676 C C . PHE A 1 603 ? 56.441 16.662 -50.738 1.00 85.00 603 PHE A C 1
ATOM 4678 O O . PHE A 1 603 ? 55.628 17.030 -49.888 1.00 85.00 603 PHE A O 1
ATOM 4685 N N . SER A 1 604 ? 57.592 16.085 -50.396 1.00 80.88 604 SER A N 1
ATOM 4686 C CA . SER A 1 604 ? 58.115 16.042 -49.024 1.00 80.88 604 SER A CA 1
ATOM 4687 C C . SER A 1 604 ? 58.822 17.347 -48.649 1.00 80.88 604 SER A C 1
ATOM 4689 O O . SER A 1 604 ? 59.240 18.094 -49.529 1.00 80.88 604 SER A O 1
ATOM 4691 N N . LEU A 1 605 ? 58.997 17.592 -47.345 1.00 77.50 605 LEU A N 1
ATOM 4692 C CA . LEU A 1 605 ? 59.839 18.674 -46.809 1.00 77.50 605 LEU A CA 1
ATOM 4693 C C . LEU A 1 605 ? 61.189 18.787 -47.551 1.00 77.50 605 LEU A C 1
ATOM 4695 O O . LEU A 1 605 ? 61.925 17.803 -47.642 1.00 77.50 605 LEU A O 1
ATOM 4699 N N . GLY A 1 606 ? 61.510 19.981 -48.064 1.00 74.94 606 GLY A N 1
ATOM 4700 C CA . GLY A 1 606 ? 62.666 20.232 -48.941 1.00 74.94 606 GLY A CA 1
ATOM 4701 C C . GLY A 1 606 ? 62.291 20.851 -50.298 1.00 74.94 606 GLY A C 1
ATOM 4702 O O . GLY A 1 606 ? 61.156 21.276 -50.499 1.00 74.94 606 GLY A O 1
ATOM 4703 N N . ARG A 1 607 ? 63.255 20.928 -51.230 1.00 78.81 607 ARG A N 1
ATOM 4704 C CA . ARG A 1 607 ? 63.099 21.520 -52.577 1.00 78.81 607 ARG A CA 1
ATOM 4705 C C . ARG A 1 607 ? 63.286 20.467 -53.681 1.00 78.81 607 ARG A C 1
ATOM 4707 O O . ARG A 1 607 ? 64.177 19.628 -53.588 1.00 78.81 607 ARG A O 1
ATOM 4714 N N . THR A 1 608 ? 62.487 20.542 -54.746 1.00 79.75 608 THR A N 1
ATOM 4715 C CA . THR A 1 608 ? 62.472 19.609 -55.892 1.00 79.75 608 THR A CA 1
ATOM 4716 C C . THR A 1 608 ? 62.400 20.378 -57.221 1.00 79.75 608 THR A C 1
ATOM 4718 O O . THR A 1 608 ? 61.739 21.409 -57.298 1.00 79.75 608 THR A O 1
ATOM 4721 N N . THR A 1 609 ? 63.060 19.891 -58.278 1.00 78.50 609 THR A N 1
ATOM 4722 C CA . THR A 1 609 ? 63.155 20.543 -59.607 1.00 78.50 609 THR A CA 1
ATOM 4723 C C . THR A 1 609 ? 62.849 19.529 -60.718 1.00 78.50 609 THR A C 1
ATOM 4725 O O . THR A 1 609 ? 63.189 18.358 -60.567 1.00 78.50 609 THR A O 1
ATOM 4728 N N . THR A 1 610 ? 62.212 19.949 -61.820 1.00 83.00 610 THR A N 1
ATOM 4729 C CA . THR A 1 610 ? 61.678 19.069 -62.885 1.00 83.00 610 THR A CA 1
ATOM 4730 C C . THR A 1 610 ? 61.858 19.670 -64.292 1.00 83.00 610 THR A C 1
ATOM 4732 O O . THR A 1 610 ? 61.735 20.879 -64.475 1.00 83.00 610 THR A O 1
ATOM 4735 N N . SER A 1 611 ? 62.132 18.840 -65.305 1.00 78.31 611 SER A N 1
ATOM 4736 C CA . SER A 1 611 ? 62.466 19.225 -66.695 1.00 78.31 611 SER A CA 1
ATOM 4737 C C . SER A 1 611 ? 61.843 18.300 -67.757 1.00 78.31 611 SER A C 1
ATOM 4739 O O . SER A 1 611 ? 61.463 17.178 -67.425 1.00 78.31 611 SER A O 1
ATOM 4741 N N . TYR A 1 612 ? 61.729 18.763 -69.013 1.00 84.25 612 TYR A N 1
ATOM 4742 C CA . TYR A 1 612 ? 60.955 18.135 -70.101 1.00 84.25 612 TYR A CA 1
ATOM 4743 C C . TYR A 1 612 ? 61.603 18.250 -71.507 1.00 84.25 612 TYR A C 1
ATOM 4745 O O . TYR A 1 612 ? 62.418 19.141 -71.762 1.00 84.25 612 TYR A O 1
ATOM 4753 N N . THR A 1 613 ? 61.262 17.345 -72.439 1.00 78.44 613 THR A N 1
ATOM 4754 C CA . THR A 1 613 ? 61.802 17.226 -73.822 1.00 78.44 613 THR A CA 1
ATOM 4755 C C . THR A 1 613 ? 60.795 16.555 -74.776 1.00 78.44 613 THR A C 1
ATOM 4757 O O . THR A 1 613 ? 60.115 15.629 -74.343 1.00 78.44 613 THR A O 1
ATOM 4760 N N . VAL A 1 614 ? 60.739 16.956 -76.057 1.00 80.44 614 VAL A N 1
ATOM 4761 C CA . VAL A 1 614 ? 59.889 16.369 -77.126 1.00 80.44 614 VAL A CA 1
ATOM 4762 C C . VAL A 1 614 ? 60.662 16.008 -78.402 1.00 80.44 614 VAL A C 1
ATOM 4764 O O . VAL A 1 614 ? 61.634 16.687 -78.718 1.00 80.44 614 VAL A O 1
ATOM 4767 N N . GLU A 1 615 ? 60.217 14.979 -79.132 1.00 73.75 615 GLU A N 1
ATOM 4768 C CA . GLU A 1 615 ? 60.782 14.469 -80.401 1.00 73.75 615 GLU A CA 1
ATOM 4769 C C . GLU A 1 615 ? 59.665 13.935 -81.327 1.00 73.75 615 GLU A C 1
ATOM 4771 O O . GLU A 1 615 ? 58.823 13.185 -80.848 1.00 73.75 615 GLU A O 1
ATOM 4776 N N . ASP A 1 616 ? 59.614 14.275 -82.618 1.00 70.88 616 ASP A N 1
ATOM 4777 C CA . ASP A 1 616 ? 58.565 13.783 -83.541 1.00 70.88 616 ASP A CA 1
ATOM 4778 C C . ASP A 1 616 ? 58.789 12.332 -84.051 1.00 70.88 616 ASP A C 1
ATOM 4780 O O . ASP A 1 616 ? 59.669 11.592 -83.597 1.00 70.88 616 ASP A O 1
ATOM 4784 N N . GLN A 1 617 ? 57.964 11.904 -85.016 1.00 67.69 617 GLN A N 1
ATOM 4785 C CA . GLN A 1 617 ? 58.038 10.573 -85.625 1.00 67.69 617 GLN A CA 1
ATOM 4786 C C . GLN A 1 617 ? 59.053 10.465 -86.790 1.00 67.69 617 GLN A C 1
ATOM 4788 O O . GLN A 1 617 ? 59.380 9.348 -87.195 1.00 67.69 617 GLN A O 1
ATOM 4793 N N . ALA A 1 618 ? 59.581 11.587 -87.293 1.00 62.53 618 ALA A N 1
ATOM 4794 C CA . ALA A 1 618 ? 60.598 11.661 -88.349 1.00 62.53 618 ALA A CA 1
ATOM 4795 C C . ALA A 1 618 ? 62.043 11.838 -87.811 1.00 62.53 618 ALA A C 1
ATOM 4797 O O . ALA A 1 618 ? 62.995 11.537 -88.530 1.00 62.53 618 ALA A O 1
ATOM 4798 N N . GLY A 1 619 ? 62.214 12.265 -86.553 1.00 64.25 619 GLY A N 1
ATOM 4799 C CA . GLY A 1 619 ? 63.481 12.403 -85.822 1.00 64.25 619 GLY A CA 1
ATOM 4800 C C . GLY A 1 619 ? 63.814 13.780 -85.200 1.00 64.25 619 GLY A C 1
ATOM 4801 O O . GLY A 1 619 ? 64.948 13.942 -84.747 1.00 64.25 619 GLY A O 1
ATOM 4802 N N . ASN A 1 620 ? 62.914 14.775 -85.162 1.00 67.19 620 ASN A N 1
ATOM 4803 C CA . ASN A 1 620 ? 63.249 16.186 -84.829 1.00 67.19 620 ASN A CA 1
ATOM 4804 C C . ASN A 1 620 ? 62.806 16.624 -83.391 1.00 67.19 620 ASN A C 1
ATOM 4806 O O . ASN A 1 620 ? 61.786 16.134 -82.925 1.00 67.19 620 ASN A O 1
ATOM 4810 N N . ILE A 1 621 ? 63.537 17.509 -82.655 1.00 75.81 621 ILE A N 1
ATOM 4811 C CA . ILE A 1 621 ? 63.546 17.587 -81.143 1.00 75.81 621 ILE A CA 1
ATOM 4812 C C . ILE A 1 621 ? 63.508 19.018 -80.485 1.00 75.81 621 ILE A C 1
ATOM 4814 O O . ILE A 1 621 ? 64.112 19.936 -81.035 1.00 75.81 621 ILE A O 1
ATOM 4818 N N . ASN A 1 622 ? 62.910 19.214 -79.269 1.00 77.06 622 ASN A N 1
ATOM 4819 C CA . ASN A 1 622 ? 62.858 20.493 -78.460 1.00 77.06 622 ASN A CA 1
ATOM 4820 C C . ASN A 1 622 ? 62.694 20.333 -76.874 1.00 77.06 622 ASN A C 1
ATOM 4822 O O . ASN A 1 622 ? 62.403 19.212 -76.459 1.00 77.06 622 ASN A O 1
ATOM 4826 N N . ARG A 1 623 ? 62.900 21.339 -75.948 1.00 81.38 623 ARG A N 1
ATOM 4827 C CA . ARG A 1 623 ? 63.000 21.178 -74.415 1.00 81.38 623 ARG A CA 1
ATOM 4828 C C . ARG A 1 623 ? 62.623 22.370 -73.429 1.00 81.38 623 ARG A C 1
ATOM 4830 O O . ARG A 1 623 ? 62.755 23.515 -73.840 1.00 81.38 623 ARG A O 1
ATOM 4837 N N . CYS A 1 624 ? 62.274 22.146 -72.114 1.00 82.31 624 CYS A N 1
ATOM 4838 C CA . CYS A 1 624 ? 62.048 23.183 -71.010 1.00 82.31 624 CYS A CA 1
ATOM 4839 C C . CYS A 1 624 ? 62.008 22.699 -69.479 1.00 82.31 624 CYS A C 1
ATOM 4841 O O . CYS A 1 624 ? 62.115 21.496 -69.258 1.00 82.31 624 CYS A O 1
ATOM 4843 N N . SER A 1 625 ? 61.889 23.547 -68.394 1.00 82.69 625 SER A N 1
ATOM 4844 C CA . SER A 1 625 ? 61.933 23.141 -66.914 1.00 82.69 625 SER A CA 1
ATOM 4845 C C . SER A 1 625 ? 61.383 24.102 -65.774 1.00 82.69 625 SER A C 1
ATOM 4847 O O . SER A 1 625 ? 61.296 25.299 -66.025 1.00 82.69 625 SER A O 1
ATOM 4849 N N . PHE A 1 626 ? 61.104 23.630 -64.514 1.00 86.31 626 PHE A N 1
ATOM 4850 C CA . PHE A 1 626 ? 60.622 24.392 -63.287 1.00 86.31 626 PHE A CA 1
ATOM 4851 C C . PHE A 1 626 ? 60.925 23.749 -61.866 1.00 86.31 626 PHE A C 1
ATOM 4853 O O . PHE A 1 626 ? 61.544 22.689 -61.814 1.00 86.31 626 PHE A O 1
ATOM 4860 N N . SER A 1 627 ? 60.519 24.336 -60.701 1.00 81.31 627 SER A N 1
ATOM 4861 C CA . SER A 1 627 ? 60.794 23.829 -59.302 1.00 81.31 627 SER A CA 1
ATOM 4862 C C . SER A 1 627 ? 59.771 24.138 -58.151 1.00 81.31 627 SER A C 1
ATOM 4864 O O . SER A 1 627 ? 58.997 25.087 -58.234 1.00 81.31 627 SER A O 1
ATOM 4866 N N . VAL A 1 628 ? 59.772 23.375 -57.036 1.00 86.81 628 VAL A N 1
ATOM 4867 C CA . VAL A 1 628 ? 58.857 23.494 -55.854 1.00 86.81 628 VAL A CA 1
ATOM 4868 C C . VAL A 1 628 ? 59.594 23.322 -54.503 1.00 86.81 628 VAL A C 1
ATOM 4870 O O . VAL A 1 628 ? 60.542 22.546 -54.434 1.00 86.81 628 VAL A O 1
ATOM 4873 N N . GLU A 1 629 ? 59.172 23.996 -53.419 1.00 83.12 629 GLU A N 1
ATOM 4874 C CA . GLU A 1 629 ? 59.768 23.888 -52.061 1.00 83.12 629 GLU A CA 1
ATOM 4875 C C . GLU A 1 629 ? 58.731 23.804 -50.915 1.00 83.12 629 GLU A C 1
ATOM 4877 O O . GLU A 1 629 ? 57.748 24.541 -50.929 1.00 83.12 629 GLU A O 1
ATOM 4882 N N . VAL A 1 630 ? 58.956 22.941 -49.912 1.00 84.31 630 VAL A N 1
ATOM 4883 C CA . VAL A 1 630 ? 58.034 22.651 -48.789 1.00 84.31 630 VAL A CA 1
ATOM 4884 C C . VAL A 1 630 ? 58.694 22.890 -47.424 1.00 84.31 630 VAL A C 1
ATOM 4886 O O . VAL A 1 630 ? 59.761 22.333 -47.154 1.00 84.31 630 VAL A O 1
ATOM 4889 N N . VAL A 1 631 ? 58.030 23.646 -46.537 1.00 80.25 631 VAL A N 1
ATOM 4890 C CA . VAL A 1 631 ? 58.491 23.963 -45.163 1.00 80.25 631 VAL A CA 1
ATOM 4891 C C . VAL A 1 631 ? 57.448 23.635 -44.086 1.00 80.25 631 VAL A C 1
ATOM 4893 O O . VAL A 1 631 ? 56.249 23.653 -44.355 1.00 80.25 631 VAL A O 1
ATOM 4896 N N . ASP A 1 632 ? 57.898 23.368 -42.859 1.00 79.25 632 ASP A N 1
ATOM 4897 C CA . ASP A 1 632 ? 57.029 23.073 -41.711 1.00 79.25 632 ASP A CA 1
ATOM 4898 C C . ASP A 1 632 ? 56.676 24.322 -40.874 1.00 79.25 632 ASP A C 1
ATOM 4900 O O . ASP A 1 632 ? 57.448 25.286 -40.855 1.00 79.25 632 ASP A O 1
ATOM 4904 N N . LYS A 1 633 ? 55.486 24.315 -40.246 1.00 73.31 633 LYS A N 1
ATOM 4905 C CA . LYS A 1 633 ? 54.876 25.443 -39.508 1.00 73.31 633 LYS A CA 1
ATOM 4906 C C . LYS A 1 633 ? 53.891 25.036 -38.388 1.00 73.31 633 LYS A C 1
ATOM 4908 O O . LYS A 1 633 ? 53.127 25.890 -37.934 1.00 73.31 633 LYS A O 1
ATOM 4913 N N . GLU A 1 634 ? 53.802 23.762 -38.000 1.00 74.94 634 GLU A N 1
ATOM 4914 C CA . GLU A 1 634 ? 52.865 23.311 -36.952 1.00 74.94 634 GLU A CA 1
ATOM 4915 C C . GLU A 1 634 ? 53.603 23.041 -35.627 1.00 74.94 634 GLU A C 1
ATOM 4917 O O . GLU A 1 634 ? 54.746 22.616 -35.630 1.00 74.94 634 GLU A O 1
ATOM 4922 N N . SER A 1 635 ? 52.956 23.308 -34.486 1.00 76.81 635 SER A N 1
ATOM 4923 C CA . SER A 1 635 ? 53.499 22.976 -33.157 1.00 76.81 635 SER A CA 1
ATOM 4924 C C . SER A 1 635 ? 53.277 21.504 -32.782 1.00 76.81 635 SER A C 1
ATOM 4926 O O . SER A 1 635 ? 52.253 20.927 -33.183 1.00 76.81 635 SER A O 1
ATOM 4928 N N . PRO A 1 636 ? 54.108 20.957 -31.868 1.00 81.31 636 PRO A N 1
ATOM 4929 C CA . PRO A 1 636 ? 53.883 19.659 -31.241 1.00 81.31 636 PRO A CA 1
ATOM 4930 C C . PRO A 1 636 ? 52.490 19.529 -30.611 1.00 81.31 636 PRO A C 1
ATOM 4932 O O . PRO A 1 636 ? 51.878 20.501 -30.160 1.00 81.31 636 PRO A O 1
ATOM 4935 N N . ARG A 1 637 ? 51.974 18.300 -30.542 1.00 80.81 637 ARG A N 1
ATOM 4936 C CA . ARG A 1 637 ? 50.596 18.004 -30.120 1.00 80.81 637 ARG A CA 1
ATOM 4937 C C . ARG A 1 637 ? 50.564 17.006 -28.970 1.00 80.81 637 ARG A C 1
ATOM 4939 O O . ARG A 1 637 ? 51.255 15.991 -29.000 1.00 80.81 637 ARG A O 1
ATOM 4946 N N . VAL A 1 638 ? 49.717 17.264 -27.975 1.00 83.75 638 VAL A N 1
ATOM 4947 C CA . VAL A 1 638 ? 49.472 16.343 -26.853 1.00 83.75 638 VAL A CA 1
ATOM 4948 C C . VAL A 1 638 ? 48.545 15.217 -27.319 1.00 83.75 638 VAL A C 1
ATOM 4950 O O . VAL A 1 638 ? 47.446 15.487 -27.800 1.00 83.75 638 VAL A O 1
ATOM 4953 N N . ILE A 1 639 ? 48.981 13.963 -27.186 1.00 84.31 639 ILE A N 1
ATOM 4954 C CA . ILE A 1 639 ? 48.223 12.763 -27.584 1.00 84.31 639 ILE A CA 1
ATOM 4955 C C . ILE A 1 639 ? 47.632 12.046 -26.369 1.00 84.31 639 ILE A C 1
ATOM 4957 O O . ILE A 1 639 ? 46.482 11.616 -26.414 1.00 84.31 639 ILE A O 1
ATOM 4961 N N . SER A 1 640 ? 48.400 11.933 -25.284 1.00 81.62 640 SER A N 1
ATOM 4962 C CA . SER A 1 640 ? 47.922 11.400 -24.006 1.00 81.62 640 SER A CA 1
ATOM 4963 C C . SER A 1 640 ? 48.405 12.281 -22.865 1.00 81.62 640 SER A C 1
ATOM 4965 O O . SER A 1 640 ? 49.591 12.599 -22.792 1.00 81.62 640 SER A O 1
ATOM 4967 N N . CYS A 1 641 ? 47.481 12.671 -21.991 1.00 86.81 641 CYS A N 1
ATOM 4968 C CA . CYS A 1 641 ? 47.726 13.447 -20.783 1.00 86.81 641 CYS A CA 1
ATOM 4969 C C . CYS A 1 641 ? 46.861 12.840 -19.661 1.00 86.81 641 CYS A C 1
ATOM 4971 O O . CYS A 1 641 ? 45.646 12.713 -19.858 1.00 86.81 641 CYS A O 1
ATOM 4973 N N . PRO A 1 642 ? 47.449 12.420 -18.524 1.00 88.50 642 PRO A N 1
ATOM 4974 C CA . PRO A 1 642 ? 46.698 11.918 -17.379 1.00 88.50 642 PRO A CA 1
ATOM 4975 C C . PRO A 1 642 ? 45.651 12.921 -16.890 1.00 88.50 642 PRO A C 1
ATOM 4977 O O . PRO A 1 642 ? 45.806 14.129 -17.040 1.00 88.50 642 PRO A O 1
ATOM 4980 N N . LYS A 1 643 ? 44.574 12.408 -16.293 1.00 86.31 643 LYS A N 1
ATOM 4981 C CA . LYS A 1 643 ? 43.525 13.227 -15.673 1.00 86.31 643 LYS A CA 1
ATOM 4982 C C . LYS A 1 643 ? 43.833 13.490 -14.201 1.00 86.31 643 LYS A C 1
ATOM 4984 O O . LYS A 1 643 ? 44.581 12.735 -13.580 1.00 86.31 643 LYS A O 1
ATOM 4989 N N . ASP A 1 644 ? 43.186 14.514 -13.651 1.00 86.19 644 ASP A N 1
ATOM 4990 C CA . ASP A 1 644 ? 43.203 14.807 -12.218 1.00 86.19 644 ASP A CA 1
ATOM 4991 C C . ASP A 1 644 ? 42.823 13.573 -11.383 1.00 86.19 644 ASP A C 1
ATOM 4993 O O . ASP A 1 644 ? 41.884 12.839 -11.718 1.00 86.19 644 ASP A O 1
ATOM 4997 N N . LYS A 1 645 ? 43.557 13.333 -10.292 1.00 81.56 645 LYS A N 1
ATOM 4998 C CA . LYS A 1 645 ? 43.451 12.108 -9.488 1.00 81.56 645 LYS A CA 1
ATOM 4999 C C . LYS A 1 645 ? 43.347 12.432 -7.999 1.00 81.56 645 LYS A C 1
ATOM 5001 O O . LYS A 1 645 ? 44.305 12.894 -7.385 1.00 81.56 645 LYS A O 1
ATOM 5006 N N . ILE A 1 646 ? 42.188 12.133 -7.411 1.00 81.12 646 ILE A N 1
ATOM 5007 C CA . ILE A 1 646 ? 41.961 12.223 -5.963 1.00 81.12 646 ILE A CA 1
ATOM 5008 C C . ILE A 1 646 ? 42.206 10.843 -5.341 1.00 81.12 646 ILE A C 1
ATOM 5010 O O . ILE A 1 646 ? 41.635 9.851 -5.795 1.00 81.12 646 ILE A O 1
ATOM 5014 N N . VAL A 1 647 ? 43.056 10.770 -4.315 1.00 81.25 647 VAL A N 1
ATOM 5015 C CA . VAL A 1 647 ? 43.422 9.524 -3.621 1.00 81.25 647 VAL A CA 1
ATOM 5016 C C . VAL A 1 647 ? 43.188 9.685 -2.122 1.00 81.25 647 VAL A C 1
ATOM 5018 O O . VAL A 1 647 ? 43.873 10.459 -1.459 1.00 81.25 647 VAL A O 1
ATOM 5021 N N . ALA A 1 648 ? 42.236 8.929 -1.576 1.00 73.38 648 ALA A N 1
ATOM 5022 C CA . ALA A 1 648 ? 42.018 8.867 -0.135 1.00 73.38 648 ALA A CA 1
ATOM 5023 C C . ALA A 1 648 ? 42.957 7.832 0.510 1.00 73.38 648 ALA A C 1
ATOM 5025 O O . ALA A 1 648 ? 43.075 6.709 0.016 1.00 73.38 648 ALA A O 1
ATOM 5026 N N . THR A 1 649 ? 43.605 8.189 1.620 1.00 75.19 649 THR A N 1
ATOM 5027 C CA . THR A 1 649 ? 44.536 7.318 2.358 1.00 75.19 649 THR A CA 1
ATOM 5028 C C . THR A 1 649 ? 44.181 7.230 3.845 1.00 75.19 649 THR A C 1
ATOM 5030 O O . THR A 1 649 ? 43.640 8.168 4.428 1.00 75.19 649 THR A O 1
ATOM 5033 N N . LYS A 1 650 ? 44.498 6.081 4.460 1.00 65.75 650 LYS A N 1
ATOM 5034 C CA . LYS A 1 650 ? 44.445 5.852 5.918 1.00 65.75 650 LYS A CA 1
ATOM 5035 C C . LYS A 1 650 ? 45.784 6.128 6.624 1.00 65.75 650 LYS A C 1
ATOM 5037 O O . LYS A 1 650 ? 45.848 6.066 7.846 1.00 65.75 650 LYS A O 1
ATOM 5042 N N . HIS A 1 651 ? 46.848 6.396 5.866 1.00 64.19 651 HIS A N 1
ATOM 5043 C CA . HIS A 1 651 ? 48.216 6.601 6.354 1.00 64.19 651 HIS A CA 1
ATOM 5044 C C . HIS A 1 651 ? 48.765 7.953 5.868 1.00 64.19 651 HIS A C 1
ATOM 5046 O O . HIS A 1 651 ? 48.352 8.430 4.812 1.00 64.19 651 HIS A O 1
ATOM 5052 N N . ASP A 1 652 ? 49.738 8.528 6.587 1.00 70.38 652 ASP A N 1
ATOM 5053 C CA . ASP A 1 652 ? 50.368 9.841 6.300 1.00 70.38 652 ASP A CA 1
ATOM 5054 C C . ASP A 1 652 ? 50.965 9.967 4.880 1.00 70.38 652 ASP A C 1
ATOM 5056 O O . ASP A 1 652 ? 51.120 11.067 4.349 1.00 70.38 652 ASP A O 1
ATOM 5060 N N . LYS A 1 653 ? 51.271 8.832 4.239 1.00 76.69 653 LYS A N 1
ATOM 5061 C CA . LYS A 1 653 ? 51.796 8.767 2.874 1.00 76.69 653 LYS A CA 1
ATOM 5062 C C . LYS A 1 653 ? 51.078 7.729 2.019 1.00 76.69 653 LYS A C 1
ATOM 5064 O O . LYS A 1 653 ? 50.615 6.706 2.525 1.00 76.69 653 LYS A O 1
ATOM 5069 N N . VAL A 1 654 ? 51.069 7.957 0.708 1.00 84.69 654 VAL A N 1
ATOM 5070 C CA . VAL A 1 654 ? 50.611 7.001 -0.310 1.00 84.69 654 VAL A CA 1
ATOM 5071 C C . VAL A 1 654 ? 51.473 7.108 -1.573 1.00 84.69 654 VAL A C 1
ATOM 5073 O O . VAL A 1 654 ? 51.825 8.208 -1.994 1.00 84.69 654 VAL A O 1
ATOM 5076 N N . VAL A 1 655 ? 51.830 5.975 -2.185 1.00 86.12 655 VAL A N 1
ATOM 5077 C CA . VAL A 1 655 ? 52.547 5.950 -3.473 1.00 86.12 655 VAL A CA 1
ATOM 5078 C C . VAL A 1 655 ? 51.542 6.096 -4.612 1.00 86.12 655 VAL A C 1
ATOM 5080 O O . VAL A 1 655 ? 50.537 5.382 -4.643 1.00 86.12 655 VAL A O 1
ATOM 5083 N N . ILE A 1 656 ? 51.795 7.018 -5.546 1.00 84.69 656 ILE A N 1
ATOM 5084 C CA . ILE A 1 656 ? 50.870 7.310 -6.651 1.00 84.69 656 ILE A CA 1
ATOM 5085 C C . ILE A 1 656 ? 51.588 7.195 -7.996 1.00 84.69 656 ILE A C 1
ATOM 5087 O O . ILE A 1 656 ? 52.627 7.807 -8.233 1.00 84.69 656 ILE A O 1
ATOM 5091 N N . THR A 1 657 ? 50.978 6.425 -8.897 1.00 86.12 657 THR A N 1
ATOM 5092 C CA . THR A 1 657 ? 51.398 6.253 -10.290 1.00 86.12 657 THR A CA 1
ATOM 5093 C C . THR A 1 657 ? 50.385 6.843 -11.270 1.00 86.12 657 THR A C 1
ATOM 5095 O O . THR A 1 657 ? 49.178 6.909 -10.982 1.00 86.12 657 THR A O 1
ATOM 5098 N N . TRP A 1 658 ? 50.875 7.250 -12.440 1.00 88.00 658 TRP A N 1
ATOM 5099 C CA . TRP A 1 658 ? 50.085 7.675 -13.599 1.00 88.00 658 TRP A CA 1
ATOM 5100 C C . TRP A 1 658 ? 50.682 7.163 -14.915 1.00 88.00 658 TRP A C 1
ATOM 5102 O O . TRP A 1 658 ? 51.860 6.812 -14.994 1.00 88.00 658 TRP A O 1
ATOM 5112 N N . GLU A 1 659 ? 49.841 7.117 -15.947 1.00 83.81 659 GLU A N 1
ATOM 5113 C CA . GLU A 1 659 ? 50.210 6.704 -17.304 1.00 83.81 659 GLU A CA 1
ATOM 5114 C C . GLU A 1 659 ? 51.205 7.691 -17.950 1.00 83.81 659 GLU A C 1
ATOM 5116 O O . GLU A 1 659 ? 51.175 8.886 -17.641 1.00 83.81 659 GLU A O 1
ATOM 5121 N N . PRO A 1 660 ? 52.101 7.228 -18.843 1.00 79.25 660 PRO A N 1
ATOM 5122 C CA . PRO A 1 660 ? 53.076 8.098 -19.494 1.00 79.25 660 PRO A CA 1
ATOM 5123 C C . PRO A 1 660 ? 52.401 9.142 -20.398 1.00 79.25 660 PRO A C 1
ATOM 5125 O O . PRO A 1 660 ? 51.490 8.833 -21.167 1.00 79.25 660 PRO A O 1
ATOM 5128 N N . VAL A 1 661 ? 52.891 10.382 -20.332 1.00 85.75 661 VAL A N 1
ATOM 5129 C CA . VAL A 1 661 ? 52.461 11.481 -21.211 1.00 85.75 661 VAL A CA 1
ATOM 5130 C C . VAL A 1 661 ? 53.057 11.280 -22.603 1.00 85.75 661 VAL A C 1
ATOM 5132 O O . VAL A 1 661 ? 54.248 10.997 -22.730 1.00 85.75 661 VAL A O 1
ATOM 5135 N N . ILE A 1 662 ? 52.244 11.438 -23.649 1.00 83.88 662 ILE A N 1
ATOM 5136 C CA . ILE A 1 662 ? 52.661 11.222 -25.043 1.00 83.88 662 ILE A CA 1
ATOM 5137 C C . ILE A 1 662 ? 52.407 12.494 -25.850 1.00 83.88 662 ILE A C 1
ATOM 5139 O O . ILE A 1 662 ? 51.282 12.995 -25.887 1.00 83.88 662 ILE A O 1
ATOM 5143 N N . PHE A 1 663 ? 53.442 12.962 -26.544 1.00 84.50 663 PHE A N 1
ATOM 5144 C CA . PHE A 1 663 ? 53.396 14.065 -27.505 1.00 84.50 663 PHE A CA 1
ATOM 5145 C C . PHE A 1 663 ? 53.786 13.554 -28.900 1.00 84.50 663 PHE A C 1
ATOM 5147 O O . PHE A 1 663 ? 54.486 12.545 -29.001 1.00 84.50 663 PHE A O 1
ATOM 5154 N N . LYS A 1 664 ? 53.330 14.228 -29.961 1.00 80.44 664 LYS A N 1
ATOM 5155 C CA . LYS A 1 664 ? 53.676 13.922 -31.360 1.00 80.44 664 LYS A CA 1
ATOM 5156 C C . LYS A 1 664 ? 53.803 15.165 -32.223 1.00 80.44 664 LYS A C 1
ATOM 5158 O O . LYS A 1 664 ? 53.148 16.167 -31.939 1.00 80.44 664 LYS A O 1
ATOM 5163 N N . ASP A 1 665 ? 54.575 15.057 -33.297 1.00 80.44 665 ASP A N 1
ATOM 5164 C CA . ASP A 1 665 ? 54.838 16.162 -34.218 1.00 80.44 665 ASP A CA 1
ATOM 5165 C C . ASP A 1 665 ? 54.918 15.723 -35.692 1.00 80.44 665 ASP A C 1
ATOM 5167 O O . ASP A 1 665 ? 55.366 14.620 -36.019 1.00 80.44 665 ASP A O 1
ATOM 5171 N N . ASN A 1 666 ? 54.460 16.579 -36.609 1.00 74.12 666 ASN A N 1
ATOM 5172 C CA . ASN A 1 666 ? 54.382 16.269 -38.040 1.00 74.12 666 ASN A CA 1
ATOM 5173 C C . ASN A 1 666 ? 55.722 16.410 -38.787 1.00 74.12 666 ASN A C 1
ATOM 5175 O O . ASN A 1 666 ? 55.828 15.869 -39.890 1.00 74.12 666 ASN A O 1
ATOM 5179 N N . ALA A 1 667 ? 56.737 17.070 -38.219 1.00 70.50 667 ALA A N 1
ATOM 5180 C CA . ALA A 1 667 ? 58.112 17.092 -38.732 1.00 70.50 667 ALA A CA 1
ATOM 5181 C C . ALA A 1 667 ? 58.972 15.906 -38.235 1.00 70.50 667 ALA A C 1
ATOM 5183 O O . ALA A 1 667 ? 60.113 15.736 -38.702 1.00 70.50 667 ALA A O 1
ATOM 5184 N N . GLY A 1 668 ? 58.417 15.081 -37.337 1.00 70.62 668 GLY A N 1
ATOM 5185 C CA . GLY A 1 668 ? 58.944 13.793 -36.882 1.00 70.62 668 GLY A CA 1
ATOM 5186 C C . GLY A 1 668 ? 59.196 13.730 -35.373 1.00 70.62 668 GLY A C 1
ATOM 5187 O O . GLY A 1 668 ? 59.989 14.503 -34.840 1.00 70.62 668 GLY A O 1
ATOM 5188 N N . ASP A 1 669 ? 58.594 12.737 -34.705 1.00 67.31 669 ASP A N 1
ATOM 5189 C CA . ASP A 1 669 ? 58.678 12.526 -33.246 1.00 67.31 669 ASP A CA 1
ATOM 5190 C C . ASP A 1 669 ? 60.130 12.429 -32.712 1.00 67.31 669 ASP A C 1
ATOM 5192 O O . ASP A 1 669 ? 60.388 12.726 -31.549 1.00 67.31 669 ASP A O 1
ATOM 5196 N N . ASN A 1 670 ? 61.107 12.073 -33.557 1.00 69.88 670 ASN A N 1
ATOM 5197 C CA . ASN A 1 670 ? 62.531 11.997 -33.206 1.00 69.88 670 ASN A CA 1
ATOM 5198 C C . ASN A 1 670 ? 63.234 13.361 -33.033 1.00 69.88 670 ASN A C 1
ATOM 5200 O O . ASN A 1 670 ? 64.422 13.385 -32.713 1.00 69.88 670 ASN A O 1
ATOM 5204 N N . LYS A 1 671 ? 62.533 14.478 -33.260 1.00 65.56 671 LYS A N 1
ATOM 5205 C CA . LYS A 1 671 ? 63.023 15.846 -33.010 1.00 65.56 671 LYS A CA 1
ATOM 5206 C C . LYS A 1 671 ? 62.407 16.485 -31.761 1.00 65.56 671 LYS A C 1
ATOM 5208 O O . LYS A 1 671 ? 62.766 17.609 -31.423 1.00 65.56 671 LYS A O 1
ATOM 5213 N N . LEU A 1 672 ? 61.498 15.786 -31.079 1.00 78.88 672 LEU A N 1
ATOM 5214 C CA . LEU A 1 672 ? 60.844 16.281 -29.872 1.00 78.88 672 LEU A CA 1
ATOM 5215 C C . LEU A 1 672 ? 61.714 16.100 -28.630 1.00 78.88 672 LEU A C 1
ATOM 5217 O O . LEU A 1 672 ? 62.171 14.999 -28.327 1.00 78.88 672 LEU A O 1
ATOM 5221 N N . THR A 1 673 ? 61.851 17.172 -27.854 1.00 79.19 673 THR A N 1
ATOM 5222 C CA . THR A 1 673 ? 62.393 17.129 -26.490 1.00 79.19 673 THR A CA 1
ATOM 5223 C C . THR A 1 673 ? 61.244 17.253 -25.494 1.00 79.19 673 THR A C 1
ATOM 5225 O O . THR A 1 673 ? 60.489 18.223 -25.556 1.00 79.19 673 THR A O 1
ATOM 5228 N N . ILE A 1 674 ? 61.107 16.283 -24.582 1.00 82.56 674 ILE A N 1
ATOM 5229 C CA . ILE A 1 674 ? 60.078 16.268 -23.530 1.00 82.56 674 ILE A CA 1
ATOM 5230 C C . ILE A 1 674 ? 60.738 16.540 -22.173 1.00 82.56 674 ILE A C 1
ATOM 5232 O O . ILE A 1 674 ? 61.705 15.878 -21.804 1.00 82.56 674 ILE A O 1
ATOM 5236 N N . ILE A 1 675 ? 60.195 17.496 -21.423 1.00 81.88 675 ILE A N 1
ATOM 5237 C CA . ILE A 1 675 ? 60.653 17.930 -20.097 1.00 81.88 675 ILE A CA 1
ATOM 5238 C C . ILE A 1 675 ? 59.474 17.774 -19.129 1.00 81.88 675 ILE A C 1
ATOM 5240 O O . ILE A 1 675 ? 58.349 18.109 -19.483 1.00 81.88 675 ILE A O 1
ATOM 5244 N N . GLY A 1 676 ? 59.670 17.283 -17.905 1.00 79.56 676 GLY A N 1
ATOM 5245 C CA . GLY A 1 676 ? 58.568 17.218 -16.940 1.00 79.56 676 GLY A CA 1
ATOM 5246 C C . GLY A 1 676 ? 58.908 16.551 -15.615 1.00 79.56 676 GLY A C 1
ATOM 5247 O O . GLY A 1 676 ? 60.075 16.348 -15.296 1.00 79.56 676 GLY A O 1
ATOM 5248 N N . SER A 1 677 ? 57.875 16.255 -14.823 1.00 73.88 677 SER A N 1
ATOM 5249 C CA . SER A 1 677 ? 58.045 15.812 -13.434 1.00 73.88 677 SER A CA 1
ATOM 5250 C C . SER A 1 677 ? 58.565 14.375 -13.287 1.00 73.88 677 SER A C 1
ATOM 5252 O O . SER A 1 677 ? 58.096 13.437 -13.936 1.00 73.88 677 SER A O 1
ATOM 5254 N N . ASP A 1 678 ? 59.475 14.227 -12.331 1.00 72.62 678 ASP A N 1
ATOM 5255 C CA . ASP A 1 678 ? 60.104 13.009 -11.816 1.00 72.62 678 ASP A CA 1
ATOM 5256 C C . ASP A 1 678 ? 59.262 12.255 -10.765 1.00 72.62 678 ASP A C 1
ATOM 5258 O O . ASP A 1 678 ? 59.607 11.145 -10.372 1.00 72.62 678 ASP A O 1
ATOM 5262 N N . ARG A 1 679 ? 58.136 12.822 -10.309 1.00 80.31 679 ARG A N 1
ATOM 5263 C CA . ARG A 1 679 ? 57.367 12.311 -9.156 1.00 80.31 679 ARG A CA 1
ATOM 5264 C C . ARG A 1 679 ? 56.480 11.090 -9.428 1.00 80.31 679 ARG A C 1
ATOM 5266 O O . ARG A 1 679 ? 55.758 10.660 -8.525 1.00 80.31 679 ARG A O 1
ATOM 5273 N N . ASN A 1 680 ? 56.496 10.530 -10.637 1.00 86.12 680 ASN A N 1
ATOM 5274 C CA . ASN A 1 680 ? 55.703 9.339 -10.950 1.00 86.12 680 ASN A CA 1
ATOM 5275 C C . ASN A 1 680 ? 56.252 8.144 -10.158 1.00 86.12 680 ASN A C 1
ATOM 5277 O O . ASN A 1 680 ? 57.460 7.930 -10.142 1.00 86.12 680 ASN A O 1
ATOM 5281 N N . ASN A 1 681 ? 55.377 7.369 -9.511 1.00 85.44 681 ASN A N 1
ATOM 5282 C CA . ASN A 1 681 ? 55.756 6.259 -8.627 1.00 85.44 681 ASN A CA 1
ATOM 5283 C C . ASN A 1 681 ? 56.526 6.679 -7.351 1.00 85.44 681 ASN A C 1
ATOM 5285 O O . ASN A 1 681 ? 57.321 5.904 -6.822 1.00 85.44 681 ASN A O 1
ATOM 5289 N N . THR A 1 682 ? 56.282 7.890 -6.835 1.00 84.88 682 THR A N 1
ATOM 5290 C CA . THR A 1 682 ? 56.849 8.372 -5.557 1.00 84.88 682 THR A CA 1
ATOM 5291 C C . THR A 1 682 ? 55.791 8.497 -4.450 1.00 84.88 682 THR A C 1
ATOM 5293 O O . THR A 1 682 ? 54.591 8.361 -4.701 1.00 84.88 682 THR A O 1
ATOM 5296 N N . GLU A 1 683 ? 56.232 8.723 -3.206 1.00 85.94 683 GLU A N 1
ATOM 5297 C CA . GLU A 1 683 ? 55.360 8.964 -2.049 1.00 85.94 683 GLU A CA 1
ATOM 5298 C C . GLU A 1 683 ? 54.797 10.396 -2.025 1.00 85.94 683 GLU A C 1
ATOM 5300 O O . GLU A 1 683 ? 55.543 11.377 -2.027 1.00 85.94 683 GLU A O 1
ATOM 5305 N N . PHE A 1 684 ? 53.479 10.517 -1.875 1.00 84.06 684 PHE A N 1
ATOM 5306 C CA . PHE A 1 684 ? 52.767 11.776 -1.653 1.00 84.06 684 PHE A CA 1
ATOM 5307 C C . PHE A 1 684 ? 52.188 11.818 -0.232 1.00 84.06 684 PHE A C 1
ATOM 5309 O O . PHE A 1 684 ? 51.708 10.801 0.273 1.00 84.06 684 PHE A O 1
ATOM 5316 N N . ARG A 1 685 ? 52.214 12.997 0.404 1.00 82.44 685 ARG A N 1
ATOM 5317 C CA . ARG A 1 685 ? 51.503 13.279 1.668 1.00 82.44 685 ARG A CA 1
ATOM 5318 C C . ARG A 1 685 ? 50.142 13.912 1.376 1.00 82.44 685 ARG A C 1
ATOM 5320 O O . ARG A 1 685 ? 49.848 14.223 0.225 1.00 82.44 685 ARG A O 1
ATOM 5327 N N . SER A 1 686 ? 49.323 14.142 2.402 1.00 78.56 686 SER A N 1
ATOM 5328 C CA . SER A 1 686 ? 48.084 14.923 2.272 1.00 78.56 686 SER A CA 1
ATOM 5329 C C . SER A 1 686 ? 48.351 16.321 1.695 1.00 78.56 686 SER A C 1
ATOM 5331 O O . SER A 1 686 ? 49.210 17.045 2.203 1.00 78.56 686 SER A O 1
ATOM 5333 N N . GLY A 1 687 ? 47.608 16.711 0.659 1.00 80.44 687 GLY A N 1
ATOM 5334 C CA . GLY A 1 687 ? 47.821 17.966 -0.069 1.00 80.44 687 GLY A CA 1
ATOM 5335 C C . GLY A 1 687 ? 47.412 17.875 -1.541 1.00 80.44 687 GLY A C 1
ATOM 5336 O O . GLY A 1 687 ? 46.980 16.823 -2.007 1.00 80.44 687 GLY A O 1
ATOM 5337 N N . THR A 1 688 ? 47.546 18.983 -2.275 1.00 82.31 688 THR A N 1
ATOM 5338 C CA . THR A 1 688 ? 47.324 19.037 -3.732 1.00 82.31 688 THR A CA 1
ATOM 5339 C C . THR A 1 688 ? 48.623 19.386 -4.447 1.00 82.31 688 THR A C 1
ATOM 5341 O O . THR A 1 688 ? 49.305 20.340 -4.073 1.00 82.31 688 THR A O 1
ATOM 5344 N N . TYR A 1 689 ? 48.952 18.620 -5.483 1.00 85.62 689 TYR A N 1
ATOM 5345 C CA . TYR A 1 689 ? 50.188 18.723 -6.252 1.00 85.62 689 TYR A CA 1
ATOM 5346 C C . TYR A 1 689 ? 49.860 18.901 -7.734 1.00 85.62 689 TYR A C 1
ATOM 5348 O O . TYR A 1 689 ? 49.038 18.164 -8.274 1.00 85.62 689 TYR A O 1
ATOM 5356 N N . ILE A 1 690 ? 50.511 19.858 -8.397 1.00 85.06 690 ILE A N 1
ATOM 5357 C CA . ILE A 1 690 ? 50.371 20.090 -9.840 1.00 85.06 690 ILE A CA 1
ATOM 5358 C C . ILE A 1 690 ? 51.536 19.396 -10.548 1.00 85.06 690 ILE A C 1
ATOM 5360 O O . ILE A 1 690 ? 52.699 19.671 -10.246 1.00 85.06 690 ILE A O 1
ATOM 5364 N N . ILE A 1 691 ? 51.225 18.500 -11.480 1.00 90.00 691 ILE A N 1
ATOM 5365 C CA . ILE A 1 691 ? 52.193 17.774 -12.300 1.00 90.00 691 ILE A CA 1
ATOM 5366 C C . ILE A 1 691 ? 52.204 18.391 -13.702 1.00 90.00 691 ILE A C 1
ATOM 5368 O O . ILE A 1 691 ? 51.149 18.618 -14.293 1.00 90.00 691 ILE A O 1
ATOM 5372 N N . SER A 1 692 ? 53.399 18.669 -14.231 1.00 86.81 692 SER A N 1
ATOM 5373 C CA . SER A 1 692 ? 53.601 19.356 -15.512 1.00 86.81 692 SER A CA 1
ATOM 5374 C C . SER A 1 692 ? 54.565 18.593 -16.414 1.00 86.81 692 SER A C 1
ATOM 5376 O O . SER A 1 692 ? 55.626 18.155 -15.960 1.00 86.81 692 SER A O 1
ATOM 5378 N N . TYR A 1 693 ? 54.215 18.504 -17.698 1.00 88.00 693 TYR A N 1
ATOM 5379 C CA . TYR A 1 693 ? 55.074 18.030 -18.784 1.00 88.00 693 TYR A CA 1
ATOM 5380 C C . TYR A 1 693 ? 54.976 18.980 -19.990 1.00 88.00 693 TYR A C 1
ATOM 5382 O O . TYR A 1 693 ? 53.888 19.429 -20.356 1.00 88.00 693 TYR A O 1
ATOM 5390 N N . THR A 1 694 ? 56.110 19.269 -20.616 1.00 84.94 694 THR A N 1
ATOM 5391 C CA . THR A 1 694 ? 56.313 20.183 -21.749 1.00 84.94 694 THR A CA 1
ATOM 5392 C C . THR A 1 694 ? 56.998 19.442 -22.894 1.00 84.94 694 THR A C 1
ATOM 5394 O O . THR A 1 694 ? 57.896 18.641 -22.645 1.00 84.94 694 THR A O 1
ATOM 5397 N N . ALA A 1 695 ? 56.631 19.731 -24.143 1.00 83.56 695 ALA A N 1
ATOM 5398 C CA . ALA A 1 695 ? 57.317 19.214 -25.328 1.00 83.56 695 ALA A CA 1
ATOM 5399 C C . ALA A 1 695 ? 57.595 20.319 -26.354 1.00 83.56 695 ALA A C 1
ATOM 5401 O O . ALA A 1 695 ? 56.736 21.167 -26.604 1.00 83.56 695 ALA A O 1
ATOM 5402 N N . THR A 1 696 ? 58.783 20.289 -26.957 1.00 81.00 696 THR A N 1
ATOM 5403 C CA . THR A 1 696 ? 59.250 21.285 -27.934 1.00 81.00 696 THR A CA 1
ATOM 5404 C C . THR A 1 696 ? 60.022 20.633 -29.083 1.00 81.00 696 THR A C 1
ATOM 5406 O O . THR A 1 696 ? 60.699 19.622 -28.883 1.00 81.00 696 THR A O 1
ATOM 5409 N N . ASP A 1 697 ? 59.918 21.218 -30.276 1.00 75.81 697 ASP A N 1
ATOM 5410 C CA . ASP A 1 697 ? 60.669 20.871 -31.494 1.00 75.81 697 ASP A CA 1
ATOM 5411 C C . ASP A 1 697 ? 61.818 21.868 -31.790 1.00 75.81 697 ASP A C 1
ATOM 5413 O O . ASP A 1 697 ? 62.555 21.720 -32.769 1.00 75.81 697 ASP A O 1
ATOM 5417 N N . GLY A 1 698 ? 61.960 22.907 -30.956 1.00 70.69 698 GLY A N 1
ATOM 5418 C CA . GLY A 1 698 ? 62.953 23.974 -31.094 1.00 70.69 698 GLY A CA 1
ATOM 5419 C C . GLY A 1 698 ? 62.681 25.010 -32.194 1.00 70.69 698 GLY A C 1
ATOM 5420 O O . GLY A 1 698 ? 63.545 25.858 -32.426 1.00 70.69 698 GLY A O 1
ATOM 5421 N N . LYS A 1 699 ? 61.531 24.967 -32.882 1.00 71.06 699 LYS A N 1
ATOM 5422 C CA . LYS A 1 699 ? 61.181 25.903 -33.974 1.00 71.06 699 LYS A CA 1
ATOM 5423 C C . LYS A 1 699 ? 59.795 26.523 -33.840 1.00 71.06 699 LYS A C 1
ATOM 5425 O O . LYS A 1 699 ? 59.618 27.674 -34.238 1.00 71.06 699 LYS A O 1
ATOM 5430 N N . ASN A 1 700 ? 58.845 25.788 -33.278 1.00 74.38 700 ASN A N 1
ATOM 5431 C CA . ASN A 1 700 ? 57.464 26.198 -33.077 1.00 74.38 700 ASN A CA 1
ATOM 5432 C C . ASN A 1 700 ? 57.152 26.300 -31.561 1.00 74.38 700 ASN A C 1
ATOM 5434 O O . ASN A 1 700 ? 57.913 25.797 -30.730 1.00 74.38 700 ASN A O 1
ATOM 5438 N N . PRO A 1 701 ? 56.059 26.974 -31.148 1.00 77.50 701 PRO A N 1
ATOM 5439 C CA . PRO A 1 701 ? 55.666 27.071 -29.737 1.00 77.50 701 PRO A CA 1
ATOM 5440 C C . PRO A 1 701 ? 55.476 25.714 -29.033 1.00 77.50 701 PRO A C 1
ATOM 5442 O O . PRO A 1 701 ? 54.951 24.772 -29.627 1.00 77.50 701 PRO A O 1
ATOM 5445 N N . GLU A 1 702 ? 55.849 25.645 -27.749 1.00 82.44 702 GLU A N 1
ATOM 5446 C CA . GLU A 1 702 ? 55.807 24.425 -26.923 1.00 82.44 702 GLU A CA 1
ATOM 5447 C C . GLU A 1 702 ? 54.383 23.913 -26.632 1.00 82.44 702 GLU A C 1
ATOM 5449 O O . GLU A 1 702 ? 53.468 24.689 -26.342 1.00 82.44 702 GLU A O 1
ATOM 5454 N N . ALA A 1 703 ? 54.225 22.589 -26.557 1.00 82.69 703 ALA A N 1
ATOM 5455 C CA . ALA A 1 703 ? 53.014 21.931 -26.065 1.00 82.69 703 ALA A CA 1
ATOM 5456 C C . ALA A 1 703 ? 53.116 21.606 -24.566 1.00 82.69 703 ALA A C 1
ATOM 5458 O O . ALA A 1 703 ? 54.182 21.218 -24.087 1.00 82.69 703 ALA A O 1
ATOM 5459 N N . ARG A 1 704 ? 52.007 21.712 -23.815 1.00 85.62 704 ARG A N 1
ATOM 5460 C CA . ARG A 1 704 ? 51.971 21.465 -22.358 1.00 85.62 704 ARG A CA 1
ATOM 5461 C C . ARG A 1 704 ? 50.845 20.512 -21.951 1.00 85.62 704 ARG A C 1
ATOM 5463 O O . ARG A 1 704 ? 49.726 20.634 -22.438 1.00 85.62 704 ARG A O 1
ATOM 5470 N N . CYS A 1 705 ? 51.143 19.603 -21.027 1.00 88.38 705 CYS A N 1
ATOM 5471 C CA . CYS A 1 705 ? 50.197 18.736 -20.319 1.00 88.38 705 CYS A CA 1
ATOM 5472 C C . CYS A 1 705 ? 50.300 19.030 -18.815 1.00 88.38 705 CYS A C 1
ATOM 5474 O O . CYS A 1 705 ? 51.397 19.020 -18.251 1.00 88.38 705 CYS A O 1
ATOM 5476 N N . LEU A 1 706 ? 49.160 19.307 -18.182 1.00 88.19 706 LEU A N 1
ATOM 5477 C CA . LEU A 1 706 ? 49.029 19.655 -16.768 1.00 88.19 706 LEU A CA 1
ATOM 5478 C C . LEU A 1 706 ? 47.889 18.841 -16.158 1.00 88.19 706 LEU A C 1
ATOM 5480 O O . LEU A 1 706 ? 46.810 18.781 -16.744 1.00 88.19 706 LEU A O 1
ATOM 5484 N N . PHE A 1 707 ? 48.120 18.258 -14.984 1.00 89.19 707 PHE A N 1
ATOM 5485 C CA . PHE A 1 707 ? 47.088 17.592 -14.187 1.00 89.19 707 PHE A CA 1
ATOM 5486 C C . PHE A 1 707 ? 47.440 17.641 -12.698 1.00 89.19 707 PHE A C 1
ATOM 5488 O O . PHE A 1 707 ? 48.584 17.902 -12.315 1.00 89.19 707 PHE A O 1
ATOM 5495 N N . THR A 1 708 ? 46.449 17.407 -11.847 1.00 85.88 708 THR A N 1
ATOM 5496 C CA . THR A 1 708 ? 46.562 17.532 -10.393 1.00 85.88 708 THR A CA 1
ATOM 5497 C C . THR A 1 708 ? 46.413 16.195 -9.675 1.00 85.88 708 THR A C 1
ATOM 5499 O O . THR A 1 708 ? 45.687 15.295 -10.100 1.00 85.88 708 THR A O 1
ATOM 5502 N N . ILE A 1 709 ? 47.122 16.059 -8.559 1.00 86.44 709 ILE A N 1
ATOM 5503 C CA . ILE A 1 709 ? 47.009 14.927 -7.642 1.00 86.44 709 ILE A CA 1
ATOM 5504 C C . ILE A 1 709 ? 46.640 15.483 -6.273 1.00 86.44 709 ILE A C 1
ATOM 5506 O O . ILE A 1 709 ? 47.409 16.252 -5.695 1.00 86.44 709 ILE A O 1
ATOM 5510 N N . THR A 1 710 ? 45.484 15.084 -5.749 1.00 80.69 710 THR A N 1
ATOM 5511 C CA . THR A 1 710 ? 44.997 15.508 -4.431 1.00 80.69 710 THR A CA 1
ATOM 5512 C C . THR A 1 710 ? 44.903 14.302 -3.508 1.00 80.69 710 THR A C 1
ATOM 5514 O O . THR A 1 710 ? 44.188 13.344 -3.796 1.00 80.69 710 THR A O 1
ATOM 5517 N N . VAL A 1 711 ? 45.612 14.347 -2.385 1.00 81.00 711 VAL A N 1
ATOM 5518 C CA . VAL A 1 711 ? 45.618 13.285 -1.373 1.00 81.00 711 VAL A CA 1
ATOM 5519 C C . VAL A 1 711 ? 44.822 13.739 -0.154 1.00 81.00 711 VAL A C 1
ATOM 5521 O O . VAL A 1 711 ? 45.151 14.763 0.450 1.00 81.00 711 VAL A O 1
ATOM 5524 N N . THR A 1 712 ? 43.786 12.980 0.209 1.00 71.50 712 THR A N 1
ATOM 5525 C CA . THR A 1 712 ? 42.865 13.288 1.320 1.00 71.50 712 THR A CA 1
ATOM 5526 C C . THR A 1 712 ? 42.797 12.149 2.340 1.00 71.50 712 THR A C 1
ATOM 5528 O O . THR A 1 712 ? 43.221 11.025 2.070 1.00 71.50 712 THR A O 1
ATOM 5531 N N . SER A 1 713 ? 42.217 12.412 3.511 1.00 68.81 713 SER A N 1
ATOM 5532 C CA . SER A 1 713 ? 41.763 11.364 4.434 1.00 68.81 713 SER A CA 1
ATOM 5533 C C . SER A 1 713 ? 40.538 10.617 3.879 1.00 68.81 713 SER A C 1
ATOM 5535 O O . SER A 1 713 ? 39.946 11.021 2.870 1.00 68.81 713 SER A O 1
ATOM 5537 N N . LEU A 1 714 ? 40.167 9.501 4.518 1.00 71.94 714 LEU A N 1
ATOM 5538 C CA . LEU A 1 714 ? 38.991 8.716 4.139 1.00 71.94 714 LEU A CA 1
ATOM 5539 C C . LEU A 1 714 ? 37.694 9.404 4.624 1.00 71.94 714 LEU A C 1
ATOM 5541 O O . LEU A 1 714 ? 37.567 9.653 5.822 1.00 71.94 714 LEU A O 1
ATOM 5545 N N . PRO A 1 715 ? 36.719 9.706 3.745 1.00 72.19 715 PRO A N 1
ATOM 5546 C CA . PRO A 1 715 ? 35.470 10.342 4.157 1.00 72.19 715 PRO A CA 1
ATOM 5547 C C . PRO A 1 715 ? 34.537 9.354 4.872 1.00 72.19 715 PRO A C 1
ATOM 5549 O O . PRO A 1 715 ? 34.416 8.196 4.469 1.00 72.19 715 PRO A O 1
ATOM 5552 N N . CYS A 1 716 ? 33.826 9.826 5.898 1.00 81.44 716 CYS A N 1
ATOM 5553 C CA . CYS A 1 716 ? 32.825 9.022 6.597 1.00 81.44 716 CYS A CA 1
ATOM 5554 C C . CYS A 1 716 ? 31.566 8.766 5.744 1.00 81.44 716 CYS A C 1
ATOM 5556 O O . CYS A 1 716 ? 31.230 9.586 4.884 1.00 81.44 716 CYS A O 1
ATOM 5558 N N . PRO A 1 717 ? 30.822 7.664 5.990 1.00 83.88 717 PRO A N 1
ATOM 5559 C CA . PRO A 1 717 ? 29.587 7.356 5.277 1.00 83.88 717 PRO A CA 1
ATOM 5560 C C . PRO A 1 717 ? 28.586 8.512 5.308 1.00 83.88 717 PRO A C 1
ATOM 5562 O O . PRO A 1 717 ? 28.252 9.027 6.379 1.00 83.88 717 PRO A O 1
ATOM 5565 N N . TYR A 1 718 ? 28.089 8.897 4.132 1.00 84.19 718 TYR A N 1
ATOM 5566 C CA . TYR A 1 718 ? 27.049 9.910 4.002 1.00 84.19 718 TYR A CA 1
ATOM 5567 C C . TYR A 1 718 ? 25.708 9.378 4.517 1.00 84.19 718 TYR A C 1
ATOM 5569 O O . TYR A 1 718 ? 25.250 8.315 4.097 1.00 84.19 718 TYR A O 1
ATOM 5577 N N . TYR A 1 719 ? 25.057 10.165 5.369 1.00 85.25 719 TYR A N 1
ATOM 5578 C CA . TYR A 1 719 ? 23.677 9.958 5.790 1.00 85.25 719 TYR A CA 1
ATOM 5579 C C . TYR A 1 719 ? 22.838 11.175 5.370 1.00 85.25 719 TYR A C 1
ATOM 5581 O O . TYR A 1 719 ? 23.337 12.304 5.426 1.00 85.25 719 TYR A O 1
ATOM 5589 N N . PRO A 1 720 ? 21.581 10.982 4.930 1.00 84.75 720 PRO A N 1
ATOM 5590 C CA . PRO A 1 720 ? 20.701 12.088 4.570 1.00 84.75 720 PRO A CA 1
ATOM 5591 C C . PRO A 1 720 ? 20.279 12.876 5.823 1.00 84.75 720 PRO A C 1
ATOM 5593 O O . PRO A 1 720 ? 20.189 12.284 6.902 1.00 84.75 720 PRO A O 1
ATOM 5596 N N . PRO A 1 721 ? 19.986 14.186 5.719 1.00 87.94 721 PRO A N 1
ATOM 5597 C CA . PRO A 1 721 ? 19.488 14.967 6.848 1.00 87.94 721 PRO A CA 1
ATOM 5598 C C . PRO A 1 721 ? 18.220 14.383 7.492 1.00 87.94 721 PRO A C 1
ATOM 5600 O O . PRO A 1 721 ? 17.439 13.741 6.786 1.00 87.94 721 PRO A O 1
ATOM 5603 N N . PRO A 1 722 ? 17.982 14.629 8.798 1.00 88.50 722 PRO A N 1
ATOM 5604 C CA . PRO A 1 722 ? 16.737 14.245 9.458 1.00 88.50 722 PRO A CA 1
ATOM 5605 C C . PRO A 1 722 ? 15.513 14.746 8.686 1.00 88.50 722 PRO A C 1
ATOM 5607 O O . PRO A 1 722 ? 15.475 15.906 8.261 1.00 88.50 722 PRO A O 1
ATOM 5610 N N . ILE A 1 723 ? 14.483 13.910 8.551 1.00 85.44 723 ILE A N 1
ATOM 5611 C CA . ILE A 1 723 ? 13.186 14.351 8.022 1.00 85.44 723 ILE A CA 1
ATOM 5612 C C . ILE A 1 723 ? 12.675 15.488 8.921 1.00 85.44 723 ILE A C 1
ATOM 5614 O O . ILE A 1 723 ? 12.693 15.366 10.143 1.00 85.44 723 ILE A O 1
ATOM 5618 N N . ASN A 1 724 ? 12.255 16.604 8.314 1.00 87.25 724 ASN A N 1
ATOM 5619 C CA . ASN A 1 724 ? 11.898 17.865 8.988 1.00 87.25 724 ASN A CA 1
ATOM 5620 C C . ASN A 1 724 ? 13.014 18.495 9.850 1.00 87.25 724 ASN A C 1
ATOM 5622 O O . ASN A 1 724 ? 12.731 19.250 10.786 1.00 87.25 724 ASN A O 1
ATOM 5626 N N . GLY A 1 725 ? 14.276 18.229 9.519 1.00 88.69 725 GLY A N 1
ATOM 5627 C CA . GLY A 1 725 ? 15.441 18.842 10.144 1.00 88.69 725 GLY A CA 1
ATOM 5628 C C . GLY A 1 725 ? 16.543 19.187 9.146 1.00 88.69 725 GLY A C 1
ATOM 5629 O O . GLY A 1 725 ? 16.319 19.279 7.939 1.00 88.69 725 GLY A O 1
ATOM 5630 N N . GLY A 1 726 ? 17.746 19.398 9.671 1.00 90.12 726 GLY A N 1
ATOM 5631 C CA . GLY A 1 726 ? 18.935 19.751 8.906 1.00 90.12 726 GLY A CA 1
ATOM 5632 C C . GLY A 1 726 ? 20.218 19.266 9.575 1.00 90.12 726 GLY A C 1
ATOM 5633 O O . GLY A 1 726 ? 20.239 18.945 10.764 1.00 90.12 726 GLY A O 1
ATOM 5634 N N . VAL A 1 727 ? 21.294 19.219 8.789 1.00 90.75 727 VAL A N 1
ATOM 5635 C CA . VAL A 1 727 ? 22.650 18.873 9.239 1.00 90.75 727 VAL A CA 1
ATOM 5636 C C . VAL A 1 727 ? 23.568 20.032 8.884 1.00 90.75 727 VAL A C 1
ATOM 5638 O O . VAL A 1 727 ? 23.674 20.401 7.716 1.00 90.75 727 VAL A O 1
ATOM 5641 N N . ALA A 1 728 ? 24.246 20.593 9.879 1.00 89.94 728 ALA A N 1
ATOM 5642 C CA . ALA A 1 728 ? 25.310 21.565 9.689 1.00 89.94 728 ALA A CA 1
ATOM 5643 C C . ALA A 1 728 ? 26.661 20.877 9.910 1.00 89.94 728 ALA A C 1
ATOM 5645 O O . ALA A 1 728 ? 26.956 20.433 11.020 1.00 89.94 728 ALA A O 1
ATOM 5646 N N . MET A 1 729 ? 27.483 20.804 8.863 1.00 87.56 729 MET A N 1
ATOM 5647 C CA . MET A 1 729 ? 28.872 20.359 8.979 1.00 87.56 729 MET A CA 1
ATOM 5648 C C . MET A 1 729 ? 29.745 21.525 9.449 1.00 87.56 729 MET A C 1
ATOM 5650 O O . MET A 1 729 ? 29.632 22.632 8.917 1.00 87.56 729 MET A O 1
ATOM 5654 N N . LYS A 1 730 ? 30.601 21.289 10.443 1.00 86.88 730 LYS A N 1
ATOM 5655 C CA . LYS A 1 730 ? 31.603 22.247 10.934 1.00 86.88 730 LYS A CA 1
ATOM 5656 C C . LYS A 1 730 ? 32.872 21.506 11.325 1.00 86.88 730 LYS A C 1
ATOM 5658 O O . LYS A 1 730 ? 32.784 20.406 11.863 1.00 86.88 730 LYS A O 1
ATOM 5663 N N . ASP A 1 731 ? 34.029 22.127 11.141 1.00 81.75 731 ASP A N 1
ATOM 5664 C CA . ASP A 1 731 ? 35.263 21.610 11.727 1.00 81.75 731 ASP A CA 1
ATOM 5665 C C . ASP A 1 731 ? 35.218 21.741 13.250 1.00 81.75 731 ASP A C 1
ATOM 5667 O O . ASP A 1 731 ? 34.946 22.811 13.804 1.00 81.75 731 ASP A O 1
ATOM 5671 N N . TYR A 1 732 ? 35.475 20.630 13.933 1.00 80.31 732 TYR A N 1
ATOM 5672 C CA . TYR A 1 732 ? 35.502 20.544 15.384 1.00 80.31 732 TYR A CA 1
ATOM 5673 C C . TYR A 1 732 ? 36.747 19.748 15.778 1.00 80.31 732 TYR A C 1
ATOM 5675 O O . TYR A 1 732 ? 36.884 18.578 15.423 1.00 80.31 732 TYR A O 1
ATOM 5683 N N . TRP A 1 733 ? 37.693 20.405 16.458 1.00 77.81 733 TRP A N 1
ATOM 5684 C CA . TRP A 1 733 ? 39.003 19.837 16.818 1.00 77.81 733 TRP A CA 1
ATOM 5685 C C . TRP A 1 733 ? 39.805 19.275 15.625 1.00 77.81 733 TRP A C 1
ATOM 5687 O O . TRP A 1 733 ? 40.457 18.242 15.730 1.00 77.81 733 TRP A O 1
ATOM 5697 N N . GLY A 1 734 ? 39.764 19.962 14.477 1.00 72.25 734 GLY A N 1
ATOM 5698 C CA . GLY A 1 734 ? 40.527 19.577 13.280 1.00 72.25 734 GLY A CA 1
ATOM 5699 C C . GLY A 1 734 ? 39.948 18.396 12.493 1.00 72.25 734 GLY A C 1
ATOM 5700 O O . GLY A 1 734 ? 40.610 17.898 11.587 1.00 72.25 734 GLY A O 1
ATOM 5701 N N . ALA A 1 735 ? 38.726 17.961 12.815 1.00 77.06 735 ALA A N 1
ATOM 5702 C CA . ALA A 1 735 ? 37.993 16.941 12.074 1.00 77.06 735 ALA A CA 1
ATOM 5703 C C . ALA A 1 735 ? 36.561 17.414 11.742 1.00 77.06 735 ALA A C 1
ATOM 5705 O O . ALA A 1 735 ? 35.964 18.142 12.545 1.00 77.06 735 ALA A O 1
ATOM 5706 N N . PRO A 1 736 ? 35.966 16.989 10.610 1.00 85.50 736 PRO A N 1
ATOM 5707 C CA . PRO A 1 736 ? 34.587 17.333 10.277 1.00 85.50 736 PRO A CA 1
ATOM 5708 C C . PRO A 1 736 ? 33.598 16.751 11.292 1.00 85.50 736 PRO A C 1
ATOM 5710 O O . PRO A 1 736 ? 33.617 15.551 11.575 1.00 85.50 736 PRO A O 1
ATOM 5713 N N . ALA A 1 737 ? 32.693 17.579 11.805 1.00 89.12 737 ALA A N 1
ATOM 5714 C CA . ALA A 1 737 ? 31.626 17.169 12.707 1.00 89.12 737 ALA A CA 1
ATOM 5715 C C . ALA A 1 737 ? 30.247 17.605 12.198 1.00 89.12 737 ALA A C 1
ATOM 5717 O O . ALA A 1 737 ? 30.067 18.719 11.700 1.00 89.12 737 ALA A O 1
ATOM 5718 N N . ALA A 1 738 ? 29.263 16.721 12.357 1.00 89.81 738 ALA A N 1
ATOM 5719 C CA . ALA A 1 738 ? 27.872 16.958 12.006 1.00 89.81 738 ALA A CA 1
ATOM 5720 C C . ALA A 1 738 ? 27.071 17.400 13.238 1.00 89.81 738 ALA A C 1
ATOM 5722 O O . ALA A 1 738 ? 27.004 16.696 14.248 1.00 89.81 738 ALA A O 1
ATOM 5723 N N . PHE A 1 739 ? 26.417 18.555 13.126 1.00 88.62 739 PHE A N 1
ATOM 5724 C CA . PHE A 1 739 ? 25.473 19.082 14.107 1.00 88.62 739 PHE A CA 1
ATOM 5725 C C . PHE A 1 739 ? 24.066 19.022 13.520 1.00 88.62 739 PHE A C 1
ATOM 5727 O O . PHE A 1 739 ? 23.781 19.687 12.523 1.00 88.62 739 PHE A O 1
ATOM 5734 N N . ILE A 1 740 ? 23.187 18.226 14.125 1.00 89.12 740 ILE A N 1
ATOM 5735 C CA . ILE A 1 740 ? 21.814 18.047 13.644 1.00 89.12 740 ILE A CA 1
ATOM 5736 C C . ILE A 1 740 ? 20.829 18.960 14.379 1.00 89.12 740 ILE A C 1
ATOM 5738 O O . ILE A 1 740 ? 20.995 19.262 15.563 1.00 89.12 740 ILE A O 1
ATOM 5742 N N . SER A 1 741 ? 19.783 19.396 13.684 1.00 89.25 741 SER A N 1
ATOM 5743 C CA . SER A 1 741 ? 18.720 20.236 14.244 1.00 89.25 741 SER A CA 1
ATOM 5744 C C . SER A 1 741 ? 17.366 19.943 13.596 1.00 89.25 741 SER A C 1
ATOM 5746 O O . SER A 1 741 ? 17.304 19.419 12.487 1.00 89.25 741 SER A O 1
ATOM 5748 N N . CYS A 1 742 ? 16.281 20.297 14.286 1.00 88.31 742 CYS A N 1
ATOM 5749 C CA . CYS A 1 742 ? 14.916 20.202 13.771 1.00 88.31 742 CYS A CA 1
ATOM 5750 C C . CYS A 1 742 ? 14.370 21.571 13.359 1.00 88.31 742 CYS A C 1
ATOM 5752 O O . CYS A 1 742 ? 14.722 22.600 13.944 1.00 88.31 742 CYS A O 1
ATOM 5754 N N . ASN A 1 743 ? 13.481 21.577 12.366 1.00 89.88 743 ASN A N 1
ATOM 5755 C CA . ASN A 1 743 ? 12.767 22.777 11.939 1.00 89.88 743 ASN A CA 1
ATOM 5756 C C . ASN A 1 743 ? 11.775 23.244 13.019 1.00 89.88 743 ASN A C 1
ATOM 5758 O O . ASN A 1 743 ? 11.301 22.461 13.841 1.00 89.88 743 ASN A O 1
ATOM 5762 N N . LYS A 1 744 ? 11.407 24.531 13.006 1.00 85.06 744 LYS A N 1
ATOM 5763 C CA . LYS A 1 744 ? 10.422 25.092 13.947 1.00 85.06 744 LYS A CA 1
ATOM 5764 C C . LYS A 1 744 ? 9.099 24.309 13.881 1.00 85.06 744 LYS A C 1
ATOM 5766 O O . LYS A 1 744 ? 8.522 24.175 12.807 1.00 85.06 744 LYS A O 1
ATOM 5771 N N . GLY A 1 745 ? 8.612 23.839 15.032 1.00 81.69 745 GLY A N 1
ATOM 5772 C CA . GLY A 1 745 ? 7.418 22.980 15.135 1.00 81.69 745 GLY A CA 1
ATOM 5773 C C . GLY A 1 745 ? 7.708 21.473 15.101 1.00 81.69 745 GLY A C 1
ATOM 5774 O O . GLY A 1 745 ? 6.779 20.672 15.195 1.00 81.69 745 GLY A O 1
ATOM 5775 N N . TYR A 1 746 ? 8.983 21.086 15.011 1.00 87.50 746 TYR A N 1
ATOM 5776 C CA . TYR A 1 746 ? 9.444 19.703 15.043 1.00 87.50 746 TYR A CA 1
ATOM 5777 C C . TYR A 1 746 ? 10.524 19.514 16.111 1.00 87.50 746 TYR A C 1
ATOM 5779 O O . TYR A 1 746 ? 11.237 20.454 16.461 1.00 87.50 746 TYR A O 1
ATOM 5787 N N . ASP A 1 747 ? 10.656 18.287 16.604 1.00 87.50 747 ASP A N 1
ATOM 5788 C CA . ASP A 1 747 ? 11.688 17.885 17.564 1.00 87.50 747 ASP A CA 1
ATOM 5789 C C . ASP A 1 747 ? 12.054 16.411 17.346 1.00 87.50 747 ASP A C 1
ATOM 5791 O O . ASP A 1 747 ? 11.286 15.660 16.736 1.00 87.50 747 ASP A O 1
ATOM 5795 N N . PHE A 1 748 ? 13.209 15.978 17.838 1.00 86.31 748 PHE A N 1
ATOM 5796 C CA . PHE A 1 748 ? 13.671 14.604 17.672 1.00 86.31 748 PHE A CA 1
ATOM 5797 C C . PHE A 1 748 ? 12.748 13.623 18.399 1.00 86.31 748 PHE A C 1
ATOM 5799 O O . PHE A 1 748 ? 12.373 13.843 19.554 1.00 86.31 748 PHE A O 1
ATOM 5806 N N . ALA A 1 749 ? 12.405 12.516 17.735 1.00 77.88 749 ALA A N 1
ATOM 5807 C CA . ALA A 1 749 ? 11.584 11.459 18.333 1.00 77.88 749 ALA A CA 1
ATOM 5808 C C . ALA A 1 749 ? 12.341 10.621 19.388 1.00 77.88 749 ALA A C 1
ATOM 5810 O O . ALA A 1 749 ? 11.719 9.958 20.210 1.00 77.88 749 ALA A O 1
ATOM 5811 N N . THR A 1 750 ? 13.674 10.655 19.376 1.00 80.62 750 THR A N 1
ATOM 5812 C CA . THR A 1 750 ? 14.560 10.031 20.372 1.00 80.62 750 THR A CA 1
ATOM 5813 C C . THR A 1 750 ? 15.779 10.921 20.587 1.00 80.62 750 THR A C 1
ATOM 5815 O O . THR A 1 750 ? 16.223 11.567 19.639 1.00 80.62 750 THR A O 1
ATOM 5818 N N . THR A 1 751 ? 16.355 10.925 21.790 1.00 81.25 751 THR A N 1
ATOM 5819 C CA . THR A 1 751 ? 17.525 11.749 22.134 1.00 81.25 751 THR A CA 1
ATOM 5820 C C . THR A 1 751 ? 18.700 11.515 21.164 1.00 81.25 751 THR A C 1
ATOM 5822 O O . THR A 1 751 ? 19.189 10.386 21.080 1.00 81.25 751 THR A O 1
ATOM 5825 N N . PRO A 1 752 ? 19.171 12.539 20.428 1.00 85.69 752 PRO A N 1
ATOM 5826 C CA . PRO A 1 752 ? 20.321 12.414 19.533 1.00 85.69 752 PRO A CA 1
ATOM 5827 C C . PRO A 1 752 ? 21.661 12.490 20.282 1.00 85.69 752 PRO A C 1
ATOM 5829 O O . PRO A 1 752 ? 21.723 12.958 21.419 1.00 85.69 752 PRO A O 1
ATOM 5832 N N . ALA A 1 753 ? 22.757 12.120 19.609 1.00 86.19 753 ALA A N 1
ATOM 5833 C CA . ALA A 1 753 ? 24.091 12.560 20.022 1.00 86.19 753 ALA A CA 1
ATOM 5834 C C . ALA A 1 753 ? 24.194 14.094 19.905 1.00 86.19 753 ALA A C 1
ATOM 5836 O O . ALA A 1 753 ? 23.631 14.684 18.978 1.00 86.19 753 ALA A O 1
ATOM 5837 N N . TRP A 1 754 ? 24.932 14.740 20.811 1.00 81.69 754 TRP A N 1
ATOM 5838 C CA . TRP A 1 754 ? 25.208 16.182 20.726 1.00 81.69 754 TRP A CA 1
ATOM 5839 C C . TRP A 1 754 ? 26.404 16.495 19.814 1.00 81.69 754 TRP A C 1
ATOM 5841 O O . TRP A 1 754 ? 26.537 17.627 19.347 1.00 81.69 754 TRP A O 1
ATOM 5851 N N . LEU A 1 755 ? 27.239 15.491 19.525 1.00 85.00 755 LEU A N 1
ATOM 5852 C CA . LEU A 1 755 ? 28.343 15.557 18.571 1.00 85.00 755 LEU A CA 1
ATOM 5853 C C . LEU A 1 755 ? 28.463 14.230 17.808 1.00 85.00 755 LEU A C 1
ATOM 5855 O O . LEU A 1 755 ? 28.560 13.162 18.416 1.00 85.00 755 LEU A O 1
ATOM 5859 N N . TYR A 1 756 ? 28.503 14.326 16.478 1.00 90.75 756 TYR A N 1
ATOM 5860 C CA . TYR A 1 756 ? 28.886 13.248 15.565 1.00 90.75 756 TYR A CA 1
ATOM 5861 C C . TYR A 1 756 ? 30.169 13.700 14.861 1.00 90.75 756 TYR A C 1
ATOM 5863 O O . TYR A 1 756 ? 30.124 14.623 14.049 1.00 90.75 756 TYR A O 1
ATOM 5871 N N . GLN A 1 757 ? 31.315 13.106 15.183 1.00 89.00 757 GLN A N 1
ATOM 5872 C CA . GLN A 1 757 ? 32.616 13.505 14.639 1.00 89.00 757 GLN A CA 1
ATOM 5873 C C . GLN A 1 757 ? 33.119 12.445 13.655 1.00 89.00 757 GLN A C 1
ATOM 5875 O O . GLN A 1 757 ? 33.079 11.254 13.955 1.00 89.00 757 GLN A O 1
ATOM 5880 N N . CYS A 1 758 ? 33.570 12.862 12.474 1.00 87.00 758 CYS A N 1
ATOM 5881 C CA . CYS A 1 758 ? 34.157 11.962 11.490 1.00 87.00 758 CYS A CA 1
ATOM 5882 C C . CYS A 1 758 ? 35.630 11.710 11.833 1.00 87.00 758 CYS A C 1
ATOM 5884 O O . CYS A 1 758 ? 36.419 12.652 11.908 1.00 87.00 758 CYS A O 1
ATOM 5886 N N . PHE A 1 759 ? 35.999 10.452 12.060 1.00 79.50 759 PHE A N 1
ATOM 5887 C CA . PHE A 1 759 ? 37.354 10.059 12.437 1.00 79.50 759 PHE A CA 1
ATOM 5888 C C . PHE A 1 759 ? 38.215 9.724 11.207 1.00 79.50 759 PHE A C 1
ATOM 5890 O O . PHE A 1 759 ? 37.703 9.420 10.129 1.00 79.50 759 PHE A O 1
ATOM 5897 N N . VAL A 1 760 ? 39.544 9.773 11.357 1.00 72.69 760 VAL A N 1
ATOM 5898 C CA . VAL A 1 760 ? 40.513 9.658 10.241 1.00 72.69 760 VAL A CA 1
ATOM 5899 C C . VAL A 1 760 ? 40.479 8.321 9.488 1.00 72.69 760 VAL A C 1
ATOM 5901 O O . VAL A 1 760 ? 40.988 8.226 8.371 1.00 72.69 760 VAL A O 1
ATOM 5904 N N . ASP A 1 761 ? 39.872 7.290 10.075 1.00 76.12 761 ASP A N 1
ATOM 5905 C CA . ASP A 1 761 ? 39.691 5.965 9.478 1.00 76.12 761 ASP A CA 1
ATOM 5906 C C . ASP A 1 761 ? 38.395 5.822 8.652 1.00 76.12 761 ASP A C 1
ATOM 5908 O O . ASP A 1 761 ? 38.186 4.768 8.037 1.00 76.12 761 ASP A O 1
ATOM 5912 N N . GLY A 1 762 ? 37.563 6.872 8.618 1.00 76.19 762 GLY A N 1
ATOM 5913 C CA . GLY A 1 762 ? 36.258 6.924 7.960 1.00 76.19 762 GLY A CA 1
ATOM 5914 C C . GLY A 1 762 ? 35.076 6.503 8.842 1.00 76.19 762 GLY A C 1
ATOM 5915 O O . GLY A 1 762 ? 34.000 6.234 8.306 1.00 76.19 762 GLY A O 1
ATOM 5916 N N . THR A 1 763 ? 35.232 6.409 10.167 1.00 84.25 763 THR A N 1
ATOM 5917 C CA . THR A 1 763 ? 34.131 6.058 11.086 1.00 84.25 763 THR A CA 1
ATOM 5918 C C . THR A 1 763 ? 33.495 7.278 11.762 1.00 84.25 763 THR A C 1
ATOM 5920 O O . THR A 1 763 ? 34.140 8.297 11.997 1.00 84.25 763 THR A O 1
ATOM 5923 N N . TRP A 1 764 ? 32.198 7.188 12.080 1.00 86.88 764 TRP A N 1
ATOM 5924 C CA . TRP A 1 764 ? 31.505 8.195 12.891 1.00 86.88 764 TRP A CA 1
ATOM 5925 C C . TRP A 1 764 ? 31.676 7.881 14.379 1.00 86.88 764 TRP A C 1
ATOM 5927 O O . TRP A 1 764 ? 31.234 6.830 14.844 1.00 86.88 764 TRP A O 1
ATOM 5937 N N . LEU A 1 765 ? 32.255 8.818 15.125 1.00 87.50 765 LEU A N 1
ATOM 5938 C CA . LEU A 1 765 ? 32.375 8.789 16.578 1.00 87.50 765 LEU A CA 1
ATOM 5939 C C . LEU A 1 765 ? 31.235 9.614 17.199 1.00 87.50 765 LEU A C 1
ATOM 5941 O O . LEU A 1 765 ? 31.034 10.774 16.834 1.00 87.50 765 LEU A O 1
ATOM 5945 N N . LEU A 1 766 ? 30.466 9.012 18.111 1.00 89.06 766 LEU A N 1
ATOM 5946 C CA . LEU A 1 766 ? 29.258 9.609 18.690 1.00 89.06 766 LEU A CA 1
ATOM 5947 C C . LEU A 1 766 ? 29.450 9.961 20.167 1.00 89.06 766 LEU A C 1
ATOM 5949 O O . LEU A 1 766 ? 29.918 9.131 20.948 1.00 89.06 766 LEU A O 1
ATOM 5953 N N . TYR A 1 767 ? 28.993 11.151 20.565 1.00 83.06 767 TYR A N 1
ATOM 5954 C CA . TYR A 1 767 ? 28.954 11.571 21.966 1.00 83.06 767 TYR A CA 1
ATOM 5955 C C . TYR A 1 767 ? 27.532 11.971 22.407 1.00 83.06 767 TYR A C 1
ATOM 5957 O O . TYR A 1 767 ? 26.944 12.881 21.816 1.00 83.06 767 TYR A O 1
ATOM 5965 N N . PRO A 1 768 ? 26.971 11.342 23.463 1.00 81.00 768 PRO A N 1
ATOM 5966 C CA . PRO A 1 768 ? 27.501 10.178 24.185 1.00 81.00 768 PRO A CA 1
ATOM 5967 C C . PRO A 1 768 ? 27.494 8.901 23.322 1.00 81.00 768 PRO A C 1
ATOM 5969 O O . PRO A 1 768 ? 26.655 8.748 22.438 1.00 81.00 768 PRO A O 1
ATOM 5972 N N . GLY A 1 769 ? 28.374 7.945 23.635 1.00 76.19 769 GLY A N 1
ATOM 5973 C CA . GLY A 1 769 ? 28.504 6.676 22.896 1.00 76.19 769 GLY A CA 1
ATOM 5974 C C . GLY A 1 769 ? 27.308 5.714 23.000 1.00 76.19 769 GLY A C 1
ATOM 5975 O O . GLY A 1 769 ? 27.342 4.633 22.426 1.00 76.19 769 GLY A O 1
ATOM 5976 N N . THR A 1 770 ? 26.254 6.088 23.731 1.00 78.31 770 THR A N 1
ATOM 5977 C CA . THR A 1 770 ? 24.950 5.403 23.745 1.00 78.31 770 THR A CA 1
ATOM 5978 C C . THR A 1 770 ? 24.039 5.819 22.587 1.00 78.31 770 THR A C 1
ATOM 5980 O O . THR A 1 770 ? 23.013 5.178 22.362 1.00 78.31 770 THR A O 1
ATOM 5983 N N . ALA A 1 771 ? 24.381 6.885 21.857 1.00 78.75 771 ALA A N 1
ATOM 5984 C CA . ALA A 1 771 ? 23.671 7.283 20.650 1.00 78.75 771 ALA A CA 1
ATOM 5985 C C . ALA A 1 771 ? 23.930 6.300 19.494 1.00 78.75 771 ALA A C 1
ATOM 5987 O O . ALA A 1 771 ? 24.942 5.602 19.455 1.00 78.75 771 ALA A O 1
ATOM 5988 N N . THR A 1 772 ? 23.010 6.255 18.530 1.00 81.12 772 THR A N 1
ATOM 5989 C CA . THR A 1 772 ? 23.042 5.307 17.405 1.00 81.12 772 THR A CA 1
ATOM 5990 C C . THR A 1 772 ? 23.023 6.033 16.060 1.00 81.12 772 THR A C 1
ATOM 5992 O O . THR A 1 772 ? 22.533 7.158 15.964 1.00 81.12 772 THR A O 1
ATOM 5995 N N . MET A 1 773 ? 23.561 5.383 15.021 1.00 80.25 773 MET A N 1
ATOM 5996 C CA . MET A 1 773 ? 23.402 5.799 13.622 1.00 80.25 773 MET A CA 1
ATOM 5997 C C . MET A 1 773 ? 22.371 4.910 12.906 1.00 80.25 773 MET A C 1
ATOM 5999 O O . MET A 1 773 ? 22.302 3.717 13.211 1.00 80.25 773 MET A O 1
ATOM 6003 N N . PRO A 1 774 ? 21.620 5.435 11.916 1.00 84.62 774 PRO A N 1
ATOM 6004 C CA . PRO A 1 774 ? 21.576 6.839 11.488 1.00 84.62 774 PRO A CA 1
ATOM 6005 C C . PRO A 1 774 ? 20.965 7.757 12.557 1.00 84.62 774 PRO A C 1
ATOM 6007 O O . PRO A 1 774 ? 20.224 7.296 13.422 1.00 84.62 774 PRO A O 1
ATOM 6010 N N . TRP A 1 775 ? 21.267 9.056 12.486 1.00 86.75 775 TRP A N 1
ATOM 6011 C CA . TRP A 1 775 ? 20.701 10.047 13.404 1.00 86.75 775 TRP A CA 1
ATOM 6012 C C . TRP A 1 775 ? 19.157 10.074 13.359 1.00 86.75 775 TRP A C 1
ATOM 6014 O O . TRP A 1 775 ? 18.561 9.771 12.319 1.00 86.75 775 TRP A O 1
ATOM 6024 N N . PRO A 1 776 ? 18.485 10.422 14.473 1.00 86.25 776 PRO A N 1
ATOM 6025 C CA . PRO A 1 776 ? 17.030 10.352 14.563 1.00 86.25 776 PRO A CA 1
ATOM 6026 C C . PRO A 1 776 ? 16.325 11.444 13.750 1.00 86.25 776 PRO A C 1
ATOM 6028 O O . PRO A 1 776 ? 16.825 12.558 13.607 1.00 86.25 776 PRO A O 1
ATOM 6031 N N . ASP A 1 777 ? 15.123 11.126 13.263 1.00 86.50 777 ASP A N 1
ATOM 6032 C CA . ASP A 1 777 ? 14.261 12.069 12.543 1.00 86.50 777 ASP A CA 1
ATOM 6033 C C . ASP A 1 777 ? 13.513 13.026 13.477 1.00 86.50 777 ASP A C 1
ATOM 6035 O O . ASP A 1 777 ? 13.219 12.709 14.639 1.00 86.50 777 ASP A O 1
ATOM 6039 N N . CYS A 1 778 ? 13.132 14.175 12.920 1.00 87.69 778 CYS A N 1
ATOM 6040 C CA . CYS A 1 778 ? 12.295 15.157 13.584 1.00 87.69 778 CYS A CA 1
ATOM 6041 C C . CYS A 1 778 ? 10.811 14.876 13.311 1.00 87.69 778 CYS A C 1
ATOM 6043 O O . CYS A 1 778 ? 10.355 14.803 12.166 1.00 87.69 778 CYS A O 1
ATOM 6045 N N . THR A 1 779 ? 10.031 14.751 14.379 1.00 87.94 779 THR A N 1
ATOM 6046 C CA . THR A 1 779 ? 8.581 14.547 14.324 1.00 87.94 779 THR A CA 1
ATOM 6047 C C . THR A 1 779 ? 7.829 15.809 14.738 1.00 87.94 779 THR A C 1
ATOM 6049 O O . THR A 1 779 ? 8.377 16.666 15.432 1.00 87.94 779 THR A O 1
ATOM 6052 N N . VAL A 1 780 ? 6.576 15.946 14.296 1.00 86.94 780 VAL A N 1
ATOM 6053 C CA . VAL A 1 780 ? 5.721 17.098 14.620 1.00 86.94 780 VAL A CA 1
ATOM 6054 C C . VAL A 1 780 ? 5.485 17.148 16.127 1.00 86.94 780 VAL A C 1
ATOM 6056 O O . VAL A 1 780 ? 5.019 16.157 16.708 1.00 86.94 780 VAL A O 1
ATOM 6059 N N . VAL A 1 781 ? 5.737 18.311 16.736 1.00 86.12 781 VAL A N 1
ATOM 6060 C CA . VAL A 1 781 ? 5.493 18.554 18.163 1.00 86.12 781 VAL A CA 1
ATOM 6061 C C . VAL A 1 781 ? 4.495 19.676 18.404 1.00 86.12 781 VAL A C 1
ATOM 6063 O O . VAL A 1 781 ? 4.432 20.658 17.666 1.00 86.12 781 VAL A O 1
ATOM 6066 N N . TYR A 1 782 ? 3.715 19.536 19.469 1.00 85.19 782 TYR A N 1
ATOM 6067 C CA . TYR A 1 782 ? 2.772 20.551 19.931 1.00 85.19 782 TYR A CA 1
ATOM 6068 C C . TYR A 1 782 ? 2.565 20.439 21.442 1.00 85.19 782 TYR A C 1
ATOM 6070 O O . TYR A 1 782 ? 2.870 19.415 22.062 1.00 85.19 782 TYR A O 1
ATOM 6078 N N . ASP A 1 783 ? 2.061 21.512 22.038 1.00 84.19 783 ASP A N 1
ATOM 6079 C CA . ASP A 1 783 ? 1.835 21.584 23.477 1.00 84.19 783 ASP A CA 1
ATOM 6080 C C . ASP A 1 783 ? 0.687 20.656 23.894 1.00 84.19 783 ASP A C 1
ATOM 6082 O O . ASP A 1 783 ? -0.286 20.463 23.159 1.00 84.19 783 ASP A O 1
ATOM 6086 N N . ALA A 1 784 ? 0.836 20.011 25.050 1.00 83.00 784 ALA A N 1
ATOM 6087 C CA . ALA A 1 784 ? -0.095 18.982 25.490 1.00 83.00 784 ALA A CA 1
ATOM 6088 C C . ALA A 1 784 ? -1.368 19.587 26.096 1.00 83.00 784 ALA A C 1
ATOM 6090 O O . ALA A 1 784 ? -1.281 20.470 26.949 1.00 83.00 784 ALA A O 1
ATOM 6091 N N . ASP A 1 785 ? -2.532 19.068 25.695 1.00 86.19 785 ASP A N 1
ATOM 6092 C CA . ASP A 1 785 ? -3.800 19.322 26.384 1.00 86.19 785 ASP A CA 1
ATOM 6093 C C . ASP A 1 785 ? -3.844 18.491 27.684 1.00 86.19 785 ASP A C 1
ATOM 6095 O O . ASP A 1 785 ? -3.029 17.588 27.898 1.00 86.19 785 ASP A O 1
ATOM 6099 N N . ALA A 1 786 ? -4.852 18.710 28.524 1.00 82.12 786 ALA A N 1
ATOM 6100 C CA . ALA A 1 786 ? -5.183 17.808 29.626 1.00 82.12 786 ALA A CA 1
ATOM 6101 C C . ALA A 1 786 ? -6.692 17.512 29.651 1.00 82.12 786 ALA A C 1
ATOM 6103 O O . ALA A 1 786 ? -7.492 18.269 29.092 1.00 82.12 786 ALA A O 1
ATOM 6104 N N . ARG A 1 787 ? -7.096 16.398 30.272 1.00 80.25 787 ARG A N 1
ATOM 6105 C CA . ARG A 1 787 ? -8.509 15.999 30.412 1.00 80.25 787 ARG A CA 1
ATOM 6106 C C . ARG A 1 787 ? -8.803 15.351 31.764 1.00 80.25 787 ARG A C 1
ATOM 6108 O O . ARG A 1 787 ? -7.939 14.686 32.333 1.00 80.25 787 ARG A O 1
ATOM 6115 N N . LYS A 1 788 ? -10.038 15.485 32.247 1.00 75.81 788 LYS A N 1
ATOM 6116 C CA . LYS A 1 788 ? -10.533 14.850 33.474 1.00 75.81 788 LYS A CA 1
ATOM 6117 C C . LYS A 1 788 ? -11.961 14.341 33.275 1.00 75.81 788 LYS A C 1
ATOM 6119 O O . LYS A 1 788 ? -12.853 15.104 32.917 1.00 75.81 788 LYS A O 1
ATOM 6124 N N . GLY A 1 789 ? -12.167 13.047 33.519 1.00 64.81 789 GLY A N 1
ATOM 6125 C CA . GLY A 1 789 ? -13.492 12.417 33.504 1.00 64.81 789 GLY A CA 1
ATOM 6126 C C . GLY A 1 789 ? -14.188 12.541 34.861 1.00 64.81 789 GLY A C 1
ATOM 6127 O O . GLY A 1 789 ? -13.575 12.243 35.893 1.00 64.81 789 GLY A O 1
ATOM 6128 N N . MET A 1 790 ? -15.448 12.972 34.868 1.00 68.56 790 MET A N 1
ATOM 6129 C CA . MET A 1 790 ? -16.242 13.256 36.068 1.00 68.56 790 MET A CA 1
ATOM 6130 C C . MET A 1 790 ? -17.690 12.788 35.870 1.00 68.56 790 MET A C 1
ATOM 6132 O O . MET A 1 790 ? -18.253 12.957 34.801 1.00 68.56 790 MET A O 1
ATOM 6136 N N . GLU A 1 791 ? -18.313 12.244 36.909 1.00 67.56 791 GLU A N 1
ATOM 6137 C CA . GLU A 1 791 ? -19.712 11.803 36.901 1.00 67.56 791 GLU A CA 1
ATOM 6138 C C . GLU A 1 791 ? -20.452 12.514 38.038 1.00 67.56 791 GLU A C 1
ATOM 6140 O O . GLU A 1 791 ? -20.106 12.342 39.210 1.00 67.56 791 GLU A O 1
ATOM 6145 N N . LEU A 1 792 ? -21.451 13.329 37.698 1.00 77.25 792 LEU A N 1
ATOM 6146 C CA . LEU A 1 792 ? -22.280 14.061 38.656 1.00 77.25 792 LEU A CA 1
ATOM 6147 C C . LEU A 1 792 ? -23.634 13.369 38.819 1.00 77.25 792 LEU A C 1
ATOM 6149 O O . LEU A 1 792 ? -24.240 12.951 37.834 1.00 77.25 792 LEU A O 1
ATOM 6153 N N . GLN A 1 793 ? -24.131 13.274 40.050 1.00 71.81 793 GLN A N 1
ATOM 6154 C CA . GLN A 1 793 ? -25.388 12.588 40.360 1.00 71.81 793 GLN A CA 1
ATOM 6155 C C . GLN A 1 793 ? -26.425 13.573 40.909 1.00 71.81 793 GLN A C 1
ATOM 6157 O O . GLN A 1 793 ? -26.137 14.335 41.833 1.00 71.81 793 GLN A O 1
ATOM 6162 N N . TYR A 1 794 ? -27.630 13.535 40.339 1.00 74.56 794 TYR A N 1
ATOM 6163 C CA . TYR A 1 794 ? -28.724 14.475 40.580 1.00 74.56 794 TYR A CA 1
ATOM 6164 C C . TYR A 1 794 ? -30.060 13.769 40.884 1.00 74.56 794 TYR A C 1
ATOM 6166 O O . TYR A 1 794 ? -30.362 12.704 40.340 1.00 74.56 794 TYR A O 1
ATOM 6174 N N . PHE A 1 795 ? -30.900 14.393 41.711 1.00 67.81 795 PHE A N 1
ATOM 6175 C CA . PHE A 1 795 ? -32.142 13.836 42.249 1.00 67.81 795 PHE A CA 1
ATOM 6176 C C . PHE A 1 795 ? -33.366 14.731 42.000 1.00 67.81 795 PHE A C 1
ATOM 6178 O O . PHE A 1 795 ? -33.454 15.822 42.554 1.00 67.81 795 PHE A O 1
ATOM 6185 N N . SER A 1 796 ? -34.347 14.224 41.249 1.00 58.50 796 SER A N 1
ATOM 6186 C CA . SER A 1 796 ? -35.773 14.171 41.633 1.00 58.50 796 SER A CA 1
ATOM 6187 C C . SER A 1 796 ? -36.601 13.491 40.528 1.00 58.50 796 SER A C 1
ATOM 6189 O O . SER A 1 796 ? -36.220 13.510 39.361 1.00 58.50 796 SER A O 1
ATOM 6191 N N . GLY A 1 797 ? -37.733 12.889 40.912 1.00 60.81 797 GLY A N 1
ATOM 6192 C CA . GLY A 1 797 ? -38.788 12.405 40.009 1.00 60.81 797 GLY A CA 1
ATOM 6193 C C . GLY A 1 797 ? -38.393 11.361 38.951 1.00 60.81 797 GLY A C 1
ATOM 6194 O O . GLY A 1 797 ? -37.425 10.614 39.108 1.00 60.81 797 GLY A O 1
ATOM 6195 N N . ASP A 1 798 ? -39.212 11.231 37.901 1.00 58.97 798 ASP A N 1
ATOM 6196 C CA . ASP A 1 798 ? -39.061 10.173 36.896 1.00 58.97 798 ASP A CA 1
ATOM 6197 C C . ASP A 1 798 ? -38.251 10.641 35.681 1.00 58.97 798 ASP A C 1
ATOM 6199 O O . ASP A 1 798 ? -38.771 11.223 34.732 1.00 58.97 798 ASP A O 1
ATOM 6203 N N . CYS A 1 799 ? -36.956 10.332 35.692 1.00 64.56 799 CYS A N 1
ATOM 6204 C CA . CYS A 1 799 ? -36.048 10.641 34.593 1.00 64.56 799 CYS A CA 1
ATOM 6205 C C . CYS A 1 799 ? -36.103 9.671 33.394 1.00 64.56 799 CYS A C 1
ATOM 6207 O O . CYS A 1 799 ? -35.222 9.745 32.538 1.00 64.56 799 CYS A O 1
ATOM 6209 N N . THR A 1 800 ? -37.066 8.739 33.298 1.00 64.75 800 THR A N 1
ATOM 6210 C CA . THR A 1 800 ? -37.135 7.822 32.132 1.00 64.75 800 THR A CA 1
ATOM 6211 C C . THR A 1 800 ? -37.618 8.487 30.846 1.00 64.75 800 THR A C 1
ATOM 6213 O O . THR A 1 800 ? -37.379 7.943 29.772 1.00 64.75 800 THR A O 1
ATOM 6216 N N . ASP A 1 801 ? -38.215 9.676 30.933 1.00 71.81 801 ASP A N 1
ATOM 6217 C CA . ASP A 1 801 ? -38.576 10.492 29.775 1.00 71.81 801 ASP A CA 1
ATOM 6218 C C . ASP A 1 801 ? -37.316 11.043 29.058 1.00 71.81 801 ASP A C 1
ATOM 6220 O O . ASP A 1 801 ? -36.565 11.829 29.654 1.00 71.81 801 ASP A O 1
ATOM 6224 N N . PRO A 1 802 ? -37.079 10.698 27.774 1.00 72.62 802 PRO A N 1
ATOM 6225 C CA . PRO A 1 802 ? -35.960 11.230 26.997 1.00 72.62 802 PRO A CA 1
ATOM 6226 C C . PRO A 1 802 ? -35.957 12.761 26.878 1.00 72.62 802 PRO A C 1
ATOM 6228 O O . PRO A 1 802 ? -34.883 13.354 26.758 1.00 72.62 802 PRO A O 1
ATOM 6231 N N . ALA A 1 803 ? -37.120 13.421 26.941 1.00 74.88 803 ALA A N 1
ATOM 6232 C CA . ALA A 1 803 ? -37.205 14.881 26.914 1.00 74.88 803 ALA A CA 1
ATOM 6233 C C . ALA A 1 803 ? -36.581 15.503 28.173 1.00 74.88 803 ALA A C 1
ATOM 6235 O O . ALA A 1 803 ? -35.822 16.466 28.065 1.00 74.88 803 ALA A O 1
ATOM 6236 N N . VAL A 1 804 ? -36.814 14.906 29.349 1.00 74.81 804 VAL A N 1
ATOM 6237 C CA . VAL A 1 804 ? -36.216 15.346 30.623 1.00 74.81 804 VAL A CA 1
ATOM 6238 C C . VAL A 1 804 ? -34.700 15.137 30.610 1.00 74.81 804 VAL A C 1
ATOM 6240 O O . VAL A 1 804 ? -33.961 16.020 31.037 1.00 74.81 804 VAL A O 1
ATOM 6243 N N . GLN A 1 805 ? -34.215 14.018 30.062 1.00 72.38 805 GLN A N 1
ATOM 6244 C CA . GLN A 1 805 ? -32.773 13.762 29.919 1.00 72.38 805 GLN A CA 1
ATOM 6245 C C . GLN A 1 805 ? -32.103 14.757 28.955 1.00 72.38 805 GLN A C 1
ATOM 6247 O O . GLN A 1 805 ? -31.024 15.279 29.244 1.00 72.38 805 GLN A O 1
ATOM 6252 N N . LEU A 1 806 ? -32.750 15.060 27.824 1.00 78.88 806 LEU A N 1
ATOM 6253 C CA . LEU A 1 806 ? -32.260 16.029 26.840 1.00 78.88 806 LEU A CA 1
ATOM 6254 C C . LEU A 1 806 ? -32.249 17.461 27.395 1.00 78.88 806 LEU A C 1
ATOM 6256 O O . LEU A 1 806 ? -31.323 18.225 27.119 1.00 78.88 806 LEU A O 1
ATOM 6260 N N . GLU A 1 807 ? -33.261 17.832 28.175 1.00 81.94 807 GLU A N 1
ATOM 6261 C CA . GLU A 1 807 ? -33.346 19.144 28.813 1.00 81.94 807 GLU A CA 1
ATOM 6262 C C . GLU A 1 807 ? -32.331 19.289 29.952 1.00 81.94 807 GLU A C 1
ATOM 6264 O O . GLU A 1 807 ? -31.587 20.271 29.979 1.00 81.94 807 GLU A O 1
ATOM 6269 N N . ALA A 1 808 ? -32.204 18.276 30.816 1.00 80.12 808 ALA A N 1
ATOM 6270 C CA . ALA A 1 808 ? -31.158 18.218 31.834 1.00 80.12 808 ALA A CA 1
ATOM 6271 C C . ALA A 1 808 ? -29.762 18.341 31.202 1.00 80.12 808 ALA A C 1
ATOM 6273 O O . ALA A 1 808 ? -28.949 19.124 31.686 1.00 80.12 808 ALA A O 1
ATOM 6274 N N . LYS A 1 809 ? -29.507 17.671 30.065 1.00 84.31 809 LYS A N 1
ATOM 6275 C CA . LYS A 1 809 ? -28.256 17.818 29.299 1.00 84.31 809 LYS A CA 1
ATOM 6276 C C . LYS A 1 809 ? -28.014 19.259 28.845 1.00 84.31 809 LYS A C 1
ATOM 6278 O O . LYS A 1 809 ? -26.902 19.760 29.000 1.00 84.31 809 LYS A O 1
ATOM 6283 N N . LYS A 1 810 ? -29.027 19.927 28.281 1.00 86.06 810 LYS A N 1
ATOM 6284 C CA . LYS A 1 810 ? -28.924 21.324 27.813 1.00 86.06 810 LYS A CA 1
ATOM 6285 C C . LYS A 1 810 ? -28.665 22.294 28.967 1.00 86.06 810 LYS A C 1
ATOM 6287 O O . LYS A 1 810 ? -27.754 23.116 28.874 1.00 86.06 810 LYS A O 1
ATOM 6292 N N . ASN A 1 811 ? -29.436 22.182 30.046 1.00 86.94 811 ASN A N 1
ATOM 6293 C CA . ASN A 1 811 ? -29.354 23.096 31.184 1.00 86.94 811 ASN A CA 1
ATOM 6294 C C . ASN A 1 811 ? -28.058 22.877 31.976 1.00 86.94 811 ASN A C 1
ATOM 6296 O O . ASN A 1 811 ? -27.402 23.853 32.336 1.00 86.94 811 ASN A O 1
ATOM 6300 N N . PHE A 1 812 ? -27.624 21.621 32.133 1.00 87.81 812 PHE A N 1
ATOM 6301 C CA . PHE A 1 812 ? -26.309 21.291 32.677 1.00 87.81 812 PHE A CA 1
ATOM 6302 C C . PHE A 1 812 ? -25.175 21.872 31.828 1.00 87.81 812 PHE A C 1
ATOM 6304 O O . PHE A 1 812 ? -24.341 22.590 32.364 1.00 87.81 812 PHE A O 1
ATOM 6311 N N . LEU A 1 813 ? -25.153 21.626 30.511 1.00 87.81 813 LEU A N 1
ATOM 6312 C CA . LEU A 1 813 ? -24.110 22.166 29.625 1.00 87.81 813 LEU A CA 1
ATOM 6313 C C . LEU A 1 813 ? -24.036 23.695 29.697 1.00 87.81 813 LEU A C 1
ATOM 6315 O O . LEU A 1 813 ? -22.944 24.253 29.762 1.00 87.81 813 LEU A O 1
ATOM 6319 N N . LYS A 1 814 ? -25.188 24.376 29.736 1.00 87.25 814 LYS A N 1
ATOM 6320 C CA . LYS A 1 814 ? -25.250 25.833 29.903 1.00 87.25 814 LYS A CA 1
ATOM 6321 C C . LYS A 1 814 ? -24.637 26.273 31.238 1.00 87.25 814 LYS A C 1
ATOM 6323 O O . LYS A 1 814 ? -23.784 27.154 31.239 1.00 87.25 814 LYS A O 1
ATOM 6328 N N . ALA A 1 815 ? -25.042 25.661 32.352 1.00 87.44 815 ALA A N 1
ATOM 6329 C CA . ALA A 1 815 ? -24.532 26.001 33.681 1.00 87.44 815 ALA A CA 1
ATOM 6330 C C . ALA A 1 815 ? -23.034 25.680 33.836 1.00 87.44 815 ALA A C 1
ATOM 6332 O O . ALA A 1 815 ? -22.284 26.498 34.362 1.00 87.44 815 ALA A O 1
ATOM 6333 N N . PHE A 1 816 ? -22.587 24.526 33.335 1.00 89.25 816 PHE A N 1
ATOM 6334 C CA . PHE A 1 816 ? -21.212 24.050 33.478 1.00 89.25 816 PHE A CA 1
ATOM 6335 C C . PHE A 1 816 ? -20.226 24.829 32.598 1.00 89.25 816 PHE A C 1
ATOM 6337 O O . PHE A 1 816 ? -19.126 25.133 33.047 1.00 89.25 816 PHE A O 1
ATOM 6344 N N . ASN A 1 817 ? -20.619 25.216 31.379 1.00 87.56 817 ASN A N 1
ATOM 6345 C CA . ASN A 1 817 ? -19.784 26.071 30.529 1.00 87.56 817 ASN A CA 1
ATOM 6346 C C . ASN A 1 817 ? -19.600 27.469 31.141 1.00 87.56 817 ASN A C 1
ATOM 6348 O O . ASN A 1 817 ? -18.481 27.975 31.150 1.00 87.56 817 ASN A O 1
ATOM 6352 N N . ILE A 1 818 ? -20.665 28.056 31.708 1.00 86.19 818 ILE A N 1
ATOM 6353 C CA . ILE A 1 818 ? -20.577 29.326 32.451 1.00 86.19 818 ILE A CA 1
ATOM 6354 C C . ILE A 1 818 ? -19.663 29.160 33.672 1.00 86.19 818 ILE A C 1
ATOM 6356 O O . ILE A 1 818 ? -18.762 29.961 33.869 1.00 86.19 818 ILE A O 1
ATOM 6360 N N . PHE A 1 819 ? -19.833 28.088 34.451 1.00 89.62 819 PHE A N 1
ATOM 6361 C CA . PHE A 1 819 ? -18.966 27.782 35.591 1.00 89.62 819 PHE A CA 1
ATOM 6362 C C . PHE A 1 819 ? -17.483 27.665 35.198 1.00 89.62 819 PHE A C 1
ATOM 6364 O O . PHE A 1 819 ? -16.633 28.213 35.895 1.00 89.62 819 PHE A O 1
ATOM 6371 N N . LEU A 1 820 ? -17.153 26.998 34.085 1.00 87.81 820 LEU A N 1
ATOM 6372 C CA . LEU A 1 820 ? -15.770 26.909 33.608 1.00 87.81 820 LEU A CA 1
ATOM 6373 C C . LEU A 1 820 ? -15.200 28.290 33.249 1.00 87.81 820 LEU A C 1
ATOM 6375 O O . LEU A 1 820 ? -14.060 28.575 33.603 1.00 87.81 820 LEU A O 1
ATOM 6379 N N . GLN A 1 821 ? -15.988 29.149 32.600 1.00 86.25 821 GLN A N 1
ATOM 6380 C CA . GLN A 1 821 ? -15.581 30.517 32.254 1.00 86.25 821 GLN A CA 1
ATOM 6381 C C . GLN A 1 821 ? -15.411 31.404 33.501 1.00 86.25 821 GLN A C 1
ATOM 6383 O O . GLN A 1 821 ? -14.377 32.052 33.649 1.00 86.25 821 GLN A O 1
ATOM 6388 N N . ASP A 1 822 ? -16.375 31.373 34.429 1.00 86.50 822 ASP A N 1
ATOM 6389 C CA . ASP A 1 822 ? -16.363 32.153 35.676 1.00 86.50 822 ASP A CA 1
ATOM 6390 C C . ASP A 1 822 ? -15.205 31.723 36.607 1.00 86.50 822 ASP A C 1
ATOM 6392 O O . ASP A 1 822 ? -14.549 32.557 37.231 1.00 86.50 822 ASP A O 1
ATOM 6396 N N . GLN A 1 823 ? -14.948 30.413 36.731 1.00 87.56 823 GLN A N 1
ATOM 6397 C CA . GLN A 1 823 ? -14.021 29.859 37.730 1.00 87.56 823 GLN A CA 1
ATOM 6398 C C . GLN A 1 823 ? -12.607 29.578 37.218 1.00 87.56 823 GLN A C 1
ATOM 6400 O O . GLN A 1 823 ? -11.707 29.374 38.044 1.00 87.56 823 GLN A O 1
ATOM 6405 N N . PHE A 1 824 ? -12.405 29.546 35.900 1.00 87.25 824 PHE A N 1
ATOM 6406 C CA . PHE A 1 824 ? -11.120 29.260 35.261 1.00 87.25 824 PHE A CA 1
ATOM 6407 C C . PHE A 1 824 ? -10.837 30.180 34.053 1.00 87.25 824 PHE A C 1
ATOM 6409 O O . PHE A 1 824 ? -10.423 29.674 33.012 1.00 87.25 824 PHE A O 1
ATOM 6416 N N . PRO A 1 825 ? -10.985 31.518 34.152 1.00 83.12 825 PRO A N 1
ATOM 6417 C CA . PRO A 1 825 ? -10.851 32.431 33.003 1.00 83.12 825 PRO A CA 1
ATOM 6418 C C . PRO A 1 825 ? -9.466 32.383 32.326 1.00 83.12 825 PRO A C 1
ATOM 6420 O O . PRO A 1 825 ? -9.347 32.551 31.111 1.00 83.12 825 PRO A O 1
ATOM 6423 N N . ASP A 1 826 ? -8.409 32.069 33.083 1.00 79.00 826 ASP A N 1
ATOM 6424 C CA . ASP A 1 826 ? -7.065 31.850 32.534 1.00 79.00 826 ASP A CA 1
ATOM 6425 C C . ASP A 1 826 ? -6.992 30.640 31.591 1.00 79.00 826 ASP A C 1
ATOM 6427 O O . ASP A 1 826 ? -6.193 30.642 30.654 1.00 79.00 826 ASP A O 1
ATOM 6431 N N . TYR A 1 827 ? -7.832 29.625 31.807 1.00 80.38 827 TYR A N 1
ATOM 6432 C CA . TYR A 1 827 ? -7.814 28.347 31.091 1.00 80.38 827 TYR A CA 1
ATOM 6433 C C . TYR A 1 827 ? -9.006 28.154 30.152 1.00 80.38 827 TYR A C 1
ATOM 6435 O O . TYR A 1 827 ? -8.881 27.380 29.208 1.00 80.38 827 TYR A O 1
ATOM 6443 N N . CYS A 1 828 ? -10.129 28.839 30.381 1.00 79.81 828 CYS A N 1
ATOM 6444 C CA . CYS A 1 828 ? -11.433 28.616 29.754 1.00 79.81 828 CYS A CA 1
ATOM 6445 C C . CYS A 1 828 ? -12.056 29.942 29.278 1.00 79.81 828 CYS A C 1
ATOM 6447 O O . CYS A 1 828 ? -12.847 30.551 29.993 1.00 79.81 828 CYS A O 1
ATOM 6449 N N . ASP A 1 829 ? -11.719 30.389 28.068 1.00 71.94 829 ASP A N 1
ATOM 6450 C CA . ASP A 1 829 ? -12.264 31.621 27.477 1.00 71.94 829 ASP A CA 1
ATOM 6451 C C . ASP A 1 829 ? -13.352 31.369 26.411 1.00 71.94 829 ASP A C 1
ATOM 6453 O O . ASP A 1 829 ? -13.771 30.238 26.142 1.00 71.94 829 ASP A O 1
ATOM 6457 N N . ILE A 1 830 ? -13.869 32.461 25.836 1.00 61.41 830 ILE A N 1
ATOM 6458 C CA . ILE A 1 830 ? -14.937 32.456 24.822 1.00 61.41 830 ILE A CA 1
ATOM 6459 C C . ILE A 1 830 ? -14.449 31.818 23.502 1.00 61.41 830 ILE A C 1
ATOM 6461 O O . ILE A 1 830 ? -15.246 31.226 22.776 1.00 61.41 830 ILE A O 1
ATOM 6465 N N . GLU A 1 831 ? -13.138 31.841 23.226 1.00 58.25 831 GLU A N 1
ATOM 6466 C CA . GLU A 1 831 ? -12.508 31.259 22.028 1.00 58.25 831 GLU A CA 1
ATOM 6467 C C . GLU A 1 831 ? -12.142 29.765 22.190 1.00 58.25 831 GLU A C 1
ATOM 6469 O O . GLU A 1 831 ? -11.307 29.208 21.465 1.00 58.25 831 GLU A O 1
ATOM 6474 N N . GLN A 1 832 ? -12.839 29.078 23.102 1.00 56.12 832 GLN A N 1
ATOM 6475 C CA . GLN A 1 832 ? -12.877 27.619 23.240 1.00 56.12 832 GLN A CA 1
ATOM 6476 C C . GLN A 1 832 ? -11.525 26.981 23.580 1.00 56.12 832 GLN A C 1
ATOM 6478 O O . GLN A 1 832 ? -11.019 26.118 22.856 1.00 56.12 832 GLN A O 1
ATOM 6483 N N . SER A 1 833 ? -10.916 27.383 24.691 1.00 69.12 833 SER A N 1
ATOM 6484 C CA . SER A 1 833 ? -9.818 26.628 25.306 1.00 69.12 833 SER A CA 1
ATOM 6485 C C . SER A 1 833 ? -10.299 25.481 26.212 1.00 69.12 833 SER A C 1
ATOM 6487 O O . SER A 1 833 ? -9.570 24.509 26.373 1.00 69.12 833 SER A O 1
ATOM 6489 N N . CYS A 1 834 ? -11.529 25.520 26.736 1.00 79.31 834 CYS A N 1
ATOM 6490 C CA . CYS A 1 834 ? -12.127 24.411 27.491 1.00 79.31 834 CYS A CA 1
ATOM 6491 C C . CYS A 1 834 ? -13.319 23.795 26.756 1.00 79.31 834 CYS A C 1
ATOM 6493 O O . CYS A 1 834 ? -14.181 24.517 26.255 1.00 79.31 834 CYS A O 1
ATOM 6495 N N . THR A 1 835 ? -13.392 22.464 26.723 1.00 78.81 835 THR A N 1
ATOM 6496 C CA . THR A 1 835 ? -14.519 21.717 26.148 1.00 78.81 835 THR A CA 1
ATOM 6497 C C . THR A 1 835 ? -15.060 20.699 27.148 1.00 78.81 835 THR A C 1
ATOM 6499 O O . THR A 1 835 ? -14.303 20.051 27.870 1.00 78.81 835 THR A O 1
ATOM 6502 N N . VAL A 1 836 ? -16.390 20.571 27.208 1.00 78.56 836 VAL A N 1
ATOM 6503 C CA . VAL A 1 836 ? -17.078 19.514 27.964 1.00 78.56 836 VAL A CA 1
ATOM 6504 C C . VAL A 1 836 ? -17.576 18.487 26.956 1.00 78.56 836 VAL A C 1
ATOM 6506 O O . VAL A 1 836 ? -18.594 18.674 26.285 1.00 78.56 836 VAL A O 1
ATOM 6509 N N . GLU A 1 837 ? -16.804 17.423 26.804 1.00 67.94 837 GLU A N 1
ATOM 6510 C CA . GLU A 1 837 ? -17.033 16.350 25.845 1.00 67.94 837 GLU A CA 1
ATOM 6511 C C . GLU A 1 837 ? -17.707 15.154 26.537 1.00 67.94 837 GLU A C 1
ATOM 6513 O O . GLU A 1 837 ? -17.905 15.134 27.753 1.00 67.94 837 GLU A O 1
ATOM 6518 N N . ASN A 1 838 ? -18.134 14.167 25.747 1.00 60.34 838 ASN A N 1
ATOM 6519 C CA . ASN A 1 838 ? -18.712 12.906 26.231 1.00 60.34 838 ASN A CA 1
ATOM 6520 C C . ASN A 1 838 ? -19.940 13.020 27.165 1.00 60.34 838 ASN A C 1
ATOM 6522 O O . ASN A 1 838 ? -20.315 12.029 27.778 1.00 60.34 838 ASN A O 1
ATOM 6526 N N . VAL A 1 839 ? -20.626 14.175 27.199 1.00 65.25 839 VAL A N 1
ATOM 6527 C CA . VAL A 1 839 ? -21.763 14.428 28.104 1.00 65.25 839 VAL A CA 1
ATOM 6528 C C . VAL A 1 839 ? -22.922 13.457 27.873 1.00 65.25 839 VAL A C 1
ATOM 6530 O O . VAL A 1 839 ? -23.692 13.602 26.912 1.00 65.25 839 VAL A O 1
ATOM 6533 N N . GLN A 1 840 ? -23.077 12.497 28.779 1.00 61.56 840 GLN A N 1
ATOM 6534 C CA . GLN A 1 840 ? -24.146 11.501 28.783 1.00 61.56 840 GLN A CA 1
ATOM 6535 C C . GLN A 1 840 ? -25.042 11.717 29.995 1.00 61.56 840 GLN A C 1
ATOM 6537 O O . GLN A 1 840 ? -24.570 11.717 31.125 1.00 61.56 840 GLN A O 1
ATOM 6542 N N . VAL A 1 841 ? -26.343 11.875 29.748 1.00 66.88 841 VAL A N 1
ATOM 6543 C CA . VAL A 1 841 ? -27.358 11.939 30.801 1.00 66.88 841 VAL A CA 1
ATOM 6544 C C . VAL A 1 841 ? -28.063 10.594 30.851 1.00 66.88 841 VAL A C 1
ATOM 6546 O O . VAL A 1 841 ? -28.660 10.174 29.862 1.00 66.88 841 VAL A O 1
ATOM 6549 N N . LEU A 1 842 ? -27.958 9.911 31.985 1.00 63.25 842 LEU A N 1
ATOM 6550 C CA . LEU A 1 842 ? -28.447 8.550 32.187 1.00 63.25 842 LEU A CA 1
ATOM 6551 C C . LEU A 1 842 ? -29.415 8.533 33.369 1.00 63.25 842 LEU A C 1
ATOM 6553 O O . LEU A 1 842 ? -29.173 9.185 34.380 1.00 63.25 842 LEU A O 1
ATOM 6557 N N . CYS A 1 843 ? -30.494 7.762 33.270 1.00 64.19 843 CYS A N 1
ATOM 6558 C CA . CYS A 1 843 ? -31.443 7.566 34.364 1.00 64.19 843 CYS A CA 1
ATOM 6559 C C . CYS A 1 843 ? -31.266 6.167 34.967 1.00 64.19 843 CYS A C 1
ATOM 6561 O O . CYS A 1 843 ? -31.280 5.173 34.240 1.00 64.19 843 CYS A O 1
ATOM 6563 N N . GLY A 1 844 ? -31.128 6.071 36.290 1.00 58.41 844 GLY A N 1
ATOM 6564 C CA . GLY A 1 844 ? -30.989 4.790 36.991 1.00 58.41 844 GLY A CA 1
ATOM 6565 C C . GLY A 1 844 ? -31.475 4.843 38.438 1.00 58.41 844 GLY A C 1
ATOM 6566 O O . GLY A 1 844 ? -32.211 5.745 38.824 1.00 58.41 844 GLY A O 1
ATOM 6567 N N . GLN A 1 845 ? -31.107 3.848 39.245 1.00 54.88 845 GLN A N 1
ATOM 6568 C CA . GLN A 1 845 ? -31.544 3.741 40.643 1.00 54.88 845 GLN A CA 1
ATOM 6569 C C . GLN A 1 845 ? -30.464 4.226 41.616 1.00 54.88 845 GLN A C 1
ATOM 6571 O O . GLN A 1 845 ? -29.273 4.009 41.387 1.00 54.88 845 GLN A O 1
ATOM 6576 N N . LYS A 1 846 ? -30.901 4.826 42.730 1.00 46.50 846 LYS A N 1
ATOM 6577 C CA . LYS A 1 846 ? -30.041 5.357 43.795 1.00 46.50 846 LYS A CA 1
ATOM 6578 C C . LYS A 1 846 ? -28.978 4.356 44.275 1.00 46.50 846 LYS A C 1
ATOM 6580 O O . LYS A 1 846 ? -29.307 3.259 44.733 1.00 46.50 846 LYS A O 1
ATOM 6585 N N . GLN A 1 847 ? -27.713 4.783 44.292 1.00 45.44 847 GLN A N 1
ATOM 6586 C CA . GLN A 1 847 ? -26.672 4.132 45.093 1.00 45.44 847 GLN A CA 1
ATOM 6587 C C . GLN A 1 847 ? -26.857 4.545 46.563 1.00 45.44 847 GLN A C 1
ATOM 6589 O O . GLN A 1 847 ? -26.772 5.718 46.918 1.00 45.44 847 GLN A O 1
ATOM 6594 N N . GLY A 1 848 ? -27.198 3.589 47.428 1.00 40.97 848 GLY A N 1
ATOM 6595 C CA . GLY A 1 848 ? -27.577 3.878 48.812 1.00 40.97 848 GLY A CA 1
ATOM 6596 C C . GLY A 1 848 ? -26.388 4.196 49.719 1.00 40.97 848 GLY A C 1
ATOM 6597 O O . GLY A 1 848 ? -25.766 3.276 50.243 1.00 40.97 848 GLY A O 1
ATOM 6598 N N . ILE A 1 849 ? -26.135 5.480 49.979 1.00 36.06 849 ILE A N 1
ATOM 6599 C CA . ILE A 1 849 ? -25.217 5.939 51.032 1.00 36.06 849 ILE A CA 1
ATOM 6600 C C . ILE A 1 849 ? -26.015 6.235 52.319 1.00 36.06 849 ILE A C 1
ATOM 6602 O O . ILE A 1 849 ? -26.911 7.070 52.313 1.00 36.06 849 ILE A O 1
ATOM 6606 N N . GLY A 1 850 ? -25.658 5.573 53.428 1.00 39.78 850 GLY A N 1
ATOM 6607 C CA . GLY A 1 850 ? -25.814 6.093 54.801 1.00 39.78 850 GLY A CA 1
ATOM 6608 C C . GLY A 1 850 ? -27.210 6.169 55.460 1.00 39.78 850 GLY A C 1
ATOM 6609 O O . GLY A 1 850 ? -27.956 7.121 55.288 1.00 39.78 850 GLY A O 1
ATOM 6610 N N . ASN A 1 851 ? -27.477 5.237 56.383 1.00 42.28 851 ASN A N 1
ATOM 6611 C CA . ASN A 1 851 ? -28.162 5.444 57.677 1.00 42.28 851 ASN A CA 1
ATOM 6612 C C . ASN A 1 851 ? -29.380 6.400 57.795 1.00 42.28 851 ASN A C 1
ATOM 6614 O O . ASN A 1 851 ? -29.285 7.448 58.431 1.00 42.28 851 ASN A O 1
ATOM 6618 N N . ARG A 1 852 ? -30.580 5.929 57.415 1.00 39.62 852 ARG A N 1
ATOM 6619 C CA . ARG A 1 852 ? -31.767 5.799 58.311 1.00 39.62 852 ARG A CA 1
ATOM 6620 C C . ARG A 1 852 ? -32.973 5.242 57.542 1.00 39.62 852 ARG A C 1
ATOM 6622 O O . ARG A 1 852 ? -33.215 5.602 56.395 1.00 39.62 852 ARG A O 1
ATOM 6629 N N . ARG A 1 853 ? -33.777 4.384 58.185 1.00 45.22 853 ARG A N 1
ATOM 6630 C CA . ARG A 1 853 ? -35.054 3.904 57.622 1.00 45.22 853 ARG A CA 1
ATOM 6631 C C . ARG A 1 853 ? -36.078 5.050 57.584 1.00 45.22 853 ARG A C 1
ATOM 6633 O O . ARG A 1 853 ? -36.702 5.338 58.600 1.00 45.22 853 ARG A O 1
ATOM 6640 N N . LYS A 1 854 ? -36.330 5.626 56.408 1.00 38.19 854 LYS A N 1
ATOM 6641 C CA . LYS A 1 854 ? -37.639 6.208 56.059 1.00 38.19 854 LYS A CA 1
ATOM 6642 C C . LYS A 1 854 ? -38.188 5.452 54.851 1.00 38.19 854 LYS A C 1
ATOM 6644 O O . LYS A 1 854 ? -37.468 5.247 53.878 1.00 38.19 854 LYS A O 1
ATOM 6649 N N . ARG A 1 855 ? -39.446 5.003 54.930 1.00 39.34 855 ARG A N 1
ATOM 6650 C CA . ARG A 1 855 ? -40.155 4.399 53.793 1.00 39.34 855 ARG A CA 1
ATOM 6651 C C . ARG A 1 855 ? -40.482 5.522 52.807 1.00 39.34 855 ARG A C 1
ATOM 6653 O O . ARG A 1 855 ? -41.414 6.281 53.039 1.00 39.34 855 ARG A O 1
ATOM 6660 N N . GLY A 1 856 ? -39.680 5.641 51.757 1.00 34.56 856 GLY A N 1
ATOM 6661 C CA . GLY A 1 856 ? -39.919 6.516 50.615 1.00 34.56 856 GLY A CA 1
ATOM 6662 C C . GLY A 1 856 ? -39.854 5.698 49.330 1.00 34.56 856 GLY A C 1
ATOM 6663 O O . GLY A 1 856 ? -39.092 4.734 49.251 1.00 34.56 856 GLY A O 1
ATOM 6664 N N . ILE A 1 857 ? -40.677 6.071 48.351 1.00 39.69 857 ILE A N 1
ATOM 6665 C CA . ILE A 1 857 ? -40.720 5.473 47.009 1.00 39.69 857 ILE A CA 1
ATOM 6666 C C . ILE A 1 857 ? -39.301 5.515 46.400 1.00 39.69 857 ILE A C 1
ATOM 6668 O O . ILE A 1 857 ? -38.613 6.523 46.582 1.00 39.69 857 ILE A O 1
ATOM 6672 N N . PRO A 1 858 ? -38.823 4.459 45.707 1.00 46.41 858 PRO A N 1
ATOM 6673 C CA . PRO A 1 858 ? -37.479 4.442 45.133 1.00 46.41 858 PRO A CA 1
ATOM 6674 C C . PRO A 1 858 ? -37.343 5.497 44.027 1.00 46.41 858 PRO A C 1
ATOM 6676 O O . PRO A 1 858 ? -37.733 5.274 42.882 1.00 46.41 858 PRO A O 1
ATOM 6679 N N . GLY A 1 859 ? -36.780 6.653 44.381 1.00 54.28 859 GLY A N 1
ATOM 6680 C CA . GLY A 1 859 ? -36.470 7.718 43.433 1.00 54.28 859 GLY A CA 1
ATOM 6681 C C . GLY A 1 859 ? -35.447 7.265 42.391 1.00 54.28 859 GLY A C 1
ATOM 6682 O O . GLY A 1 859 ? -34.488 6.553 42.712 1.00 54.28 859 GLY A O 1
ATOM 6683 N N . LYS A 1 860 ? -35.658 7.692 41.145 1.00 60.69 860 LYS A N 1
ATOM 6684 C CA . LYS A 1 860 ? -34.685 7.531 40.065 1.00 60.69 860 LYS A CA 1
ATOM 6685 C C . LYS A 1 860 ? -33.651 8.666 40.161 1.00 60.69 860 LYS A C 1
ATOM 6687 O O . LYS A 1 860 ? -33.986 9.790 40.529 1.00 60.69 860 LYS A O 1
ATOM 6692 N N . THR A 1 861 ? -32.395 8.352 39.868 1.00 63.78 861 THR A N 1
ATOM 6693 C CA . THR A 1 861 ? -31.248 9.272 39.906 1.00 63.78 861 THR A CA 1
ATOM 6694 C C . THR A 1 861 ? -30.797 9.557 38.479 1.00 63.78 861 THR A C 1
ATOM 6696 O O . THR A 1 861 ? -30.736 8.641 37.653 1.00 63.78 861 THR A O 1
ATOM 6699 N N . VAL A 1 862 ? -30.466 10.817 38.201 1.00 67.44 862 VAL A N 1
ATOM 6700 C CA . VAL A 1 862 ? -29.856 11.256 36.944 1.00 67.44 862 VAL A CA 1
ATOM 6701 C C . VAL A 1 862 ? -28.340 11.292 37.121 1.00 67.44 862 VAL A C 1
ATOM 6703 O O . VAL A 1 862 ? -27.838 12.022 37.970 1.00 67.44 862 VAL A O 1
ATOM 6706 N N . PHE A 1 863 ? -27.614 10.525 36.315 1.00 63.44 863 PHE A N 1
ATOM 6707 C CA . PHE A 1 863 ? -26.158 10.595 36.199 1.00 63.44 863 PHE A CA 1
ATOM 6708 C C . PHE A 1 863 ? -25.811 11.484 35.007 1.00 63.44 863 PHE A C 1
ATOM 6710 O O . PHE A 1 863 ? -26.418 11.341 33.944 1.00 63.44 863 PHE A O 1
ATOM 6717 N N . ILE A 1 864 ? -24.840 12.376 35.173 1.00 69.44 864 ILE A N 1
ATOM 6718 C CA . ILE A 1 864 ? -24.253 13.177 34.102 1.00 69.44 864 ILE A CA 1
ATOM 6719 C C . ILE A 1 864 ? -22.760 12.849 34.060 1.00 69.44 864 ILE A C 1
ATOM 6721 O O . ILE A 1 864 ? -21.985 13.381 34.854 1.00 69.44 864 ILE A O 1
ATOM 6725 N N . ASP A 1 865 ? -22.380 11.928 33.175 1.00 58.78 865 ASP A N 1
ATOM 6726 C CA . ASP A 1 865 ? -20.976 11.591 32.898 1.00 58.78 865 ASP A CA 1
ATOM 6727 C C . ASP A 1 865 ? -20.418 12.598 31.890 1.00 58.78 865 ASP A C 1
ATOM 6729 O O . ASP A 1 865 ? -21.082 12.894 30.891 1.00 58.78 865 ASP A O 1
ATOM 6733 N N . ILE A 1 866 ? -19.248 13.167 32.177 1.00 72.06 866 ILE A N 1
ATOM 6734 C CA . ILE A 1 866 ? -18.615 14.247 31.414 1.00 72.06 866 ILE A CA 1
ATOM 6735 C C . ILE A 1 866 ? -17.105 14.042 31.322 1.00 72.06 866 ILE A C 1
ATOM 6737 O O . ILE A 1 866 ? -16.461 13.529 32.238 1.00 72.06 866 ILE A O 1
ATOM 6741 N N . GLU A 1 867 ? -16.510 14.557 30.252 1.00 74.38 867 GLU A N 1
ATOM 6742 C CA . GLU A 1 867 ? -15.066 14.736 30.154 1.00 74.38 867 GLU A CA 1
ATOM 6743 C C . GLU A 1 867 ? -14.752 16.221 29.973 1.00 74.38 867 GLU A C 1
ATOM 6745 O O . GLU A 1 867 ? -15.101 16.823 28.960 1.00 74.38 867 GLU A O 1
ATOM 6750 N N . VAL A 1 868 ? -14.107 16.827 30.970 1.00 80.38 868 VAL A N 1
ATOM 6751 C CA . VAL A 1 868 ? -13.627 18.209 30.882 1.00 80.38 868 VAL A CA 1
ATOM 6752 C C . VAL A 1 868 ? -12.234 18.180 30.278 1.00 80.38 868 VAL A C 1
ATOM 6754 O O . VAL A 1 868 ? -11.328 17.563 30.841 1.00 80.38 868 VAL A O 1
ATOM 6757 N N . LYS A 1 869 ? -12.049 18.852 29.146 1.00 82.12 869 LYS A N 1
ATOM 6758 C CA . LYS A 1 869 ? -10.770 18.974 28.452 1.00 82.12 869 LYS A CA 1
ATOM 6759 C C . LYS A 1 869 ? -10.310 20.432 28.464 1.00 82.12 869 LYS A C 1
ATOM 6761 O O . LYS A 1 869 ? -11.063 21.314 28.061 1.00 82.12 869 LYS A O 1
ATOM 6766 N N . MET A 1 870 ? -9.068 20.673 28.886 1.00 86.50 870 MET A N 1
ATOM 6767 C CA . MET A 1 870 ? -8.396 21.975 28.795 1.00 86.50 870 MET A CA 1
ATOM 6768 C C . MET A 1 870 ? -7.325 21.922 27.701 1.00 86.50 870 MET A C 1
ATOM 6770 O O . MET A 1 870 ? -6.421 21.086 27.748 1.00 86.50 870 MET A O 1
ATOM 6774 N N . GLN A 1 871 ? -7.437 22.805 26.712 1.00 82.38 871 GLN A N 1
ATOM 6775 C CA . GLN A 1 871 ? -6.510 22.939 25.593 1.00 82.38 871 GLN A CA 1
ATOM 6776 C C . GLN A 1 871 ? -5.414 23.955 25.903 1.00 82.38 871 GLN A C 1
ATOM 6778 O O . GLN A 1 871 ? -5.687 25.055 26.395 1.00 82.38 871 GLN A O 1
ATOM 6783 N N . ASN A 1 872 ? -4.173 23.634 25.547 1.00 79.31 872 ASN A N 1
ATOM 6784 C CA . ASN A 1 872 ? -3.031 24.490 25.865 1.00 79.31 872 ASN A CA 1
ATOM 6785 C C . ASN A 1 872 ? -2.820 25.621 24.843 1.00 79.31 872 ASN A C 1
ATOM 6787 O O . ASN A 1 872 ? -1.848 25.636 24.092 1.00 79.31 872 ASN A O 1
ATOM 6791 N N . LYS A 1 873 ? -3.753 26.580 24.799 1.00 71.31 873 LYS A N 1
ATOM 6792 C CA . LYS A 1 873 ? -3.689 27.733 23.876 1.00 71.31 873 LYS A CA 1
ATOM 6793 C C . LYS A 1 873 ? -2.819 28.898 24.373 1.00 71.31 873 LYS A C 1
ATOM 6795 O O . LYS A 1 873 ? -2.411 29.724 23.566 1.00 71.31 873 LYS A O 1
ATOM 6800 N N . LYS A 1 874 ? -2.528 28.974 25.680 1.00 69.94 874 LYS A N 1
ATOM 6801 C CA . LYS A 1 874 ? -1.802 30.093 26.327 1.00 69.94 874 LYS A CA 1
ATOM 6802 C C . LYS A 1 874 ? -0.399 29.719 26.840 1.00 69.94 874 LYS A C 1
ATOM 6804 O O . LYS A 1 874 ? 0.144 30.427 27.681 1.00 69.94 874 LYS A O 1
ATOM 6809 N N . GLY A 1 875 ? 0.180 28.611 26.366 1.00 71.94 875 GLY A N 1
ATOM 6810 C CA . GLY A 1 875 ? 1.554 28.207 26.702 1.00 71.94 875 GLY A CA 1
ATOM 6811 C C . GLY A 1 875 ? 1.779 27.877 28.184 1.00 71.94 875 GLY A C 1
ATOM 6812 O O . GLY A 1 875 ? 2.843 28.169 28.723 1.00 71.94 875 GLY A O 1
ATOM 6813 N N . LYS A 1 876 ? 0.773 27.304 28.856 1.00 81.94 876 LYS A N 1
ATOM 6814 C CA . LYS A 1 876 ? 0.876 26.833 30.249 1.00 81.94 876 LYS A CA 1
ATOM 6815 C C . LYS A 1 876 ? 1.687 25.534 30.309 1.00 81.94 876 LYS A C 1
ATOM 6817 O O . LYS A 1 876 ? 1.785 24.823 29.307 1.00 81.94 876 LYS A O 1
ATOM 6822 N N . THR A 1 877 ? 2.246 25.177 31.465 1.00 83.12 877 THR A N 1
ATOM 6823 C CA . THR A 1 877 ? 2.902 23.865 31.590 1.00 83.12 877 THR A CA 1
ATOM 6824 C C . THR A 1 877 ? 1.851 22.745 31.660 1.00 83.12 877 THR A C 1
ATOM 6826 O O . THR A 1 877 ? 0.733 22.977 32.135 1.00 83.12 877 THR A O 1
ATOM 6829 N N . PRO A 1 878 ? 2.170 21.504 31.240 1.00 82.06 878 PRO A N 1
ATOM 6830 C CA . PRO A 1 878 ? 1.256 20.370 31.406 1.00 82.06 878 PRO A CA 1
ATOM 6831 C C . PRO A 1 878 ? 0.853 20.133 32.873 1.00 82.06 878 PRO A C 1
ATOM 6833 O O . PRO A 1 878 ? -0.282 19.748 33.146 1.00 82.06 878 PRO A O 1
ATOM 6836 N N . SER A 1 879 ? 1.751 20.423 33.822 1.00 81.31 879 SER A N 1
ATOM 6837 C CA . SER A 1 879 ? 1.487 20.386 35.267 1.00 81.31 879 SER A CA 1
ATOM 6838 C C . SER A 1 879 ? 0.449 21.416 35.723 1.00 81.31 879 SER A C 1
ATOM 6840 O O . SER A 1 879 ? -0.399 21.080 36.552 1.00 81.31 879 SER A O 1
ATOM 6842 N N . ASP A 1 880 ? 0.459 22.633 35.167 1.00 84.94 880 ASP A N 1
ATOM 6843 C CA . ASP A 1 880 ? -0.539 23.663 35.498 1.00 84.94 880 ASP A CA 1
ATOM 6844 C C . ASP A 1 880 ? -1.935 23.235 35.033 1.00 84.94 880 ASP A C 1
ATOM 6846 O O . ASP A 1 880 ? -2.909 23.380 35.767 1.00 84.94 880 ASP A O 1
ATOM 6850 N N . LEU A 1 881 ? -2.029 22.654 33.831 1.00 84.56 881 LEU A N 1
ATOM 6851 C CA . LEU A 1 881 ? -3.286 22.174 33.247 1.00 84.56 881 LEU A CA 1
ATOM 6852 C C . LEU A 1 881 ? -3.880 20.994 34.023 1.00 84.56 881 LEU A C 1
ATOM 6854 O O . LEU A 1 881 ? -5.084 20.976 34.283 1.00 84.56 881 LEU A O 1
ATOM 6858 N N . VAL A 1 882 ? -3.042 20.031 34.419 1.00 82.94 882 VAL A N 1
ATOM 6859 C CA . VAL A 1 882 ? -3.445 18.911 35.287 1.00 82.94 882 VAL A CA 1
ATOM 6860 C C . VAL A 1 882 ? -3.931 19.440 36.638 1.00 82.94 882 VAL A C 1
ATOM 6862 O O . VAL A 1 882 ? -5.019 19.073 37.071 1.00 82.94 882 VAL A O 1
ATOM 6865 N N . SER A 1 883 ? -3.200 20.373 37.257 1.00 85.69 883 SER A N 1
ATOM 6866 C CA . SER A 1 883 ? -3.574 20.970 38.551 1.00 85.69 883 SER A CA 1
ATOM 6867 C C . SER A 1 883 ? -4.878 21.778 38.474 1.00 85.69 883 SER A C 1
ATOM 6869 O O . SER A 1 883 ? -5.740 21.665 39.350 1.00 85.69 883 SER A O 1
ATOM 6871 N N . ALA A 1 884 ? -5.057 22.562 37.406 1.00 85.94 884 ALA A N 1
ATOM 6872 C CA . ALA A 1 884 ? -6.277 23.322 37.152 1.00 85.94 884 ALA A CA 1
ATOM 6873 C C . ALA A 1 884 ? -7.481 22.384 36.991 1.00 85.94 884 ALA A C 1
ATOM 6875 O O . ALA A 1 884 ? -8.467 22.546 37.714 1.00 85.94 884 ALA A O 1
ATOM 6876 N N . LEU A 1 885 ? -7.375 21.359 36.135 1.00 84.12 885 LEU A N 1
ATOM 6877 C CA . LEU A 1 885 ? -8.401 20.322 35.989 1.00 84.12 885 LEU A CA 1
ATOM 6878 C C . LEU A 1 885 ? -8.682 19.589 37.295 1.00 84.12 885 LEU A C 1
ATOM 6880 O O . LEU A 1 885 ? -9.847 19.348 37.610 1.00 84.12 885 LEU A O 1
ATOM 6884 N N . ASP A 1 886 ? -7.656 19.242 38.072 1.00 83.44 886 ASP A N 1
ATOM 6885 C CA . ASP A 1 886 ? -7.889 18.512 39.310 1.00 83.44 886 ASP A CA 1
ATOM 6886 C C . ASP A 1 886 ? -8.694 19.334 40.322 1.00 83.44 886 ASP A C 1
ATOM 6888 O O . ASP A 1 886 ? -9.580 18.777 40.974 1.00 83.44 886 ASP A O 1
ATOM 6892 N N . SER A 1 887 ? -8.514 20.658 40.342 1.00 87.00 887 SER A N 1
ATOM 6893 C CA . SER A 1 887 ? -9.318 21.579 41.156 1.00 87.00 887 SER A CA 1
ATOM 6894 C C . SER A 1 887 ? -10.763 21.802 40.665 1.00 87.00 887 SER A C 1
ATOM 6896 O O . SER A 1 887 ? -11.601 22.264 41.447 1.00 87.00 887 SER A O 1
ATOM 6898 N N . VAL A 1 888 ? -11.105 21.443 39.414 1.00 86.88 888 VAL A N 1
ATOM 6899 C CA . VAL A 1 888 ? -12.468 21.601 38.855 1.00 86.88 888 VAL A CA 1
ATOM 6900 C C . VAL A 1 888 ? -13.499 20.896 39.730 1.00 86.88 888 VAL A C 1
ATOM 6902 O O . VAL A 1 888 ? -14.512 21.491 40.091 1.00 86.88 888 VAL A O 1
ATOM 6905 N N . SER A 1 889 ? -13.239 19.653 40.135 1.00 81.50 889 SER A N 1
ATOM 6906 C CA . SER A 1 889 ? -14.172 18.862 40.946 1.00 81.50 889 SER A CA 1
ATOM 6907 C C . SER A 1 889 ? -14.409 19.439 42.343 1.00 81.50 889 SER A C 1
ATOM 6909 O O . SER A 1 889 ? -15.519 19.328 42.865 1.00 81.50 889 SER A O 1
ATOM 6911 N N . ALA A 1 890 ? -13.397 20.073 42.941 1.00 82.75 890 ALA A N 1
ATOM 6912 C CA . ALA A 1 890 ? -13.523 20.771 44.215 1.00 82.75 890 ALA A CA 1
ATOM 6913 C C . ALA A 1 890 ? -14.435 21.998 44.078 1.00 82.75 890 ALA A C 1
ATOM 6915 O O . ALA A 1 890 ? -15.345 22.168 44.885 1.00 82.75 890 ALA A O 1
ATOM 6916 N N . LYS A 1 891 ? -14.258 22.795 43.014 1.00 87.06 891 LYS A N 1
ATOM 6917 C CA . LYS A 1 891 ? -15.101 23.971 42.748 1.00 87.06 891 LYS A CA 1
ATOM 6918 C C . LYS A 1 891 ? -16.537 23.615 42.333 1.00 87.06 891 LYS A C 1
ATOM 6920 O O . LYS A 1 891 ? -17.470 24.284 42.771 1.00 87.06 891 LYS A O 1
ATOM 6925 N N . VAL A 1 892 ? -16.741 22.544 41.557 1.00 85.94 892 VAL A N 1
ATOM 6926 C CA . VAL A 1 892 ? -18.085 22.049 41.177 1.00 85.94 892 VAL A CA 1
ATOM 6927 C C . VAL A 1 892 ? -18.917 21.689 42.413 1.00 85.94 892 VAL A C 1
ATOM 6929 O O . VAL A 1 892 ? -20.102 22.015 42.469 1.00 85.94 892 VAL A O 1
ATOM 6932 N N . LYS A 1 893 ? -18.301 21.076 43.436 1.00 80.69 893 LYS A N 1
ATOM 6933 C CA . LYS A 1 893 ? -18.966 20.729 44.709 1.00 80.69 893 LYS A CA 1
ATOM 6934 C C . LYS A 1 893 ? -19.513 21.954 45.464 1.00 80.69 893 LYS A C 1
ATOM 6936 O O . LYS A 1 893 ? -20.368 21.776 46.324 1.00 80.69 893 LYS A O 1
ATOM 6941 N N . SER A 1 894 ? -19.053 23.165 45.140 1.00 81.81 894 SER A N 1
ATOM 6942 C CA . SER A 1 894 ? -19.480 24.433 45.752 1.00 81.81 894 SER A CA 1
ATOM 6943 C C . SER A 1 894 ? -20.284 25.369 44.835 1.00 81.81 894 SER A C 1
ATOM 6945 O O . SER A 1 894 ? -20.760 26.390 45.317 1.00 81.81 894 SER A O 1
ATOM 6947 N N . GLU A 1 895 ? -20.445 25.065 43.541 1.00 86.69 895 GLU A N 1
ATOM 6948 C CA . GLU A 1 895 ? -21.077 25.973 42.564 1.00 86.69 895 GLU A CA 1
ATOM 6949 C C . GLU A 1 895 ? -22.620 25.944 42.641 1.00 86.69 895 GLU A C 1
ATOM 6951 O O . GLU A 1 895 ? -23.220 24.938 42.244 1.00 86.69 895 GLU A O 1
ATOM 6956 N N . PRO A 1 896 ? -23.306 27.027 43.067 1.00 82.62 896 PRO A N 1
ATOM 6957 C CA . PRO A 1 896 ? -24.759 27.021 43.254 1.00 82.62 896 PRO A CA 1
ATOM 6958 C C . PRO A 1 896 ? -25.557 26.689 41.986 1.00 82.62 896 PRO A C 1
ATOM 6960 O O . PRO A 1 896 ? -26.539 25.948 42.067 1.00 82.62 896 PRO A O 1
ATOM 6963 N N . LYS A 1 897 ? -25.121 27.158 40.804 1.00 80.88 897 LYS A N 1
ATOM 6964 C CA . LYS A 1 897 ? -25.791 26.875 39.515 1.00 80.88 897 LYS A CA 1
ATOM 6965 C C . LYS A 1 897 ? -25.710 25.394 39.112 1.00 80.88 897 LYS A C 1
ATOM 6967 O O . LYS A 1 897 ? -26.478 24.949 38.264 1.00 80.88 897 LYS A O 1
ATOM 6972 N N . LEU A 1 898 ? -24.777 24.639 39.698 1.00 83.56 898 LEU A N 1
ATOM 6973 C CA . LEU A 1 898 ? -24.601 23.200 39.489 1.00 83.56 898 LEU A CA 1
ATOM 6974 C C . LEU A 1 898 ? -25.167 22.358 40.641 1.00 83.56 898 LEU A C 1
ATOM 6976 O O . LEU A 1 898 ? -25.270 21.144 40.481 1.00 83.56 898 LEU A O 1
ATOM 6980 N N . GLN A 1 899 ? -25.583 22.971 41.756 1.00 81.31 899 GLN A N 1
ATOM 6981 C CA . GLN A 1 899 ? -26.289 22.290 42.849 1.00 81.31 899 GLN A CA 1
ATOM 6982 C C . GLN A 1 899 ? -27.767 22.015 42.525 1.00 81.31 899 GLN A C 1
ATOM 6984 O O . GLN A 1 899 ? -28.339 21.056 43.045 1.00 81.31 899 GLN A O 1
ATOM 6989 N N . GLN A 1 900 ? -28.394 22.831 41.671 1.00 80.69 900 GLN A N 1
ATOM 6990 C CA . GLN A 1 900 ? -29.792 22.672 41.255 1.00 80.69 900 GLN A CA 1
ATOM 6991 C C . GLN A 1 900 ? -29.941 22.877 39.743 1.00 80.69 900 GLN A C 1
ATOM 6993 O O . GLN A 1 900 ? -29.656 23.952 39.222 1.00 80.69 900 GLN A O 1
ATOM 6998 N N . LEU A 1 901 ? -30.433 21.856 39.038 1.00 77.69 901 LEU A N 1
ATOM 6999 C CA . LEU A 1 901 ? -30.768 21.920 37.614 1.00 77.69 901 LEU A CA 1
ATOM 7000 C C . LEU A 1 901 ? -32.290 21.926 37.444 1.00 77.69 901 LEU A C 1
ATOM 7002 O O . LEU A 1 901 ? -32.974 20.940 37.720 1.00 77.69 901 LEU A O 1
ATOM 7006 N N . GLN A 1 902 ? -32.835 23.037 36.960 1.00 76.94 902 GLN A N 1
ATOM 7007 C CA . GLN A 1 902 ? -34.254 23.141 36.631 1.00 76.94 902 GLN A CA 1
ATOM 7008 C C . GLN A 1 902 ? -34.568 22.372 35.335 1.00 76.94 902 GLN A C 1
ATOM 7010 O O . GLN A 1 902 ? -33.797 22.428 34.376 1.00 76.94 902 GLN A O 1
ATOM 7015 N N . THR A 1 903 ? -35.710 21.683 35.292 1.00 72.94 903 THR A N 1
ATOM 7016 C CA . THR A 1 903 ? -36.316 21.143 34.062 1.00 72.94 903 THR A CA 1
ATOM 7017 C C . THR A 1 903 ? -37.820 21.427 34.055 1.00 72.94 903 THR A C 1
ATOM 7019 O O . THR A 1 903 ? -38.410 21.609 35.122 1.00 72.94 903 THR A O 1
ATOM 7022 N N . ASN A 1 904 ? -38.466 21.406 32.887 1.00 67.88 904 ASN A N 1
ATOM 7023 C CA . ASN A 1 904 ? -39.900 21.690 32.724 1.00 67.88 904 ASN A CA 1
ATOM 7024 C C . ASN A 1 904 ? -40.849 20.799 33.552 1.00 67.88 904 ASN A C 1
ATOM 7026 O O . ASN A 1 904 ? -42.017 21.147 33.709 1.00 67.88 904 ASN A O 1
ATOM 7030 N N . LYS A 1 905 ? -40.385 19.648 34.064 1.00 63.94 905 LYS A N 1
ATOM 7031 C CA . LYS A 1 905 ? -41.202 18.718 34.870 1.00 63.94 905 LYS A CA 1
ATOM 7032 C C . LYS A 1 905 ? -40.790 18.631 36.343 1.00 63.94 905 LYS A C 1
ATOM 7034 O O . LYS A 1 905 ? -41.609 18.225 37.160 1.00 63.94 905 LYS A O 1
ATOM 7039 N N . GLN A 1 906 ? -39.542 18.964 36.685 1.00 73.69 906 GLN A N 1
ATOM 7040 C CA . GLN A 1 906 ? -38.978 18.753 38.027 1.00 73.69 906 GLN A CA 1
ATOM 7041 C C . GLN A 1 906 ? -37.654 19.511 38.246 1.00 73.69 906 GLN A C 1
ATOM 7043 O O . GLN A 1 906 ? -36.945 19.840 37.294 1.00 73.69 906 GLN A O 1
ATOM 7048 N N . MET A 1 907 ? -37.289 19.754 39.507 1.00 77.50 907 MET A N 1
ATOM 7049 C CA . MET A 1 907 ? -36.009 20.363 39.897 1.00 77.50 907 MET A CA 1
ATOM 7050 C C . MET A 1 907 ? -35.037 19.280 40.370 1.00 77.50 907 MET A C 1
ATOM 7052 O O . MET A 1 907 ? -35.317 18.588 41.346 1.00 77.50 907 MET A O 1
ATOM 7056 N N . LEU A 1 908 ? -33.913 19.116 39.680 1.00 73.81 908 LEU A N 1
ATOM 7057 C CA . LEU A 1 908 ? -32.907 18.098 39.968 1.00 73.81 908 LEU A CA 1
ATOM 7058 C C . LEU A 1 908 ? -31.843 18.646 40.937 1.00 73.81 908 LEU A C 1
ATOM 7060 O O . LEU A 1 908 ? -31.115 19.574 40.590 1.00 73.81 908 LEU A O 1
ATOM 7064 N N . THR A 1 909 ? -31.714 18.055 42.124 1.00 76.44 909 THR A N 1
ATOM 7065 C CA . THR A 1 909 ? -30.761 18.476 43.171 1.00 76.44 909 THR A CA 1
ATOM 7066 C C . THR A 1 909 ? -29.506 17.606 43.169 1.00 76.44 909 THR A C 1
ATOM 7068 O O . THR A 1 909 ? -29.614 16.384 43.131 1.00 76.44 909 THR A O 1
ATOM 7071 N N . TYR A 1 910 ? -28.321 18.208 43.230 1.00 75.19 910 TYR A N 1
ATOM 7072 C CA . TYR A 1 910 ? -27.034 17.511 43.322 1.00 75.19 910 TYR A CA 1
ATOM 7073 C C . TYR A 1 910 ? -26.928 16.630 44.588 1.00 75.19 910 TYR A C 1
ATOM 7075 O O . TYR A 1 910 ? -27.349 17.035 45.672 1.00 75.19 910 TYR A O 1
ATOM 7083 N N . GLU A 1 911 ? -26.347 15.432 44.457 1.00 69.69 911 GLU A N 1
ATOM 7084 C CA . GLU A 1 911 ? -26.103 14.494 45.568 1.00 69.69 911 GLU A CA 1
ATOM 7085 C C . GLU A 1 911 ? -24.612 14.145 45.727 1.00 69.69 911 GLU A C 1
ATOM 7087 O O . GLU A 1 911 ? -24.082 14.205 46.837 1.00 69.69 911 GLU A O 1
ATOM 7092 N N . THR A 1 912 ? -23.913 13.774 44.647 1.00 70.12 912 THR A N 1
ATOM 7093 C CA . THR A 1 912 ? -22.495 13.375 44.716 1.00 70.12 912 THR A CA 1
ATOM 7094 C C . THR A 1 912 ? -21.766 13.536 43.379 1.00 70.12 912 THR A C 1
ATOM 7096 O O . THR A 1 912 ? -22.387 13.676 42.324 1.00 70.12 912 THR A O 1
ATOM 7099 N N . LEU A 1 913 ? -20.433 13.502 43.436 1.00 66.50 913 LEU A N 1
ATOM 7100 C CA . LEU A 1 913 ? -19.522 13.629 42.303 1.00 66.50 913 LEU A CA 1
ATOM 7101 C C . LEU A 1 913 ? -18.424 12.568 42.399 1.00 66.50 913 LEU A C 1
ATOM 7103 O O . LEU A 1 913 ? -17.700 12.503 43.394 1.00 66.50 913 LEU A O 1
ATOM 7107 N N . LEU A 1 914 ? -18.286 11.765 41.346 1.00 56.88 914 LEU A N 1
ATOM 7108 C CA . LEU A 1 914 ? -17.193 10.812 41.157 1.00 56.88 914 LEU A CA 1
ATOM 7109 C C . LEU A 1 914 ? -16.222 11.356 40.106 1.00 56.88 914 LEU A C 1
ATOM 7111 O O . LEU A 1 914 ? -16.632 11.991 39.140 1.00 56.88 914 LEU A O 1
ATOM 7115 N N . GLU A 1 915 ? -14.929 11.105 40.266 1.00 60.72 915 GLU A N 1
ATOM 7116 C CA . GLU A 1 915 ? -13.885 11.715 39.438 1.00 60.72 915 GLU A CA 1
ATOM 7117 C C . GLU A 1 915 ? -12.720 10.752 39.180 1.00 60.72 915 GLU A C 1
ATOM 7119 O O . GLU A 1 915 ? -12.432 9.872 39.993 1.00 60.72 915 GLU A O 1
ATOM 7124 N N . ASN A 1 916 ? -12.067 10.914 38.030 1.00 54.69 916 ASN A N 1
ATOM 7125 C CA . ASN A 1 916 ? -10.720 10.398 37.773 1.00 54.69 916 ASN A CA 1
ATOM 7126 C C . ASN A 1 916 ? -9.683 11.487 38.125 1.00 54.69 916 ASN A C 1
ATOM 7128 O O . ASN A 1 916 ? -10.045 12.664 38.108 1.00 54.69 916 ASN A O 1
ATOM 7132 N N . PRO A 1 917 ? -8.406 11.147 38.380 1.00 62.25 917 PRO A N 1
ATOM 7133 C CA . PRO A 1 917 ? -7.329 12.139 38.314 1.00 62.25 917 PRO A CA 1
ATOM 7134 C C . PRO A 1 917 ? -7.257 12.763 36.910 1.00 62.25 917 PRO A C 1
ATOM 7136 O O . PRO A 1 917 ? -7.634 12.119 35.922 1.00 62.25 917 PRO A O 1
ATOM 7139 N N . ALA A 1 918 ? -6.776 14.001 36.807 1.00 73.25 918 ALA A N 1
ATOM 7140 C CA . ALA A 1 918 ? -6.528 14.624 35.512 1.00 73.25 918 ALA A CA 1
ATOM 7141 C C . ALA A 1 918 ? -5.361 13.929 34.772 1.00 73.25 918 ALA A C 1
ATOM 7143 O O . ALA A 1 918 ? -4.291 13.696 35.330 1.00 73.25 918 ALA A O 1
ATOM 7144 N N . GLU A 1 919 ? -5.564 13.599 33.494 1.00 75.06 919 GLU A N 1
ATOM 7145 C CA . GLU A 1 919 ? -4.549 13.006 32.614 1.00 75.06 919 GLU A CA 1
ATOM 7146 C C . GLU A 1 919 ? -4.065 14.030 31.578 1.00 75.06 919 GLU A C 1
ATOM 7148 O O . GLU A 1 919 ? -4.862 14.761 30.982 1.00 75.06 919 GLU A O 1
ATOM 7153 N N . ILE A 1 920 ? -2.768 14.003 31.261 1.00 79.56 920 ILE A N 1
ATOM 7154 C CA . ILE A 1 920 ? -2.230 14.682 30.076 1.00 79.56 920 ILE A CA 1
ATOM 7155 C C . ILE A 1 920 ? -2.792 14.007 28.811 1.00 79.56 920 ILE A C 1
ATOM 7157 O O . ILE A 1 920 ? -2.883 12.779 28.711 1.00 79.56 920 ILE A O 1
ATOM 7161 N N . SER A 1 921 ? -3.190 14.814 27.830 1.00 81.31 921 SER A N 1
ATOM 7162 C CA . SER A 1 921 ? -3.914 14.381 26.638 1.00 81.31 921 SER A CA 1
ATOM 7163 C C . SER A 1 921 ? -3.249 14.887 25.358 1.00 81.31 921 SER A C 1
ATOM 7165 O O . SER A 1 921 ? -3.353 16.054 24.994 1.00 81.31 921 SER A O 1
ATOM 7167 N N . CYS A 1 922 ? -2.646 13.975 24.599 1.00 81.81 922 CYS A N 1
ATOM 7168 C CA . CYS A 1 922 ? -2.231 14.242 23.224 1.00 81.81 922 CYS A CA 1
ATOM 7169 C C . CYS A 1 922 ? -3.359 13.951 22.225 1.00 81.81 922 CYS A C 1
ATOM 7171 O O . CYS A 1 922 ? -4.213 13.095 22.462 1.00 81.81 922 CYS A O 1
ATOM 7173 N N . ARG A 1 923 ? -3.335 14.633 21.070 1.00 79.19 923 ARG A N 1
ATOM 7174 C CA . ARG A 1 923 ? -4.124 14.230 19.890 1.00 79.19 923 ARG A CA 1
ATOM 7175 C C . ARG A 1 923 ? -3.749 12.797 19.479 1.00 79.19 923 ARG A C 1
ATOM 7177 O O . ARG A 1 923 ? -2.599 12.389 19.641 1.00 79.19 923 ARG A O 1
ATOM 7184 N N . ASN A 1 924 ? -4.713 12.058 18.931 1.00 76.31 924 ASN A N 1
ATOM 7185 C CA . ASN A 1 924 ? -4.488 10.712 18.400 1.00 76.31 924 ASN A CA 1
ATOM 7186 C C . ASN A 1 924 ? -3.377 10.744 17.335 1.00 76.31 924 ASN A C 1
ATOM 7188 O O . ASN A 1 924 ? -3.418 11.597 16.450 1.00 76.31 924 ASN A O 1
ATOM 7192 N N . GLY A 1 925 ? -2.423 9.813 17.415 1.00 76.00 925 GLY A N 1
ATOM 7193 C CA . GLY A 1 925 ? -1.227 9.792 16.562 1.00 76.00 925 GLY A CA 1
ATOM 7194 C C . GLY A 1 925 ? 0.067 10.114 17.317 1.00 76.00 925 GLY A C 1
ATOM 7195 O O . GLY A 1 925 ? 1.151 9.937 16.766 1.00 76.00 925 GLY A O 1
ATOM 7196 N N . SER A 1 926 ? -0.030 10.556 18.574 1.00 85.06 926 SER A N 1
ATOM 7197 C CA . SER A 1 926 ? 1.089 11.164 19.298 1.00 85.06 926 SER A CA 1
ATOM 7198 C C . SER A 1 926 ? 1.194 10.720 20.750 1.00 85.06 926 SER A C 1
ATOM 7200 O O . SER A 1 926 ? 0.193 10.436 21.411 1.00 85.06 926 SER A O 1
ATOM 7202 N N . VAL A 1 927 ? 2.422 10.743 21.259 1.00 84.31 927 VAL A N 1
ATOM 7203 C CA . VAL A 1 927 ? 2.802 10.332 22.614 1.00 84.31 927 VAL A CA 1
ATOM 7204 C C . VAL A 1 927 ? 3.375 11.535 23.364 1.00 84.31 927 VAL A C 1
ATOM 7206 O O . VAL A 1 927 ? 4.079 12.360 22.783 1.00 84.31 927 VAL A O 1
ATOM 7209 N N . PHE A 1 928 ? 3.058 11.657 24.651 1.00 85.00 928 PHE A N 1
ATOM 7210 C CA . PHE A 1 928 ? 3.625 12.691 25.516 1.00 85.00 928 PHE A CA 1
ATOM 7211 C C . PHE A 1 928 ? 5.029 12.290 25.980 1.00 85.00 928 PHE A C 1
ATOM 7213 O O . PHE A 1 928 ? 5.209 11.159 26.428 1.00 85.00 928 PHE A O 1
ATOM 7220 N N . GLY A 1 929 ? 6.002 13.203 25.893 1.00 79.81 929 GLY A N 1
ATOM 7221 C CA . GLY A 1 929 ? 7.340 13.001 26.464 1.00 79.81 929 GLY A CA 1
ATOM 7222 C C . GLY A 1 929 ? 8.134 11.828 25.872 1.00 79.81 929 GLY A C 1
ATOM 7223 O O . GLY A 1 929 ? 8.896 11.183 26.586 1.00 79.81 929 GLY A O 1
ATOM 7224 N N . MET A 1 930 ? 7.945 11.524 24.583 1.00 79.38 930 MET A N 1
ATOM 7225 C CA . MET A 1 930 ? 8.622 10.410 23.899 1.00 79.38 930 MET A CA 1
ATOM 7226 C C . MET A 1 930 ? 10.152 10.605 23.814 1.00 79.38 930 MET A C 1
ATOM 7228 O O . MET A 1 930 ? 10.904 9.637 23.916 1.00 79.38 930 MET A O 1
ATOM 7232 N N . ASN A 1 931 ? 10.616 11.851 23.720 1.00 76.50 931 ASN A N 1
ATOM 7233 C CA . ASN A 1 931 ? 12.003 12.257 23.901 1.00 76.50 931 ASN A CA 1
ATOM 7234 C C . ASN A 1 931 ? 12.231 12.723 25.349 1.00 76.50 931 ASN A C 1
ATOM 7236 O O . ASN A 1 931 ? 11.736 13.769 25.767 1.00 76.50 931 ASN A O 1
ATOM 7240 N N . ALA A 1 932 ? 13.018 11.950 26.101 1.00 64.38 932 ALA A N 1
ATOM 7241 C CA . ALA A 1 932 ? 13.353 12.216 27.500 1.00 64.38 932 ALA A CA 1
ATOM 7242 C C . ALA A 1 932 ? 14.510 13.223 27.692 1.00 64.38 932 ALA A C 1
ATOM 7244 O O . ALA A 1 932 ? 15.029 13.347 28.801 1.00 64.38 932 ALA A O 1
ATOM 7245 N N . SER A 1 933 ? 14.954 13.917 26.636 1.00 64.12 933 SER A N 1
ATOM 7246 C CA . SER A 1 933 ? 15.990 14.951 26.740 1.00 64.12 933 SER A CA 1
ATOM 7247 C C . SER A 1 933 ? 15.535 16.096 27.666 1.00 64.12 933 SER A C 1
ATOM 7249 O O . SER A 1 933 ? 14.497 16.708 27.395 1.00 64.12 933 SER A O 1
ATOM 7251 N N . PRO A 1 934 ? 16.286 16.414 28.743 1.00 56.31 934 PRO A N 1
ATOM 7252 C CA . PRO A 1 934 ? 15.970 17.547 29.617 1.00 56.31 934 PRO A CA 1
ATOM 7253 C C . PRO A 1 934 ? 16.105 18.893 28.895 1.00 56.31 934 PRO A C 1
ATOM 7255 O O . PRO A 1 934 ? 15.373 19.844 29.179 1.00 56.31 934 PRO A O 1
ATOM 7258 N N . ASP A 1 935 ? 17.032 18.969 27.940 1.00 54.47 935 ASP A N 1
ATOM 7259 C CA . ASP A 1 935 ? 17.356 20.195 27.228 1.00 54.47 935 ASP A CA 1
ATOM 7260 C C . ASP A 1 935 ? 16.225 20.597 26.271 1.00 54.47 935 ASP A C 1
ATOM 7262 O O . ASP A 1 935 ? 15.778 19.825 25.425 1.00 54.47 935 ASP A O 1
ATOM 7266 N N . LYS A 1 936 ? 15.793 21.862 26.379 1.00 51.88 936 LYS A N 1
ATOM 7267 C CA . LYS A 1 936 ? 14.758 22.521 25.548 1.00 51.88 936 LYS A CA 1
ATOM 7268 C C . LYS A 1 936 ? 13.301 22.076 25.764 1.00 51.88 936 LYS A C 1
ATOM 7270 O O . LYS A 1 936 ? 12.428 22.517 25.019 1.00 51.88 936 LYS A O 1
ATOM 7275 N N . GLY A 1 937 ? 13.000 21.290 26.801 1.00 56.09 937 GLY A N 1
ATOM 7276 C CA . GLY A 1 937 ? 11.609 21.018 27.205 1.00 56.09 937 GLY A CA 1
ATOM 7277 C C . GLY A 1 937 ? 10.833 20.065 26.285 1.00 56.09 937 GLY A C 1
ATOM 7278 O O . GLY A 1 937 ? 9.604 20.011 26.365 1.00 56.09 937 GLY A O 1
ATOM 7279 N N . ALA A 1 938 ? 11.529 19.292 25.443 1.00 58.59 938 ALA A N 1
ATOM 7280 C CA . ALA A 1 938 ? 10.946 18.266 24.569 1.00 58.59 938 ALA A CA 1
ATOM 7281 C C . ALA A 1 938 ? 10.050 17.277 25.342 1.00 58.59 938 ALA A C 1
ATOM 7283 O O . ALA A 1 938 ? 8.949 16.935 24.905 1.00 58.59 938 ALA A O 1
ATOM 7284 N N . PHE A 1 939 ? 10.489 16.903 26.549 1.00 67.88 939 PHE A N 1
ATOM 7285 C CA . PHE A 1 939 ? 9.785 16.002 27.463 1.00 67.88 939 PHE A CA 1
ATOM 7286 C C . PHE A 1 939 ? 8.412 16.519 27.946 1.00 67.88 939 PHE A C 1
ATOM 7288 O O . PHE A 1 939 ? 7.620 15.738 28.468 1.00 67.88 939 PHE A O 1
ATOM 7295 N N . GLN A 1 940 ? 8.107 17.813 27.769 1.00 75.81 940 GLN A N 1
ATOM 7296 C CA . GLN A 1 940 ? 6.822 18.428 28.136 1.00 75.81 940 GLN A CA 1
ATOM 7297 C C . GLN A 1 940 ? 5.856 18.598 26.949 1.00 75.81 940 GLN A C 1
ATOM 7299 O O . GLN A 1 940 ? 4.823 19.259 27.085 1.00 75.81 940 GLN A O 1
ATOM 7304 N N . LYS A 1 941 ? 6.165 18.023 25.780 1.00 82.81 941 LYS A N 1
ATOM 7305 C CA . LYS A 1 941 ? 5.346 18.155 24.566 1.00 82.81 941 LYS A CA 1
ATOM 7306 C C . LYS A 1 941 ? 4.770 16.821 24.099 1.00 82.81 941 LYS A C 1
ATOM 7308 O O . LYS A 1 941 ? 5.278 15.738 24.394 1.00 82.81 941 LYS A O 1
ATOM 7313 N N . CYS A 1 942 ? 3.688 16.917 23.334 1.00 86.00 942 CYS A N 1
ATOM 7314 C CA . CYS A 1 942 ? 3.170 15.811 22.546 1.00 86.00 942 CYS A CA 1
ATOM 7315 C C . CYS A 1 942 ? 3.961 15.711 21.244 1.00 86.00 942 CYS A C 1
ATOM 7317 O O . CYS A 1 942 ? 4.072 16.693 20.510 1.00 86.00 942 CYS A O 1
ATOM 7319 N N . GLN A 1 943 ? 4.472 14.521 20.946 1.00 88.25 943 GLN A N 1
ATOM 7320 C CA . GLN A 1 943 ? 5.259 14.234 19.753 1.00 88.25 943 GLN A CA 1
ATOM 7321 C C . GLN A 1 943 ? 4.545 13.174 18.912 1.00 88.25 943 GLN A C 1
ATOM 7323 O O . GLN A 1 943 ? 4.141 12.131 19.433 1.00 88.25 943 GLN A O 1
ATOM 7328 N N . SER A 1 944 ? 4.371 13.431 17.618 1.00 89.88 944 SER A N 1
ATOM 7329 C CA . SER A 1 944 ? 3.719 12.478 16.706 1.00 89.88 944 SER A CA 1
ATOM 7330 C C . SER A 1 944 ? 4.588 11.235 16.514 1.00 89.88 944 SER A C 1
ATOM 7332 O O . SER A 1 944 ? 5.815 11.335 16.542 1.00 89.88 944 SER A O 1
ATOM 7334 N N . CYS A 1 945 ? 3.997 10.061 16.288 1.00 89.12 945 CYS A N 1
ATOM 7335 C CA . CYS A 1 945 ? 4.796 8.872 15.987 1.00 89.12 945 CYS A CA 1
ATOM 7336 C C . CYS A 1 945 ? 5.634 9.094 14.716 1.00 89.12 945 CYS A C 1
ATOM 7338 O O . CYS A 1 945 ? 5.064 9.523 13.712 1.00 89.12 945 CYS A O 1
ATOM 7340 N N . PRO A 1 946 ? 6.961 8.874 14.740 1.00 89.06 946 PRO A N 1
ATOM 7341 C CA . PRO A 1 946 ? 7.831 9.157 13.599 1.00 89.06 946 PRO A CA 1
ATOM 7342 C C . PRO A 1 946 ? 7.578 8.203 12.424 1.00 89.06 946 PRO A C 1
ATOM 7344 O O . PRO A 1 946 ? 7.022 7.115 12.596 1.00 89.06 946 PRO A O 1
ATOM 7347 N N . ALA A 1 947 ? 8.046 8.586 11.233 1.00 89.19 947 ALA A N 1
ATOM 7348 C CA . ALA A 1 947 ? 8.052 7.709 10.064 1.00 89.19 947 ALA A CA 1
ATOM 7349 C C . ALA A 1 947 ? 8.741 6.362 10.375 1.00 89.19 947 ALA A C 1
ATOM 7351 O O . ALA A 1 947 ? 9.704 6.287 11.145 1.00 89.19 947 ALA A O 1
ATOM 7352 N N . GLY A 1 948 ? 8.221 5.286 9.790 1.00 87.06 948 GLY A N 1
ATOM 7353 C CA . GLY A 1 948 ? 8.562 3.901 10.117 1.00 87.06 948 GLY A CA 1
ATOM 7354 C C . GLY A 1 948 ? 7.853 3.349 11.356 1.00 87.06 948 GLY A C 1
ATOM 7355 O O . GLY A 1 948 ? 8.042 2.182 11.694 1.00 87.06 948 GLY A O 1
ATOM 7356 N N . THR A 1 949 ? 7.016 4.139 12.030 1.00 89.31 949 THR A N 1
ATOM 7357 C CA . THR A 1 949 ? 6.199 3.694 13.169 1.00 89.31 949 THR A CA 1
ATOM 7358 C C . THR A 1 949 ? 4.731 4.073 12.974 1.00 89.31 949 THR A C 1
ATOM 7360 O O . THR A 1 949 ? 4.401 4.925 12.149 1.00 89.31 949 THR A O 1
ATOM 7363 N N . TYR A 1 950 ? 3.840 3.450 13.742 1.00 86.44 950 TYR A N 1
ATOM 7364 C CA . TYR A 1 950 ? 2.425 3.810 13.810 1.00 86.44 950 TYR A CA 1
ATOM 7365 C C . TYR A 1 950 ? 1.973 3.973 15.264 1.00 86.44 950 TYR A C 1
ATOM 7367 O O . TYR A 1 950 ? 2.500 3.332 16.172 1.00 86.44 950 TYR A O 1
ATOM 7375 N N . PHE A 1 951 ? 0.987 4.837 15.494 1.00 81.44 951 PHE A N 1
ATOM 7376 C CA . PHE A 1 951 ? 0.361 5.014 16.799 1.00 81.44 951 PHE A CA 1
ATOM 7377 C C . PHE A 1 951 ? -0.660 3.907 17.050 1.00 81.44 951 PHE A C 1
ATOM 7379 O O . PHE A 1 951 ? -1.728 3.875 16.428 1.00 81.44 951 PHE A O 1
ATOM 7386 N N . ASP A 1 952 ? -0.359 3.025 17.997 1.00 75.44 952 ASP A N 1
ATOM 7387 C CA . ASP A 1 952 ? -1.297 2.004 18.437 1.00 75.44 952 ASP A CA 1
ATOM 7388 C C . ASP A 1 952 ? -2.336 2.630 19.391 1.00 75.44 952 ASP A C 1
ATOM 7390 O O . ASP A 1 952 ? -2.037 3.032 20.518 1.00 75.44 952 ASP A O 1
ATOM 7394 N N . LEU A 1 953 ? -3.592 2.699 18.937 1.00 51.69 953 LEU A N 1
ATOM 7395 C CA . LEU A 1 953 ? -4.729 3.269 19.681 1.00 51.69 953 LEU A CA 1
ATOM 7396 C C . LEU A 1 953 ? -5.084 2.505 20.975 1.00 51.69 953 LEU A C 1
ATOM 7398 O O . LEU A 1 953 ? -5.862 3.012 21.790 1.00 51.69 953 LEU A O 1
ATOM 7402 N N . LYS A 1 954 ? -4.566 1.288 21.166 1.00 45.81 954 LYS A N 1
ATOM 7403 C CA . LYS A 1 954 ? -4.814 0.422 22.329 1.00 45.81 954 LYS A CA 1
ATOM 7404 C C . LYS A 1 954 ? -3.699 0.576 23.353 1.00 45.81 954 LYS A C 1
ATOM 7406 O O . LYS A 1 954 ? -4.006 0.732 24.533 1.00 45.81 954 LYS A O 1
ATOM 7411 N N . LEU A 1 955 ? -2.442 0.586 22.909 1.00 52.59 955 LEU A N 1
ATOM 7412 C CA . LEU A 1 955 ? -1.251 0.790 23.741 1.00 52.59 955 LEU A CA 1
ATOM 7413 C C . LEU A 1 955 ? -0.994 2.274 24.068 1.00 52.59 955 LEU A C 1
ATOM 7415 O O . LEU A 1 955 ? -0.296 2.561 25.038 1.00 52.59 955 LEU A O 1
ATOM 7419 N N . LYS A 1 956 ? -1.574 3.207 23.295 1.00 67.12 956 LYS A N 1
ATOM 7420 C CA . LYS A 1 956 ? -1.299 4.660 23.331 1.00 67.12 956 LYS A CA 1
ATOM 7421 C C . LYS A 1 956 ? 0.192 4.993 23.145 1.00 67.12 956 LYS A C 1
ATOM 7423 O O . LYS A 1 956 ? 0.695 5.952 23.726 1.00 67.12 956 LYS A O 1
ATOM 7428 N N . SER A 1 957 ? 0.898 4.200 22.343 1.00 80.06 957 SER A N 1
ATOM 7429 C CA . SER A 1 957 ? 2.336 4.328 22.097 1.00 80.06 957 SER A CA 1
ATOM 7430 C C . SER A 1 957 ? 2.678 4.086 20.627 1.00 80.06 957 SER A C 1
ATOM 7432 O O . SER A 1 957 ? 1.889 3.509 19.876 1.00 80.06 957 SER A O 1
ATOM 7434 N N . CYS A 1 958 ? 3.858 4.542 20.210 1.00 82.62 958 CYS A N 1
ATOM 7435 C CA . CYS A 1 958 ? 4.365 4.305 18.864 1.00 82.62 958 CYS A CA 1
ATOM 7436 C C . CYS A 1 958 ? 4.959 2.900 18.765 1.00 82.62 958 CYS A C 1
ATOM 7438 O O . CYS A 1 958 ? 5.783 2.512 19.593 1.00 82.62 958 CYS A O 1
ATOM 7440 N N . GLN A 1 959 ? 4.537 2.150 17.754 1.00 88.50 959 GLN A N 1
ATOM 7441 C CA . GLN A 1 959 ? 4.995 0.797 17.462 1.00 88.50 959 GLN A CA 1
ATOM 7442 C C . GLN A 1 959 ? 5.716 0.787 16.115 1.00 88.50 959 GLN A C 1
ATOM 7444 O O . GLN A 1 959 ? 5.249 1.399 15.154 1.00 88.50 959 GLN A O 1
ATOM 7449 N N . ASP A 1 960 ? 6.851 0.098 16.033 1.00 90.06 960 ASP A N 1
ATOM 7450 C CA . ASP A 1 960 ? 7.588 -0.051 14.777 1.00 90.06 960 ASP A CA 1
ATOM 7451 C C . ASP A 1 960 ? 6.729 -0.775 13.733 1.00 90.06 960 ASP A C 1
ATOM 7453 O O . ASP A 1 960 ? 6.031 -1.745 14.047 1.00 90.06 960 ASP A O 1
ATOM 7457 N N . CYS A 1 961 ? 6.799 -0.335 12.474 1.00 87.75 961 CYS A N 1
ATOM 7458 C CA . CYS A 1 961 ? 6.130 -1.049 11.393 1.00 87.75 961 CYS A CA 1
ATOM 7459 C C . CYS A 1 961 ? 6.674 -2.483 11.291 1.00 87.75 961 CYS A C 1
ATOM 7461 O O . CYS A 1 961 ? 7.898 -2.659 11.230 1.00 87.75 961 CYS A O 1
ATOM 7463 N N . PRO A 1 962 ? 5.808 -3.516 11.295 1.00 87.44 962 PRO A N 1
ATOM 7464 C CA . PRO A 1 962 ? 6.245 -4.898 11.146 1.00 87.44 962 PRO A CA 1
ATOM 7465 C C . PRO A 1 962 ? 6.869 -5.133 9.765 1.00 87.44 962 PRO A C 1
ATOM 7467 O O . PRO A 1 962 ? 6.717 -4.322 8.848 1.00 87.44 962 PRO A O 1
ATOM 7470 N N . LYS A 1 963 ? 7.552 -6.273 9.605 1.00 87.56 963 LYS A N 1
ATOM 7471 C CA . LYS A 1 963 ? 8.052 -6.705 8.292 1.00 87.56 963 LYS A CA 1
ATOM 7472 C C . LYS A 1 963 ? 6.926 -6.726 7.251 1.00 87.56 963 LYS A C 1
ATOM 7474 O O . LYS A 1 963 ? 5.758 -6.915 7.594 1.00 87.56 963 LYS A O 1
ATOM 7479 N N . ASP A 1 964 ? 7.305 -6.516 5.996 1.00 87.25 964 ASP A N 1
ATOM 7480 C CA . ASP A 1 964 ? 6.424 -6.424 4.823 1.00 87.25 964 ASP A CA 1
ATOM 7481 C C . ASP A 1 964 ? 5.523 -5.170 4.818 1.00 87.25 964 ASP A C 1
ATOM 7483 O O . ASP A 1 964 ? 4.577 -5.066 4.026 1.00 87.25 964 ASP A O 1
ATOM 7487 N N . THR A 1 965 ? 5.812 -4.199 5.696 1.00 89.19 965 THR A N 1
ATOM 7488 C CA . THR A 1 965 ? 5.076 -2.934 5.808 1.00 89.19 965 THR A CA 1
ATOM 7489 C C . THR A 1 965 ? 5.999 -1.733 6.020 1.00 89.19 965 THR A C 1
ATOM 7491 O O . THR A 1 965 ? 7.106 -1.871 6.540 1.00 89.19 965 THR A O 1
ATOM 7494 N N . TYR A 1 966 ? 5.525 -0.548 5.635 1.00 91.19 966 TYR A N 1
ATOM 7495 C CA . TYR A 1 966 ? 6.248 0.720 5.733 1.00 91.19 966 TYR A CA 1
ATOM 7496 C C . TYR A 1 966 ? 5.324 1.872 6.165 1.00 91.19 966 TYR A C 1
ATOM 7498 O O . TYR A 1 966 ? 4.098 1.758 6.072 1.00 91.19 966 TYR A O 1
ATOM 7506 N N . GLN A 1 967 ? 5.882 2.992 6.631 1.00 91.81 967 GLN A N 1
ATOM 7507 C CA . GLN A 1 967 ? 5.106 4.211 6.891 1.00 91.81 967 GLN A CA 1
ATOM 7508 C C . GLN A 1 967 ? 5.938 5.482 6.682 1.00 91.81 967 GLN A C 1
ATOM 7510 O O . GLN A 1 967 ? 6.915 5.713 7.389 1.00 91.81 967 GLN A O 1
ATOM 7515 N N . GLU A 1 968 ? 5.510 6.326 5.746 1.00 88.25 968 GLU A N 1
ATOM 7516 C CA . GLU A 1 968 ? 6.218 7.546 5.330 1.00 88.25 968 GLU A CA 1
ATOM 7517 C C . GLU A 1 968 ? 5.803 8.765 6.162 1.00 88.25 968 GLU A C 1
ATOM 7519 O O . GLU A 1 968 ? 6.599 9.678 6.380 1.00 88.25 968 GLU A O 1
ATOM 7524 N N . GLU A 1 969 ? 4.565 8.776 6.658 1.00 83.00 969 GLU A N 1
ATOM 7525 C CA . GLU A 1 969 ? 3.973 9.916 7.352 1.00 83.00 969 GLU A CA 1
ATOM 7526 C C . GLU A 1 969 ? 3.977 9.746 8.874 1.00 83.00 969 GLU A C 1
ATOM 7528 O O . GLU A 1 969 ? 3.695 8.672 9.411 1.00 83.00 969 GLU A O 1
ATOM 7533 N N . SER A 1 970 ? 4.216 10.843 9.594 1.00 86.31 970 SER A N 1
ATOM 7534 C CA . SER A 1 970 ? 4.133 10.856 11.054 1.00 86.31 970 SER A CA 1
ATOM 7535 C C . SER A 1 970 ? 2.689 10.771 11.566 1.00 86.31 970 SER A C 1
ATOM 7537 O O . SER A 1 970 ? 1.762 11.303 10.956 1.00 86.31 970 SER A O 1
ATOM 7539 N N . GLY A 1 971 ? 2.500 10.160 12.734 1.00 82.25 971 GLY A N 1
ATOM 7540 C CA . GLY A 1 971 ? 1.223 10.130 13.457 1.00 82.25 971 GLY A CA 1
ATOM 7541 C C . GLY A 1 971 ? 0.134 9.240 12.848 1.00 82.25 971 GLY A C 1
ATOM 7542 O O . GLY A 1 971 ? -1.031 9.341 13.237 1.00 82.25 971 GLY A O 1
ATOM 7543 N N . ARG A 1 972 ? 0.482 8.362 11.901 1.00 87.75 972 ARG A N 1
ATOM 7544 C CA . ARG A 1 972 ? -0.457 7.406 11.291 1.00 87.75 972 ARG A CA 1
ATOM 7545 C C . ARG A 1 972 ? -0.825 6.265 12.247 1.00 87.75 972 ARG A C 1
ATOM 7547 O O . ARG A 1 972 ? -0.056 5.899 13.126 1.00 87.75 972 ARG A O 1
ATOM 7554 N N . PHE A 1 973 ? -2.003 5.671 12.044 1.00 79.75 973 PHE A N 1
ATOM 7555 C CA . PHE A 1 973 ? -2.571 4.603 12.893 1.00 79.75 973 PHE A CA 1
ATOM 7556 C C . PHE A 1 973 ? -2.307 3.176 12.393 1.00 79.75 973 PHE A C 1
ATOM 7558 O O . PHE A 1 973 ? -2.786 2.215 12.986 1.00 79.75 973 PHE A O 1
ATOM 7565 N N . HIS A 1 974 ? -1.619 3.031 11.263 1.00 83.06 974 HIS A N 1
ATOM 7566 C CA . HIS A 1 974 ? -1.287 1.752 10.640 1.00 83.06 974 HIS A CA 1
ATOM 7567 C C . HIS A 1 974 ? -0.068 1.924 9.728 1.00 83.06 974 HIS A C 1
ATOM 7569 O O . HIS A 1 974 ? 0.301 3.049 9.388 1.00 83.06 974 HIS A O 1
ATOM 7575 N N . CYS A 1 975 ? 0.516 0.809 9.298 1.00 88.25 975 CYS A N 1
ATOM 7576 C CA . CYS A 1 975 ? 1.553 0.777 8.269 1.00 88.25 975 CYS A CA 1
ATOM 7577 C C . CYS A 1 975 ? 0.965 0.313 6.932 1.00 88.25 975 CYS A C 1
ATOM 7579 O O . CYS A 1 975 ? 0.066 -0.533 6.888 1.00 88.25 975 CYS A O 1
ATOM 7581 N N . ASN A 1 976 ? 1.481 0.868 5.842 1.00 88.75 976 ASN A N 1
ATOM 7582 C CA . ASN A 1 976 ? 1.146 0.485 4.478 1.00 88.75 976 ASN A CA 1
ATOM 7583 C C . ASN A 1 976 ? 1.800 -0.865 4.161 1.00 88.75 976 ASN A C 1
ATOM 7585 O O . ASN A 1 976 ? 2.951 -1.090 4.521 1.00 88.75 976 ASN A O 1
ATOM 7589 N N . LYS A 1 977 ? 1.095 -1.775 3.483 1.00 90.06 977 LYS A N 1
ATOM 7590 C CA . LYS A 1 977 ? 1.702 -3.031 3.010 1.00 90.06 977 LYS A CA 1
ATOM 7591 C C . LYS A 1 977 ? 2.571 -2.779 1.783 1.00 90.06 977 LYS A C 1
ATOM 7593 O O . LYS A 1 977 ? 2.204 -1.957 0.944 1.00 90.06 977 LYS A O 1
ATOM 7598 N N . CYS A 1 978 ? 3.655 -3.538 1.643 1.00 87.88 978 CYS A N 1
ATOM 7599 C CA . CYS A 1 978 ? 4.434 -3.540 0.408 1.00 87.88 978 CYS A CA 1
ATOM 7600 C C . CYS A 1 978 ? 3.577 -3.903 -0.829 1.00 87.88 978 CYS A C 1
ATOM 7602 O O . CYS A 1 978 ? 2.590 -4.645 -0.709 1.00 87.88 978 CYS A O 1
ATOM 7604 N N . PRO A 1 979 ? 3.941 -3.395 -2.024 1.00 86.94 979 PRO A N 1
ATOM 7605 C CA . PRO A 1 979 ? 3.359 -3.810 -3.301 1.00 86.94 979 PRO A CA 1
ATOM 7606 C C . PRO A 1 979 ? 3.374 -5.332 -3.534 1.00 86.94 979 PRO A C 1
ATOM 7608 O O . PRO A 1 979 ? 4.076 -6.095 -2.874 1.00 86.94 979 PRO A O 1
ATOM 7611 N N . GLN A 1 980 ? 2.586 -5.813 -4.504 1.00 82.06 980 GLN A N 1
ATOM 7612 C CA . GLN A 1 980 ? 2.507 -7.256 -4.755 1.00 82.06 980 GLN A CA 1
ATOM 7613 C C . GLN A 1 980 ? 3.871 -7.853 -5.130 1.00 82.06 980 GLN A C 1
ATOM 7615 O O . GLN A 1 980 ? 4.466 -7.468 -6.135 1.00 82.06 980 GLN A O 1
ATOM 7620 N N . LYS A 1 981 ? 4.261 -8.895 -4.381 1.00 81.44 981 LYS A N 1
ATOM 7621 C CA . LYS A 1 981 ? 5.514 -9.665 -4.497 1.00 81.44 981 LYS A CA 1
ATOM 7622 C C . LYS A 1 981 ? 6.787 -8.963 -4.008 1.00 81.44 981 LYS A C 1
ATOM 7624 O O . LYS A 1 981 ? 7.850 -9.533 -4.225 1.00 81.44 981 LYS A O 1
ATOM 7629 N N . THR A 1 982 ? 6.690 -7.814 -3.342 1.00 85.94 982 THR A N 1
ATOM 7630 C CA . THR A 1 982 ? 7.841 -7.198 -2.669 1.00 85.94 982 THR A CA 1
ATOM 7631 C C . THR A 1 982 ? 7.702 -7.263 -1.149 1.00 85.94 982 THR A C 1
ATOM 7633 O O . THR A 1 982 ? 6.590 -7.378 -0.623 1.00 85.94 982 THR A O 1
ATOM 7636 N N . PHE A 1 983 ? 8.826 -7.230 -0.436 1.00 87.25 983 PHE A N 1
ATOM 7637 C CA . PHE A 1 983 ? 8.873 -7.307 1.027 1.00 87.25 983 PHE A CA 1
ATOM 7638 C C . PHE A 1 983 ? 9.977 -6.423 1.615 1.00 87.25 983 PHE A C 1
ATOM 7640 O O . PHE A 1 983 ? 10.884 -5.979 0.910 1.00 87.25 983 PHE A O 1
ATOM 7647 N N . THR A 1 984 ? 9.908 -6.157 2.922 1.00 86.62 984 THR A N 1
ATOM 7648 C CA . THR A 1 984 ? 10.966 -5.426 3.631 1.00 86.62 984 THR A CA 1
ATOM 7649 C C . THR A 1 984 ? 11.925 -6.391 4.320 1.00 86.62 984 THR A C 1
ATOM 7651 O O . THR A 1 984 ? 11.526 -7.401 4.898 1.00 86.62 984 THR A O 1
ATOM 7654 N N . THR A 1 985 ? 13.219 -6.074 4.323 1.00 78.56 985 THR A N 1
ATOM 7655 C CA . THR A 1 985 ? 14.229 -6.902 5.009 1.00 78.56 985 THR A CA 1
ATOM 7656 C C . THR A 1 985 ? 14.129 -6.816 6.541 1.00 78.56 985 THR A C 1
ATOM 7658 O O . THR A 1 985 ? 14.463 -7.778 7.243 1.00 78.56 985 THR A O 1
ATOM 7661 N N . GLY A 1 986 ? 13.620 -5.697 7.067 1.00 82.12 986 GLY A N 1
ATOM 7662 C CA . GLY A 1 986 ? 13.470 -5.413 8.496 1.00 82.12 986 GLY A CA 1
ATOM 7663 C C . GLY A 1 986 ? 12.131 -4.767 8.867 1.00 82.12 986 GLY A C 1
ATOM 7664 O O . GLY A 1 986 ? 11.271 -4.535 8.017 1.00 82.12 986 GLY A O 1
ATOM 7665 N N . SER A 1 987 ? 11.964 -4.503 10.163 1.00 85.75 987 SER A N 1
ATOM 7666 C CA . SER A 1 987 ? 10.908 -3.650 10.720 1.00 85.75 987 SER A CA 1
ATOM 7667 C C . SER A 1 987 ? 11.310 -2.168 10.671 1.00 85.75 987 SER A C 1
ATOM 7669 O O . SER A 1 987 ? 12.444 -1.838 10.324 1.00 85.75 987 SER A O 1
ATOM 7671 N N . LYS A 1 988 ? 10.390 -1.276 11.056 1.00 86.81 988 LYS A N 1
ATOM 7672 C CA . LYS A 1 988 ? 10.599 0.182 11.144 1.00 86.81 988 LYS A CA 1
ATOM 7673 C C . LYS A 1 988 ? 10.920 0.873 9.807 1.00 86.81 988 LYS A C 1
ATOM 7675 O O . LYS A 1 988 ? 11.594 1.902 9.762 1.00 86.81 988 LYS A O 1
ATOM 7680 N N . VAL A 1 989 ? 10.449 0.298 8.701 1.00 88.50 989 VAL A N 1
ATOM 7681 C CA . VAL A 1 989 ? 10.731 0.795 7.349 1.00 88.50 989 VAL A CA 1
ATOM 7682 C C . VAL A 1 989 ? 9.898 2.028 7.025 1.00 88.50 989 VAL A C 1
ATOM 7684 O O . VAL A 1 989 ? 8.698 2.073 7.291 1.00 88.50 989 VAL A O 1
ATOM 7687 N N . LYS A 1 990 ? 10.552 3.040 6.453 1.00 88.06 990 LYS A N 1
ATOM 7688 C CA . LYS A 1 990 ? 9.948 4.350 6.203 1.00 88.06 990 LYS A CA 1
ATOM 7689 C C . LYS A 1 990 ? 9.327 4.420 4.813 1.00 88.06 990 LYS A C 1
ATOM 7691 O O . LYS A 1 990 ? 8.149 4.721 4.721 1.00 88.06 990 LYS A O 1
ATOM 7696 N N . ASN A 1 991 ? 10.087 4.119 3.759 1.00 85.50 991 ASN A N 1
ATOM 7697 C CA . ASN A 1 991 ? 9.707 4.415 2.375 1.00 85.50 991 ASN A CA 1
ATOM 7698 C C . ASN A 1 991 ? 9.148 3.191 1.629 1.00 85.50 991 ASN A C 1
ATOM 7700 O O . ASN A 1 991 ? 9.601 2.064 1.841 1.00 85.50 991 ASN A O 1
ATOM 7704 N N . ALA A 1 992 ? 8.220 3.416 0.696 1.00 85.38 992 ALA A N 1
ATOM 7705 C CA . ALA A 1 992 ? 7.750 2.396 -0.242 1.00 85.38 992 ALA A CA 1
ATOM 7706 C C . ALA A 1 992 ? 8.886 1.765 -1.078 1.00 85.38 992 ALA A C 1
ATOM 7708 O O . ALA A 1 992 ? 8.806 0.590 -1.438 1.00 85.38 992 ALA A O 1
ATOM 7709 N N . THR A 1 993 ? 9.952 2.518 -1.380 1.00 87.25 993 THR A N 1
ATOM 7710 C CA . THR A 1 993 ? 11.105 2.053 -2.180 1.00 87.25 993 THR A CA 1
ATOM 7711 C C . THR A 1 993 ? 11.964 0.995 -1.488 1.00 87.25 993 THR A C 1
ATOM 7713 O O . THR A 1 993 ? 12.768 0.336 -2.146 1.00 87.25 993 THR A O 1
ATOM 7716 N N . ASP A 1 994 ? 11.816 0.824 -0.173 1.00 83.12 994 ASP A N 1
ATOM 7717 C CA . ASP A 1 994 ? 12.533 -0.198 0.596 1.00 83.12 994 ASP A CA 1
ATOM 7718 C C . ASP A 1 994 ? 11.863 -1.585 0.510 1.00 83.12 994 ASP A C 1
ATOM 7720 O O . ASP A 1 994 ? 12.449 -2.582 0.937 1.00 83.12 994 ASP A O 1
ATOM 7724 N N . CYS A 1 995 ? 10.662 -1.668 -0.078 1.00 85.62 995 CYS A N 1
ATOM 7725 C CA . CYS A 1 995 ? 10.025 -2.922 -0.470 1.00 85.62 995 CYS A CA 1
ATOM 7726 C C . CYS A 1 995 ? 10.690 -3.474 -1.744 1.00 85.62 995 CYS A C 1
ATOM 7728 O O . CYS A 1 995 ? 10.505 -2.913 -2.828 1.00 85.62 995 CYS A O 1
ATOM 7730 N N . ARG A 1 996 ? 11.427 -4.584 -1.626 1.00 84.44 996 ARG A N 1
ATOM 7731 C CA . ARG A 1 996 ? 12.203 -5.207 -2.719 1.00 84.44 996 ARG A CA 1
ATOM 7732 C C . ARG A 1 996 ? 11.626 -6.540 -3.180 1.00 84.44 996 ARG A C 1
ATOM 7734 O O . ARG A 1 996 ? 10.934 -7.184 -2.361 1.00 84.44 996 ARG A O 1
#

Foldseek 3Di:
DDDDDDDDDDDDDDDDDDDDDDDDDDDDDDDPPPVVVVVVVVVPPVVVVVLLVLLVQLLVVVVVLQPDQAAEEEEEQEQEQVCPQLNSVLSLLLVLQLLLAHFWFLVGYFYWYWYDWQDIDTQDGRLDPPPHDRQCRFLQVVVVSSVFVVDRFYHNFGAVQVVLVVVLVSQVVSVVVVSHDPPHAAEYEYEDAEDHDPDDNLVSLCCCCVNDPNYAYAYEYAAHYDLVRRCSNGPHPSRYHYYNHSVSSLVSSLVSRDRNPQPDWAADDQVQDPDRFDPQWGFTARRSVNDTFTWGAWQWEARRNDTHGQDWQFGAQGTGNDHTHGFAAQWIAPDTSHRAQCRTDHDQQWDFDRNVPTHTAGAFADQDDAAVQWDKDAPPSRGGAQGKIAIDGHQQWDKDWDRIWGRHSVNYIDTDDIYTHGAFADDDDAAPQWGKDWPGTTQFTKMAIGHHPQWDWDDDRMWGQGSVRHIPDPDDIYIGGAFAAADDAAQQWHKPDPCSRVGTHGAWDKIFIDHHPPWDKDDDTMWTAHSVNYIDDDDMHIDDDDDWDWDDWEEDEDEDDPLAQKDFDFTDDIDMDDDVPPRDDWDKDKDKPPPPQDPRHIGGAAKDWMWMKIATPRGYIDIDIYIYHYDYDDWKDWDDADAAEEAADLDQKDFAADDDTDIDDNNGPVQKDKDWDPRHRHIDGADKDKTKMWIGNVPYDIDIHIYMYGYHFAAADDDDAAAQWDWDWDDDPNFIKIAIDHHPQWDFLADAFRIFTQDRNRYTDGVPPVHDPPTTHIFGWDFWKKKKKKKWKWDDDDPPDVQQQVLLLVLLVVLLLVVCCVVPVVFRDPVDQKDKPPWGWGKAWDSDDDDDDDDDDGTIMIMTIIMIMGHCPPPDFLVVNLVVNQCSQVVLVVRPSNQWGDDPVDIIGTDDMDIDRMGTDDDQQWDAQSYVDPPPCSNRITGGQDWQWEQAPSVRDTDGAAKQFTAQDTSHHHTHGADPPFIAPGTSHGDNVNTD

InterPro domains:
  IPR000436 Sushi/SCR/CCP domain [PF00084] (365-420)
  IPR000436 Sushi/SCR/CCP domain [PF00084] (425-475)
  IPR000436 Sushi/SCR/CCP domain [PF00084] (484-542)
  IPR000436 Sushi/SCR/CCP domain [PS50923] (363-422)
  IPR000436 Sushi/SCR/CCP domain [PS50923] (423-481)
  IPR000436 Sushi/SCR/CCP domain [PS50923] (482-544)
  IPR000436 Sushi/SCR/CCP domain [SM00032] (365-420)
  IPR000436 Sushi/SCR/CCP domain [SM00032] (425-479)
  IPR000436 Sushi/SCR/CCP domain [SM00032] (484-542)
  IPR000436 Sushi/SCR/CCP domain [cd00033] (365-420)
  IPR000436 Sushi/SCR/CCP domain [cd00033] (425-480)
  IPR000436 Sushi/SCR/CCP domain [cd00033] (484-542)
  IPR000742 EGF-like domain [PS01186] (294-307)
  IPR002035 von Willebrand factor, type A [PF00092] (72-253)
  IPR002035 von Willebrand factor, type A [PS50234] (72-256)
  IPR002035 von Willebrand factor, type A [SM00327] (70-257)
  IPR003410 HYR domain [PF02494] (543-630)
  IPR003410 HYR domain [PF02494] (631-711)
  IPR003410 HYR domain [PS50825] (543-630)
  IPR003410 HYR domain [PS50825] (631-713)